Protein AF-0000000072290888 (afdb_homodimer)

Structure (mmCIF, N/CA/C/O backbone):
data_AF-0000000072290888-model_v1
#
loop_
_entity.id
_entity.type
_entity.pdbx_description
1 polymer 'Glycoside hydrolase family 1 protein'
#
loop_
_atom_site.group_PDB
_atom_site.id
_atom_site.type_symbol
_atom_site.label_atom_id
_atom_site.label_alt_id
_atom_site.label_comp_id
_atom_site.label_asym_id
_atom_site.label_entity_id
_atom_site.label_seq_id
_atom_site.pdbx_PDB_ins_code
_atom_site.Cartn_x
_atom_site.Cartn_y
_atom_site.Cartn_z
_atom_site.occupancy
_atom_site.B_iso_or_equiv
_atom_site.auth_seq_id
_atom_site.auth_comp_id
_atom_site.auth_asym_id
_atom_site.auth_atom_id
_atom_site.pdbx_PDB_model_num
ATOM 1 N N . MET A 1 1 ? 61.688 16.969 45.875 1 19.48 1 MET A N 1
ATOM 2 C CA . MET A 1 1 ? 60.312 16.719 45.5 1 19.48 1 MET A CA 1
ATOM 3 C C . MET A 1 1 ? 59.344 17.344 46.5 1 19.48 1 MET A C 1
ATOM 5 O O . MET A 1 1 ? 58.969 16.719 47.5 1 19.48 1 MET A O 1
ATOM 9 N N . LYS A 1 2 ? 59.844 18.562 46.906 1 25.06 2 LYS A N 1
ATOM 10 C CA . LYS A 1 2 ? 59.344 19.484 47.938 1 25.06 2 LYS A CA 1
ATOM 11 C C . LYS A 1 2 ? 57.906 19.875 47.688 1 25.06 2 LYS A C 1
ATOM 13 O O . LYS A 1 2 ? 57.562 20.391 46.594 1 25.06 2 LYS A O 1
ATOM 18 N N . LEU A 1 3 ? 56.812 19.312 48.406 1 22.28 3 LEU A N 1
ATOM 19 C CA . LEU A 1 3 ? 55.375 19.141 48.375 1 22.28 3 LEU A CA 1
ATOM 20 C C . LEU A 1 3 ? 54.688 20.469 48.656 1 22.28 3 LEU A C 1
ATOM 22 O O . LEU A 1 3 ? 54.688 20.938 49.812 1 22.28 3 LEU A O 1
ATOM 26 N N . LEU A 1 4 ? 55 21.562 48 1 28.77 4 LEU A N 1
ATOM 27 C CA . LEU A 1 4 ? 54.344 22.797 48.406 1 28.77 4 LEU A CA 1
ATOM 28 C C . LEU A 1 4 ? 52.844 22.688 48.281 1 28.77 4 LEU A C 1
ATOM 30 O O . LEU A 1 4 ? 52.312 22.359 47.219 1 28.77 4 LEU A O 1
ATOM 34 N N . LEU A 1 5 ? 52.094 22.469 49.406 1 25.92 5 LEU A N 1
ATOM 35 C CA . LEU A 1 5 ? 50.688 22.281 49.781 1 25.92 5 LEU A CA 1
ATOM 36 C C . LEU A 1 5 ? 49.906 23.547 49.469 1 25.92 5 LEU A C 1
ATOM 38 O O . LEU A 1 5 ? 50.188 24.609 50.062 1 25.92 5 LEU A O 1
ATOM 42 N N . TRP A 1 6 ? 49.656 23.8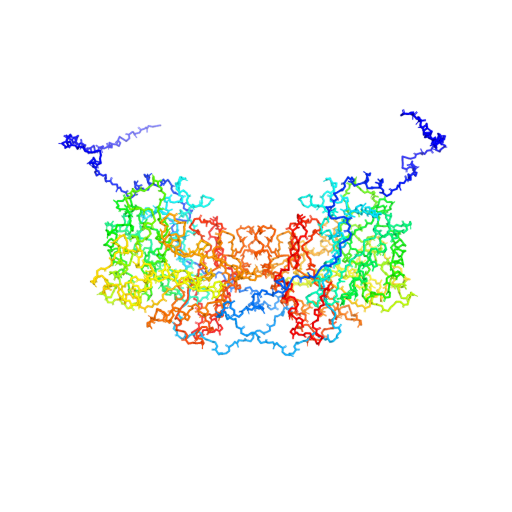91 48.219 1 28.34 6 TRP A N 1
ATOM 43 C CA . TRP A 1 6 ? 48.875 25.078 47.875 1 28.34 6 TRP A CA 1
ATOM 44 C C . TRP A 1 6 ? 47.469 24.984 48.5 1 28.34 6 TRP A C 1
ATOM 46 O O . TRP A 1 6 ? 46.75 24 48.312 1 28.34 6 TRP A O 1
ATOM 56 N N . SER A 1 7 ? 47.188 25.672 49.688 1 26.38 7 SER A N 1
ATOM 57 C CA . SER A 1 7 ? 45.969 25.781 50.469 1 26.38 7 SER A CA 1
ATOM 58 C C . SER A 1 7 ? 44.906 26.562 49.688 1 26.38 7 SER A C 1
ATOM 60 O O . SER A 1 7 ? 45.094 27.75 49.375 1 26.38 7 SER A O 1
ATOM 62 N N . LEU A 1 8 ? 44.156 26.031 48.719 1 26.67 8 LEU A N 1
ATOM 63 C CA . LEU A 1 8 ? 43.062 26.672 48 1 26.67 8 LEU A CA 1
ATOM 64 C C . LEU A 1 8 ? 41.906 26.984 48.969 1 26.67 8 LEU A C 1
ATOM 66 O O . LEU A 1 8 ? 41.375 26.078 49.594 1 26.67 8 LEU A O 1
ATOM 70 N N . SER A 1 9 ? 41.875 28.156 49.656 1 25.69 9 SER A N 1
ATOM 71 C CA . SER A 1 9 ? 40.844 28.641 50.531 1 25.69 9 SER A CA 1
ATOM 72 C C . SER A 1 9 ? 39.531 28.859 49.781 1 25.69 9 SER A C 1
ATOM 74 O O . SER A 1 9 ? 39.5 29.625 48.812 1 25.69 9 SER A O 1
ATOM 76 N N . PHE A 1 10 ? 38.625 27.891 49.594 1 28.77 10 PHE A N 1
ATOM 77 C CA . PHE A 1 10 ? 37.25 27.969 49.094 1 28.77 10 PHE A CA 1
ATOM 78 C C . PHE A 1 10 ? 36.406 28.906 49.938 1 28.77 10 PHE A C 1
ATOM 80 O O . PHE A 1 10 ? 36.125 28.625 51.094 1 28.77 10 PHE A O 1
ATOM 87 N N . GLY A 1 11 ? 36.562 30.234 49.844 1 28.3 11 GLY A N 1
ATOM 88 C CA . GLY A 1 11 ? 35.625 31.125 50.531 1 28.3 11 GLY A CA 1
ATOM 89 C C . GLY A 1 11 ? 34.188 30.875 50.188 1 28.3 11 GLY A C 1
ATOM 90 O O . GLY A 1 11 ? 33.812 30.906 49 1 28.3 11 GLY A O 1
ATOM 91 N N . THR A 1 12 ? 33.469 29.984 50.906 1 30.42 12 THR A N 1
ATOM 92 C CA . THR A 1 12 ? 32.031 29.703 50.875 1 30.42 12 THR A CA 1
ATOM 93 C C . THR A 1 12 ? 31.219 30.969 51.094 1 30.42 12 THR A C 1
ATOM 95 O O . THR A 1 12 ? 31.328 31.609 52.156 1 30.42 12 THR A O 1
ATOM 98 N N . VAL A 1 13 ? 30.984 31.812 50.156 1 33.12 13 VAL A N 1
ATOM 99 C CA . VAL A 1 13 ? 30.016 32.906 50.312 1 33.12 13 VAL A CA 1
ATOM 100 C C . VAL A 1 13 ? 28.656 32.312 50.719 1 33.12 13 VAL A C 1
ATOM 102 O O . VAL A 1 13 ? 28.047 31.562 49.969 1 33.12 13 VAL A O 1
ATOM 105 N N . PHE A 1 14 ? 28.453 32 52.031 1 34.25 14 PHE A N 1
ATOM 106 C CA . PHE A 1 14 ? 27.125 31.75 52.594 1 34.25 14 PHE A CA 1
ATOM 107 C C . PHE A 1 14 ? 26.203 32.938 52.312 1 34.25 14 PHE A C 1
ATOM 109 O O . PHE A 1 14 ? 26.469 34.062 52.75 1 34.25 14 PHE A O 1
ATOM 116 N N . SER A 1 15 ? 25.578 32.969 51.219 1 34.66 15 SER A N 1
ATOM 117 C CA . SER A 1 15 ? 24.438 33.875 51.156 1 34.66 15 SER A CA 1
ATOM 118 C C . SER A 1 15 ? 23.516 33.688 52.344 1 34.66 15 SER A C 1
ATOM 120 O O . SER A 1 15 ? 23.078 32.594 52.656 1 34.66 15 SER A O 1
ATOM 122 N N . THR A 1 16 ? 23.812 34.406 53.406 1 36.44 16 THR A N 1
ATOM 123 C CA . THR A 1 16 ? 22.969 34.438 54.594 1 36.44 16 THR A CA 1
ATOM 124 C C . THR A 1 16 ? 21.484 34.531 54.219 1 36.44 16 THR A C 1
ATOM 126 O O . THR A 1 16 ? 21.062 35.469 53.562 1 36.44 16 THR A O 1
ATOM 129 N N . SER A 1 17 ? 20.844 33.375 54.125 1 40.03 17 SER A N 1
ATOM 130 C CA . SER A 1 17 ? 19.391 33.344 54.094 1 40.03 17 SER A CA 1
ATOM 131 C C . SER A 1 17 ? 18.797 34.094 55.312 1 40.03 17 SER A C 1
ATOM 133 O O . SER A 1 17 ? 19.078 33.75 56.438 1 40.03 17 SER A O 1
ATOM 135 N N . THR A 1 18 ? 18.906 35.375 55.344 1 36.84 18 THR A N 1
ATOM 136 C CA . THR A 1 18 ? 18.125 35.969 56.438 1 36.84 18 THR A CA 1
ATOM 137 C C . THR A 1 18 ? 16.766 35.281 56.562 1 36.84 18 THR A C 1
ATOM 139 O O . THR A 1 18 ? 16.062 35.062 55.594 1 36.84 18 THR A O 1
ATOM 142 N N . ALA A 1 19 ? 16.703 34.438 57.5 1 47.47 19 ALA A N 1
ATOM 143 C CA . ALA A 1 19 ? 15.398 33.906 57.875 1 47.47 19 ALA A CA 1
ATOM 144 C C . ALA A 1 19 ? 14.32 34.969 57.781 1 47.47 19 ALA A C 1
ATOM 146 O O . ALA A 1 19 ? 14.422 36.031 58.406 1 47.47 19 ALA A O 1
ATOM 147 N N . ALA A 1 20 ? 13.602 35.156 56.656 1 49.91 20 ALA A N 1
ATOM 148 C CA . ALA A 1 20 ? 12.477 36.062 56.469 1 49.91 20 ALA A CA 1
ATOM 149 C C . ALA A 1 20 ? 11.477 35.938 57.625 1 49.91 20 ALA A C 1
ATOM 151 O O . ALA A 1 20 ? 11.164 34.812 58.062 1 49.91 20 ALA A O 1
ATOM 152 N N . THR A 1 21 ? 11.453 36.781 58.531 1 48.28 21 THR A N 1
ATOM 153 C CA . THR A 1 21 ? 10.406 36.875 59.562 1 48.28 21 THR A CA 1
ATOM 154 C C . THR A 1 21 ? 9.031 36.719 58.906 1 48.28 21 THR A C 1
ATOM 156 O O . THR A 1 21 ? 8.742 37.344 57.875 1 48.28 21 THR A O 1
ATOM 159 N N . PRO A 1 22 ? 8.352 35.594 59.344 1 54.41 22 PRO A N 1
ATOM 160 C CA . PRO A 1 22 ? 6.984 35.438 58.844 1 54.41 22 PRO A CA 1
ATOM 161 C C . PRO A 1 22 ? 6.184 36.719 58.906 1 54.41 22 PRO A C 1
ATOM 163 O O . PRO A 1 22 ? 6.141 37.406 59.938 1 54.41 22 PRO A O 1
ATOM 166 N N . THR A 1 23 ? 6.238 37.5 58.031 1 51.81 23 THR A N 1
ATOM 167 C CA . THR A 1 23 ? 5.66 38.844 58.094 1 51.81 23 THR A CA 1
ATOM 168 C C . THR A 1 23 ? 4.141 38.781 57.969 1 51.81 23 THR A C 1
ATOM 170 O O . THR A 1 23 ? 3.432 39.656 58.469 1 51.81 23 THR A O 1
ATOM 173 N N . THR A 1 24 ? 3.561 38.188 56.844 1 56.72 24 THR A N 1
ATOM 174 C CA . THR A 1 24 ? 2.146 38.438 56.594 1 56.72 24 THR A CA 1
ATOM 175 C C . THR A 1 24 ? 1.341 37.156 56.812 1 56.72 24 THR A C 1
ATOM 177 O O . THR A 1 24 ? 1.815 36.062 56.5 1 56.72 24 THR A O 1
ATOM 180 N N . THR A 1 25 ? 0.376 37.219 57.781 1 60.16 25 THR A N 1
ATOM 181 C CA . THR A 1 25 ? -0.599 36.156 57.969 1 60.16 25 THR A CA 1
ATOM 182 C C . THR A 1 25 ? -1.606 36.156 56.812 1 60.16 25 THR A C 1
ATOM 184 O O . THR A 1 25 ? -2.076 37.188 56.375 1 60.16 25 THR A O 1
ATOM 187 N N . ALA A 1 26 ? -1.522 35.094 56.094 1 65.56 26 ALA A N 1
ATOM 188 C CA . ALA A 1 26 ? -2.506 34.938 55.031 1 65.56 26 ALA A CA 1
ATOM 189 C C . ALA A 1 26 ? -3.738 34.188 55.531 1 65.56 26 ALA A C 1
ATOM 191 O O . ALA A 1 26 ? -3.629 33.25 56.312 1 65.56 26 ALA A O 1
ATOM 192 N N . GLU A 1 27 ? -4.949 34.625 55.25 1 66.44 27 GLU A N 1
ATOM 193 C CA . GLU A 1 27 ? -6.223 34.094 55.75 1 66.44 27 GLU A CA 1
ATOM 194 C C . GLU A 1 27 ? -6.738 33 54.812 1 66.44 27 GLU A C 1
ATOM 196 O O . GLU A 1 27 ? -7.723 32.312 55.125 1 66.44 27 GLU A O 1
ATOM 201 N N . SER A 1 28 ? -6.16 33.031 53.656 1 61.66 28 SER A N 1
ATOM 202 C CA . SER A 1 28 ? -6.59 31.938 52.75 1 61.66 28 SER A CA 1
ATOM 203 C C . SER A 1 28 ? -5.398 31.141 52.25 1 61.66 28 SER A C 1
ATOM 205 O O . SER A 1 28 ? -4.293 31.672 52.125 1 61.66 28 SER A O 1
ATOM 207 N N . ALA A 1 29 ? -5.645 29.922 52.156 1 63.47 29 ALA A N 1
ATOM 208 C CA . ALA A 1 29 ? -4.594 29 51.75 1 63.47 29 ALA A CA 1
ATOM 209 C C . ALA A 1 29 ? -3.979 29.438 50.438 1 63.47 29 ALA A C 1
ATOM 211 O O . ALA A 1 29 ? -2.777 29.266 50.188 1 63.47 29 ALA A O 1
ATOM 212 N N . ASP A 1 30 ? -4.777 30.094 49.625 1 61.84 30 ASP A N 1
ATOM 213 C CA . ASP A 1 30 ? -4.355 30.438 48.281 1 61.84 30 ASP A CA 1
ATOM 214 C C . ASP A 1 30 ? -3.494 31.703 48.281 1 61.84 30 ASP A C 1
ATOM 216 O O . ASP A 1 30 ? -2.846 32 47.281 1 61.84 30 ASP A O 1
ATOM 220 N N . ALA A 1 31 ? -3.465 32.281 49.344 1 63.38 31 ALA A N 1
ATOM 221 C CA . ALA A 1 31 ? -2.76 33.562 49.438 1 63.38 31 ALA A CA 1
ATOM 222 C C . ALA A 1 31 ? -1.276 33.344 49.719 1 63.38 31 ALA A C 1
ATOM 224 O O . ALA A 1 31 ? -0.476 34.281 49.625 1 63.38 31 ALA A O 1
ATOM 225 N N . PHE A 1 32 ? -1.06 32.188 50.094 1 59 32 PHE A N 1
ATOM 226 C CA . PHE A 1 32 ? 0.346 31.906 50.375 1 59 32 PHE A CA 1
ATOM 227 C C . PHE A 1 32 ? 1.148 31.828 49.094 1 59 32 PHE A C 1
ATOM 229 O O . PHE A 1 32 ? 1.076 30.828 48.375 1 59 32 PHE A O 1
ATOM 236 N N . THR A 1 33 ? 1.687 32.969 48.562 1 64 33 THR A N 1
ATOM 237 C CA . THR A 1 33 ? 2.531 33 47.375 1 64 33 THR A CA 1
ATOM 238 C C . THR A 1 33 ? 3.961 33.375 47.719 1 64 33 THR A C 1
ATOM 240 O O . THR A 1 33 ? 4.191 34.031 48.75 1 64 33 THR A O 1
ATOM 243 N N . THR A 1 34 ? 4.871 32.562 47.156 1 60.41 34 THR A N 1
ATOM 244 C CA . THR A 1 34 ? 6.281 32.938 47.281 1 60.41 34 THR A CA 1
ATOM 245 C C . THR A 1 34 ? 6.957 32.938 45.906 1 60.41 34 THR A C 1
ATOM 247 O O . THR A 1 34 ? 6.359 32.5 44.938 1 60.41 34 THR A O 1
ATOM 250 N N . ASN A 1 35 ? 8.195 33.625 45.719 1 68.31 35 ASN A N 1
ATOM 251 C CA . ASN A 1 35 ? 8.977 33.656 44.469 1 68.31 35 ASN A CA 1
ATOM 252 C C . ASN A 1 35 ? 10.156 32.688 44.531 1 68.31 35 ASN A C 1
ATOM 254 O O . ASN A 1 35 ? 10.773 32.531 45.594 1 68.31 35 ASN A O 1
ATOM 258 N N . ILE A 1 36 ? 10.234 31.906 43.5 1 67.12 36 ILE A N 1
ATOM 259 C CA . ILE A 1 36 ? 11.422 31.062 43.344 1 67.12 36 ILE A CA 1
ATOM 260 C C . ILE A 1 36 ? 12.25 31.531 42.156 1 67.12 36 ILE A C 1
ATOM 262 O O . ILE A 1 36 ? 11.695 31.844 41.094 1 67.12 36 ILE A O 1
ATOM 266 N N . ASN A 1 37 ? 13.508 31.781 42.406 1 74.88 37 ASN A N 1
ATOM 267 C CA . ASN A 1 37 ? 14.445 32.031 41.312 1 74.88 37 ASN A CA 1
ATOM 268 C C . ASN A 1 37 ? 14.984 30.719 40.719 1 74.88 37 ASN A C 1
ATOM 270 O O . ASN A 1 37 ? 15.57 29.906 41.469 1 74.88 37 ASN A O 1
ATOM 274 N N . ILE A 1 38 ? 14.609 30.547 39.5 1 80.62 38 ILE A N 1
ATOM 275 C CA . ILE A 1 38 ? 15.016 29.281 38.906 1 80.62 38 ILE A CA 1
ATOM 276 C C . ILE A 1 38 ? 15.789 29.547 37.594 1 80.62 38 ILE A C 1
ATOM 278 O O . ILE A 1 38 ? 15.453 30.469 36.844 1 80.62 38 ILE A O 1
ATOM 282 N N . ASN A 1 39 ? 16.906 28.828 37.469 1 82.69 39 ASN A N 1
ATOM 283 C CA . ASN A 1 39 ? 17.609 28.875 36.188 1 82.69 39 ASN A CA 1
ATOM 284 C C . ASN A 1 39 ? 17.109 27.797 35.219 1 82.69 39 ASN A C 1
ATOM 286 O O . ASN A 1 39 ? 16.234 27.016 35.562 1 82.69 39 ASN A O 1
ATOM 290 N N . VAL A 1 40 ? 17.578 27.859 34.062 1 87.81 40 VAL A N 1
ATOM 291 C CA . VAL A 1 40 ? 17.078 27.016 33 1 87.81 40 VAL A CA 1
ATOM 292 C C . VAL A 1 40 ? 17.297 25.547 33.344 1 87.81 40 VAL A C 1
ATOM 294 O O . VAL A 1 40 ? 16.406 24.719 33.156 1 87.81 40 VAL A O 1
ATOM 297 N N . GLN A 1 41 ? 18.422 25.188 33.875 1 86.56 41 GLN A N 1
ATOM 298 C CA . GLN A 1 41 ? 18.703 23.812 34.25 1 86.56 41 GLN A CA 1
ATOM 299 C C . GLN A 1 41 ? 17.734 23.328 35.344 1 86.56 41 GLN A C 1
ATOM 301 O O . GLN A 1 41 ? 17.281 22.188 35.312 1 86.56 41 GLN A O 1
ATOM 306 N N . GLN A 1 42 ? 17.453 24.172 36.219 1 81.12 42 GLN A N 1
ATOM 307 C CA . GLN A 1 42 ? 16.5 23.844 37.281 1 81.12 42 GLN A CA 1
ATOM 308 C C . GLN A 1 42 ? 15.102 23.625 36.719 1 81.12 42 GLN A C 1
ATOM 310 O O . GLN A 1 42 ? 14.352 22.781 37.219 1 81.12 42 GLN A O 1
ATOM 315 N N . LEU A 1 43 ? 14.789 24.453 35.781 1 87.75 43 LEU A N 1
ATOM 316 C CA . LEU A 1 43 ? 13.5 24.25 35.125 1 87.75 43 LEU A CA 1
ATOM 317 C C . LEU A 1 43 ? 13.398 22.828 34.531 1 87.75 43 LEU A C 1
ATOM 319 O O . LEU A 1 43 ? 12.375 22.172 34.688 1 87.75 43 LEU A O 1
ATOM 323 N N . TRP A 1 44 ? 14.414 22.328 33.875 1 90.62 44 TRP A N 1
ATOM 324 C CA . TRP A 1 44 ? 14.477 20.969 33.312 1 90.62 44 TRP A CA 1
ATOM 325 C C . TRP A 1 44 ? 14.398 19.938 34.438 1 90.62 44 TRP A C 1
ATOM 327 O O . TRP A 1 44 ? 13.602 19 34.375 1 90.62 44 TRP A O 1
ATOM 337 N N . ASP A 1 45 ? 15.141 20.141 35.469 1 85.38 45 ASP A N 1
ATOM 338 C CA . ASP A 1 45 ? 15.258 19.188 36.562 1 85.38 45 ASP A CA 1
ATOM 339 C C . ASP A 1 45 ? 13.93 19.031 37.312 1 85.38 45 ASP A C 1
ATOM 341 O O . ASP A 1 45 ? 13.531 17.922 37.656 1 85.38 45 ASP A O 1
ATOM 345 N N . LEU A 1 46 ? 13.344 20.094 37.438 1 80.69 46 LEU A N 1
ATOM 346 C CA . LEU A 1 46 ? 12.188 20.109 38.344 1 80.69 46 LEU A CA 1
ATOM 347 C C . LEU A 1 46 ? 10.922 19.703 37.594 1 80.69 46 LEU A C 1
ATOM 349 O O . LEU A 1 46 ? 10.016 19.094 38.188 1 80.69 46 LEU A O 1
ATOM 353 N N . PHE A 1 47 ? 10.914 20 36.312 1 86 47 PHE A N 1
ATOM 354 C CA . PHE A 1 47 ? 9.609 19.875 35.688 1 86 47 PHE A CA 1
ATOM 355 C C . PHE A 1 47 ? 9.656 18.812 34.562 1 86 47 PHE A C 1
ATOM 357 O O . PHE A 1 47 ? 8.609 18.375 34.094 1 86 47 PHE A O 1
ATOM 364 N N . VAL A 1 48 ? 10.742 18.344 34.125 1 89.25 48 VAL A N 1
ATOM 365 C CA . VAL A 1 48 ? 10.852 17.391 33.031 1 89.25 48 VAL A CA 1
ATOM 366 C C . VAL A 1 48 ? 11.688 16.188 33.469 1 89.25 48 VAL A C 1
ATOM 368 O O . VAL A 1 48 ? 11.242 15.039 33.375 1 89.25 48 VAL A O 1
ATOM 371 N N . GLY A 1 49 ? 12.828 16.375 34.031 1 88.06 49 GLY A N 1
ATOM 372 C CA . GLY A 1 49 ? 13.773 15.336 34.375 1 88.06 49 GLY A CA 1
ATOM 373 C C . GLY A 1 49 ? 14.898 15.188 33.375 1 88.06 49 GLY A C 1
ATOM 374 O O . GLY A 1 49 ? 15.102 16.062 32.5 1 88.06 49 GLY A O 1
ATOM 375 N N . PRO A 1 50 ? 15.68 14.102 33.531 1 89.12 50 PRO A N 1
ATOM 376 C CA . PRO A 1 50 ? 16.844 13.914 32.625 1 89.12 50 PRO A CA 1
ATOM 377 C C . PRO A 1 50 ? 16.438 13.703 31.172 1 89.12 50 PRO A C 1
ATOM 379 O O . PRO A 1 50 ? 15.422 13.07 30.891 1 89.12 50 PRO A O 1
ATOM 382 N N . VAL A 1 51 ? 17.25 14.234 30.266 1 93.44 51 VAL A N 1
ATOM 383 C CA . VAL A 1 51 ? 17.031 14.07 28.844 1 93.44 51 VAL A CA 1
ATOM 384 C C . VAL A 1 51 ? 18.234 13.367 28.203 1 93.44 51 VAL A C 1
ATOM 386 O O . VAL A 1 51 ? 19.344 13.469 28.703 1 93.44 51 VAL A O 1
ATOM 389 N N . GLU A 1 52 ? 18 12.641 27.141 1 92.44 52 GLU A N 1
ATOM 390 C CA . GLU A 1 52 ? 19.047 11.938 26.406 1 92.44 52 GLU A CA 1
ATOM 391 C C . GLU A 1 52 ? 19.906 12.906 25.594 1 92.44 52 GLU A C 1
ATOM 393 O O . GLU A 1 52 ? 19.391 13.914 25.094 1 92.44 52 GLU A O 1
ATOM 398 N N . THR A 1 53 ? 21.203 12.57 25.516 1 94.12 53 THR A N 1
ATOM 399 C CA . THR A 1 53 ? 22.125 13.352 24.703 1 94.12 53 THR A CA 1
ATOM 400 C C . THR A 1 53 ? 22.609 12.539 23.5 1 94.12 53 THR A C 1
ATOM 402 O O . THR A 1 53 ? 22.969 11.375 23.641 1 94.12 53 THR A O 1
ATOM 405 N N . ALA A 1 54 ? 22.625 13.164 22.422 1 93.69 54 ALA A N 1
ATOM 406 C CA . ALA A 1 54 ? 23.047 12.492 21.203 1 93.69 54 ALA A CA 1
ATOM 407 C C . ALA A 1 54 ? 24.547 12.242 21.203 1 93.69 54 ALA A C 1
ATOM 409 O O . ALA A 1 54 ? 25.312 12.961 21.859 1 93.69 54 ALA A O 1
ATOM 410 N N . THR A 1 55 ? 24.969 11.195 20.375 1 92.75 55 THR A N 1
ATOM 411 C CA . THR A 1 55 ? 26.391 10.93 20.188 1 92.75 55 THR A CA 1
ATOM 412 C C . THR A 1 55 ? 27.047 12.07 19.422 1 92.75 55 THR A C 1
ATOM 414 O O . THR A 1 55 ? 28.125 12.539 19.781 1 92.75 55 THR A O 1
ATOM 417 N N . ILE A 1 56 ? 26.391 12.5 18.406 1 93.81 56 ILE A N 1
ATOM 418 C CA . ILE A 1 56 ? 26.812 13.695 17.688 1 93.81 56 ILE A CA 1
ATOM 419 C C . ILE A 1 56 ? 26.25 14.938 18.375 1 93.81 56 ILE A C 1
ATOM 421 O O . ILE A 1 56 ? 25.031 15.172 18.328 1 93.81 56 ILE A O 1
ATOM 425 N N . ASN A 1 57 ? 27.078 15.773 18.938 1 95.56 57 ASN A N 1
ATOM 426 C CA . ASN A 1 57 ? 26.594 16.875 19.75 1 95.56 57 ASN A CA 1
ATOM 427 C C . ASN A 1 57 ? 27.328 18.172 19.438 1 95.56 57 ASN A C 1
ATOM 429 O O . ASN A 1 57 ? 27.453 19.047 20.297 1 95.56 57 ASN A O 1
ATOM 433 N N . THR A 1 58 ? 27.922 18.188 18.266 1 96.5 58 THR A N 1
ATOM 434 C CA . THR A 1 58 ? 28.469 19.391 17.672 1 96.5 58 THR A CA 1
ATOM 435 C C . THR A 1 58 ? 28.062 19.484 16.203 1 96.5 58 THR A C 1
ATOM 437 O O . THR A 1 58 ? 27.844 18.469 15.539 1 96.5 58 THR A O 1
ATOM 440 N N . THR A 1 59 ? 27.969 20.688 15.781 1 97.5 59 THR A N 1
ATOM 441 C CA . THR A 1 59 ? 27.531 20.891 14.406 1 97.5 59 THR A CA 1
ATOM 442 C C . THR A 1 59 ? 28.484 20.234 13.414 1 97.5 59 THR A C 1
ATOM 444 O O . THR A 1 59 ? 29.703 20.406 13.508 1 97.5 59 THR A O 1
ATOM 447 N N . VAL A 1 60 ? 27.938 19.516 12.539 1 96.25 60 VAL A N 1
ATOM 448 C CA . VAL A 1 60 ? 28.719 18.781 11.539 1 96.25 60 VAL A CA 1
ATOM 449 C C . VAL A 1 60 ? 28.656 19.531 10.203 1 96.25 60 VAL A C 1
ATOM 451 O O . VAL A 1 60 ? 27.578 19.984 9.789 1 96.25 60 VAL A O 1
ATOM 454 N N . SER A 1 61 ? 29.797 19.734 9.562 1 96.31 61 SER A N 1
ATOM 455 C CA . SER A 1 61 ? 29.828 20.328 8.227 1 96.31 61 SER A CA 1
ATOM 456 C C . SER A 1 61 ? 29.219 19.375 7.195 1 96.31 61 SER A C 1
ATOM 458 O O . SER A 1 61 ? 29.328 18.156 7.324 1 96.31 61 SER A O 1
ATOM 460 N N . ALA A 1 62 ? 28.641 19.953 6.176 1 95.94 62 ALA A N 1
ATOM 461 C CA . ALA A 1 62 ? 28.031 19.156 5.133 1 95.94 62 ALA A CA 1
ATOM 462 C C . ALA A 1 62 ? 29.078 18.5 4.242 1 95.94 62 ALA A C 1
ATOM 464 O O . ALA A 1 62 ? 30.125 19.094 3.971 1 95.94 62 ALA A O 1
ATOM 465 N N . THR A 1 63 ? 28.828 17.297 3.85 1 95.19 63 THR A N 1
ATOM 466 C CA . THR A 1 63 ? 29.594 16.594 2.824 1 95.19 63 THR A CA 1
ATOM 467 C C . THR A 1 63 ? 28.734 16.344 1.584 1 95.19 63 THR A C 1
ATOM 469 O O . THR A 1 63 ? 27.5 16.359 1.66 1 95.19 63 THR A O 1
ATOM 472 N N . PRO A 1 64 ? 29.375 16.203 0.43 1 95.69 64 PRO A N 1
ATOM 473 C CA . PRO A 1 64 ? 28.594 15.953 -0.782 1 95.69 64 PRO A CA 1
ATOM 474 C C . PRO A 1 64 ? 27.734 14.703 -0.667 1 95.69 64 PRO A C 1
ATOM 476 O O . PRO A 1 64 ? 28.156 13.688 -0.11 1 95.69 64 PRO A O 1
ATOM 479 N N . VAL A 1 65 ? 26.531 14.805 -1.143 1 96.94 65 VAL A N 1
ATOM 480 C CA . VAL A 1 65 ? 25.656 13.633 -1.242 1 96.94 65 VAL A CA 1
ATOM 481 C C . VAL A 1 65 ? 26.203 12.672 -2.297 1 96.94 65 VAL A C 1
ATOM 483 O O . VAL A 1 65 ? 26.469 13.078 -3.432 1 96.94 65 VAL A O 1
ATOM 486 N N . PRO A 1 66 ? 26.344 11.438 -1.96 1 95.56 66 PRO A N 1
ATOM 487 C CA . PRO A 1 66 ? 26.828 10.484 -2.961 1 95.56 66 PRO A CA 1
ATOM 488 C C . PRO A 1 66 ? 25.938 10.414 -4.195 1 95.56 66 PRO A C 1
ATOM 490 O O . PRO A 1 66 ? 24.703 10.375 -4.07 1 95.56 66 PRO A O 1
ATOM 493 N N . THR A 1 67 ? 26.531 10.352 -5.387 1 95.19 67 THR A N 1
ATOM 494 C CA . THR A 1 67 ? 25.781 10.328 -6.637 1 95.19 67 THR A CA 1
ATOM 495 C C . THR A 1 67 ? 24.891 9.094 -6.707 1 95.19 67 THR A C 1
ATOM 497 O O . THR A 1 67 ? 23.812 9.133 -7.332 1 95.19 67 THR A O 1
ATOM 500 N N . SER A 1 68 ? 25.281 8.016 -6.094 1 95.5 68 SER A N 1
ATOM 501 C CA . SER A 1 68 ? 24.484 6.781 -6.082 1 95.5 68 SER A CA 1
ATOM 502 C C . SER A 1 68 ? 23.156 6.98 -5.371 1 95.5 68 SER A C 1
ATOM 504 O O . SER A 1 68 ? 22.188 6.258 -5.637 1 95.5 68 SER A O 1
ATOM 506 N N . GLU A 1 69 ? 23.062 7.969 -4.453 1 96.56 69 GLU A N 1
ATOM 507 C CA . GLU A 1 69 ? 21.828 8.227 -3.709 1 96.56 69 GLU A CA 1
ATOM 508 C C . GLU A 1 69 ? 20.875 9.102 -4.512 1 96.56 69 GLU A C 1
ATOM 510 O O . GLU A 1 69 ? 19.703 9.242 -4.152 1 96.56 69 GLU A O 1
ATOM 515 N N . LEU A 1 70 ? 21.391 9.656 -5.594 1 97.62 70 LEU A N 1
ATOM 516 C CA . LEU A 1 70 ? 20.594 10.625 -6.359 1 97.62 70 LEU A CA 1
ATOM 517 C C . LEU A 1 70 ? 19.953 9.953 -7.57 1 97.62 70 LEU A C 1
ATOM 519 O O . LEU A 1 70 ? 19.328 10.625 -8.391 1 97.62 70 LEU A O 1
ATOM 523 N N . ILE A 1 71 ? 20.078 8.625 -7.699 1 97.31 71 ILE A N 1
ATOM 524 C CA . ILE A 1 71 ? 19.438 7.871 -8.773 1 97.31 71 ILE A CA 1
ATOM 525 C C . ILE A 1 71 ? 17.984 7.578 -8.414 1 97.31 71 ILE A C 1
ATOM 527 O O . ILE A 1 71 ? 17.719 6.922 -7.406 1 97.31 71 ILE A O 1
ATOM 531 N N . PRO A 1 72 ? 17 8.078 -9.188 1 97.44 72 PRO A N 1
ATOM 532 C CA . PRO A 1 72 ? 15.594 7.785 -8.898 1 97.44 72 PRO A CA 1
ATOM 533 C C . PRO A 1 72 ? 15.242 6.312 -9.078 1 97.44 72 PRO A C 1
ATOM 535 O O . PRO A 1 72 ? 15.969 5.582 -9.766 1 97.44 72 PRO A O 1
ATOM 538 N N . PRO A 1 73 ? 14.195 5.867 -8.414 1 96.75 73 PRO A N 1
ATOM 539 C CA . PRO A 1 73 ? 13.734 4.492 -8.617 1 96.75 73 PRO A CA 1
ATOM 540 C C . PRO A 1 73 ? 12.992 4.312 -9.945 1 96.75 73 PRO A C 1
ATOM 542 O O . PRO A 1 73 ? 12.555 5.297 -10.547 1 96.75 73 PRO A O 1
ATOM 545 N N . PRO A 1 74 ? 12.805 3.023 -10.414 1 93.25 74 PRO A N 1
ATOM 546 C CA . PRO A 1 74 ? 11.805 2.762 -11.445 1 93.25 74 PRO A CA 1
ATOM 547 C C . PRO A 1 74 ? 10.398 3.174 -11.023 1 93.25 74 PRO A C 1
ATOM 549 O O . PRO A 1 74 ? 10.047 3.076 -9.844 1 93.25 74 PRO A O 1
ATOM 552 N N . PRO A 1 75 ? 9.602 3.668 -11.859 1 93.31 75 PRO A N 1
ATOM 553 C CA . PRO A 1 75 ? 9.859 3.754 -13.297 1 93.31 75 PRO A CA 1
ATOM 554 C C . PRO A 1 75 ? 10.461 5.098 -13.703 1 93.31 75 PRO A C 1
ATOM 556 O O . PRO A 1 75 ? 10.547 5.398 -14.898 1 93.31 75 PRO A O 1
ATOM 559 N N . LEU A 1 76 ? 10.844 5.984 -12.828 1 93.06 76 LEU A N 1
ATOM 560 C CA . LEU A 1 76 ? 11.367 7.305 -13.156 1 93.06 76 LEU A CA 1
ATOM 561 C C . LEU A 1 76 ? 12.711 7.203 -13.867 1 93.06 76 LEU A C 1
ATOM 563 O O . LEU A 1 76 ? 13.094 8.102 -14.609 1 93.06 76 LEU A O 1
ATOM 567 N N . HIS A 1 77 ? 13.367 6.148 -13.539 1 92.38 77 HIS A N 1
ATOM 568 C CA . HIS A 1 77 ? 14.672 5.926 -14.148 1 92.38 77 HIS A CA 1
ATOM 569 C C . HIS A 1 77 ? 14.953 4.438 -14.328 1 92.38 77 HIS A C 1
ATOM 571 O O . HIS A 1 77 ? 14.648 3.633 -13.438 1 92.38 77 HIS A O 1
ATOM 577 N N . TYR A 1 78 ? 15.406 4.074 -15.469 1 91.25 78 TYR A N 1
ATOM 578 C CA . TYR A 1 78 ? 15.961 2.758 -15.758 1 91.25 78 TYR A CA 1
ATOM 579 C C . TYR A 1 78 ? 17.406 2.869 -16.234 1 91.25 78 TYR A C 1
ATOM 581 O O . TYR A 1 78 ? 17.703 3.623 -17.172 1 91.25 78 TYR A O 1
ATOM 589 N N . SER A 1 79 ? 18.203 2.088 -15.609 1 89.44 79 SER A N 1
ATOM 590 C CA . SER A 1 79 ? 19.578 2.012 -16.109 1 89.44 79 SER A CA 1
ATOM 591 C C . SER A 1 79 ? 19.625 1.369 -17.484 1 89.44 79 SER A C 1
ATOM 593 O O . SER A 1 79 ? 18.688 0.686 -17.906 1 89.44 79 SER A O 1
ATOM 595 N N . SER A 1 80 ? 20.781 1.659 -18.203 1 88.5 80 SER A N 1
ATOM 596 C CA . SER A 1 80 ? 20.938 1.108 -19.547 1 88.5 80 SER A CA 1
ATOM 597 C C . SER A 1 80 ? 20.922 -0.417 -19.516 1 88.5 80 SER A C 1
ATOM 599 O O . SER A 1 80 ? 20.484 -1.053 -20.484 1 88.5 80 SER A O 1
ATOM 601 N N . PHE A 1 81 ? 21.438 -0.941 -18.438 1 90.25 81 PHE A N 1
ATOM 602 C CA . PHE A 1 81 ? 21.359 -2.377 -18.203 1 90.25 81 PHE A CA 1
ATOM 603 C C . PHE A 1 81 ? 20.766 -2.67 -16.828 1 90.25 81 PHE A C 1
ATOM 605 O O . PHE A 1 81 ? 21.109 -2.02 -15.844 1 90.25 81 PHE A O 1
ATOM 612 N N . PRO A 1 82 ? 19.922 -3.734 -16.781 1 88 82 PRO A N 1
ATOM 613 C CA . PRO A 1 82 ? 19.344 -4.504 -17.891 1 88 82 PRO A CA 1
ATOM 614 C C . PRO A 1 82 ? 18.312 -3.717 -18.688 1 88 82 PRO A C 1
ATOM 616 O O . PRO A 1 82 ? 17.734 -2.76 -18.172 1 88 82 PRO A O 1
ATOM 619 N N . SER A 1 83 ? 18.188 -4.098 -19.938 1 88.38 83 SER A N 1
ATOM 620 C CA . SER A 1 83 ? 17.188 -3.475 -20.781 1 88.38 83 SER A CA 1
ATOM 621 C C . SER A 1 83 ? 15.938 -4.344 -20.891 1 88.38 83 SER A C 1
ATOM 623 O O . SER A 1 83 ? 15.969 -5.527 -20.547 1 88.38 83 SER A O 1
ATOM 625 N N . GLY A 1 84 ? 14.812 -3.701 -21.281 1 91.44 84 GLY A N 1
ATOM 626 C CA . GLY A 1 84 ? 13.625 -4.496 -21.547 1 91.44 84 GLY A CA 1
ATOM 627 C C . GLY A 1 84 ? 12.398 -4.023 -20.797 1 91.44 84 GLY A C 1
ATOM 628 O O . GLY A 1 84 ? 11.273 -4.332 -21.188 1 91.44 84 GLY A O 1
ATOM 629 N N . ALA A 1 85 ? 12.656 -3.324 -19.656 1 91.06 85 ALA A N 1
ATOM 630 C CA . ALA A 1 85 ? 11.523 -2.781 -18.922 1 91.06 85 ALA A CA 1
ATOM 631 C C . ALA A 1 85 ? 10.703 -1.828 -19.781 1 91.06 85 ALA A C 1
ATOM 633 O O . ALA A 1 85 ? 11.258 -1.042 -20.547 1 91.06 85 ALA A O 1
ATOM 634 N N . GLN A 1 86 ? 9.352 -1.99 -19.656 1 92.31 86 GLN A N 1
ATOM 635 C CA . GLN A 1 86 ? 8.453 -1.131 -20.422 1 92.31 86 GLN A CA 1
ATOM 636 C C . GLN A 1 86 ? 7.301 -0.637 -19.547 1 92.31 86 GLN A C 1
ATOM 638 O O . GLN A 1 86 ? 6.719 -1.41 -18.781 1 92.31 86 GLN A O 1
ATOM 643 N N . VAL A 1 87 ? 7.105 0.628 -19.594 1 89.19 87 VAL A N 1
ATOM 644 C CA . VAL A 1 87 ? 5.93 1.239 -18.984 1 89.19 87 VAL A CA 1
ATOM 645 C C . VAL A 1 87 ? 5.148 2.021 -20.047 1 89.19 87 VAL A C 1
ATOM 647 O O . VAL A 1 87 ? 5.734 2.57 -20.984 1 89.19 87 VAL A O 1
ATOM 650 N N . PRO A 1 88 ? 3.811 1.982 -19.875 1 86.75 88 PRO A N 1
ATOM 651 C CA . PRO A 1 88 ? 3.053 2.793 -20.828 1 86.75 88 PRO A CA 1
ATOM 652 C C . PRO A 1 88 ? 3.482 4.258 -20.844 1 86.75 88 PRO A C 1
ATOM 654 O O . PRO A 1 88 ? 3.758 4.828 -19.781 1 86.75 88 PRO A O 1
ATOM 657 N N . LEU A 1 89 ? 3.607 4.723 -22 1 76.19 89 LEU A N 1
ATOM 658 C CA . LEU A 1 89 ? 3.967 6.133 -22.109 1 76.19 89 LEU A CA 1
ATOM 659 C C . LEU A 1 89 ? 2.84 7.023 -21.594 1 76.19 89 LEU A C 1
ATOM 661 O O . LEU A 1 89 ? 1.695 6.898 -22.031 1 76.19 89 LEU A O 1
ATOM 665 N N . ALA A 1 90 ? 3.084 7.652 -20.5 1 72.56 90 ALA A N 1
ATOM 666 C CA . ALA A 1 90 ? 2.113 8.633 -20.016 1 72.56 90 ALA A CA 1
ATOM 667 C C . ALA A 1 90 ? 2.293 9.977 -20.703 1 72.56 90 ALA A C 1
ATOM 669 O O . ALA A 1 90 ? 3.383 10.555 -20.688 1 72.56 90 ALA A O 1
ATOM 670 N N . GLN A 1 91 ? 1.268 10.398 -21.359 1 75.19 91 GLN A N 1
ATOM 671 C CA . GLN A 1 91 ? 1.378 11.672 -22.062 1 75.19 91 GLN A CA 1
ATOM 672 C C . GLN A 1 91 ? 1.273 12.844 -21.094 1 75.19 91 GLN A C 1
ATOM 674 O O . GLN A 1 91 ? 0.374 12.883 -20.25 1 75.19 91 GLN A O 1
ATOM 679 N N . LYS A 1 92 ? 2.301 13.656 -21.109 1 82.81 92 LYS A N 1
ATOM 680 C CA . LYS A 1 92 ? 2.262 14.914 -20.375 1 82.81 92 LYS A CA 1
ATOM 681 C C . LYS A 1 92 ? 1.093 15.781 -20.828 1 82.81 92 LYS A C 1
ATOM 683 O O . LYS A 1 92 ? 0.859 15.938 -22.031 1 82.81 92 LYS A O 1
ATOM 688 N N . ASN A 1 93 ? 0.318 16.219 -19.891 1 87.56 93 ASN A N 1
ATOM 689 C CA . ASN A 1 93 ? -0.705 17.203 -20.219 1 87.56 93 ASN A CA 1
ATOM 690 C C . ASN A 1 93 ? -0.094 18.578 -20.5 1 87.56 93 ASN A C 1
ATOM 692 O O . ASN A 1 93 ? 0.355 19.266 -19.578 1 87.56 93 ASN A O 1
ATOM 696 N N . GLU A 1 94 ? -0.183 19.016 -21.672 1 87.88 94 GLU A N 1
ATOM 697 C CA . GLU A 1 94 ? 0.524 20.219 -22.094 1 87.88 94 GLU A CA 1
ATOM 698 C C . GLU A 1 94 ? -0.137 21.469 -21.547 1 87.88 94 GLU A C 1
ATOM 700 O O . GLU A 1 94 ? 0.466 22.547 -21.547 1 87.88 94 GLU A O 1
ATOM 705 N N . SER A 1 95 ? -1.321 21.281 -21.109 1 89.19 95 SER A N 1
ATOM 706 C CA . SER A 1 95 ? -2.029 22.438 -20.578 1 89.19 95 SER A CA 1
ATOM 707 C C . SER A 1 95 ? -1.688 22.672 -19.109 1 89.19 95 SER A C 1
ATOM 709 O O . SER A 1 95 ? -2.027 23.719 -18.547 1 89.19 95 SER A O 1
ATOM 711 N N . TRP A 1 96 ? -1.034 21.75 -18.531 1 94.19 96 TRP A N 1
ATOM 712 C CA . TRP A 1 96 ? -0.672 21.859 -17.125 1 94.19 96 TRP A CA 1
ATOM 713 C C . TRP A 1 96 ? 0.682 22.531 -16.953 1 94.19 96 TRP A C 1
ATOM 715 O O . TRP A 1 96 ? 1.627 22.25 -17.688 1 94.19 96 TRP A O 1
ATOM 725 N N . LYS A 1 97 ? 0.645 23.469 -15.922 1 96.56 97 LYS A N 1
ATOM 726 C CA . LYS A 1 97 ? 1.906 24.125 -15.617 1 96.56 97 LYS A CA 1
ATOM 727 C C . LYS A 1 97 ? 1.865 24.781 -14.242 1 96.56 97 LYS A C 1
ATOM 729 O O . LYS A 1 97 ? 0.853 25.375 -13.859 1 96.56 97 LYS A O 1
ATOM 734 N N . PHE A 1 98 ? 2.975 24.609 -13.547 1 98.25 98 PHE A N 1
ATOM 735 C CA . PHE A 1 98 ? 3.191 25.484 -12.398 1 98.25 98 PHE A CA 1
ATOM 736 C C . PHE A 1 98 ? 3.711 26.844 -12.844 1 98.25 98 PHE A C 1
ATOM 738 O O . PHE A 1 98 ? 4.746 26.938 -13.508 1 98.25 98 PHE A O 1
ATOM 745 N N . PRO A 1 99 ? 3.08 27.891 -12.484 1 97.44 99 PRO A N 1
ATOM 746 C CA . PRO A 1 99 ? 3.479 29.203 -13.016 1 97.44 99 PRO A CA 1
ATOM 747 C C . PRO A 1 99 ? 4.855 29.641 -12.523 1 97.44 99 PRO A C 1
ATOM 749 O O . PRO A 1 99 ? 5.34 29.141 -11.5 1 97.44 99 PRO A O 1
ATOM 752 N N . SER A 1 100 ? 5.426 30.562 -13.258 1 97.5 100 SER A N 1
ATOM 753 C CA . SER A 1 100 ? 6.684 31.172 -12.82 1 97.5 100 SER A CA 1
ATOM 754 C C . SER A 1 100 ? 6.551 31.766 -11.43 1 97.5 100 SER A C 1
ATOM 756 O O . SER A 1 100 ? 5.547 32.406 -11.117 1 97.5 100 SER A O 1
ATOM 758 N N . GLY A 1 101 ? 7.5 31.469 -10.648 1 97.25 101 GLY A N 1
ATOM 759 C CA . GLY A 1 101 ? 7.477 32 -9.289 1 97.25 101 GLY A CA 1
ATOM 760 C C . GLY A 1 101 ? 6.773 31.094 -8.305 1 97.25 101 GLY A C 1
ATOM 761 O O . GLY A 1 101 ? 6.734 31.375 -7.105 1 97.25 101 GLY A O 1
ATOM 762 N N . PHE A 1 102 ? 6.207 29.969 -8.859 1 98.44 102 PHE A N 1
ATOM 763 C CA . PHE A 1 102 ? 5.609 29 -7.953 1 98.44 102 PHE A CA 1
ATOM 764 C C . PHE A 1 102 ? 6.633 28.5 -6.938 1 98.44 102 PHE A C 1
ATOM 766 O O . PHE A 1 102 ? 7.688 27.984 -7.316 1 98.44 102 PHE A O 1
ATOM 773 N N . TRP A 1 103 ? 6.375 28.703 -5.652 1 97.31 103 TRP A N 1
ATOM 774 C CA . TRP A 1 103 ? 7.355 28.25 -4.676 1 97.31 103 TRP A CA 1
ATOM 775 C C . TRP A 1 103 ? 6.965 26.891 -4.105 1 97.31 103 TRP A C 1
ATOM 777 O O . TRP A 1 103 ? 5.797 26.656 -3.783 1 97.31 103 TRP A O 1
ATOM 787 N N . TRP A 1 104 ? 7.875 25.922 -4.121 1 98.75 104 TRP A N 1
ATOM 788 C CA . TRP A 1 104 ? 7.664 24.562 -3.65 1 98.75 104 TRP A CA 1
ATOM 789 C C . TRP A 1 104 ? 8.883 24.062 -2.879 1 98.75 104 TRP A C 1
ATOM 791 O O . TRP A 1 104 ? 10 24.5 -3.115 1 98.75 104 TRP A O 1
ATOM 801 N N . GLY A 1 105 ? 8.656 23.266 -1.894 1 98.88 105 GLY A N 1
ATOM 802 C CA . GLY A 1 105 ? 9.742 22.75 -1.071 1 98.88 105 GLY A CA 1
ATOM 803 C C . GLY A 1 105 ? 9.281 21.688 -0.086 1 98.88 105 GLY A C 1
ATOM 804 O O . GLY A 1 105 ? 8.375 20.906 -0.379 1 98.88 105 GLY A O 1
ATOM 805 N N . VAL A 1 106 ? 10.039 21.484 0.939 1 98.88 106 VAL A N 1
ATOM 806 C CA . VAL A 1 106 ? 9.797 20.484 1.975 1 98.88 106 VAL A CA 1
ATOM 807 C C . VAL A 1 106 ? 9.742 21.172 3.342 1 98.88 106 VAL A C 1
ATOM 809 O O . VAL A 1 106 ? 10.227 22.297 3.508 1 98.88 106 VAL A O 1
ATOM 812 N N . ALA A 1 107 ? 9.094 20.422 4.281 1 98.88 107 ALA A N 1
ATOM 813 C CA . ALA A 1 107 ? 8.844 21.062 5.57 1 98.88 107 ALA A CA 1
ATOM 814 C C . ALA A 1 107 ? 9.297 20.172 6.723 1 98.88 107 ALA A C 1
ATOM 816 O O . ALA A 1 107 ? 9.383 18.938 6.562 1 98.88 107 ALA A O 1
ATOM 817 N N . SER A 1 108 ? 9.625 20.75 7.828 1 98.5 108 SER A N 1
ATOM 818 C CA . SER A 1 108 ? 9.891 20.125 9.125 1 98.5 108 SER A CA 1
ATOM 819 C C . SER A 1 108 ? 9.414 21.016 10.266 1 98.5 108 SER A C 1
ATOM 821 O O . SER A 1 108 ? 8.883 22.094 10.039 1 98.5 108 SER A O 1
ATOM 823 N N . ALA A 1 109 ? 9.492 20.547 11.461 1 98.44 109 ALA A N 1
ATOM 824 C CA . ALA A 1 109 ? 9.188 21.297 12.688 1 98.44 109 ALA A CA 1
ATOM 825 C C . ALA A 1 109 ? 10.266 21.078 13.742 1 98.44 109 ALA A C 1
ATOM 827 O O . ALA A 1 109 ? 10.734 19.953 13.945 1 98.44 109 ALA A O 1
ATOM 828 N N . ALA A 1 110 ? 10.594 22.094 14.422 1 98.38 110 ALA A N 1
ATOM 829 C CA . ALA A 1 110 ? 11.75 22.125 15.32 1 98.38 110 ALA A CA 1
ATOM 830 C C . ALA A 1 110 ? 11.68 20.984 16.344 1 98.38 110 ALA A C 1
ATOM 832 O O . ALA A 1 110 ? 12.602 20.188 16.438 1 98.38 110 ALA A O 1
ATOM 833 N N . TYR A 1 111 ? 10.633 20.891 17.047 1 97.5 111 TYR A N 1
ATOM 834 C CA . TYR A 1 111 ? 10.555 19.906 18.109 1 97.5 111 TYR A CA 1
ATOM 835 C C . TYR A 1 111 ? 10.664 18.5 17.562 1 97.5 111 TYR A C 1
ATOM 837 O O . TYR A 1 111 ? 11.227 17.609 18.219 1 97.5 111 TYR A O 1
ATOM 845 N N . GLN A 1 112 ? 10.148 18.234 16.406 1 97.38 112 GLN A N 1
ATOM 846 C CA . GLN A 1 112 ? 10.023 16.891 15.859 1 97.38 112 GLN A CA 1
ATOM 847 C C . GLN A 1 112 ? 11.359 16.391 15.312 1 97.38 112 GLN A C 1
ATOM 849 O O . GLN A 1 112 ? 11.562 15.18 15.18 1 97.38 112 GLN A O 1
ATOM 854 N N . ILE A 1 113 ? 12.352 17.344 15.039 1 98.06 113 ILE A N 1
ATOM 855 C CA . ILE A 1 113 ? 13.484 16.812 14.289 1 98.06 113 ILE A CA 1
ATOM 856 C C . ILE A 1 113 ? 14.789 17.281 14.93 1 98.06 113 ILE A C 1
ATOM 858 O O . ILE A 1 113 ? 15.852 16.719 14.656 1 98.06 113 ILE A O 1
ATOM 862 N N . GLU A 1 114 ? 14.852 18.375 15.75 1 98.12 114 GLU A N 1
ATOM 863 C CA . GLU A 1 114 ? 16.094 19.062 16.109 1 98.12 114 GLU A CA 1
ATOM 864 C C . GLU A 1 114 ? 16.891 18.266 17.125 1 98.12 114 GLU A C 1
ATOM 866 O O . GLU A 1 114 ? 18.109 18.125 17.016 1 98.12 114 GLU A O 1
ATOM 871 N N . GLY A 1 115 ? 16.172 17.734 18.078 1 97.38 115 GLY A N 1
ATOM 872 C CA . GLY A 1 115 ? 16.891 17.203 19.234 1 97.38 115 GLY A CA 1
ATOM 873 C C . GLY A 1 115 ? 17.594 18.281 20.047 1 97.38 115 GLY A C 1
ATOM 874 O O . GLY A 1 115 ? 17.016 19.344 20.297 1 97.38 115 GLY A O 1
ATOM 875 N N . ALA A 1 116 ? 18.766 17.891 20.672 1 97.44 116 ALA A N 1
ATOM 876 C CA . ALA A 1 116 ? 19.469 18.828 21.531 1 97.44 116 ALA A CA 1
ATOM 877 C C . ALA A 1 116 ? 18.531 19.453 22.562 1 97.44 116 ALA A C 1
ATOM 879 O O . ALA A 1 116 ? 18.531 20.672 22.734 1 97.44 116 ALA A O 1
ATOM 880 N N . ALA A 1 117 ? 17.766 18.703 23.219 1 95.94 117 ALA A N 1
ATOM 881 C CA . ALA A 1 117 ? 16.609 19.125 24 1 95.94 117 ALA A CA 1
ATOM 882 C C . ALA A 1 117 ? 17.031 20.125 25.094 1 95.94 117 ALA A C 1
ATOM 884 O O . ALA A 1 117 ? 16.328 21.094 25.344 1 95.94 117 ALA A O 1
ATOM 885 N N . ALA A 1 118 ? 18.172 19.906 25.703 1 94.5 118 ALA A N 1
ATOM 886 C CA . ALA A 1 118 ? 18.594 20.781 26.797 1 94.5 118 ALA A CA 1
ATOM 887 C C . ALA A 1 118 ? 19.953 21.391 26.516 1 94.5 118 ALA A C 1
ATOM 889 O O . ALA A 1 118 ? 20.656 21.797 27.438 1 94.5 118 ALA A O 1
ATOM 890 N N . ASP A 1 119 ? 20.281 21.359 25.281 1 95.44 119 ASP A N 1
ATOM 891 C CA . ASP A 1 119 ? 21.594 21.859 24.906 1 95.44 119 ASP A CA 1
ATOM 892 C C . ASP A 1 119 ? 21.547 23.344 24.562 1 95.44 119 ASP A C 1
ATOM 894 O O . ASP A 1 119 ? 20.484 23.859 24.172 1 95.44 119 ASP A O 1
ATOM 898 N N . GLU A 1 120 ? 22.578 24.031 24.812 1 95.69 120 GLU A N 1
ATOM 899 C CA . GLU A 1 120 ? 22.859 25.406 24.391 1 95.69 120 GLU A CA 1
ATOM 900 C C . GLU A 1 120 ? 21.766 26.359 24.844 1 95.69 120 GLU A C 1
ATOM 902 O O . GLU A 1 120 ? 21.344 27.234 24.094 1 95.69 120 GLU A O 1
ATOM 907 N N . GLY A 1 121 ? 21.156 26.094 25.984 1 95.38 121 GLY A N 1
ATOM 908 C CA . GLY A 1 121 ? 20.344 27.078 26.688 1 95.38 121 GLY A CA 1
ATOM 909 C C . GLY A 1 121 ? 18.859 26.922 26.406 1 95.38 121 GLY A C 1
ATOM 910 O O . GLY A 1 121 ? 18.047 27.719 26.891 1 95.38 121 GLY A O 1
ATOM 911 N N . ARG A 1 122 ? 18.406 25.938 25.625 1 97.12 122 ARG A N 1
ATOM 912 C CA . ARG A 1 122 ? 16.984 25.781 25.359 1 97.12 122 ARG A CA 1
ATOM 913 C C . ARG A 1 122 ? 16.219 25.484 26.656 1 97.12 122 ARG A C 1
ATOM 915 O O . ARG A 1 122 ? 16.641 24.656 27.453 1 97.12 122 ARG A O 1
ATOM 922 N N . GLY A 1 123 ? 15.133 26.203 26.922 1 96.62 123 GLY A N 1
ATOM 923 C CA . GLY A 1 123 ? 14.203 25.828 27.984 1 96.62 123 GLY A CA 1
ATOM 924 C C . GLY A 1 123 ? 13.195 24.781 27.547 1 96.62 123 GLY A C 1
ATOM 925 O O . GLY A 1 123 ? 13.023 24.531 26.359 1 96.62 123 GLY A O 1
ATOM 926 N N . PRO A 1 124 ? 12.578 24.141 28.547 1 95.31 124 PRO A N 1
ATOM 927 C CA . PRO A 1 124 ? 11.602 23.109 28.188 1 95.31 124 PRO A CA 1
ATOM 928 C C . PRO A 1 124 ? 10.297 23.688 27.641 1 95.31 124 PRO A C 1
ATOM 930 O O . PRO A 1 124 ? 9.922 24.812 28 1 95.31 124 PRO A O 1
ATOM 933 N N . SER A 1 125 ? 9.688 22.984 26.797 1 95.75 125 SER A N 1
ATOM 934 C CA . SER A 1 125 ? 8.328 23.234 26.328 1 95.75 125 SER A CA 1
ATOM 935 C C . SER A 1 125 ? 7.344 22.234 26.906 1 95.75 125 SER A C 1
ATOM 937 O O . SER A 1 125 ? 7.746 21.281 27.594 1 95.75 125 SER A O 1
ATOM 939 N N . ILE A 1 126 ? 6.094 22.391 26.656 1 94.25 126 ILE A N 1
ATOM 940 C CA . ILE A 1 126 ? 5.066 21.469 27.141 1 94.25 126 ILE A CA 1
ATOM 941 C C . ILE A 1 126 ? 5.277 20.094 26.516 1 94.25 126 ILE A C 1
ATOM 943 O O . ILE A 1 126 ? 4.949 19.078 27.141 1 94.25 126 ILE A O 1
ATOM 947 N N . TRP A 1 127 ? 5.801 19.984 25.344 1 94.62 127 TRP A N 1
ATOM 948 C CA . TRP A 1 127 ? 5.996 18.703 24.688 1 94.62 127 TRP A CA 1
ATOM 949 C C . TRP A 1 127 ? 7.121 17.906 25.344 1 94.62 127 TRP A C 1
ATOM 951 O O . TRP A 1 127 ? 7.133 16.672 25.297 1 94.62 127 TRP A O 1
ATOM 961 N N . ASP A 1 128 ? 8.047 18.594 26 1 93.69 128 ASP A N 1
ATOM 962 C CA . ASP A 1 128 ? 9.047 17.875 26.781 1 93.69 128 ASP A CA 1
ATOM 963 C C . ASP A 1 128 ? 8.406 17.188 27.984 1 93.69 128 ASP A C 1
ATOM 965 O O . ASP A 1 128 ? 8.844 16.109 28.391 1 93.69 128 ASP A O 1
ATOM 969 N N . VAL A 1 129 ? 7.434 17.844 28.5 1 91.25 129 VAL A N 1
ATOM 970 C CA . VAL A 1 129 ? 6.699 17.219 29.594 1 91.25 129 VAL A CA 1
ATOM 971 C C . VAL A 1 129 ? 5.84 16.078 29.078 1 91.25 129 VAL A C 1
ATOM 973 O O . VAL A 1 129 ? 5.805 14.992 29.672 1 91.25 129 VAL A O 1
ATOM 976 N N . PHE A 1 130 ? 5.152 16.297 27.922 1 90.25 130 PHE A N 1
ATOM 977 C CA . PHE A 1 130 ? 4.289 15.289 27.328 1 90.25 130 PHE A CA 1
ATOM 978 C C . PHE A 1 130 ? 5.066 14.008 27.047 1 90.25 130 PHE A C 1
ATOM 980 O O . PHE A 1 130 ? 4.516 12.906 27.125 1 90.25 130 PHE A O 1
ATOM 987 N N . THR A 1 131 ? 6.352 14.055 26.734 1 90 131 THR A N 1
ATOM 988 C CA . THR A 1 131 ? 7.102 12.891 26.281 1 90 131 THR A CA 1
ATOM 989 C C . THR A 1 131 ? 7.895 12.273 27.438 1 90 131 THR A C 1
ATOM 991 O O . THR A 1 131 ? 8.453 11.18 27.297 1 90 131 THR A O 1
ATOM 994 N N . HIS A 1 132 ? 8.047 12.875 28.562 1 86.31 132 HIS A N 1
ATOM 995 C CA . HIS A 1 132 ? 8.836 12.344 29.672 1 86.31 132 HIS A CA 1
ATOM 996 C C . HIS A 1 132 ? 7.938 11.914 30.828 1 86.31 132 HIS A C 1
ATOM 998 O O . HIS A 1 132 ? 8.281 11 31.578 1 86.31 132 HIS A O 1
ATOM 1004 N N . ASN A 1 133 ? 7.059 12.633 31.156 1 68.19 133 ASN A N 1
ATOM 1005 C CA . ASN A 1 133 ? 6.289 12.383 32.375 1 68.19 133 ASN A CA 1
ATOM 1006 C C . ASN A 1 133 ? 5.188 11.352 32.156 1 68.19 133 ASN A C 1
ATOM 1008 O O . ASN A 1 133 ? 4.316 11.547 31.297 1 68.19 133 ASN A O 1
ATOM 1012 N N . ALA A 1 134 ? 5.375 10.219 32.844 1 56.41 134 ALA A N 1
ATOM 1013 C CA . ALA A 1 134 ? 4.543 9.023 32.75 1 56.41 134 ALA A CA 1
ATOM 1014 C C . ALA A 1 134 ? 3.061 9.383 32.781 1 56.41 134 ALA A C 1
ATOM 1016 O O . ALA A 1 134 ? 2.252 8.781 32.062 1 56.41 134 ALA A O 1
ATOM 1017 N N . ALA A 1 135 ? 2.744 10.094 33.719 1 45.22 135 ALA A N 1
ATOM 1018 C CA . ALA A 1 135 ? 1.334 10.391 33.969 1 45.22 135 ALA A CA 1
ATOM 1019 C C . ALA A 1 135 ? 0.799 11.375 32.906 1 45.22 135 ALA A C 1
ATOM 1021 O O . ALA A 1 135 ? -0.415 11.5 32.75 1 45.22 135 ALA A O 1
ATOM 1022 N N . ALA A 1 136 ? 1.721 11.977 32.188 1 48.12 136 ALA A N 1
ATOM 1023 C CA . ALA A 1 136 ? 1.344 12.922 31.156 1 48.12 136 ALA A CA 1
ATOM 1024 C C . ALA A 1 136 ? 1.594 12.336 29.766 1 48.12 136 ALA A C 1
ATOM 1026 O O . ALA A 1 136 ? 1.449 13.031 28.75 1 48.12 136 ALA A O 1
ATOM 1027 N N . LYS A 1 137 ? 2.006 11.172 29.734 1 58.81 137 LYS A N 1
ATOM 1028 C CA . LYS A 1 137 ? 2.551 10.57 28.516 1 58.81 137 LYS A CA 1
ATOM 1029 C C . LYS A 1 137 ? 1.493 10.492 27.422 1 58.81 137 LYS A C 1
ATOM 1031 O O . LYS A 1 137 ? 0.506 9.766 27.562 1 58.81 137 LYS A O 1
ATOM 1036 N N . ALA A 1 138 ? 1.572 11.391 26.656 1 54.84 138 ALA A N 1
ATOM 1037 C CA . ALA A 1 138 ? 0.741 11.539 25.453 1 54.84 138 ALA A CA 1
ATOM 1038 C C . ALA A 1 138 ? 1.336 10.789 24.281 1 54.84 138 ALA A C 1
ATOM 1040 O O . ALA A 1 138 ? 0.682 10.625 23.25 1 54.84 138 ALA A O 1
ATOM 1041 N N . THR A 1 139 ? 2.562 10.32 24.484 1 57.25 139 THR A N 1
ATOM 1042 C CA . THR A 1 139 ? 3.197 9.656 23.344 1 57.25 139 THR A CA 1
ATOM 1043 C C . THR A 1 139 ? 3.129 8.141 23.5 1 57.25 139 THR A C 1
ATOM 1045 O O . THR A 1 139 ? 3.316 7.613 24.609 1 57.25 139 THR A O 1
ATOM 1048 N N . LEU A 1 140 ? 2.916 7.609 22.391 1 70 140 LEU A N 1
ATOM 1049 C CA . LEU A 1 140 ? 2.871 6.152 22.359 1 70 140 LEU A CA 1
ATOM 1050 C C . LEU A 1 140 ? 4.277 5.562 22.359 1 70 140 LEU A C 1
ATOM 1052 O O . LEU A 1 140 ? 5.219 6.195 21.875 1 70 140 LEU A O 1
ATOM 1056 N N . PHE A 1 141 ? 4.707 4.652 23.016 1 74.56 141 PHE A N 1
ATOM 1057 C CA . PHE A 1 141 ? 5.852 3.76 22.875 1 74.56 141 PHE A CA 1
ATOM 1058 C C . PHE A 1 141 ? 7.074 4.332 23.594 1 74.56 141 PHE A C 1
ATOM 1060 O O . PHE A 1 141 ? 8.211 4 23.25 1 74.56 141 PHE A O 1
ATOM 1067 N N . ASN A 1 142 ? 6.961 5.539 24.359 1 81 142 ASN A N 1
ATOM 1068 C CA . ASN A 1 142 ? 8.008 6.133 25.188 1 81 142 ASN A CA 1
ATOM 1069 C C . ASN A 1 142 ? 9.055 6.844 24.344 1 81 142 ASN A C 1
ATOM 1071 O O . ASN A 1 142 ? 10.219 6.945 24.734 1 81 142 ASN A O 1
ATOM 1075 N N . ASP A 1 143 ? 8.664 7.305 23.203 1 89.5 143 ASP A N 1
ATOM 1076 C CA . ASP A 1 143 ? 9.547 8.094 22.344 1 89.5 143 ASP A CA 1
ATOM 1077 C C . ASP A 1 143 ? 9.617 9.539 22.812 1 89.5 143 ASP A C 1
ATOM 1079 O O . ASP A 1 143 ? 8.625 10.086 23.312 1 89.5 143 ASP A O 1
ATOM 1083 N N . THR A 1 144 ? 10.812 10.133 22.719 1 92 144 THR A N 1
ATOM 1084 C CA . THR A 1 144 ? 10.992 11.531 23.094 1 92 144 THR A CA 1
ATOM 1085 C C . THR A 1 144 ? 11.641 12.32 21.969 1 92 144 THR A C 1
ATOM 1087 O O . THR A 1 144 ? 12.125 11.734 20.984 1 92 144 THR A O 1
ATOM 1090 N N . GLY A 1 145 ? 11.578 13.672 22.094 1 94.31 145 GLY A N 1
ATOM 1091 C CA . GLY A 1 145 ? 12.258 14.547 21.156 1 94.31 145 GLY A CA 1
ATOM 1092 C C . GLY A 1 145 ? 13.664 14.914 21.609 1 94.31 145 GLY A C 1
ATOM 1093 O O . GLY A 1 145 ? 14.227 15.914 21.156 1 94.31 145 GLY A O 1
ATOM 1094 N N . ASP A 1 146 ? 14.297 14.117 22.531 1 95.69 146 ASP A N 1
ATOM 1095 C CA . ASP A 1 146 ? 15.578 14.477 23.109 1 95.69 146 ASP A CA 1
ATOM 1096 C C . ASP A 1 146 ? 16.688 14.508 22.062 1 95.69 146 ASP A C 1
ATOM 1098 O O . ASP A 1 146 ? 17.453 15.461 21.984 1 95.69 146 ASP A O 1
ATOM 1102 N N . VAL A 1 147 ? 16.719 13.43 21.328 1 95.31 147 VAL A N 1
ATOM 1103 C CA . VAL A 1 147 ? 17.703 13.305 20.266 1 95.31 147 VAL A CA 1
ATOM 1104 C C . VAL A 1 147 ? 17.031 13.484 18.906 1 95.31 147 VAL A C 1
ATOM 1106 O O . VAL A 1 147 ? 17.547 14.188 18.047 1 95.31 147 VAL A O 1
ATOM 1109 N N . GLY A 1 148 ? 15.812 12.773 18.797 1 93.25 148 GLY A N 1
ATOM 1110 C CA . GLY A 1 148 ? 15.078 12.844 17.547 1 93.25 148 GLY A CA 1
ATOM 1111 C C . GLY A 1 148 ? 15.922 12.516 16.328 1 93.25 148 GLY A C 1
ATOM 1112 O O . GLY A 1 148 ? 16.609 11.5 16.312 1 93.25 148 GLY A O 1
ATOM 1113 N N . ASP A 1 149 ? 15.859 13.359 15.305 1 97.75 149 ASP A N 1
ATOM 1114 C CA . ASP A 1 149 ? 16.641 13.18 14.094 1 97.75 149 ASP A CA 1
ATOM 1115 C C . ASP A 1 149 ? 18 13.852 14.219 1 97.75 149 ASP A C 1
ATOM 1117 O O . ASP A 1 149 ? 18.828 13.781 13.297 1 97.75 149 ASP A O 1
ATOM 1121 N N . ASN A 1 150 ? 18.188 14.547 15.305 1 98.12 150 ASN A N 1
ATOM 1122 C CA . ASN A 1 150 ? 19.422 15.273 15.609 1 98.12 150 ASN A CA 1
ATOM 1123 C C . ASN A 1 150 ? 19.75 16.297 14.539 1 98.12 150 ASN A C 1
ATOM 1125 O O . ASN A 1 150 ? 20.922 16.547 14.234 1 98.12 150 ASN A O 1
ATOM 1129 N N . GLN A 1 151 ? 18.766 16.859 13.977 1 98.12 151 GLN A N 1
ATOM 1130 C CA . GLN A 1 151 ? 18.969 17.844 12.922 1 98.12 151 GLN A CA 1
ATOM 1131 C C . GLN A 1 151 ? 19.672 19.094 13.461 1 98.12 151 GLN A C 1
ATOM 1133 O O . GLN A 1 151 ? 20.328 19.828 12.711 1 98.12 151 GLN A O 1
ATOM 1138 N N . TYR A 1 152 ? 19.547 19.391 14.758 1 98.38 152 TYR A N 1
ATOM 1139 C CA . TYR A 1 152 ? 20.219 20.547 15.352 1 98.38 152 TYR A CA 1
ATOM 1140 C C . TYR A 1 152 ? 21.688 20.562 14.992 1 98.38 152 TYR A C 1
ATOM 1142 O O . TYR A 1 152 ? 22.25 21.625 14.703 1 98.38 152 TYR A O 1
ATOM 1150 N N . TYR A 1 153 ? 22.281 19.438 14.992 1 98.06 153 TYR A N 1
ATOM 1151 C CA . TYR A 1 153 ? 23.719 19.359 14.734 1 98.06 153 TYR A CA 1
ATOM 1152 C C . TYR A 1 153 ? 24 18.891 13.32 1 98.06 153 TYR A C 1
ATOM 1154 O O . TYR A 1 153 ? 25.125 18.953 12.844 1 98.06 153 TYR A O 1
ATOM 1162 N N . LEU A 1 154 ? 22.953 18.438 12.602 1 98.12 154 LEU A N 1
ATOM 1163 C CA . LEU A 1 154 ? 23.141 17.844 11.281 1 98.12 154 LEU A CA 1
ATOM 1164 C C . LEU A 1 154 ? 22.422 18.672 10.219 1 98.12 154 LEU A C 1
ATOM 1166 O O . LEU A 1 154 ? 22.25 18.203 9.078 1 98.12 154 LEU A O 1
ATOM 1170 N N . TYR A 1 155 ? 21.969 19.844 10.508 1 98.44 155 TYR A N 1
ATOM 1171 C CA . TYR A 1 155 ? 21.125 20.641 9.633 1 98.44 155 TYR A CA 1
ATOM 1172 C C . TYR A 1 155 ? 21.844 20.953 8.32 1 98.44 155 TYR A C 1
ATOM 1174 O O . TYR A 1 155 ? 21.203 21.031 7.266 1 98.44 155 TYR A O 1
ATOM 1182 N N . LYS A 1 156 ? 23.141 21.172 8.359 1 98.44 156 LYS A N 1
ATOM 1183 C CA . LYS A 1 156 ? 23.875 21.5 7.133 1 98.44 156 LYS A CA 1
ATOM 1184 C C . LYS A 1 156 ? 23.812 20.344 6.137 1 98.44 156 LYS A C 1
ATOM 1186 O O . LYS A 1 156 ? 23.609 20.562 4.941 1 98.44 156 LYS A O 1
ATOM 1191 N N . GLN A 1 157 ? 23.969 19.125 6.676 1 97.69 157 GLN A N 1
ATOM 1192 C CA . GLN A 1 157 ? 23.875 17.953 5.82 1 97.69 157 GLN A CA 1
ATOM 1193 C C . GLN A 1 157 ? 22.453 17.781 5.285 1 97.69 157 GLN A C 1
ATOM 1195 O O . GLN A 1 157 ? 22.266 17.391 4.129 1 97.69 157 GLN A O 1
ATOM 1200 N N . ASP A 1 158 ? 21.453 17.953 6.129 1 98.56 158 ASP A N 1
ATOM 1201 C CA . ASP A 1 158 ? 20.062 17.812 5.711 1 98.56 158 ASP A CA 1
ATOM 1202 C C . ASP A 1 158 ? 19.719 18.828 4.621 1 98.56 158 ASP A C 1
ATOM 1204 O O . ASP A 1 158 ? 19 18.516 3.674 1 98.56 158 ASP A O 1
ATOM 1208 N N . ILE A 1 159 ? 20.234 20.047 4.73 1 98.75 159 ILE A N 1
ATOM 1209 C CA . ILE A 1 159 ? 19.984 21.078 3.729 1 98.75 159 ILE A CA 1
ATOM 1210 C C . ILE A 1 159 ? 20.719 20.734 2.438 1 98.75 159 ILE A C 1
ATOM 1212 O O . ILE A 1 159 ? 20.203 20.969 1.341 1 98.75 159 ILE A O 1
ATOM 1216 N N . ALA A 1 160 ? 21.938 20.172 2.564 1 98.56 160 ALA A N 1
ATOM 1217 C CA . ALA A 1 160 ? 22.656 19.703 1.388 1 98.56 160 ALA A CA 1
ATOM 1218 C C . ALA A 1 160 ? 21.844 18.672 0.618 1 98.56 160 ALA A C 1
ATOM 1220 O O . ALA A 1 160 ? 21.859 18.656 -0.615 1 98.56 160 ALA A O 1
ATOM 1221 N N . ARG A 1 161 ? 21.172 17.844 1.322 1 98.56 161 ARG A N 1
ATOM 1222 C CA . ARG A 1 161 ? 20.359 16.797 0.694 1 98.56 161 ARG A CA 1
ATOM 1223 C C . ARG A 1 161 ? 19.141 17.375 0.008 1 98.56 161 ARG A C 1
ATOM 1225 O O . ARG A 1 161 ? 18.703 16.875 -1.032 1 98.56 161 ARG A O 1
ATOM 1232 N N . ILE A 1 162 ? 18.531 18.422 0.596 1 98.75 162 ILE A N 1
ATOM 1233 C CA . ILE A 1 162 ? 17.438 19.141 -0.042 1 98.75 162 ILE A CA 1
ATOM 1234 C C . ILE A 1 162 ? 17.922 19.75 -1.354 1 98.75 162 ILE A C 1
ATOM 1236 O O . ILE A 1 162 ? 17.297 19.562 -2.402 1 98.75 162 ILE A O 1
ATOM 1240 N N . ALA A 1 163 ? 19.047 20.391 -1.297 1 98.69 163 ALA A N 1
ATOM 1241 C CA . ALA A 1 163 ? 19.609 21.125 -2.428 1 98.69 163 ALA A CA 1
ATOM 1242 C C . ALA A 1 163 ? 20.016 20.172 -3.547 1 98.69 163 ALA A C 1
ATOM 1244 O O . ALA A 1 163 ? 19.875 20.5 -4.73 1 98.69 163 ALA A O 1
ATOM 1245 N N . ALA A 1 164 ? 20.469 19.016 -3.197 1 98.56 164 ALA A N 1
ATOM 1246 C CA . ALA A 1 164 ? 20.984 18.047 -4.164 1 98.56 164 ALA A CA 1
ATOM 1247 C C . ALA A 1 164 ? 19.891 17.562 -5.105 1 98.56 164 ALA A C 1
ATOM 1249 O O . ALA A 1 164 ? 20.172 17.156 -6.23 1 98.56 164 ALA A O 1
ATOM 1250 N N . LEU A 1 165 ? 18.656 17.672 -4.66 1 98.38 165 LEU A N 1
ATOM 1251 C CA . LEU A 1 165 ? 17.531 17.25 -5.5 1 98.38 165 LEU A CA 1
ATOM 1252 C C . LEU A 1 165 ? 16.906 18.453 -6.199 1 98.38 165 LEU A C 1
ATOM 1254 O O . LEU A 1 165 ? 15.906 18.328 -6.91 1 98.38 165 LEU A O 1
ATOM 1258 N N . GLY A 1 166 ? 17.453 19.641 -5.941 1 98.5 166 GLY A N 1
ATOM 1259 C CA . GLY A 1 166 ? 17 20.844 -6.613 1 98.5 166 GLY A CA 1
ATOM 1260 C C . GLY A 1 166 ? 15.773 21.469 -5.973 1 98.5 166 GLY A C 1
ATOM 1261 O O . GLY A 1 166 ? 15.062 22.234 -6.609 1 98.5 166 GLY A O 1
ATOM 1262 N N . VAL A 1 167 ? 15.453 21.094 -4.758 1 98.69 167 VAL A N 1
ATOM 1263 C CA . VAL A 1 167 ? 14.312 21.656 -4.043 1 98.69 167 VAL A CA 1
ATOM 1264 C C . VAL A 1 167 ? 14.609 23.094 -3.639 1 98.69 167 VAL A C 1
ATOM 1266 O O . VAL A 1 167 ? 15.578 23.359 -2.916 1 98.69 167 VAL A O 1
ATOM 1269 N N . PRO A 1 168 ? 13.82 24.016 -3.979 1 98.62 168 PRO A N 1
ATOM 1270 C CA . PRO A 1 168 ? 14.219 25.422 -3.838 1 98.62 168 PRO A CA 1
ATOM 1271 C C . PRO A 1 168 ? 13.836 26.016 -2.482 1 98.62 168 PRO A C 1
ATOM 1273 O O . PRO A 1 168 ? 14.336 27.078 -2.105 1 98.62 168 PRO A O 1
ATOM 1276 N N . TYR A 1 169 ? 12.906 25.438 -1.751 1 98.81 169 TYR A N 1
ATOM 1277 C CA . TYR A 1 169 ? 12.477 26.016 -0.481 1 98.81 169 TYR A CA 1
ATOM 1278 C C . TYR A 1 169 ? 12.555 24.984 0.64 1 98.81 169 TYR A C 1
ATOM 1280 O O . TYR A 1 169 ? 12.281 23.797 0.427 1 98.81 169 TYR A O 1
ATOM 1288 N N . TYR A 1 170 ? 12.938 25.375 1.809 1 98.88 170 TYR A N 1
ATOM 1289 C CA . TYR A 1 170 ? 12.906 24.578 3.037 1 98.88 170 TYR A CA 1
ATOM 1290 C C . TYR A 1 170 ? 12.148 25.312 4.137 1 98.88 170 TYR A C 1
ATOM 1292 O O . TYR A 1 170 ? 12.531 26.422 4.539 1 98.88 170 TYR A O 1
ATOM 1300 N N . SER A 1 171 ? 11.023 24.734 4.562 1 98.94 171 SER A N 1
ATOM 1301 C CA . SER A 1 171 ? 10.188 25.312 5.609 1 98.94 171 SER A CA 1
ATOM 1302 C C . SER A 1 171 ? 10.469 24.656 6.961 1 98.94 171 SER A C 1
ATOM 1304 O O . SER A 1 171 ? 10.344 23.453 7.113 1 98.94 171 SER A O 1
ATOM 1306 N N . PHE A 1 172 ? 10.891 25.438 7.918 1 98.81 172 PHE A N 1
ATOM 1307 C CA . PHE A 1 172 ? 11.141 24.953 9.273 1 98.81 172 PHE A CA 1
ATOM 1308 C C . PHE A 1 172 ? 10.562 25.906 10.305 1 98.81 172 PHE A C 1
ATOM 1310 O O . PHE A 1 172 ? 10.141 27.016 9.969 1 98.81 172 PHE A O 1
ATOM 1317 N N . SER A 1 173 ? 10.422 25.453 11.523 1 98.75 173 SER A N 1
ATOM 1318 C CA . SER A 1 173 ? 10 26.328 12.617 1 98.75 173 SER A CA 1
ATOM 1319 C C . SER A 1 173 ? 11.164 26.656 13.539 1 98.75 173 SER A C 1
ATOM 1321 O O . SER A 1 173 ? 12.18 25.953 13.547 1 98.75 173 SER A O 1
ATOM 1323 N N . ILE A 1 174 ? 11 27.719 14.211 1 98.69 174 ILE A N 1
ATOM 1324 C CA . ILE A 1 174 ? 11.945 28.125 15.242 1 98.69 174 ILE A CA 1
ATOM 1325 C C . ILE A 1 174 ? 11.367 27.828 16.625 1 98.69 174 ILE A C 1
ATOM 1327 O O . ILE A 1 174 ? 10.203 28.109 16.891 1 98.69 174 ILE A O 1
ATOM 1331 N N . SER A 1 175 ? 12.172 27.188 17.438 1 98.38 175 SER A N 1
ATOM 1332 C CA . SER A 1 175 ? 11.742 26.859 18.797 1 98.38 175 SER A CA 1
ATOM 1333 C C . SER A 1 175 ? 11.711 28.094 19.672 1 98.38 175 SER A C 1
ATOM 1335 O O . SER A 1 175 ? 12.758 28.688 19.969 1 98.38 175 SER A O 1
ATOM 1337 N N . TRP A 1 176 ? 10.539 28.453 20.125 1 98.75 176 TRP A N 1
ATOM 1338 C CA . TRP A 1 176 ? 10.375 29.609 21 1 98.75 176 TRP A CA 1
ATOM 1339 C C . TRP A 1 176 ? 11.211 29.469 22.281 1 98.75 176 TRP A C 1
ATOM 1341 O O . TRP A 1 176 ? 11.906 30.391 22.672 1 98.75 176 TRP A O 1
ATOM 1351 N N . SER A 1 177 ? 11.281 28.312 22.828 1 97.69 177 SER A N 1
ATOM 1352 C CA . SER A 1 177 ? 11.969 28.078 24.094 1 97.69 177 SER A CA 1
ATOM 1353 C C . SER A 1 177 ? 13.484 28 23.891 1 97.69 177 SER A C 1
ATOM 1355 O O . SER A 1 177 ? 14.242 28.031 24.859 1 97.69 177 SER A O 1
ATOM 1357 N N . ARG A 1 178 ? 13.906 27.875 22.672 1 97.62 178 ARG A N 1
ATOM 1358 C CA . ARG A 1 178 ? 15.336 28 22.391 1 97.62 178 ARG A CA 1
ATOM 1359 C C . ARG A 1 178 ? 15.773 29.453 22.328 1 97.62 178 ARG A C 1
ATOM 1361 O O . ARG A 1 178 ? 16.859 29.812 22.797 1 97.62 178 ARG A O 1
ATOM 1368 N N . ILE A 1 179 ? 14.953 30.266 21.75 1 98.38 179 ILE A N 1
ATOM 1369 C CA . ILE A 1 179 ? 15.258 31.688 21.609 1 98.38 179 ILE A CA 1
ATOM 1370 C C . ILE A 1 179 ? 15.117 32.375 22.969 1 98.38 179 ILE A C 1
ATOM 1372 O O . ILE A 1 179 ? 15.953 33.219 23.344 1 98.38 179 ILE A O 1
ATOM 1376 N N . LEU A 1 180 ? 14.023 32.062 23.641 1 98.06 180 LEU A N 1
ATOM 1377 C CA . LEU A 1 180 ? 13.703 32.562 24.969 1 98.06 180 LEU A CA 1
ATOM 1378 C C . LEU A 1 180 ? 13.445 31.406 25.922 1 98.06 180 LEU A C 1
ATOM 1380 O O . LEU A 1 180 ? 12.312 30.953 26.078 1 98.06 180 LEU A O 1
ATOM 1384 N N . PRO A 1 181 ? 14.445 30.984 26.656 1 96.56 181 PRO A N 1
ATOM 1385 C CA . PRO A 1 181 ? 14.367 29.766 27.453 1 96.56 181 PRO A CA 1
ATOM 1386 C C . PRO A 1 181 ? 13.195 29.766 28.438 1 96.56 181 PRO A C 1
ATOM 1388 O O . PRO A 1 181 ? 12.656 28.719 28.766 1 96.56 181 PRO A O 1
ATOM 1391 N N . PHE A 1 182 ? 12.742 30.938 28.875 1 95 182 PHE A N 1
ATOM 1392 C CA . PHE A 1 182 ? 11.594 31.047 29.781 1 95 182 PHE A CA 1
ATOM 1393 C C . PHE A 1 182 ? 10.359 31.531 29.031 1 95 182 PHE A C 1
ATOM 1395 O O . PHE A 1 182 ? 9.359 31.906 29.641 1 95 182 PHE A O 1
ATOM 1402 N N . GLY A 1 183 ? 10.461 31.641 27.719 1 97.25 183 GLY A N 1
ATOM 1403 C CA . GLY A 1 183 ? 9.391 32.188 26.891 1 97.25 183 GLY A CA 1
ATOM 1404 C C . GLY A 1 183 ? 9.367 33.719 26.859 1 97.25 183 GLY A C 1
ATOM 1405 O O . GLY A 1 183 ? 8.688 34.312 26.031 1 97.25 183 GLY A O 1
ATOM 1406 N N . LYS A 1 184 ? 10.086 34.25 27.703 1 96.56 184 LYS A N 1
ATOM 1407 C CA . LYS A 1 184 ? 10.281 35.688 27.859 1 96.56 184 LYS A CA 1
ATOM 1408 C C . LYS A 1 184 ? 11.57 36 28.625 1 96.56 184 LYS A C 1
ATOM 1410 O O . LYS A 1 184 ? 12.258 35.094 29.078 1 96.56 184 LYS A O 1
ATOM 1415 N N . GLY A 1 185 ? 11.984 37.25 28.594 1 95.06 185 GLY A N 1
ATOM 1416 C CA . GLY A 1 185 ? 13.164 37.625 29.359 1 95.06 185 GLY A CA 1
ATOM 1417 C C . GLY A 1 185 ? 14.453 37.562 28.547 1 95.06 185 GLY A C 1
ATOM 1418 O O . GLY A 1 185 ? 14.523 38.094 27.438 1 95.06 185 GLY A O 1
ATOM 1419 N N . PRO A 1 186 ? 15.492 36.938 29.156 1 94 186 PRO A N 1
ATOM 1420 C CA . PRO A 1 186 ? 16.781 36.969 28.469 1 94 186 PRO A CA 1
ATOM 1421 C C . PRO A 1 186 ? 16.766 36.219 27.141 1 94 186 PRO A C 1
ATOM 1423 O O . PRO A 1 186 ? 16.156 35.125 27.047 1 94 186 PRO A O 1
ATOM 1426 N N . VAL A 1 187 ? 17.469 36.781 26.188 1 97.38 187 VAL A N 1
ATOM 1427 C CA . VAL A 1 187 ? 17.562 36.188 24.844 1 97.38 187 VAL A CA 1
ATOM 1428 C C . VAL A 1 187 ? 18.766 35.25 24.781 1 97.38 187 VAL A C 1
ATOM 1430 O O . VAL A 1 187 ? 19.844 35.594 25.266 1 97.38 187 VAL A O 1
ATOM 1433 N N . ASN A 1 188 ? 18.531 34.094 24.281 1 97.31 188 ASN A N 1
ATOM 1434 C CA . ASN A 1 188 ? 19.594 33.125 24.047 1 97.31 188 ASN A CA 1
ATOM 1435 C C . ASN A 1 188 ? 20.312 33.344 22.734 1 97.31 188 ASN A C 1
ATOM 1437 O O . ASN A 1 188 ? 19.891 32.875 21.688 1 97.31 188 ASN A O 1
ATOM 1441 N N . GLU A 1 189 ? 21.453 34 22.781 1 97.62 189 GLU A N 1
ATOM 1442 C CA . GLU A 1 189 ? 22.203 34.375 21.578 1 97.62 189 GLU A CA 1
ATOM 1443 C C . GLU A 1 189 ? 22.703 33.125 20.844 1 97.62 189 GLU A C 1
ATOM 1445 O O . GLU A 1 189 ? 22.797 33.125 19.625 1 97.62 189 GLU A O 1
ATOM 1450 N N . LEU A 1 190 ? 23.016 32.062 21.594 1 97.19 190 LEU A N 1
ATOM 1451 C CA . LEU A 1 190 ? 23.453 30.828 20.953 1 97.19 190 LEU A CA 1
ATOM 1452 C C . LEU A 1 190 ? 22.375 30.281 20.016 1 97.19 190 LEU A C 1
ATOM 1454 O O . LEU A 1 190 ? 22.672 29.812 18.922 1 97.19 190 LEU A O 1
ATOM 1458 N N . ALA A 1 191 ? 21.156 30.391 20.453 1 97.88 191 ALA A N 1
ATOM 1459 C CA . ALA A 1 191 ? 20.031 29.953 19.641 1 97.88 191 ALA A CA 1
ATOM 1460 C C . ALA A 1 191 ? 19.859 30.859 18.422 1 97.88 191 ALA A C 1
ATOM 1462 O O . ALA A 1 191 ? 19.609 30.359 17.312 1 97.88 191 ALA A O 1
ATOM 1463 N N . LEU A 1 192 ? 19.969 32.125 18.594 1 98.38 192 LEU A N 1
ATOM 1464 C CA . LEU A 1 192 ? 19.859 33.062 17.469 1 98.38 192 LEU A CA 1
ATOM 1465 C C . LEU A 1 192 ? 20.938 32.75 16.422 1 98.38 192 LEU A C 1
ATOM 1467 O O . LEU A 1 192 ? 20.672 32.781 15.227 1 98.38 192 LEU A O 1
ATOM 1471 N N . GLN A 1 193 ? 22.141 32.5 16.891 1 98.19 193 GLN A N 1
ATOM 1472 C CA . GLN A 1 193 ? 23.25 32.188 15.984 1 98.19 193 GLN A CA 1
ATOM 1473 C C . GLN A 1 193 ? 23 30.891 15.227 1 98.19 193 GLN A C 1
ATOM 1475 O O . GLN A 1 193 ? 23.328 30.781 14.039 1 98.19 193 GLN A O 1
ATOM 1480 N N . HIS A 1 194 ? 22.469 29.953 15.945 1 98.25 194 HIS A N 1
ATOM 1481 C CA . HIS A 1 194 ? 22.172 28.656 15.32 1 98.25 194 HIS A CA 1
ATOM 1482 C C . HIS A 1 194 ? 21.203 28.844 14.156 1 98.25 194 HIS A C 1
ATOM 1484 O O . HIS A 1 194 ? 21.469 28.375 13.039 1 98.25 194 HIS A O 1
ATOM 1490 N N . TYR A 1 195 ? 20.078 29.438 14.375 1 98.75 195 TYR A N 1
ATOM 1491 C CA . TYR A 1 195 ? 19.078 29.578 13.32 1 98.75 195 TYR A CA 1
ATOM 1492 C C . TYR A 1 195 ? 19.578 30.516 12.227 1 98.75 195 TYR A C 1
ATOM 1494 O O . TYR A 1 195 ? 19.219 30.359 11.055 1 98.75 195 TYR A O 1
ATOM 1502 N N . GLU A 1 196 ? 20.406 31.516 12.594 1 98.56 196 GLU A N 1
ATOM 1503 C CA . GLU A 1 196 ? 21.047 32.344 11.578 1 98.56 196 GLU A CA 1
ATOM 1504 C C . GLU A 1 196 ? 21.906 31.5 10.641 1 98.56 196 GLU A C 1
ATOM 1506 O O . GLU A 1 196 ? 21.859 31.672 9.422 1 98.56 196 GLU A O 1
ATOM 1511 N N . ASP A 1 197 ? 22.703 30.656 11.273 1 98.69 197 ASP A N 1
ATOM 1512 C CA . ASP A 1 197 ? 23.547 29.781 10.484 1 98.69 197 ASP A CA 1
ATOM 1513 C C . ASP A 1 197 ? 22.719 28.828 9.633 1 98.69 197 ASP A C 1
ATOM 1515 O O . ASP A 1 197 ? 23.094 28.5 8.508 1 98.69 197 ASP A O 1
ATOM 1519 N N . LEU A 1 198 ? 21.656 28.297 10.18 1 98.75 198 LEU A N 1
ATOM 1520 C CA . LEU A 1 198 ? 20.734 27.453 9.438 1 98.75 198 LEU A CA 1
ATOM 1521 C C . LEU A 1 198 ? 20.188 28.188 8.211 1 98.75 198 LEU A C 1
ATOM 1523 O O . LEU A 1 198 ? 20.234 27.672 7.098 1 98.75 198 LEU A O 1
ATOM 1527 N N . ILE A 1 199 ? 19.719 29.391 8.375 1 98.88 199 ILE A N 1
ATOM 1528 C CA . ILE A 1 199 ? 19.172 30.219 7.309 1 98.88 199 ILE A CA 1
ATOM 1529 C C . ILE A 1 199 ? 20.25 30.516 6.273 1 98.88 199 ILE A C 1
ATOM 1531 O O . ILE A 1 199 ? 20.016 30.391 5.07 1 98.88 199 ILE A O 1
ATOM 1535 N N . ASP A 1 200 ? 21.422 30.891 6.738 1 98.75 200 ASP A N 1
ATOM 1536 C CA . ASP A 1 200 ? 22.531 31.203 5.84 1 98.75 200 ASP A CA 1
ATOM 1537 C C . ASP A 1 200 ? 22.938 29.969 5.035 1 98.75 200 ASP A C 1
ATOM 1539 O O . ASP A 1 200 ? 23.328 30.078 3.871 1 98.75 200 ASP A O 1
ATOM 1543 N N . THR A 1 201 ? 22.938 28.812 5.699 1 98.56 201 THR A N 1
ATOM 1544 C CA . THR A 1 201 ? 23.25 27.562 5.008 1 98.56 201 THR A CA 1
ATOM 1545 C C . THR A 1 201 ? 22.25 27.297 3.883 1 98.56 201 THR A C 1
ATOM 1547 O O . THR A 1 201 ? 22.641 26.875 2.789 1 98.56 201 THR A O 1
ATOM 1550 N N . CYS A 1 202 ? 20.969 27.516 4.156 1 98.62 202 CYS A N 1
ATOM 1551 C CA . CYS A 1 202 ? 19.969 27.422 3.094 1 98.62 202 CYS A CA 1
ATOM 1552 C C . CYS A 1 202 ? 20.359 28.297 1.906 1 98.62 202 CYS A C 1
ATOM 1554 O O . CYS A 1 202 ? 20.469 27.812 0.779 1 98.62 202 CYS A O 1
ATOM 1556 N N . ILE A 1 203 ? 20.641 29.531 2.16 1 98.31 203 ILE A N 1
ATOM 1557 C CA . ILE A 1 203 ? 20.922 30.516 1.121 1 98.31 203 ILE A CA 1
ATOM 1558 C C . ILE A 1 203 ? 22.203 30.109 0.376 1 98.31 203 ILE A C 1
ATOM 1560 O O . ILE A 1 203 ? 22.25 30.188 -0.854 1 98.31 203 ILE A O 1
ATOM 1564 N N . GLU A 1 204 ? 23.141 29.672 1.13 1 97.75 204 GLU A N 1
ATOM 1565 C CA . GLU A 1 204 ? 24.406 29.234 0.55 1 97.75 204 GLU A CA 1
ATOM 1566 C C . GLU A 1 204 ? 24.203 28.125 -0.466 1 97.75 204 GLU A C 1
ATOM 1568 O O . GLU A 1 204 ? 24.859 28.078 -1.502 1 97.75 204 GLU A O 1
ATOM 1573 N N . TYR A 1 205 ? 23.281 27.25 -0.162 1 97.56 205 TYR A N 1
ATOM 1574 C CA . TYR A 1 205 ? 23.062 26.094 -1.021 1 97.56 205 TYR A CA 1
ATOM 1575 C C . TYR A 1 205 ? 21.922 26.344 -1.999 1 97.56 205 TYR A C 1
ATOM 1577 O O . TYR A 1 205 ? 21.359 25.406 -2.564 1 97.56 205 TYR A O 1
ATOM 1585 N N . GLY A 1 206 ? 21.453 27.562 -2.17 1 96.94 206 GLY A N 1
ATOM 1586 C CA . GLY A 1 206 ? 20.438 27.922 -3.152 1 96.94 206 GLY A CA 1
ATOM 1587 C C . GLY A 1 206 ? 19.031 27.578 -2.715 1 96.94 206 GLY A C 1
ATOM 1588 O O . GLY A 1 206 ? 18.125 27.469 -3.547 1 96.94 206 GLY A O 1
ATOM 1589 N N . VAL A 1 207 ? 18.859 27.312 -1.454 1 98.44 207 VAL A N 1
ATOM 1590 C CA . VAL A 1 207 ? 17.547 27.016 -0.876 1 98.44 207 VAL A CA 1
ATOM 1591 C C . VAL A 1 207 ? 17.016 28.25 -0.157 1 98.44 207 VAL A C 1
ATOM 1593 O O . VAL A 1 207 ? 17.75 28.922 0.562 1 98.44 207 VAL A O 1
ATOM 1596 N N . LYS A 1 208 ? 15.828 28.578 -0.383 1 98.69 208 LYS A N 1
ATOM 1597 C CA . LYS A 1 208 ? 15.211 29.703 0.308 1 98.69 208 LYS A CA 1
ATOM 1598 C C . LYS A 1 208 ? 14.523 29.266 1.59 1 98.69 208 LYS A C 1
ATOM 1600 O O . LYS A 1 208 ? 13.742 28.297 1.579 1 98.69 208 LYS A O 1
ATOM 1605 N N . PRO A 1 209 ? 14.773 29.906 2.672 1 98.75 209 PRO A N 1
ATOM 1606 C CA . PRO A 1 209 ? 14.141 29.547 3.939 1 98.75 209 PRO A CA 1
ATOM 1607 C C . PRO A 1 209 ? 12.703 30.047 4.043 1 98.75 209 PRO A C 1
ATOM 1609 O O . PRO A 1 209 ? 12.391 31.141 3.574 1 98.75 209 PRO A O 1
ATOM 1612 N N . VAL A 1 210 ? 11.805 29.234 4.527 1 98.88 210 VAL A N 1
ATOM 1613 C CA . VAL A 1 210 ? 10.461 29.562 4.992 1 98.88 210 VAL A CA 1
ATOM 1614 C C . VAL A 1 210 ? 10.352 29.297 6.492 1 98.88 210 VAL A C 1
ATOM 1616 O O . VAL A 1 210 ? 10.727 28.219 6.965 1 98.88 210 VAL A O 1
ATOM 1619 N N . VAL A 1 211 ? 9.82 30.281 7.27 1 98.88 211 VAL A N 1
ATOM 1620 C CA . VAL A 1 211 ? 9.945 30.141 8.719 1 98.88 211 VAL A CA 1
ATOM 1621 C C . VAL A 1 211 ? 8.562 30.219 9.359 1 98.88 211 VAL A C 1
ATOM 1623 O O . VAL A 1 211 ? 7.758 31.094 9.023 1 98.88 211 VAL A O 1
ATOM 1626 N N . THR A 1 212 ? 8.289 29.281 10.195 1 98.88 212 THR A N 1
ATOM 1627 C CA . THR A 1 212 ? 7.148 29.328 11.102 1 98.88 212 THR A CA 1
ATOM 1628 C C . THR A 1 212 ? 7.605 29.656 12.523 1 98.88 212 THR A C 1
ATOM 1630 O O . THR A 1 212 ? 8.5 29.016 13.062 1 98.88 212 THR A O 1
ATOM 1633 N N . LEU A 1 213 ? 6.973 30.641 13.188 1 98.88 213 LEU A N 1
ATOM 1634 C CA . LEU A 1 213 ? 7.402 31.125 14.492 1 98.88 213 LEU A CA 1
ATOM 1635 C C . LEU A 1 213 ? 6.977 30.172 15.602 1 98.88 213 LEU A C 1
ATOM 1637 O O . LEU A 1 213 ? 7.656 30.047 16.625 1 98.88 213 LEU A O 1
ATOM 1641 N N . PHE A 1 214 ? 5.828 29.547 15.383 1 98.81 214 PHE A N 1
ATOM 1642 C CA . PHE A 1 214 ? 5.316 28.688 16.453 1 98.81 214 PHE A CA 1
ATOM 1643 C C . PHE A 1 214 ? 4.668 27.438 15.867 1 98.81 214 PHE A C 1
ATOM 1645 O O . PHE A 1 214 ? 3.73 27.531 15.078 1 98.81 214 PHE A O 1
ATOM 1652 N N . HIS A 1 215 ? 5.191 26.25 16.312 1 98.31 215 HIS A N 1
ATOM 1653 C CA . HIS A 1 215 ? 4.688 24.953 15.859 1 98.31 215 HIS A CA 1
ATOM 1654 C C . HIS A 1 215 ? 4.383 24.047 17.047 1 98.31 215 HIS A C 1
ATOM 1656 O O . HIS A 1 215 ? 4.898 22.938 17.125 1 98.31 215 HIS A O 1
ATOM 1662 N N . TRP A 1 216 ? 3.574 24.438 18 1 96.56 216 TRP A N 1
ATOM 1663 C CA . TRP A 1 216 ? 2.795 23.719 19 1 96.56 216 TRP A CA 1
ATOM 1664 C C . TRP A 1 216 ? 3.568 23.609 20.312 1 96.56 216 TRP A C 1
ATOM 1666 O O . TRP A 1 216 ? 3.027 23.156 21.328 1 96.56 216 TRP A O 1
ATOM 1676 N N . ASP A 1 217 ? 4.832 23.922 20.422 1 95.75 217 ASP A N 1
ATOM 1677 C CA . ASP A 1 217 ? 5.664 23.656 21.578 1 95.75 217 ASP A CA 1
ATOM 1678 C C . ASP A 1 217 ? 5.785 24.891 22.469 1 95.75 217 ASP A C 1
ATOM 1680 O O . ASP A 1 217 ? 6.867 25.469 22.594 1 95.75 217 ASP A O 1
ATOM 1684 N N . THR A 1 218 ? 4.785 25.125 23.219 1 97.81 218 THR A N 1
ATOM 1685 C CA . THR A 1 218 ? 4.691 26.281 24.109 1 97.81 218 THR A CA 1
ATOM 1686 C C . THR A 1 218 ? 5.758 26.203 25.188 1 97.81 218 THR A C 1
ATOM 1688 O O . THR A 1 218 ? 5.926 25.172 25.844 1 97.81 218 THR A O 1
ATOM 1691 N N . PRO A 1 219 ? 6.465 27.344 25.422 1 97.69 219 PRO A N 1
ATOM 1692 C CA . PRO A 1 219 ? 7.418 27.344 26.531 1 97.69 219 PRO A CA 1
ATOM 1693 C C . PRO A 1 219 ? 6.777 26.953 27.859 1 97.69 219 PRO A C 1
ATOM 1695 O O . PRO A 1 219 ? 5.762 27.531 28.25 1 97.69 219 PRO A O 1
ATOM 1698 N N . LEU A 1 220 ? 7.367 25.984 28.5 1 95.12 220 LEU A N 1
ATOM 1699 C CA . LEU A 1 220 ? 6.793 25.406 29.703 1 95.12 220 LEU A CA 1
ATOM 1700 C C . LEU A 1 220 ? 6.617 26.453 30.781 1 95.12 220 LEU A C 1
ATOM 1702 O O . LEU A 1 220 ? 5.609 26.469 31.5 1 95.12 220 LEU A O 1
ATOM 1706 N N . PHE A 1 221 ? 7.578 27.344 30.922 1 95.19 221 PHE A N 1
ATOM 1707 C CA . PHE A 1 221 ? 7.535 28.375 31.953 1 95.19 221 P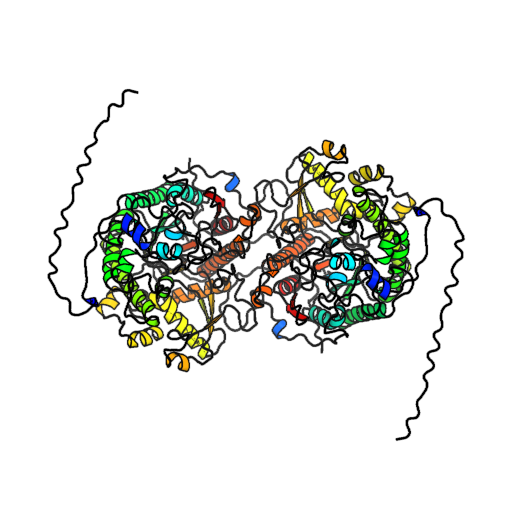HE A CA 1
ATOM 1708 C C . PHE A 1 221 ? 6.297 29.25 31.797 1 95.19 221 PHE A C 1
ATOM 1710 O O . PHE A 1 221 ? 5.648 29.594 32.781 1 95.19 221 PHE A O 1
ATOM 1717 N N . LEU A 1 222 ? 5.938 29.656 30.578 1 97.31 222 LEU A N 1
ATOM 1718 C CA . LEU A 1 222 ? 4.746 30.453 30.344 1 97.31 222 LEU A CA 1
ATOM 1719 C C . LEU A 1 222 ? 3.482 29.672 30.656 1 97.31 222 LEU A C 1
ATOM 1721 O O . LEU A 1 222 ? 2.531 30.203 31.219 1 97.31 222 LEU A O 1
ATOM 1725 N N . GLN A 1 223 ? 3.49 28.422 30.25 1 95.81 223 GLN A N 1
ATOM 1726 C CA . GLN A 1 223 ? 2.357 27.547 30.562 1 95.81 223 GLN A CA 1
ATOM 1727 C C . GLN A 1 223 ? 2.133 27.453 32.062 1 95.81 223 GLN A C 1
ATOM 1729 O O . GLN A 1 223 ? 0.996 27.531 32.531 1 95.81 223 GLN A O 1
ATOM 1734 N N . ASN A 1 224 ? 3.205 27.281 32.781 1 92.44 224 ASN A N 1
ATOM 1735 C CA . ASN A 1 224 ? 3.104 27.062 34.25 1 92.44 224 ASN A CA 1
ATOM 1736 C C . ASN A 1 224 ? 2.873 28.391 34.969 1 92.44 224 ASN A C 1
ATOM 1738 O O . ASN A 1 224 ? 2.328 28.391 36.094 1 92.44 224 ASN A O 1
ATOM 1742 N N . THR A 1 225 ? 3.305 29.484 34.406 1 93.31 225 THR A N 1
ATOM 1743 C CA . THR A 1 225 ? 3.203 30.781 35.062 1 93.31 225 THR A CA 1
ATOM 1744 C C . THR A 1 225 ? 1.779 31.328 34.969 1 93.31 225 THR A C 1
ATOM 1746 O O . THR A 1 225 ? 1.248 31.859 35.938 1 93.31 225 THR A O 1
ATOM 1749 N N . TYR A 1 226 ? 1.195 31.203 33.75 1 95.19 226 TYR A N 1
ATOM 1750 C CA . TYR A 1 226 ? -0.105 31.859 33.656 1 95.19 226 TYR A CA 1
ATOM 1751 C C . TYR A 1 226 ? -1.061 31.062 32.781 1 95.19 226 TYR A C 1
ATOM 1753 O O . TYR A 1 226 ? -2.117 31.562 32.406 1 95.19 226 TYR A O 1
ATOM 1761 N N . GLY A 1 227 ? -0.683 29.938 32.312 1 95.5 227 GLY A N 1
ATOM 1762 C CA . GLY A 1 227 ? -1.597 29.078 31.594 1 95.5 227 GLY A CA 1
ATOM 1763 C C . GLY A 1 227 ? -1.363 29.094 30.094 1 95.5 227 GLY A C 1
ATOM 1764 O O . GLY A 1 227 ? -2.178 28.578 29.328 1 95.5 227 GLY A O 1
ATOM 1765 N N . GLY A 1 228 ? -0.227 29.688 29.641 1 97.56 228 GLY A N 1
ATOM 1766 C CA . GLY A 1 228 ? 0.112 29.688 28.219 1 97.56 228 GLY A CA 1
ATOM 1767 C C . GLY A 1 228 ? -0.905 30.406 27.359 1 97.56 228 GLY A C 1
ATOM 1768 O O . GLY A 1 228 ? -1.264 31.547 27.656 1 97.56 228 GLY A O 1
ATOM 1769 N N . TRP A 1 229 ? -1.469 29.75 26.375 1 98.5 229 TRP A N 1
ATOM 1770 C CA . TRP A 1 229 ? -2.355 30.359 25.391 1 98.5 229 TRP A CA 1
ATOM 1771 C C . TRP A 1 229 ? -3.734 30.625 25.984 1 98.5 229 TRP A C 1
ATOM 1773 O O . TRP A 1 229 ? -4.578 31.266 25.359 1 98.5 229 TRP A O 1
ATOM 1783 N N . LEU A 1 230 ? -3.961 30.156 27.203 1 97.81 230 LEU A N 1
ATOM 1784 C CA . LEU A 1 230 ? -5.246 30.406 27.844 1 97.81 230 LEU A CA 1
ATOM 1785 C C . LEU A 1 230 ? -5.293 31.812 28.422 1 97.81 230 LEU A C 1
ATOM 1787 O O . LEU A 1 230 ? -6.367 32.312 28.766 1 97.81 230 LEU A O 1
ATOM 1791 N N . SER A 1 231 ? -4.117 32.469 28.516 1 97.81 231 SER A N 1
ATOM 1792 C CA . SER A 1 231 ? -4.012 33.781 29.141 1 97.81 231 SER A CA 1
ATOM 1793 C C . SER A 1 231 ? -3.75 34.875 28.094 1 97.81 231 SER A C 1
ATOM 1795 O O . SER A 1 231 ? -2.98 34.656 27.156 1 97.81 231 SER A O 1
ATOM 1797 N N . PRO A 1 232 ? -4.371 36.094 28.281 1 97.69 232 PRO A N 1
ATOM 1798 C CA . PRO A 1 232 ? -4.07 37.188 27.359 1 97.69 232 PRO A CA 1
ATOM 1799 C C . PRO A 1 232 ? -2.621 37.656 27.469 1 97.69 232 PRO A C 1
ATOM 1801 O O . PRO A 1 232 ? -2.125 38.344 26.562 1 97.69 232 PRO A O 1
ATOM 1804 N N . ASN A 1 233 ? -1.899 37.281 28.516 1 97.81 233 ASN A N 1
ATOM 1805 C CA . ASN A 1 233 ? -0.506 37.656 28.688 1 97.81 233 ASN A CA 1
ATOM 1806 C C . ASN A 1 233 ? 0.383 37.094 27.594 1 97.81 233 ASN A C 1
ATOM 1808 O O . ASN A 1 233 ? 1.442 37.656 27.297 1 97.81 233 ASN A O 1
ATOM 1812 N N . ILE A 1 234 ? -0.049 36.062 27 1 98.56 234 ILE A N 1
ATOM 1813 C CA . ILE A 1 234 ? 0.782 35.375 26.016 1 98.56 234 ILE A CA 1
ATOM 1814 C C . ILE A 1 234 ? 0.926 36.219 24.766 1 98.56 234 ILE A C 1
ATOM 1816 O O . ILE A 1 234 ? 1.891 36.094 24 1 98.56 234 ILE A O 1
ATOM 1820 N N . ILE A 1 235 ? -0.058 37.125 24.5 1 98.69 235 ILE A N 1
ATOM 1821 C CA . ILE A 1 235 ? -0.064 37.969 23.312 1 98.69 235 ILE A CA 1
ATOM 1822 C C . ILE A 1 235 ? 1.19 38.844 23.297 1 98.69 235 ILE A C 1
ATOM 1824 O O . ILE A 1 235 ? 1.951 38.812 22.328 1 98.69 235 ILE A O 1
ATOM 1828 N N . GLU A 1 236 ? 1.484 39.469 24.406 1 98.56 236 GLU A N 1
ATOM 1829 C CA . GLU A 1 236 ? 2.646 40.344 24.5 1 98.56 236 GLU A CA 1
ATOM 1830 C C . GLU A 1 236 ? 3.947 39.562 24.406 1 98.56 236 GLU A C 1
ATOM 1832 O O . GLU A 1 236 ? 4.906 40 23.766 1 98.56 236 GLU A O 1
ATOM 1837 N N . ASP A 1 237 ? 3.943 38.438 25.062 1 98.62 237 ASP A N 1
ATOM 1838 C CA . ASP A 1 237 ? 5.152 37.625 25.062 1 98.62 237 ASP A CA 1
ATOM 1839 C C . ASP A 1 237 ? 5.445 37.062 23.672 1 98.62 237 ASP A C 1
ATOM 1841 O O . ASP A 1 237 ? 6.605 37.031 23.25 1 98.62 237 ASP A O 1
ATOM 1845 N N . PHE A 1 238 ? 4.426 36.656 22.969 1 98.75 238 PHE A N 1
ATOM 1846 C CA . PHE A 1 238 ? 4.605 36.156 21.609 1 98.75 238 PHE A CA 1
ATOM 1847 C C . PHE A 1 238 ? 5.074 37.281 20.688 1 98.75 238 PHE A C 1
ATOM 1849 O O . PHE A 1 238 ? 5.938 37.062 19.828 1 98.75 238 PHE A O 1
ATOM 1856 N N . VAL A 1 239 ? 4.508 38.438 20.797 1 98.81 239 VAL A N 1
ATOM 1857 C CA . VAL A 1 239 ? 4.879 39.594 19.953 1 98.81 239 VAL A CA 1
ATOM 1858 C C . VAL A 1 239 ? 6.332 39.969 20.234 1 98.81 239 VAL A C 1
ATOM 1860 O O . VAL A 1 239 ? 7.078 40.281 19.297 1 98.81 239 VAL A O 1
ATOM 1863 N N . ALA A 1 240 ? 6.727 39.906 21.5 1 98.69 240 ALA A N 1
ATOM 1864 C CA . ALA A 1 240 ? 8.117 40.219 21.859 1 98.69 240 ALA A CA 1
ATOM 1865 C C . ALA A 1 240 ? 9.062 39.188 21.234 1 98.69 240 ALA A C 1
ATOM 1867 O O . ALA A 1 240 ? 10.117 39.562 20.719 1 98.69 240 ALA A O 1
ATOM 1868 N N . TYR A 1 241 ? 8.695 38 21.344 1 98.5 241 TYR A N 1
ATOM 1869 C CA . TYR A 1 241 ? 9.445 36.906 20.719 1 98.5 241 TYR A CA 1
ATOM 1870 C C . TYR A 1 241 ? 9.531 37.125 19.203 1 98.5 241 TYR A C 1
ATOM 1872 O O . TYR A 1 241 ? 10.609 37.031 18.625 1 98.5 241 TYR A O 1
ATOM 1880 N N . SER A 1 242 ? 8.398 37.469 18.578 1 98.81 242 SER A N 1
ATOM 1881 C CA . SER A 1 242 ? 8.352 37.719 17.141 1 98.81 242 SER A CA 1
ATOM 1882 C C . SER A 1 242 ? 9.281 38.844 16.75 1 98.81 242 SER A C 1
ATOM 1884 O O . SER A 1 242 ? 9.961 38.781 15.719 1 98.81 242 SER A O 1
ATOM 1886 N N . LYS A 1 243 ? 9.297 39.844 17.516 1 98.62 243 LYS A N 1
ATOM 1887 C CA . LYS A 1 243 ? 10.141 41 17.25 1 98.62 243 LYS A CA 1
ATOM 1888 C C . LYS A 1 243 ? 11.617 40.625 17.188 1 98.62 243 LYS A C 1
ATOM 1890 O O . LYS A 1 243 ? 12.344 41.062 16.312 1 98.62 243 LYS A O 1
ATOM 1895 N N . ILE A 1 244 ? 12 39.812 18.141 1 98.62 244 ILE A N 1
ATOM 1896 C CA . ILE A 1 244 ? 13.391 39.375 18.203 1 98.62 244 ILE A CA 1
ATOM 1897 C C . ILE A 1 244 ? 13.742 38.594 16.922 1 98.62 244 ILE A C 1
ATOM 1899 O O . ILE A 1 244 ? 14.766 38.875 16.297 1 98.62 244 ILE A O 1
ATOM 1903 N N . VAL A 1 245 ? 12.883 37.719 16.547 1 98.75 245 VAL A N 1
ATOM 1904 C CA . VAL A 1 245 ? 13.133 36.844 15.414 1 98.75 245 VAL A CA 1
ATOM 1905 C C . VAL A 1 245 ? 13.094 37.625 14.109 1 98.75 245 VAL A C 1
ATOM 1907 O O . VAL A 1 245 ? 13.992 37.531 13.281 1 98.75 245 VAL A O 1
ATOM 1910 N N . PHE A 1 246 ? 12.109 38.531 13.898 1 98.62 246 PHE A N 1
ATOM 1911 C CA . PHE A 1 246 ? 11.984 39.344 12.703 1 98.62 246 PHE A CA 1
ATOM 1912 C C . PHE A 1 246 ? 13.188 40.281 12.555 1 98.62 246 PHE A C 1
ATOM 1914 O O . PHE A 1 246 ? 13.719 40.438 11.461 1 98.62 246 PHE A O 1
ATOM 1921 N N . SER A 1 247 ? 13.547 40.844 13.633 1 98.06 247 SER A N 1
ATOM 1922 C CA . SER A 1 247 ? 14.648 41.812 13.586 1 98.06 247 SER A CA 1
ATOM 1923 C C . SER A 1 247 ? 15.953 41.125 13.18 1 98.06 247 SER A C 1
ATOM 1925 O O . SER A 1 247 ? 16.781 41.75 12.484 1 98.06 247 SER A O 1
ATOM 1927 N N . ARG A 1 248 ? 16.062 39.938 13.617 1 97.88 248 ARG A N 1
ATOM 1928 C CA . ARG A 1 248 ? 17.328 39.25 13.383 1 97.88 248 ARG A CA 1
ATOM 1929 C C . ARG A 1 248 ? 17.359 38.656 11.969 1 97.88 248 ARG A C 1
ATOM 1931 O O . ARG A 1 248 ? 18.406 38.688 11.312 1 97.88 248 ARG A O 1
ATOM 1938 N N . TYR A 1 249 ? 16.25 38.062 11.484 1 98 249 TYR A N 1
ATOM 1939 C CA . TYR A 1 249 ? 16.297 37.219 10.289 1 98 249 TYR A CA 1
ATOM 1940 C C . TYR A 1 249 ? 15.414 37.812 9.188 1 98 249 TYR A C 1
ATOM 1942 O O . TYR A 1 249 ? 15.375 37.281 8.07 1 98 249 TYR A O 1
ATOM 1950 N N . GLY A 1 250 ? 14.68 38.844 9.367 1 95.75 250 GLY A N 1
ATOM 1951 C CA . GLY A 1 250 ? 13.586 39.312 8.539 1 95.75 250 GLY A CA 1
ATOM 1952 C C . GLY A 1 250 ? 14.008 39.594 7.109 1 95.75 250 GLY A C 1
ATOM 1953 O O . GLY A 1 250 ? 13.219 39.438 6.176 1 95.75 250 GLY A O 1
ATOM 1954 N N . ASP A 1 251 ? 15.188 40 6.836 1 94.75 251 ASP A N 1
ATOM 1955 C CA . ASP A 1 251 ? 15.656 40.375 5.512 1 94.75 251 ASP A CA 1
ATOM 1956 C C . ASP A 1 251 ? 16.062 39.156 4.691 1 94.75 251 ASP A C 1
ATOM 1958 O O . ASP A 1 251 ? 16.234 39.25 3.473 1 94.75 251 ASP A O 1
ATOM 1962 N N . LYS A 1 252 ? 16.141 38.031 5.348 1 97.81 252 LYS A N 1
ATOM 1963 C CA . LYS A 1 252 ? 16.688 36.844 4.68 1 97.81 252 LYS A CA 1
ATOM 1964 C C . LYS A 1 252 ? 15.578 35.844 4.34 1 97.81 252 LYS A C 1
ATOM 1966 O O . LYS A 1 252 ? 15.781 34.938 3.523 1 97.81 252 LYS A O 1
ATOM 1971 N N . VAL A 1 253 ? 14.453 35.969 4.941 1 98.56 253 VAL A N 1
ATOM 1972 C CA . VAL A 1 253 ? 13.391 34.969 4.828 1 98.56 253 VAL A CA 1
ATOM 1973 C C . VAL A 1 253 ? 12.258 35.531 3.967 1 98.56 253 VAL A C 1
ATOM 1975 O O . VAL A 1 253 ? 11.664 36.562 4.297 1 98.56 253 VAL A O 1
ATOM 1978 N N . PRO A 1 254 ? 11.922 34.875 2.889 1 98.12 254 PRO A N 1
ATOM 1979 C CA . PRO A 1 254 ? 10.914 35.438 1.978 1 98.12 254 PRO A CA 1
ATOM 1980 C C . PRO A 1 254 ? 9.492 35.156 2.441 1 98.12 254 PRO A C 1
ATOM 1982 O O . PRO A 1 254 ? 8.57 35.906 2.094 1 98.12 254 PRO A O 1
ATOM 1985 N N . HIS A 1 255 ? 9.195 34.062 3.123 1 98.56 255 HIS A N 1
ATOM 1986 C CA . HIS A 1 255 ? 7.859 33.688 3.582 1 98.56 255 HIS A CA 1
ATOM 1987 C C . HIS A 1 255 ? 7.863 33.344 5.066 1 98.56 255 HIS A C 1
ATOM 1989 O O . HIS A 1 255 ? 8.68 32.531 5.516 1 98.56 255 HIS A O 1
ATOM 1995 N N . TRP A 1 256 ? 6.957 33.969 5.789 1 98.75 256 TRP A N 1
ATOM 1996 C CA . TRP A 1 256 ? 6.816 33.781 7.23 1 98.75 256 TRP A CA 1
ATOM 1997 C C . TRP A 1 256 ? 5.418 33.281 7.578 1 98.75 256 TRP A C 1
ATOM 1999 O O . TRP A 1 256 ? 4.438 33.688 6.941 1 98.75 256 TRP A O 1
ATOM 2009 N N . PHE A 1 257 ? 5.363 32.469 8.586 1 98.94 257 PHE A N 1
ATOM 2010 C CA . PHE A 1 257 ? 4.105 32.094 9.219 1 98.94 257 PHE A CA 1
ATOM 2011 C C . PHE A 1 257 ? 4.18 32.281 10.727 1 98.94 257 PHE A C 1
ATOM 2013 O O . PHE A 1 257 ? 5.176 31.906 11.352 1 98.94 257 PHE A O 1
ATOM 2020 N N . THR A 1 258 ? 3.178 32.844 11.328 1 98.88 258 THR A N 1
ATOM 2021 C CA . THR A 1 258 ? 3.195 33.062 12.766 1 98.88 258 THR A CA 1
ATOM 2022 C C . THR A 1 258 ? 2.963 31.766 13.516 1 98.88 258 THR A C 1
ATOM 2024 O O . THR A 1 258 ? 3.744 31.406 14.398 1 98.88 258 THR A O 1
ATOM 2027 N N . VAL A 1 259 ? 1.89 31.094 13.133 1 98.81 259 VAL A N 1
ATOM 2028 C CA . VAL A 1 259 ? 1.544 29.859 13.844 1 98.81 259 VAL A CA 1
ATOM 2029 C C . VAL A 1 259 ? 1.187 28.766 12.836 1 98.81 259 VAL A C 1
ATOM 2031 O O . VAL A 1 259 ? 0.696 29.062 11.742 1 98.81 259 VAL A O 1
ATOM 2034 N N . ASN A 1 260 ? 1.532 27.516 13.234 1 98.81 260 ASN A N 1
ATOM 2035 C CA . ASN A 1 260 ? 1.128 26.344 12.477 1 98.81 260 ASN A CA 1
ATOM 2036 C C . ASN A 1 260 ? -0.135 25.703 13.062 1 98.81 260 ASN A C 1
ATOM 2038 O O . ASN A 1 260 ? -0.161 25.328 14.234 1 98.81 260 ASN A O 1
ATOM 2042 N N . GLU A 1 261 ? -1.187 25.609 12.305 1 98.62 261 GLU A N 1
ATOM 2043 C CA . GLU A 1 261 ? -2.4 24.859 12.602 1 98.62 261 GLU A CA 1
ATOM 2044 C C . GLU A 1 261 ? -2.934 25.203 13.992 1 98.62 261 GLU A C 1
ATOM 2046 O O . GLU A 1 261 ? -3.07 24.328 14.844 1 98.62 261 GLU A O 1
ATOM 2051 N N . PRO A 1 262 ? -3.396 26.391 14.219 1 98.69 262 PRO A N 1
ATOM 2052 C CA . PRO A 1 262 ? -3.852 26.781 15.547 1 98.69 262 PRO A CA 1
ATOM 2053 C C . PRO A 1 262 ? -5.016 25.938 16.062 1 98.69 262 PRO A C 1
ATOM 2055 O O . PRO A 1 262 ? -5.152 25.734 17.266 1 98.69 262 PRO A O 1
ATOM 2058 N N . ILE A 1 263 ? -5.832 25.359 15.133 1 98.38 263 ILE A N 1
ATOM 2059 C CA . ILE A 1 263 ? -6.918 24.484 15.555 1 98.38 263 ILE A CA 1
ATOM 2060 C C . ILE A 1 263 ? -6.348 23.297 16.328 1 98.38 263 ILE A C 1
ATOM 2062 O O . ILE A 1 263 ? -6.891 22.906 17.359 1 98.38 263 ILE A O 1
ATOM 2066 N N . VAL A 1 264 ? -5.258 22.781 15.891 1 97.69 264 VAL A N 1
ATOM 2067 C CA . VAL A 1 264 ? -4.699 21.547 16.438 1 97.69 264 VAL A CA 1
ATOM 2068 C C . VAL A 1 264 ? -4.152 21.797 17.844 1 97.69 264 VAL A C 1
ATOM 2070 O O . VAL A 1 264 ? -4.535 21.125 18.797 1 97.69 264 VAL A O 1
ATOM 2073 N N . PHE A 1 265 ? -3.309 22.781 18.062 1 96.5 265 PHE A N 1
ATOM 2074 C CA . PHE A 1 265 ? -2.713 22.922 19.391 1 96.5 265 PHE A CA 1
ATOM 2075 C C . PHE A 1 265 ? -3.711 23.547 20.359 1 96.5 265 PHE A C 1
ATOM 2077 O O . PHE A 1 265 ? -3.629 23.312 21.562 1 96.5 265 PHE A O 1
ATOM 2084 N N . CYS A 1 266 ? -4.699 24.328 19.875 1 98.31 266 CYS A N 1
ATOM 2085 C CA . CYS A 1 266 ? -5.715 24.859 20.781 1 98.31 266 CYS A CA 1
ATOM 2086 C C . CYS A 1 266 ? -6.648 23.766 21.25 1 98.31 266 CYS A C 1
ATOM 2088 O O . CYS A 1 266 ? -7.094 23.766 22.406 1 98.31 266 CYS A O 1
ATOM 2090 N N . THR A 1 267 ? -6.918 22.781 20.375 1 97 267 THR A N 1
ATOM 2091 C CA . THR A 1 267 ? -7.816 21.703 20.766 1 97 267 THR A CA 1
ATOM 2092 C C . THR A 1 267 ? -7.07 20.641 21.547 1 97 267 THR A C 1
ATOM 2094 O O . THR A 1 267 ? -7.656 19.625 21.953 1 97 267 THR A O 1
ATOM 2097 N N . THR A 1 268 ? -5.832 20.844 21.844 1 94.06 268 THR A N 1
ATOM 2098 C CA . THR A 1 268 ? -5.078 19.984 22.766 1 94.06 268 THR A CA 1
ATOM 2099 C C . THR A 1 268 ? -5.43 20.312 24.219 1 94.06 268 THR A C 1
ATOM 2101 O O . THR A 1 268 ? -5.191 19.516 25.109 1 94.06 268 THR A O 1
ATOM 2104 N N . TYR A 1 269 ? -5.871 21.516 24.438 1 95.06 269 TYR A N 1
ATOM 2105 C CA . TYR A 1 269 ? -6.391 21.844 25.766 1 95.06 269 TYR A CA 1
ATOM 2106 C C . TYR A 1 269 ? -7.695 21.109 26.031 1 95.06 269 TYR A C 1
ATOM 2108 O O . TYR A 1 269 ? -8.531 20.953 25.141 1 95.06 269 TYR A O 1
ATOM 2116 N N . PRO A 1 270 ? -8.023 20.734 27.172 1 95.25 270 PRO A N 1
ATOM 2117 C CA . PRO A 1 270 ? -7.207 20.875 28.375 1 95.25 270 PRO A CA 1
ATOM 2118 C C . PRO A 1 270 ? -5.98 19.969 28.359 1 95.25 270 PRO A C 1
ATOM 2120 O O . PRO A 1 270 ? -6.023 18.875 27.812 1 95.25 270 PRO A O 1
ATOM 2123 N N . LEU A 1 271 ? -4.969 20.484 28.984 1 92.94 271 LEU A N 1
ATOM 2124 C CA . LEU A 1 271 ? -3.785 19.672 29.203 1 92.94 271 LEU A CA 1
ATOM 2125 C C . LEU A 1 271 ? -4.008 18.703 30.359 1 92.94 271 LEU A C 1
ATOM 2127 O O . LEU A 1 271 ? -4.957 18.859 31.141 1 92.94 271 LEU A O 1
ATOM 2131 N N . PRO A 1 272 ? -3.195 17.688 30.422 1 87.06 272 PRO A N 1
ATOM 2132 C CA . PRO A 1 272 ? -3.371 16.734 31.516 1 87.06 272 PRO A CA 1
ATOM 2133 C C . PRO A 1 272 ? -3.316 17.391 32.906 1 87.06 272 PRO A C 1
ATOM 2135 O O . PRO A 1 272 ? -2.42 18.203 33.156 1 87.06 272 PRO A O 1
ATOM 2138 N N . SER A 1 273 ? -4.258 17 33.688 1 83.12 273 SER A N 1
ATOM 2139 C CA . SER A 1 273 ? -4.383 17.594 35 1 83.12 273 SER A CA 1
ATOM 2140 C C . SER A 1 273 ? -3.242 17.141 35.906 1 83.12 273 SER A C 1
ATOM 2142 O O . SER A 1 273 ? -2.793 15.992 35.844 1 83.12 273 SER A O 1
ATOM 2144 N N . GLY A 1 274 ? -2.854 18.062 36.75 1 76 274 GLY A N 1
ATOM 2145 C CA . GLY A 1 274 ? -1.88 17.719 37.781 1 76 274 GLY A CA 1
ATOM 2146 C C . GLY A 1 274 ? -0.446 17.938 37.344 1 76 274 GLY A C 1
ATOM 2147 O O . GLY A 1 274 ? 0.487 17.766 38.125 1 76 274 GLY A O 1
ATOM 2148 N N . TYR A 1 275 ? -0.325 18.438 36.094 1 80.5 275 TYR A N 1
ATOM 2149 C CA . TYR A 1 275 ? 1.033 18.562 35.594 1 80.5 275 TYR A CA 1
ATOM 2150 C C . TYR A 1 275 ? 1.327 20 35.156 1 80.5 275 TYR A C 1
ATOM 2152 O O . TYR A 1 275 ? 2.484 20.359 34.938 1 80.5 275 TYR A O 1
ATOM 2160 N N . PHE A 1 276 ? 0.322 20.75 35.094 1 88.88 276 PHE A N 1
ATOM 2161 C CA . PHE A 1 276 ? 0.419 22.141 34.719 1 88.88 276 PHE A CA 1
ATOM 2162 C C . PHE A 1 276 ? -0.415 23.016 35.656 1 88.88 276 PHE A C 1
ATOM 2164 O O . PHE A 1 276 ? -1.178 22.516 36.469 1 88.88 276 PHE A O 1
ATOM 2171 N N . THR A 1 277 ? -0.145 24.25 35.562 1 87.19 277 THR A N 1
ATOM 2172 C CA . THR A 1 277 ? -0.936 25.188 36.344 1 87.19 277 THR A CA 1
ATOM 2173 C C . THR A 1 277 ? -2.426 25.016 36.062 1 87.19 277 THR A C 1
ATOM 2175 O O . THR A 1 277 ? -2.834 24.891 34.906 1 87.19 277 THR A O 1
ATOM 2178 N N . SER A 1 278 ? -3.189 25.016 37.094 1 89 278 SER A N 1
ATOM 2179 C CA . SER A 1 278 ? -4.633 24.844 36.969 1 89 278 SER A CA 1
ATOM 2180 C C . SER A 1 278 ? -5.301 26.109 36.438 1 89 278 SER A C 1
ATOM 2182 O O . SER A 1 278 ? -4.73 27.203 36.531 1 89 278 SER A O 1
ATOM 2184 N N . THR A 1 279 ? -6.418 25.938 35.781 1 92.31 279 THR A N 1
ATOM 2185 C CA . THR A 1 279 ? -7.215 27.047 35.281 1 92.31 279 THR A CA 1
ATOM 2186 C C . THR A 1 279 ? -8.68 26.891 35.719 1 92.31 279 THR A C 1
ATOM 2188 O O . THR A 1 279 ? -9.148 25.781 35.969 1 92.31 279 THR A O 1
ATOM 2191 N N . THR A 1 280 ? -9.359 28.047 35.875 1 92.69 280 THR A N 1
ATOM 2192 C CA . THR A 1 280 ? -10.781 28.047 36.188 1 92.69 280 THR A CA 1
ATOM 2193 C C . THR A 1 280 ? -11.633 28.016 34.938 1 92.69 280 THR A C 1
ATOM 2195 O O . THR A 1 280 ? -12.852 27.891 35 1 92.69 280 THR A O 1
ATOM 2198 N N . ILE A 1 281 ? -10.969 28.125 33.781 1 95.5 281 ILE A N 1
ATOM 2199 C CA . ILE A 1 281 ? -11.695 28.062 32.531 1 95.5 281 ILE A CA 1
ATOM 2200 C C . ILE A 1 281 ? -12.227 26.641 32.312 1 95.5 281 ILE A C 1
ATOM 2202 O O . ILE A 1 281 ? -11.461 25.672 32.312 1 95.5 281 ILE A O 1
ATOM 2206 N N . PRO A 1 282 ? -13.539 26.516 32.094 1 94.56 282 PRO A N 1
ATOM 2207 C CA . PRO A 1 282 ? -14.086 25.172 31.859 1 94.56 282 PRO A CA 1
ATOM 2208 C C . PRO A 1 282 ? -13.422 24.469 30.672 1 94.56 282 PRO A C 1
ATOM 2210 O O . PRO A 1 282 ? -13.094 25.109 29.688 1 94.56 282 PRO A O 1
ATOM 2213 N N . SER A 1 283 ? -13.305 23.156 30.766 1 93.94 283 SER A N 1
ATOM 2214 C CA . SER A 1 283 ? -12.555 22.328 29.812 1 93.94 283 SER A CA 1
ATOM 2215 C C . SER A 1 283 ? -13.016 22.578 28.391 1 93.94 283 SER A C 1
ATOM 2217 O O . SER A 1 283 ? -12.195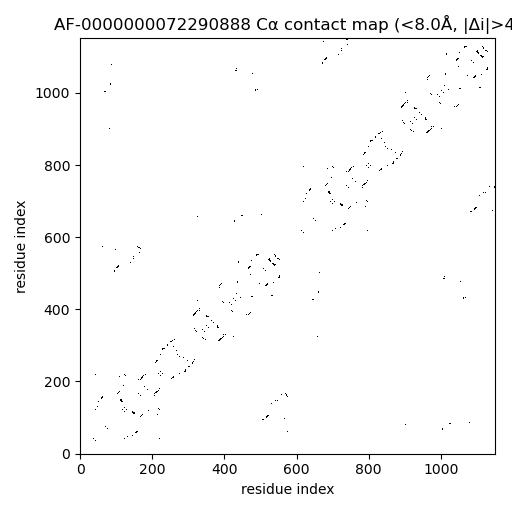 22.797 27.484 1 93.94 283 SER A O 1
ATOM 2219 N N . LYS A 1 284 ? -14.297 22.609 28.109 1 95 284 LYS A N 1
ATOM 2220 C CA . LYS A 1 284 ? -14.836 22.719 26.75 1 95 284 LYS A CA 1
ATOM 2221 C C . LYS A 1 284 ? -14.609 24.109 26.188 1 95 284 LYS A C 1
ATOM 2223 O O . LYS A 1 284 ? -14.719 24.312 24.969 1 95 284 LYS A O 1
ATOM 2228 N N . GLN A 1 285 ? -14.266 25.094 27.062 1 97 285 GLN A N 1
ATOM 2229 C CA . GLN A 1 285 ? -14.086 26.469 26.641 1 97 285 GLN A CA 1
ATOM 2230 C C . GLN A 1 285 ? -12.617 26.781 26.359 1 97 285 GLN A C 1
ATOM 2232 O O . GLN A 1 285 ? -12.297 27.75 25.672 1 97 285 GLN A O 1
ATOM 2237 N N . GLN A 1 286 ? -11.734 25.984 26.891 1 97.56 286 GLN A N 1
ATOM 2238 C CA . GLN A 1 286 ? -10.297 26.266 26.891 1 97.56 286 GLN A CA 1
ATOM 2239 C C . GLN A 1 286 ? -9.766 26.391 25.453 1 97.56 286 GLN A C 1
ATOM 2241 O O . GLN A 1 286 ? -9.023 27.328 25.156 1 97.56 286 GLN A O 1
ATOM 2246 N N . PRO A 1 287 ? -10.242 25.5 24.531 1 98.5 287 PRO A N 1
ATOM 2247 C CA . PRO A 1 287 ? -9.742 25.672 23.172 1 98.5 287 PRO A CA 1
ATOM 2248 C C . PRO A 1 287 ? -10.055 27.047 22.594 1 98.5 287 PRO A C 1
ATOM 2250 O O . PRO A 1 287 ? -9.234 27.625 21.875 1 98.5 287 PRO A O 1
ATOM 2253 N N . TYR A 1 288 ? -11.102 27.562 22.922 1 98.62 288 TYR A N 1
ATOM 2254 C CA . TYR A 1 288 ? -11.57 28.797 22.312 1 98.62 288 TYR A CA 1
ATOM 2255 C C . TYR A 1 288 ? -10.891 30 22.938 1 98.62 288 TYR A C 1
ATOM 2257 O O . TYR A 1 288 ? -10.672 31.016 22.281 1 98.62 288 TYR A O 1
ATOM 2265 N N . TYR A 1 289 ? -10.555 29.953 24.25 1 98.38 289 TYR A N 1
ATOM 2266 C CA . TYR A 1 289 ? -9.695 30.969 24.844 1 98.38 289 TYR A CA 1
ATOM 2267 C C . TYR A 1 289 ? -8.336 31 24.156 1 98.38 289 TYR A C 1
ATOM 2269 O O . TYR A 1 289 ? -7.816 32.062 23.844 1 98.38 289 TYR A O 1
ATOM 2277 N N . CYS A 1 290 ? -7.824 29.844 23.953 1 98.62 290 CYS A N 1
ATOM 2278 C CA . CYS A 1 290 ? -6.578 29.703 23.203 1 98.62 290 CYS A CA 1
ATOM 2279 C C . CYS A 1 290 ? -6.688 30.391 21.844 1 98.62 290 CYS A C 1
ATOM 2281 O O . CYS A 1 290 ? -5.871 31.25 21.516 1 98.62 290 CYS A O 1
ATOM 2283 N N . GLY A 1 291 ? -7.738 30.047 21.094 1 98.75 291 GLY A N 1
ATOM 2284 C CA . GLY A 1 291 ? -7.902 30.594 19.75 1 98.75 291 GLY A CA 1
ATOM 2285 C C . GLY A 1 291 ? -8.055 32.094 19.734 1 98.75 291 GLY A C 1
ATOM 2286 O O . GLY A 1 291 ? -7.551 32.781 18.828 1 98.75 291 GLY A O 1
ATOM 2287 N N . HIS A 1 292 ? -8.734 32.562 20.75 1 98.69 292 HIS A N 1
ATOM 2288 C CA . HIS A 1 292 ? -8.945 34 20.875 1 98.69 292 HIS A CA 1
ATOM 2289 C C . HIS A 1 292 ? -7.621 34.75 21 1 98.69 292 HIS A C 1
ATOM 2291 O O . HIS A 1 292 ? -7.395 35.75 20.297 1 98.69 292 HIS A O 1
ATOM 2297 N N . HIS A 1 293 ? -6.797 34.312 21.797 1 98.81 293 HIS A N 1
ATOM 2298 C CA . HIS A 1 293 ? -5.512 34.969 22.031 1 98.81 293 HIS A CA 1
ATOM 2299 C C . HIS A 1 293 ? -4.551 34.719 20.875 1 98.81 293 HIS A C 1
ATOM 2301 O O . HIS A 1 293 ? -3.732 35.594 20.562 1 98.81 293 HIS A O 1
ATOM 2307 N N . VAL A 1 294 ? -4.684 33.562 20.188 1 98.88 294 VAL A N 1
ATOM 2308 C CA . VAL A 1 294 ? -3.857 33.281 19.016 1 98.88 294 VAL A CA 1
ATOM 2309 C C . VAL A 1 294 ? -4.152 34.312 17.922 1 98.88 294 VAL A C 1
ATOM 2311 O O . VAL A 1 294 ? -3.23 34.844 17.297 1 98.88 294 VAL A O 1
ATOM 2314 N N . LEU A 1 295 ? -5.402 34.594 17.719 1 98.94 295 LEU A N 1
ATOM 2315 C CA . LEU A 1 295 ? -5.797 35.531 16.688 1 98.94 295 LEU A CA 1
ATOM 2316 C C . LEU A 1 295 ? -5.238 36.938 16.984 1 98.94 295 LEU A C 1
ATOM 2318 O O . LEU A 1 295 ? -4.73 37.594 16.078 1 98.94 295 LEU A O 1
ATOM 2322 N N . LEU A 1 296 ? -5.289 37.312 18.203 1 98.88 296 LEU A N 1
ATOM 2323 C CA . LEU A 1 296 ? -4.777 38.625 18.594 1 98.88 296 LEU A CA 1
ATOM 2324 C C . LEU A 1 296 ? -3.256 38.656 18.5 1 98.88 296 LEU A C 1
ATOM 2326 O O . LEU A 1 296 ? -2.682 39.625 18.016 1 98.88 296 LEU A O 1
ATOM 2330 N N . ALA A 1 297 ? -2.611 37.625 18.984 1 98.94 297 ALA A N 1
ATOM 2331 C CA . ALA A 1 297 ? -1.155 37.531 18.891 1 98.94 297 ALA A CA 1
ATOM 2332 C C . ALA A 1 297 ? -0.688 37.562 17.453 1 98.94 297 ALA A C 1
ATOM 2334 O O . ALA A 1 297 ? 0.298 38.219 17.109 1 98.94 297 ALA A O 1
ATOM 2335 N N . HIS A 1 298 ? -1.358 36.812 16.625 1 98.88 298 HIS A N 1
ATOM 2336 C CA . HIS A 1 298 ? -1.065 36.812 15.195 1 98.88 298 HIS A CA 1
ATOM 2337 C C . HIS A 1 298 ? -1.19 38.219 14.586 1 98.88 298 HIS A C 1
ATOM 2339 O O . HIS A 1 298 ? -0.277 38.688 13.906 1 98.88 298 HIS A O 1
ATOM 2345 N N . ALA A 1 299 ? -2.281 38.812 14.844 1 98.94 299 ALA A N 1
ATOM 2346 C CA . ALA A 1 299 ? -2.559 40.125 14.266 1 98.94 299 ALA A CA 1
ATOM 2347 C C . ALA A 1 299 ? -1.503 41.156 14.688 1 98.94 299 ALA A C 1
ATOM 2349 O O . ALA A 1 299 ? -1.002 41.906 13.859 1 98.94 299 ALA A O 1
ATOM 2350 N N . GLU A 1 300 ? -1.202 41.156 15.961 1 98.88 300 GLU A N 1
ATOM 2351 C CA . GLU A 1 300 ? -0.196 42.094 16.453 1 98.88 300 GLU A CA 1
ATOM 2352 C C . GLU A 1 300 ? 1.171 41.812 15.836 1 98.88 300 GLU A C 1
ATOM 2354 O O . GLU A 1 300 ? 1.914 42.75 15.508 1 98.88 300 GLU A O 1
ATOM 2359 N N . SER A 1 301 ? 1.492 40.562 15.703 1 98.88 301 SER A N 1
ATOM 2360 C CA . SER A 1 301 ? 2.76 40.188 15.094 1 98.88 301 SER A CA 1
ATOM 2361 C C . SER A 1 301 ? 2.803 40.594 13.617 1 98.88 301 SER A C 1
ATOM 2363 O O . SER A 1 301 ? 3.857 40.969 13.102 1 98.88 301 SER A O 1
ATOM 2365 N N . TYR A 1 302 ? 1.69 40.469 12.945 1 98.81 302 TYR A N 1
ATOM 2366 C CA . TYR A 1 302 ? 1.596 40.906 11.547 1 98.81 302 TYR A CA 1
ATOM 2367 C C . TYR A 1 302 ? 1.859 42.406 11.414 1 98.81 302 TYR A C 1
ATOM 2369 O O . TYR A 1 302 ? 2.643 42.812 10.555 1 98.81 302 TYR A O 1
ATOM 2377 N N . HIS A 1 303 ? 1.199 43.156 12.227 1 98.69 303 HIS A N 1
ATOM 2378 C CA . HIS A 1 303 ? 1.39 44.625 12.188 1 98.69 303 HIS A CA 1
ATOM 2379 C C . HIS A 1 303 ? 2.822 45 12.547 1 98.69 303 HIS A C 1
ATOM 2381 O O . HIS A 1 303 ? 3.389 45.938 11.969 1 98.69 303 HIS A O 1
ATOM 2387 N N . LEU A 1 304 ? 3.355 44.281 13.5 1 98.69 304 LEU A N 1
ATOM 2388 C CA . LEU A 1 304 ? 4.762 44.469 13.836 1 98.69 304 LEU A CA 1
ATOM 2389 C C . LEU A 1 304 ? 5.648 44.219 12.625 1 98.69 304 LEU A C 1
ATOM 2391 O O . LEU A 1 304 ? 6.547 45 12.328 1 98.69 304 LEU A O 1
ATOM 2395 N N . PHE A 1 305 ? 5.43 43.156 11.977 1 98.56 305 PHE A N 1
ATOM 2396 C CA . PHE A 1 305 ? 6.184 42.75 10.789 1 98.56 305 PHE A CA 1
ATOM 2397 C C . PHE A 1 305 ? 6.16 43.875 9.742 1 98.56 305 PHE A C 1
ATOM 2399 O O . PHE A 1 305 ? 7.203 44.219 9.188 1 98.56 305 PHE A O 1
ATOM 2406 N N . LYS A 1 306 ? 5.02 44.406 9.484 1 97.94 306 LYS A N 1
ATOM 2407 C CA . LYS A 1 306 ? 4.859 45.5 8.516 1 97.94 306 LYS A CA 1
ATOM 2408 C C . LYS A 1 306 ? 5.562 46.75 8.984 1 97.94 306 LYS A C 1
ATOM 2410 O O . LYS A 1 306 ? 6.176 47.469 8.18 1 97.94 306 LYS A O 1
ATOM 2415 N N . SER A 1 307 ? 5.469 46.969 10.195 1 98.25 307 SER A N 1
ATOM 2416 C CA . SER A 1 307 ? 6.07 48.188 10.742 1 98.25 307 SER A CA 1
ATOM 2417 C C . SER A 1 307 ? 7.59 48.156 10.641 1 98.25 307 SER A C 1
ATOM 2419 O O . SER A 1 307 ? 8.242 49.188 10.578 1 98.25 307 SER A O 1
ATOM 2421 N N . LEU A 1 308 ? 8.125 46.969 10.656 1 97.75 308 LEU A N 1
ATOM 2422 C CA . LEU A 1 308 ? 9.57 46.812 10.562 1 97.75 308 LEU A CA 1
ATOM 2423 C C . LEU A 1 308 ? 10.039 46.938 9.117 1 97.75 308 LEU A C 1
ATOM 2425 O O . LEU A 1 308 ? 11.242 46.938 8.844 1 97.75 308 LEU A O 1
ATOM 2429 N N . GLY A 1 309 ? 9.164 47.062 8.148 1 96.62 309 GLY A N 1
ATOM 2430 C CA . GLY A 1 309 ? 9.492 47.281 6.75 1 96.62 309 GLY A CA 1
ATOM 2431 C C . GLY A 1 309 ? 10.062 46.062 6.066 1 96.62 309 GLY A C 1
ATOM 2432 O O . GLY A 1 309 ? 10.859 46.156 5.133 1 96.62 309 GLY A O 1
ATOM 2433 N N . LEU A 1 310 ? 9.727 44.906 6.539 1 96.06 310 LEU A N 1
ATOM 2434 C CA . LEU A 1 310 ? 10.25 43.688 5.984 1 96.06 310 LEU A CA 1
ATOM 2435 C C . LEU A 1 310 ? 9.531 43.312 4.691 1 96.06 310 LEU A C 1
ATOM 2437 O O . LEU A 1 310 ? 8.328 43.562 4.551 1 96.06 310 LEU A O 1
ATOM 2441 N N . ASN A 1 311 ? 10.203 42.75 3.705 1 91.38 311 ASN A N 1
ATOM 2442 C CA . ASN A 1 311 ? 9.703 42.562 2.35 1 91.38 311 ASN A CA 1
ATOM 2443 C C . ASN A 1 311 ? 9.07 41.156 2.193 1 91.38 311 ASN A C 1
ATOM 2445 O O . ASN A 1 311 ? 8.398 40.906 1.195 1 91.38 311 ASN A O 1
ATOM 2449 N N . GLY A 1 312 ? 9.172 40.281 3.043 1 96.31 312 GLY A N 1
ATOM 2450 C CA . GLY A 1 312 ? 8.578 38.969 2.908 1 96.31 312 GLY A CA 1
ATOM 2451 C C . GLY A 1 312 ? 7.086 38.938 3.15 1 96.31 312 GLY A C 1
ATOM 2452 O O . GLY A 1 312 ? 6.48 39.969 3.404 1 96.31 312 GLY A O 1
ATOM 2453 N N . THR A 1 313 ? 6.445 37.844 2.828 1 98.12 313 THR A N 1
ATOM 2454 C CA . THR A 1 313 ? 5.039 37.656 3.172 1 98.12 313 THR A CA 1
ATOM 2455 C C . THR A 1 313 ? 4.898 37.094 4.59 1 98.12 313 THR A C 1
ATOM 2457 O O . THR A 1 313 ? 5.805 36.438 5.102 1 98.12 313 THR A O 1
ATOM 2460 N N . LEU A 1 314 ? 3.84 37.438 5.25 1 98.62 314 LEU A N 1
ATOM 2461 C CA . LEU A 1 314 ? 3.508 36.875 6.562 1 98.62 314 LEU A CA 1
ATOM 2462 C C . LEU A 1 314 ? 2.047 36.469 6.617 1 98.62 314 LEU A C 1
ATOM 2464 O O . LEU A 1 314 ? 1.157 37.219 6.219 1 98.62 314 LEU A O 1
ATOM 2468 N N . SER A 1 315 ? 1.854 35.281 6.969 1 98.69 315 SER A N 1
ATOM 2469 C CA . SER A 1 315 ? 0.534 34.688 7.195 1 98.69 315 SER A CA 1
ATOM 2470 C C . SER A 1 315 ? 0.557 33.688 8.344 1 98.69 315 SER A C 1
ATOM 2472 O O . SER A 1 315 ? 1.431 33.75 9.211 1 98.69 315 SER A O 1
ATOM 2474 N N . PHE A 1 316 ? -0.469 32.906 8.523 1 98.69 316 PHE A N 1
ATOM 2475 C CA . PHE A 1 316 ? -0.509 31.75 9.391 1 98.69 316 PHE A CA 1
ATOM 2476 C C . PHE A 1 316 ? -1.033 30.531 8.641 1 98.69 316 PHE A C 1
ATOM 2478 O O . PHE A 1 316 ? -1.612 30.656 7.562 1 98.69 316 PHE A O 1
ATOM 2485 N N . LYS A 1 317 ? -0.783 29.344 9.141 1 98.81 317 LYS A N 1
ATOM 2486 C CA . LYS A 1 317 ? -1.168 28.125 8.445 1 98.81 317 LYS A CA 1
ATOM 2487 C C . LYS A 1 317 ? -2.477 27.562 9 1 98.81 317 LYS A C 1
ATOM 2489 O O . LYS A 1 317 ? -2.531 27.109 10.148 1 98.81 317 LYS A O 1
ATOM 2494 N N . ASN A 1 318 ? -3.484 27.578 8.156 1 98.31 318 ASN A N 1
ATOM 2495 C CA . ASN A 1 318 ? -4.742 26.922 8.492 1 98.31 318 ASN A CA 1
ATOM 2496 C C . ASN A 1 318 ? -4.641 25.406 8.328 1 98.31 318 ASN A C 1
ATOM 2498 O O . ASN A 1 318 ? -3.699 24.906 7.715 1 98.31 318 ASN A O 1
ATOM 2502 N N . ASN A 1 319 ? -5.59 24.672 8.945 1 97.75 319 ASN A N 1
ATOM 2503 C CA . ASN A 1 319 ? -5.617 23.219 8.75 1 97.75 319 ASN A CA 1
ATOM 2504 C C . ASN A 1 319 ? -7.043 22.672 8.789 1 97.75 319 ASN A C 1
ATOM 2506 O O . ASN A 1 319 ? -7.969 23.375 9.211 1 97.75 319 ASN A O 1
ATOM 2510 N N . GLY A 1 320 ? -7.164 21.484 8.469 1 96.69 320 GLY A N 1
ATOM 2511 C CA . GLY A 1 320 ? -8.422 20.766 8.344 1 96.69 320 GLY A CA 1
ATOM 2512 C C . GLY A 1 320 ? -8.516 19.953 7.066 1 96.69 320 GLY A C 1
ATOM 2513 O O . GLY A 1 320 ? -7.75 19 6.879 1 96.69 320 GLY A O 1
ATOM 2514 N N . GLY A 1 321 ? -9.406 20.406 6.152 1 97.62 321 GLY A N 1
ATOM 2515 C CA . GLY A 1 321 ? -9.672 19.734 4.891 1 97.62 321 GLY A CA 1
ATOM 2516 C C . GLY A 1 321 ? -11.039 20.062 4.316 1 97.62 321 GLY A C 1
ATOM 2517 O O . GLY A 1 321 ? -11.828 20.766 4.945 1 97.62 321 GLY A O 1
ATOM 2518 N N . TYR A 1 322 ? -11.18 19.609 3.123 1 98.44 322 TYR A N 1
ATOM 2519 C CA . TYR A 1 322 ? -12.477 19.844 2.5 1 98.44 322 TYR A CA 1
ATOM 2520 C C . TYR A 1 322 ? -13.586 19.109 3.242 1 98.44 322 TYR A C 1
ATOM 2522 O O . TYR A 1 322 ? -13.391 17.984 3.709 1 98.44 322 TYR A O 1
ATOM 2530 N N . LYS A 1 323 ? -14.703 19.766 3.418 1 98.62 323 LYS A N 1
ATOM 2531 C CA . LYS A 1 323 ? -15.867 19.203 4.094 1 98.62 323 LYS A CA 1
ATOM 2532 C C . LYS A 1 323 ? -16.984 18.875 3.096 1 98.62 323 LYS A C 1
ATOM 2534 O O . LYS A 1 323 ? -17.562 19.797 2.504 1 98.62 323 LYS A O 1
ATOM 2539 N N . ILE A 1 324 ? -17.25 17.594 2.98 1 98.5 324 ILE A N 1
ATOM 2540 C CA . ILE A 1 324 ? -18.219 17.125 2 1 98.5 324 ILE A CA 1
ATOM 2541 C C . ILE A 1 324 ? -19.469 16.609 2.719 1 98.5 324 ILE A C 1
ATOM 2543 O O . ILE A 1 324 ? -19.375 15.742 3.592 1 98.5 324 ILE A O 1
ATOM 2547 N N . PRO A 1 325 ? -20.672 17.203 2.391 1 98.44 325 PRO A N 1
ATOM 2548 C CA . PRO A 1 325 ? -21.859 16.594 3.008 1 98.44 325 PRO A CA 1
ATOM 2549 C C . PRO A 1 325 ? -22.047 15.133 2.611 1 98.44 325 PRO A C 1
ATOM 2551 O O . PRO A 1 325 ? -21.984 14.797 1.425 1 98.44 325 PRO A O 1
ATOM 2554 N N . LEU A 1 326 ? -22.297 14.305 3.572 1 98 326 LEU A N 1
ATOM 2555 C CA . LEU A 1 326 ? -22.438 12.875 3.303 1 98 326 LEU A CA 1
ATOM 2556 C C . LEU A 1 326 ? -23.672 12.609 2.441 1 98 326 LEU A C 1
ATOM 2558 O O . LEU A 1 326 ? -23.625 11.773 1.528 1 98 326 LEU A O 1
ATOM 2562 N N . THR A 1 327 ? -24.781 13.258 2.77 1 97.56 327 THR A N 1
ATOM 2563 C CA . THR A 1 327 ? -26.016 13.141 2.012 1 97.56 327 THR A CA 1
ATOM 2564 C C . THR A 1 327 ? -26.5 14.508 1.546 1 97.56 327 THR A C 1
ATOM 2566 O O . THR A 1 327 ? -25.922 15.531 1.904 1 97.56 327 THR A O 1
ATOM 2569 N N . ASN A 1 328 ? -27.578 14.531 0.805 1 96.94 328 ASN A N 1
ATOM 2570 C CA . ASN A 1 328 ? -28.141 15.781 0.306 1 96.94 328 ASN A CA 1
ATOM 2571 C C . ASN A 1 328 ? -29.203 16.344 1.257 1 96.94 328 ASN A C 1
ATOM 2573 O O . ASN A 1 328 ? -30 17.172 0.866 1 96.94 328 ASN A O 1
ATOM 2577 N N . SER A 1 329 ? -29.188 15.891 2.438 1 97.12 329 SER A N 1
ATOM 2578 C CA . SER A 1 329 ? -30.156 16.375 3.414 1 97.12 329 SER A CA 1
ATOM 2579 C C . SER A 1 329 ? -29.812 17.781 3.898 1 97.12 329 SER A C 1
ATOM 2581 O O . SER A 1 329 ? -28.641 18.156 3.912 1 97.12 329 SER A O 1
ATOM 2583 N N . SER A 1 330 ? -30.812 18.484 4.301 1 97.69 330 SER A N 1
ATOM 2584 C CA . SER A 1 330 ? -30.609 19.812 4.871 1 97.69 330 SER A CA 1
ATOM 2585 C C . SER A 1 330 ? -29.828 19.734 6.176 1 97.69 330 SER A C 1
ATOM 2587 O O . SER A 1 330 ? -29.031 20.641 6.488 1 97.69 330 SER A O 1
ATOM 2589 N N . GLU A 1 331 ? -30.031 18.672 6.93 1 98 331 GLU A N 1
ATOM 2590 C CA . GLU A 1 331 ? -29.328 18.484 8.195 1 98 331 GLU A CA 1
ATOM 2591 C C . GLU A 1 331 ? -27.812 18.328 7.969 1 98 331 GLU A C 1
ATOM 2593 O O . GLU A 1 331 ? -27.016 18.906 8.695 1 98 331 GLU A O 1
ATOM 2598 N N . ASP A 1 332 ? -27.469 17.578 6.941 1 98.44 332 ASP A N 1
ATOM 2599 C CA . ASP A 1 332 ? -26.047 17.391 6.637 1 98.44 332 ASP A CA 1
ATOM 2600 C C . ASP A 1 332 ? -25.438 18.672 6.086 1 98.44 332 ASP A C 1
ATOM 2602 O O . ASP A 1 332 ? -24.25 18.938 6.293 1 98.44 332 ASP A O 1
ATOM 2606 N N . ALA A 1 333 ? -26.219 19.438 5.379 1 98.25 333 ALA A N 1
ATOM 2607 C CA . ALA A 1 333 ? -25.75 20.719 4.898 1 98.25 333 ALA A CA 1
ATOM 2608 C C . ALA A 1 333 ? -25.406 21.656 6.062 1 98.25 333 ALA A C 1
ATOM 2610 O O . ALA A 1 333 ? -24.375 22.312 6.055 1 98.25 333 ALA A O 1
ATOM 2611 N N . VAL A 1 334 ? -26.281 21.688 7.047 1 98.62 334 VAL A N 1
ATOM 2612 C CA . VAL A 1 334 ? -26.062 22.516 8.234 1 98.62 334 VAL A CA 1
ATOM 2613 C C . VAL A 1 334 ? -24.844 22.016 8.984 1 98.62 334 VAL A C 1
ATOM 2615 O O . VAL A 1 334 ? -24 22.797 9.414 1 98.62 334 VAL A O 1
ATOM 2618 N N . ALA A 1 335 ? -24.766 20.688 9.18 1 98.75 335 ALA A N 1
ATOM 2619 C CA . ALA A 1 335 ? -23.625 20.094 9.859 1 98.75 335 ALA A CA 1
ATOM 2620 C C . ALA A 1 335 ? -22.312 20.438 9.148 1 98.75 335 ALA A C 1
ATOM 2622 O O . ALA A 1 335 ? -21.312 20.719 9.797 1 98.75 335 ALA A O 1
ATOM 2623 N N . THR A 1 336 ? -22.328 20.391 7.859 1 98.62 336 THR A N 1
ATOM 2624 C CA . THR A 1 336 ? -21.156 20.719 7.062 1 98.62 336 THR A CA 1
ATOM 2625 C C . THR A 1 336 ? -20.766 22.188 7.266 1 98.62 336 THR A C 1
ATOM 2627 O O . THR A 1 336 ? -19.578 22.5 7.426 1 98.62 336 THR A O 1
ATOM 2630 N N . GLN A 1 337 ? -21.75 23.062 7.266 1 98.69 337 GLN A N 1
ATOM 2631 C CA . GLN A 1 337 ? -21.469 24.469 7.496 1 98.69 337 GLN A CA 1
ATOM 2632 C C . GLN A 1 337 ? -20.922 24.703 8.906 1 98.69 337 GLN A C 1
ATOM 2634 O O . GLN A 1 337 ? -20.016 25.5 9.102 1 98.69 337 GLN A O 1
ATOM 2639 N N . ARG A 1 338 ? -21.5 24.016 9.867 1 98.81 338 ARG A N 1
ATOM 2640 C CA . ARG A 1 338 ? -20.984 24.109 11.227 1 98.81 338 ARG A CA 1
ATOM 2641 C C . ARG A 1 338 ? -19.547 23.609 11.297 1 98.81 338 ARG A C 1
ATOM 2643 O O . ARG A 1 338 ? -18.703 24.219 11.977 1 98.81 338 ARG A O 1
ATOM 2650 N N . ALA A 1 339 ? -19.25 22.547 10.617 1 98.81 339 ALA A N 1
ATOM 2651 C CA . ALA A 1 339 ? -17.875 22.031 10.57 1 98.81 339 ALA A CA 1
ATOM 2652 C C . ALA A 1 339 ? -16.922 23.094 10.023 1 98.81 339 ALA A C 1
ATOM 2654 O O . ALA A 1 339 ? -15.812 23.25 10.539 1 98.81 339 ALA A O 1
ATOM 2655 N N . TRP A 1 340 ? -17.328 23.797 8.984 1 98.81 340 TRP A N 1
ATOM 2656 C CA . TRP A 1 340 ? -16.516 24.875 8.453 1 98.81 340 TRP A CA 1
ATOM 2657 C C . TRP A 1 340 ? -16.312 25.969 9.5 1 98.81 340 TRP A C 1
ATOM 2659 O O . TRP A 1 340 ? -15.18 26.422 9.727 1 98.81 340 TRP A O 1
ATOM 2669 N N . ASP A 1 341 ? -17.344 26.359 10.156 1 98.81 341 ASP A N 1
ATOM 2670 C CA . ASP A 1 341 ? -17.312 27.484 11.086 1 98.81 341 ASP A CA 1
ATOM 2671 C C . ASP A 1 341 ? -16.453 27.156 12.305 1 98.81 341 ASP A C 1
ATOM 2673 O O . ASP A 1 341 ? -15.758 28.031 12.828 1 98.81 341 ASP A O 1
ATOM 2677 N N . PHE A 1 342 ? -16.484 25.891 12.766 1 98.62 342 PHE A N 1
ATOM 2678 C CA . PHE A 1 342 ? -15.789 25.5 13.984 1 98.62 342 PHE A CA 1
ATOM 2679 C C . PHE A 1 342 ? -14.383 25.016 13.672 1 98.62 342 PHE A C 1
ATOM 2681 O O . PHE A 1 342 ? -13.609 24.719 14.578 1 98.62 342 PHE A O 1
ATOM 2688 N N . ASN A 1 343 ? -14.055 24.875 12.391 1 98.31 343 ASN A N 1
ATOM 2689 C CA . ASN A 1 343 ? -12.703 24.516 11.992 1 98.31 343 ASN A CA 1
ATOM 2690 C C . ASN A 1 343 ? -12.023 25.641 11.219 1 98.31 343 ASN A C 1
ATOM 2692 O O . ASN A 1 343 ? -11.711 26.703 11.789 1 98.31 343 ASN A O 1
ATOM 2696 N N . GLU A 1 344 ? -11.891 25.594 9.914 1 98.62 344 GLU A N 1
ATOM 2697 C CA . GLU A 1 344 ? -11.141 26.594 9.148 1 98.62 344 GLU A CA 1
ATOM 2698 C C . GLU A 1 344 ? -11.719 27.984 9.344 1 98.62 344 GLU A C 1
ATOM 2700 O O . GLU A 1 344 ? -10.977 28.969 9.445 1 98.62 344 GLU A O 1
ATOM 2705 N N . GLY A 1 345 ? -13.023 28.094 9.398 1 98.81 345 GLY A N 1
ATOM 2706 C CA . GLY A 1 345 ? -13.672 29.391 9.57 1 98.81 345 GLY A CA 1
ATOM 2707 C C . GLY A 1 345 ? -13.312 30.062 10.883 1 98.81 345 GLY A C 1
ATOM 2708 O O . GLY A 1 345 ? -13.336 31.297 10.977 1 98.81 345 GLY A O 1
ATOM 2709 N N . TRP A 1 346 ? -12.984 29.297 11.859 1 98.81 346 TRP A N 1
ATOM 2710 C CA . TRP A 1 346 ? -12.609 29.766 13.188 1 98.81 346 TRP A CA 1
ATOM 2711 C C . TRP A 1 346 ? -11.477 30.781 13.102 1 98.81 346 TRP A C 1
ATOM 2713 O O . TRP A 1 346 ? -11.484 31.781 13.82 1 98.81 346 TRP A O 1
ATOM 2723 N N . PHE A 1 347 ? -10.555 30.578 12.25 1 98.81 347 PHE A N 1
ATOM 2724 C CA . PHE A 1 347 ? -9.398 31.453 12.156 1 98.81 347 PHE A CA 1
ATOM 2725 C C . PHE A 1 347 ? -9.414 32.25 10.844 1 98.81 347 PHE A C 1
ATOM 2727 O O . PHE A 1 347 ? -8.961 33.375 10.797 1 98.81 347 PHE A O 1
ATOM 2734 N N . ALA A 1 348 ? -9.969 31.656 9.781 1 98.81 348 ALA A N 1
ATOM 2735 C CA . ALA A 1 348 ? -9.961 32.312 8.469 1 98.81 348 ALA A CA 1
ATOM 2736 C C . ALA A 1 348 ? -10.938 33.469 8.422 1 98.81 348 ALA A C 1
ATOM 2738 O O . ALA A 1 348 ? -10.617 34.531 7.891 1 98.81 348 ALA A O 1
ATOM 2739 N N . ASN A 1 349 ? -12.094 33.312 8.969 1 98.69 349 ASN A N 1
ATOM 2740 C CA . ASN A 1 349 ? -13.117 34.344 8.852 1 98.69 349 ASN A CA 1
ATOM 2741 C C . ASN A 1 349 ? -12.664 35.656 9.484 1 98.69 349 ASN A C 1
ATOM 2743 O O . ASN A 1 349 ? -12.781 36.719 8.867 1 98.69 349 ASN A O 1
ATOM 2747 N N . PRO A 1 350 ? -12.148 35.625 10.727 1 98.81 350 PRO A N 1
ATOM 2748 C CA . PRO A 1 350 ? -11.688 36.875 11.328 1 98.81 350 PRO A CA 1
ATOM 2749 C C . PRO A 1 350 ? -10.594 37.562 10.516 1 98.81 350 PRO A C 1
ATOM 2751 O O . PRO A 1 350 ? -10.562 38.781 10.43 1 98.81 350 PRO A O 1
ATOM 2754 N N . VAL A 1 351 ? -9.766 36.812 9.883 1 98.81 351 VAL A N 1
ATOM 2755 C CA . VAL A 1 351 ? -8.594 37.375 9.234 1 98.81 351 VAL A CA 1
ATOM 2756 C C . VAL A 1 351 ? -8.938 37.812 7.812 1 98.81 351 VAL A C 1
ATOM 2758 O O . VAL A 1 351 ? -8.492 38.844 7.348 1 98.81 351 VAL A O 1
ATOM 2761 N N . TYR A 1 352 ? -9.789 37.062 7.102 1 98.62 352 TYR A N 1
ATOM 2762 C CA . TYR A 1 352 ? -9.914 37.25 5.656 1 98.62 352 TYR A CA 1
ATOM 2763 C C . TYR A 1 352 ? -11.242 37.906 5.301 1 98.62 352 TYR A C 1
ATOM 2765 O O . TYR A 1 352 ? -11.453 38.312 4.164 1 98.62 352 TYR A O 1
ATOM 2773 N N . ILE A 1 353 ? -12.148 37.938 6.238 1 98.38 353 ILE A N 1
ATOM 2774 C CA . ILE A 1 353 ? -13.484 38.406 5.852 1 98.38 353 ILE A CA 1
ATOM 2775 C C . ILE A 1 353 ? -13.812 39.719 6.578 1 98.38 353 ILE A C 1
ATOM 2777 O O . ILE A 1 353 ? -13.945 40.75 5.945 1 98.38 353 ILE A O 1
ATOM 2781 N N . ASN A 1 354 ? -13.867 39.688 8 1 98.06 354 ASN A N 1
ATOM 2782 C CA . ASN A 1 354 ? -14.453 40.906 8.602 1 98.06 354 ASN A CA 1
ATOM 2783 C C . ASN A 1 354 ? -13.922 41.125 10.016 1 98.06 354 ASN A C 1
ATOM 2785 O O . ASN A 1 354 ? -14.477 41.938 10.758 1 98.06 354 ASN A O 1
ATOM 2789 N N . GLY A 1 355 ? -12.969 40.344 10.43 1 98.56 355 GLY A N 1
ATOM 2790 C CA . GLY A 1 355 ? -12.375 40.531 11.742 1 98.56 355 GLY A CA 1
ATOM 2791 C C . GLY A 1 355 ? -13.133 39.844 12.852 1 98.56 355 GLY A C 1
ATOM 2792 O O . GLY A 1 355 ? -12.789 39.969 14.023 1 98.56 355 GLY A O 1
ATOM 2793 N N . ASP A 1 356 ? -14.156 39.094 12.469 1 98.5 356 ASP A N 1
ATOM 2794 C CA . ASP A 1 356 ? -15.008 38.469 13.469 1 98.5 356 ASP A CA 1
ATOM 2795 C C . ASP A 1 356 ? -15.211 36.969 13.172 1 98.5 356 ASP A C 1
ATOM 2797 O O . ASP A 1 356 ? -14.797 36.5 12.117 1 98.5 356 ASP A O 1
ATOM 2801 N N . TYR A 1 357 ? -15.711 36.281 14.219 1 98.62 357 TYR A N 1
ATOM 2802 C CA . TYR A 1 357 ? -15.93 34.844 14.109 1 98.62 357 TYR A CA 1
ATOM 2803 C C . TYR A 1 357 ? -17.062 34.531 13.141 1 98.62 357 TYR A C 1
ATOM 2805 O O . TYR A 1 357 ? -17.953 35.375 12.922 1 98.62 357 TYR A O 1
ATOM 2813 N N . PRO A 1 358 ? -17.094 33.344 12.492 1 98.56 358 PRO A N 1
ATOM 2814 C CA . PRO A 1 358 ? -18.219 32.969 11.656 1 98.56 358 PRO A CA 1
ATOM 2815 C C . PRO A 1 358 ? -19.484 32.656 12.469 1 98.56 358 PRO A C 1
ATOM 2817 O O . PRO A 1 358 ? -19.406 32.469 13.68 1 98.56 358 PRO A O 1
ATOM 2820 N N . SER A 1 359 ? -20.547 32.562 11.883 1 97.88 359 SER A N 1
ATOM 2821 C CA . SER A 1 359 ? -21.875 32.719 12.477 1 97.88 359 SER A CA 1
ATOM 2822 C C . SER A 1 359 ? -22.109 31.656 13.562 1 97.88 359 SER A C 1
ATOM 2824 O O . SER A 1 359 ? -22.484 32 14.688 1 97.88 359 SER A O 1
ATOM 2826 N N . TYR A 1 360 ? -21.953 30.359 13.266 1 98.38 360 TYR A N 1
ATOM 2827 C CA . TYR A 1 360 ? -22.297 29.312 14.227 1 98.38 360 TYR A CA 1
ATOM 2828 C C . TYR A 1 360 ? -21.312 29.328 15.398 1 98.38 360 TYR A C 1
ATOM 2830 O O . TYR A 1 360 ? -21.719 29.109 16.547 1 98.38 360 TYR A O 1
ATOM 2838 N N . LEU A 1 361 ? -20.062 29.531 15.117 1 98.69 361 LEU A N 1
ATOM 2839 C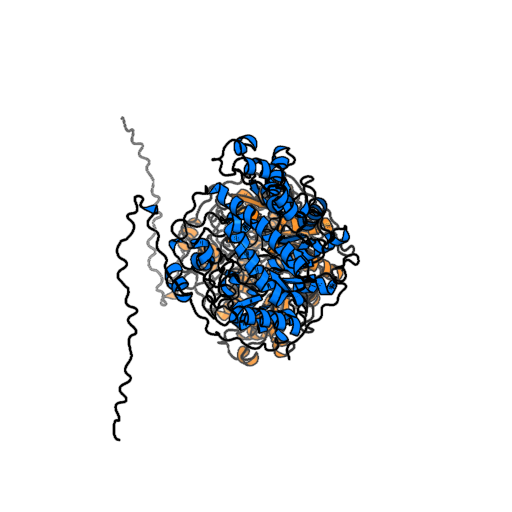 CA . LEU A 1 361 ? -19.078 29.656 16.188 1 98.69 361 LEU A CA 1
ATOM 2840 C C . LEU A 1 361 ? -19.359 30.891 17.047 1 98.69 361 LEU A C 1
ATOM 2842 O O . LEU A 1 361 ? -19.281 30.828 18.266 1 98.69 361 LEU A O 1
ATOM 2846 N N . LYS A 1 362 ? -19.672 32 16.422 1 98.19 362 LYS A N 1
ATOM 2847 C CA . LYS A 1 362 ? -19.953 33.25 17.125 1 98.19 362 LYS A CA 1
ATOM 2848 C C . LYS A 1 362 ? -21.125 33.094 18.094 1 98.19 362 LYS A C 1
ATOM 2850 O O . LYS A 1 362 ? -21.094 33.594 19.219 1 98.19 362 LYS A O 1
ATOM 2855 N N . THR A 1 363 ? -22.109 32.406 17.625 1 97.19 363 THR A N 1
ATOM 2856 C CA . THR A 1 363 ? -23.281 32.156 18.469 1 97.19 363 THR A CA 1
ATOM 2857 C C . THR A 1 363 ? -22.875 31.453 19.766 1 97.19 363 THR A C 1
ATOM 2859 O O . THR A 1 363 ? -23.359 31.812 20.844 1 97.19 363 THR A O 1
ATOM 2862 N N . TYR A 1 364 ? -22 30.516 19.688 1 97.38 364 TYR A N 1
ATOM 2863 C CA . TYR A 1 364 ? -21.531 29.812 20.875 1 97.38 364 TYR A CA 1
ATOM 2864 C C . TYR A 1 364 ? -20.656 30.734 21.734 1 97.38 364 TYR A C 1
ATOM 2866 O O . TYR A 1 364 ? -20.828 30.797 22.953 1 97.38 364 TYR A O 1
ATOM 2874 N N . LEU A 1 365 ? -19.703 31.438 21.078 1 97.75 365 LEU A N 1
ATOM 2875 C CA . LEU A 1 365 ? -18.719 32.219 21.797 1 97.75 365 LEU A CA 1
ATOM 2876 C C . LEU A 1 365 ? -19.391 33.406 22.516 1 97.75 365 LEU A C 1
ATOM 2878 O O . LEU A 1 365 ? -18.906 33.875 23.547 1 97.75 365 LEU A O 1
ATOM 2882 N N . ASP A 1 366 ? -20.5 33.812 22.031 1 95.5 366 ASP A N 1
ATOM 2883 C CA . ASP A 1 366 ? -21.297 34.875 22.688 1 95.5 366 ASP A CA 1
ATOM 2884 C C . ASP A 1 366 ? -21.812 34.375 24.047 1 95.5 366 ASP A C 1
ATOM 2886 O O . ASP A 1 366 ? -22.047 35.188 24.953 1 95.5 366 ASP A O 1
ATOM 2890 N N . THR A 1 367 ? -21.969 33.125 24.172 1 95 367 THR A N 1
ATOM 2891 C CA . THR A 1 367 ? -22.5 32.562 25.422 1 95 367 THR A CA 1
ATOM 2892 C C . THR A 1 367 ? -21.422 32.562 26.5 1 95 367 THR A C 1
ATOM 2894 O O . THR A 1 367 ? -21.734 32.5 27.703 1 95 367 THR A O 1
ATOM 2897 N N . ILE A 1 368 ? -20.125 32.688 26.234 1 93.31 368 ILE A N 1
ATOM 2898 C CA . ILE A 1 368 ? -19.047 32.688 27.234 1 93.31 368 ILE A CA 1
ATOM 2899 C C . ILE A 1 368 ? -18.234 33.969 27.094 1 93.31 368 ILE A C 1
ATOM 2901 O O . ILE A 1 368 ? -17.078 34.031 27.562 1 93.31 368 ILE A O 1
ATOM 2905 N N . PRO A 1 369 ? -18.719 34.969 26.844 1 86.56 369 PRO A N 1
ATOM 2906 C CA . PRO A 1 369 ? -18.328 36.344 26.5 1 86.56 369 PRO A CA 1
ATOM 2907 C C . PRO A 1 369 ? -16.906 36.406 25.953 1 86.56 369 PRO A C 1
ATOM 2909 O O . PRO A 1 369 ? -16.094 37.219 26.422 1 86.56 369 PRO A O 1
ATOM 2912 N N . LEU A 1 370 ? -16.547 35.625 25.078 1 94.25 370 LEU A N 1
ATOM 2913 C CA . LEU A 1 370 ? -15.297 35.688 24.297 1 94.25 370 LEU A CA 1
ATOM 2914 C C . LEU A 1 370 ? -15.531 36.312 22.938 1 94.25 370 LEU A C 1
ATOM 2916 O O . LEU A 1 370 ? -15.727 35.594 21.938 1 94.25 370 LEU A O 1
ATOM 2920 N N . THR A 1 371 ? -15.516 37.594 22.875 1 96.12 371 THR A N 1
ATOM 2921 C CA . THR A 1 371 ? -15.797 38.375 21.656 1 96.12 371 THR A CA 1
ATOM 2922 C C . THR A 1 371 ? -14.688 39.375 21.391 1 96.12 371 THR A C 1
ATOM 2924 O O . THR A 1 371 ? -13.891 39.688 22.281 1 96.12 371 THR A O 1
ATOM 2927 N N . PHE A 1 372 ? -14.672 39.844 20.203 1 97.88 372 PHE A N 1
ATOM 2928 C CA . PHE A 1 372 ? -13.773 40.938 19.828 1 97.88 372 PHE A CA 1
ATOM 2929 C C . PHE A 1 372 ? -14.492 42.281 19.828 1 97.88 372 PHE A C 1
ATOM 2931 O O . PHE A 1 372 ? -15.617 42.375 19.344 1 97.88 372 PHE A O 1
ATOM 2938 N N . ASN A 1 373 ? -13.844 43.25 20.406 1 97 373 ASN A N 1
ATOM 2939 C CA . ASN A 1 373 ? -14.383 44.594 20.25 1 97 373 ASN A CA 1
ATOM 2940 C C . ASN A 1 373 ? -14.023 45.188 18.875 1 97 373 ASN A C 1
ATOM 2942 O O . ASN A 1 373 ? -13.312 44.562 18.094 1 97 373 ASN A O 1
ATOM 2946 N N . GLU A 1 374 ? -14.516 46.344 18.594 1 97.88 374 GLU A N 1
ATOM 2947 C CA . GLU A 1 374 ? -14.367 46.938 17.266 1 97.88 374 GLU A CA 1
ATOM 2948 C C . GLU A 1 374 ? -12.898 47.188 16.938 1 97.88 374 GLU A C 1
ATOM 2950 O O . GLU A 1 374 ? -12.461 47 15.805 1 97.88 374 GLU A O 1
ATOM 2955 N N . SER A 1 375 ? -12.188 47.625 17.875 1 98.31 375 SER A N 1
ATOM 2956 C CA . SER A 1 375 ? -10.766 47.875 17.672 1 98.31 375 SER A CA 1
ATOM 2957 C C . SER A 1 375 ? -10.016 46.562 17.375 1 98.31 375 SER A C 1
ATOM 2959 O O . SER A 1 375 ? -9.117 46.531 16.531 1 98.31 375 SER A O 1
ATOM 2961 N N . GLN A 1 376 ? -10.398 45.562 18.031 1 98.44 376 GLN A N 1
ATOM 2962 C CA . GLN A 1 376 ? -9.773 44.25 17.828 1 98.44 376 GLN A CA 1
ATOM 2963 C C . GLN A 1 376 ? -10.141 43.688 16.453 1 98.44 376 GLN A C 1
ATOM 2965 O O . GLN A 1 376 ? -9.289 43.125 15.766 1 98.44 376 GLN A O 1
ATOM 2970 N N . LYS A 1 377 ? -11.336 43.812 16.078 1 98.75 377 LYS A N 1
ATOM 2971 C CA . LYS A 1 377 ? -11.75 43.375 14.758 1 98.75 377 LYS A CA 1
ATOM 2972 C C . LYS A 1 377 ? -10.938 44.062 13.664 1 98.75 377 LYS A C 1
ATOM 2974 O O . LYS A 1 377 ? -10.5 43.438 12.711 1 98.75 377 LYS A O 1
ATOM 2979 N N . ALA A 1 378 ? -10.758 45.344 13.859 1 98.56 378 ALA A N 1
ATOM 2980 C CA . ALA A 1 378 ? -9.984 46.125 12.898 1 98.56 378 ALA A CA 1
ATOM 2981 C C . ALA A 1 378 ? -8.523 45.688 12.891 1 98.56 378 ALA A C 1
ATOM 2983 O O . ALA A 1 378 ? -7.879 45.656 11.836 1 98.56 378 ALA A O 1
ATOM 2984 N N . LEU A 1 379 ? -8.078 45.344 14.062 1 98.56 379 LEU A N 1
ATOM 2985 C CA . LEU A 1 379 ? -6.703 44.875 14.227 1 98.56 379 LEU A CA 1
ATOM 2986 C C . LEU A 1 379 ? -6.484 43.562 13.484 1 98.56 379 LEU A C 1
ATOM 2988 O O . LEU A 1 379 ? -5.434 43.375 12.875 1 98.56 379 LEU A O 1
ATOM 2992 N N . ILE A 1 380 ? -7.438 42.719 13.477 1 98.81 380 ILE A N 1
ATOM 2993 C CA . ILE A 1 380 ? -7.312 41.312 13.016 1 98.81 380 ILE A CA 1
ATOM 2994 C C . ILE A 1 380 ? -7.535 41.281 11.508 1 98.81 380 ILE A C 1
ATOM 2996 O O . ILE A 1 380 ? -6.824 40.562 10.789 1 98.81 380 ILE A O 1
ATOM 3000 N N . ASN A 1 381 ? -8.484 42.031 11.023 1 98.62 381 ASN A N 1
ATOM 3001 C CA . ASN A 1 381 ? -8.945 41.938 9.641 1 98.62 381 ASN A CA 1
ATOM 3002 C C . ASN A 1 381 ? -7.844 42.281 8.656 1 98.62 381 ASN A C 1
ATOM 3004 O O . ASN A 1 381 ? -7.242 43.375 8.75 1 98.62 381 ASN A O 1
ATOM 3008 N N . GLY A 1 382 ? -7.531 41.312 7.777 1 98.38 382 GLY A N 1
ATOM 3009 C CA . GLY A 1 382 ? -6.598 41.562 6.695 1 98.38 382 GLY A CA 1
ATOM 3010 C C . GLY A 1 382 ? -5.156 41.281 7.062 1 98.38 382 GLY A C 1
ATOM 3011 O O . GLY A 1 382 ? -4.234 41.688 6.344 1 98.38 382 GLY A O 1
ATOM 3012 N N . THR A 1 383 ? -4.918 40.562 8.125 1 98.69 383 THR A N 1
ATOM 3013 C CA . THR A 1 383 ? -3.562 40.375 8.633 1 98.69 383 THR A CA 1
ATOM 3014 C C . THR A 1 383 ? -2.918 39.125 8.055 1 98.69 383 THR A C 1
ATOM 3016 O O . THR A 1 383 ? -2.303 38.344 8.789 1 98.69 383 THR A O 1
ATOM 3019 N N . ALA A 1 384 ? -3.031 38.875 6.777 1 98.69 384 ALA A N 1
ATOM 3020 C CA . ALA A 1 384 ? -2.369 37.781 6.074 1 98.69 384 ALA A CA 1
ATOM 3021 C C . ALA A 1 384 ? -2.094 38.156 4.617 1 98.69 384 ALA A C 1
ATOM 3023 O O . ALA A 1 384 ? -2.963 38.688 3.938 1 98.69 384 ALA A O 1
ATOM 3024 N N . ASP A 1 385 ? -0.925 37.844 4.125 1 98.56 385 ASP A N 1
ATOM 3025 C CA . ASP A 1 385 ? -0.523 38.219 2.771 1 98.56 385 ASP A CA 1
ATOM 3026 C C . ASP A 1 385 ? -0.958 37.156 1.759 1 98.56 385 ASP A C 1
ATOM 3028 O O . ASP A 1 385 ? -1.069 37.469 0.564 1 98.56 385 ASP A O 1
ATOM 3032 N N . LEU A 1 386 ? -1.162 35.969 2.152 1 98.44 386 LEU A N 1
ATOM 3033 C CA . LEU A 1 386 ? -1.663 34.875 1.364 1 98.44 386 LEU A CA 1
ATOM 3034 C C . LEU A 1 386 ? -2.445 33.875 2.24 1 98.44 386 LEU A C 1
ATOM 3036 O O . LEU A 1 386 ? -2.438 34 3.467 1 98.44 386 LEU A O 1
ATOM 3040 N N . PHE A 1 387 ? -3.24 33.062 1.66 1 98.81 387 PHE A N 1
ATOM 3041 C CA . PHE A 1 387 ? -3.941 32 2.395 1 98.81 387 PHE A CA 1
ATOM 3042 C C . PHE A 1 387 ? -3.121 30.719 2.426 1 98.81 387 PHE A C 1
ATOM 3044 O O . PHE A 1 387 ? -2.891 30.094 1.387 1 98.81 387 PHE A O 1
ATOM 3051 N N . ALA A 1 388 ? -2.631 30.344 3.586 1 98.88 388 ALA A N 1
ATOM 3052 C CA . ALA A 1 388 ? -1.861 29.109 3.75 1 98.88 388 ALA A CA 1
ATOM 3053 C C . ALA A 1 388 ? -2.693 28.031 4.438 1 98.88 388 ALA A C 1
ATOM 3055 O O . ALA A 1 388 ? -3.389 28.312 5.418 1 98.88 388 ALA A O 1
ATOM 3056 N N . HIS A 1 389 ? -2.672 26.844 3.889 1 98.81 389 HIS A N 1
ATOM 3057 C CA . HIS A 1 389 ? -3.449 25.75 4.449 1 98.81 389 HIS A CA 1
ATOM 3058 C C . HIS A 1 389 ? -2.652 24.453 4.441 1 98.81 389 HIS A C 1
ATOM 3060 O O . HIS A 1 389 ? -2.043 24.094 3.428 1 98.81 389 HIS A O 1
ATOM 3066 N N . ASP A 1 390 ? -2.523 23.797 5.586 1 98.75 390 ASP A N 1
ATOM 3067 C CA . ASP A 1 390 ? -2.047 22.422 5.66 1 98.75 390 ASP A CA 1
ATOM 3068 C C . ASP A 1 390 ? -3.127 21.453 5.199 1 98.75 390 ASP A C 1
ATOM 3070 O O . ASP A 1 390 ? -3.828 20.859 6.023 1 98.75 390 ASP A O 1
ATOM 3074 N N . ALA A 1 391 ? -3.162 21.188 3.902 1 98.69 391 ALA A N 1
ATOM 3075 C CA . ALA A 1 391 ? -4.273 20.531 3.215 1 98.69 391 ALA A CA 1
ATOM 3076 C C . ALA A 1 391 ? -3.949 19.062 2.922 1 98.69 391 ALA A C 1
ATOM 3078 O O . ALA A 1 391 ? -3.697 18.703 1.771 1 98.69 391 ALA A O 1
ATOM 3079 N N . TYR A 1 392 ? -4.16 18.203 3.904 1 98.44 392 TYR A N 1
ATOM 3080 C CA . TYR A 1 392 ? -3.723 16.812 3.805 1 98.44 392 TYR A CA 1
ATOM 3081 C C . TYR A 1 392 ? -4.793 15.953 3.146 1 98.44 392 TYR A C 1
ATOM 3083 O O . TYR A 1 392 ? -4.48 14.992 2.441 1 98.44 392 TYR A O 1
ATOM 3091 N N . THR A 1 393 ? -6.07 16.25 3.514 1 98.44 393 THR A N 1
ATOM 3092 C CA . THR A 1 393 ? -7.125 15.297 3.18 1 98.44 393 THR A CA 1
ATOM 3093 C C . THR A 1 393 ? -8.484 15.984 3.166 1 98.44 393 THR A C 1
ATOM 3095 O O . THR A 1 393 ? -8.57 17.219 3.16 1 98.44 393 THR A O 1
ATOM 3098 N N . SER A 1 394 ? -9.555 15.297 2.875 1 98.44 394 SER A N 1
ATOM 3099 C CA . SER A 1 394 ? -10.969 15.664 2.938 1 98.44 394 SER A CA 1
ATOM 3100 C C . SER A 1 394 ? -11.789 14.578 3.621 1 98.44 394 SER A C 1
ATOM 3102 O O . SER A 1 394 ? -11.352 13.43 3.725 1 98.44 394 SER A O 1
ATOM 3104 N N . SER A 1 395 ? -12.938 14.938 4.102 1 98.56 395 SER A N 1
ATOM 3105 C CA . SER A 1 395 ? -13.82 13.984 4.754 1 98.56 395 SER A CA 1
ATOM 3106 C C . SER A 1 395 ? -15.289 14.32 4.504 1 98.56 395 SER A C 1
ATOM 3108 O O . SER A 1 395 ? -15.609 15.422 4.047 1 98.56 395 SER A O 1
ATOM 3110 N N . TYR A 1 396 ? -16.109 13.359 4.832 1 98.44 396 TYR A N 1
ATOM 3111 C CA . TYR A 1 396 ? -17.562 13.57 4.816 1 98.44 396 TYR A CA 1
ATOM 3112 C C . TYR A 1 396 ? -18.062 14.039 6.18 1 98.44 396 TYR A C 1
ATOM 3114 O O . TYR A 1 396 ? -17.531 13.609 7.215 1 98.44 396 TYR A O 1
ATOM 3122 N N . TYR A 1 397 ? -19.062 14.859 6.152 1 98.62 397 TYR A N 1
ATOM 3123 C CA . TYR A 1 397 ? -19.641 15.391 7.375 1 98.62 397 TYR A CA 1
ATOM 3124 C C . TYR A 1 397 ? -21.156 15.148 7.402 1 98.62 397 TYR A C 1
ATOM 3126 O O . TYR A 1 397 ? -21.812 15.156 6.355 1 98.62 397 TYR A O 1
ATOM 3134 N N . MET A 1 398 ? -21.656 14.93 8.586 1 98.62 398 MET A N 1
ATOM 3135 C CA . MET A 1 398 ? -23.094 14.648 8.727 1 98.62 398 MET A CA 1
ATOM 3136 C C . MET A 1 398 ? -23.594 15.117 10.086 1 98.62 398 MET A C 1
ATOM 3138 O O . MET A 1 398 ? -22.812 15.367 11 1 98.62 398 MET A O 1
ATOM 3142 N N . ALA A 1 399 ? -24.891 15.242 10.203 1 98.75 399 ALA A N 1
ATOM 3143 C CA . ALA A 1 399 ? -25.531 15.688 11.438 1 98.75 399 ALA A CA 1
ATOM 3144 C C . ALA A 1 399 ? -25.359 14.656 12.547 1 98.75 399 ALA A C 1
ATOM 3146 O O . ALA A 1 399 ? -25.172 13.469 12.281 1 98.75 399 ALA A O 1
ATOM 3147 N N . PRO A 1 400 ? -25.406 15.203 13.828 1 98.5 400 PRO A N 1
ATOM 3148 C CA . PRO A 1 400 ? -25.469 14.234 14.922 1 98.5 400 PRO A CA 1
ATOM 3149 C C . PRO A 1 400 ? -26.641 13.273 14.781 1 98.5 400 PRO A C 1
ATOM 3151 O O . PRO A 1 400 ? -27.703 13.648 14.266 1 98.5 400 PRO A O 1
ATOM 3154 N N . ASP A 1 401 ? -26.453 12.133 15.344 1 96.94 401 ASP A N 1
ATOM 3155 C CA . ASP A 1 401 ? -27.531 11.141 15.289 1 96.94 401 ASP A CA 1
ATOM 3156 C C . ASP A 1 401 ? -28.797 11.656 15.969 1 96.94 401 ASP A C 1
ATOM 3158 O O . ASP A 1 401 ? -29.906 11.344 15.539 1 96.94 401 ASP A O 1
ATOM 3162 N N . THR A 1 402 ? -28.641 12.445 16.969 1 97.06 402 THR A N 1
ATOM 3163 C CA . THR A 1 402 ? -29.766 12.953 17.734 1 97.06 402 THR A CA 1
ATOM 3164 C C . THR A 1 402 ? -30.359 14.195 17.078 1 97.06 402 THR A C 1
ATOM 3166 O O . THR A 1 402 ? -31.391 14.703 17.516 1 97.06 402 THR A O 1
ATOM 3169 N N . GLY A 1 403 ? -29.703 14.672 16.062 1 97.25 403 GLY A N 1
ATOM 3170 C CA . GLY A 1 403 ? -30.109 15.906 15.414 1 97.25 403 GLY A CA 1
ATOM 3171 C C . GLY A 1 403 ? -29.328 17.109 15.875 1 97.25 403 GLY A C 1
ATOM 3172 O O . GLY A 1 403 ? -28.828 17.141 17 1 97.25 403 GLY A O 1
ATOM 3173 N N . THR A 1 404 ? -29.266 18.156 15.023 1 97.94 404 THR A N 1
ATOM 3174 C CA . THR A 1 404 ? -28.5 19.359 15.305 1 97.94 404 THR A CA 1
ATOM 3175 C C . THR A 1 404 ? -29.094 20.141 16.469 1 97.94 404 THR A C 1
ATOM 3177 O O . THR A 1 404 ? -28.375 20.609 17.344 1 97.94 404 THR A O 1
ATOM 3180 N N . ASP A 1 405 ? -30.406 20.25 16.578 1 97 405 ASP A N 1
ATOM 3181 C CA . ASP A 1 405 ? -31.094 21 17.609 1 97 405 ASP A CA 1
ATOM 3182 C C . ASP A 1 405 ? -30.859 20.391 18.984 1 97 405 ASP A C 1
ATOM 3184 O O . ASP A 1 405 ? -30.594 21.109 19.969 1 97 405 ASP A O 1
ATOM 3188 N N . ALA A 1 406 ? -30.953 19.141 18.953 1 97.69 406 ALA A N 1
ATOM 3189 C CA . ALA A 1 406 ? -30.75 18.453 20.219 1 97.69 406 ALA A CA 1
ATOM 3190 C C . ALA A 1 406 ? -29.328 18.656 20.734 1 97.69 406 ALA A C 1
ATOM 3192 O O . ALA A 1 406 ? -29.109 18.75 21.953 1 97.69 406 ALA A O 1
ATOM 3193 N N . CYS A 1 407 ? -28.406 18.703 19.875 1 98 407 CYS A N 1
ATOM 3194 C CA . CYS A 1 407 ? -27.016 18.906 20.234 1 98 407 CYS A CA 1
ATOM 3195 C C . CYS A 1 407 ? -26.781 20.344 20.703 1 98 407 CYS A C 1
ATOM 3197 O O . CYS A 1 407 ? -26.172 20.562 21.75 1 98 407 CYS A O 1
ATOM 3199 N N . THR A 1 408 ? -27.25 21.328 20 1 97.25 408 THR A N 1
ATOM 3200 C CA . THR A 1 408 ? -26.953 22.734 20.281 1 97.25 408 THR A CA 1
ATOM 3201 C C . THR A 1 408 ? -27.641 23.188 21.547 1 97.25 408 THR A C 1
ATOM 3203 O O . THR A 1 408 ? -27.234 24.172 22.172 1 97.25 408 THR A O 1
ATOM 3206 N N . SER A 1 409 ? -28.641 22.469 22.016 1 96.62 409 SER A N 1
ATOM 3207 C CA . SER A 1 409 ? -29.406 22.859 23.203 1 96.62 409 SER A CA 1
ATOM 3208 C C . SER A 1 409 ? -28.891 22.125 24.438 1 96.62 409 SER A C 1
ATOM 3210 O O . SER A 1 409 ? -29.469 22.266 25.516 1 96.62 409 SER A O 1
ATOM 3212 N N . ASN A 1 410 ? -27.891 21.312 24.266 1 96.81 410 ASN A N 1
ATOM 3213 C CA . ASN A 1 410 ? -27.391 20.484 25.344 1 96.81 410 ASN A CA 1
ATOM 3214 C C . ASN A 1 410 ? -25.859 20.562 25.469 1 96.81 410 ASN A C 1
ATOM 3216 O O . ASN A 1 410 ? -25.141 19.828 24.781 1 96.81 410 ASN A O 1
ATOM 3220 N N . SER A 1 411 ? -25.391 21.234 26.406 1 94.94 411 SER A N 1
ATOM 3221 C CA . SER A 1 411 ? -23.953 21.484 26.562 1 94.94 411 SER A CA 1
ATOM 3222 C C . SER A 1 411 ? -23.219 20.219 27 1 94.94 411 SER A C 1
ATOM 3224 O O . SER A 1 411 ? -22 20.141 26.938 1 94.94 411 SER A O 1
ATOM 3226 N N . SER A 1 412 ? -23.953 19.188 27.375 1 95.06 412 SER A N 1
ATOM 3227 C CA . SER A 1 412 ? -23.344 17.938 27.797 1 95.06 412 SER A CA 1
ATOM 3228 C C . SER A 1 412 ? -23.234 16.953 26.641 1 95.06 412 SER A C 1
ATOM 3230 O O . SER A 1 412 ? -22.594 15.914 26.781 1 95.06 412 SER A O 1
ATOM 3232 N N . HIS A 1 413 ? -23.875 17.344 25.562 1 96.31 413 HIS A N 1
ATOM 3233 C CA . HIS A 1 413 ? -23.75 16.484 24.391 1 96.31 413 HIS A CA 1
ATOM 3234 C C . HIS A 1 413 ? -22.281 16.312 23.984 1 96.31 413 HIS A C 1
ATOM 3236 O O . HIS A 1 413 ? -21.516 17.281 24.016 1 96.31 413 HIS A O 1
ATOM 3242 N N . SER A 1 414 ? -21.906 15.148 23.531 1 96.12 414 SER A N 1
ATOM 3243 C CA . SER A 1 414 ? -20.516 14.836 23.25 1 96.12 414 SER A CA 1
ATOM 3244 C C . SER A 1 414 ? -20 15.648 22.062 1 96.12 414 SER A C 1
ATOM 3246 O O . SER A 1 414 ? -18.812 15.945 21.969 1 96.12 414 SER A O 1
ATOM 3248 N N . LEU A 1 415 ? -20.844 16.094 21.172 1 97.75 415 LEU A N 1
ATOM 3249 C CA . LEU A 1 415 ? -20.453 16.797 19.969 1 97.75 415 LEU A CA 1
ATOM 3250 C C . LEU A 1 415 ? -20.609 18.312 20.141 1 97.75 415 LEU A C 1
ATOM 3252 O O . LEU A 1 415 ? -20.312 19.078 19.219 1 97.75 415 LEU A O 1
ATOM 3256 N N . PHE A 1 416 ? -21.203 18.719 21.328 1 97.44 416 PHE A N 1
ATOM 3257 C CA . PHE A 1 416 ? -21.328 20.141 21.625 1 97.44 416 PHE A CA 1
ATOM 3258 C C . PHE A 1 416 ? -19.953 20.766 21.844 1 97.44 416 PHE A C 1
ATOM 3260 O O . PHE A 1 416 ? -19.094 20.188 22.516 1 97.44 416 PHE A O 1
ATOM 3267 N N . PRO A 1 417 ? -19.578 21.953 21.312 1 97.56 417 PRO A N 1
ATOM 3268 C CA . PRO A 1 417 ? -20.5 22.906 20.656 1 97.56 417 PRO A CA 1
ATOM 3269 C C . PRO A 1 417 ? -20.5 22.781 19.141 1 97.56 417 PRO A C 1
ATOM 3271 O O . PRO A 1 417 ? -21.266 23.469 18.469 1 97.56 417 PRO A O 1
ATOM 3274 N N . GLY A 1 418 ? -19.656 21.969 18.469 1 98.06 418 GLY A N 1
ATOM 3275 C CA . GLY A 1 418 ? -19.547 21.859 17.031 1 98.06 418 GLY A CA 1
ATOM 3276 C C . GLY A 1 418 ? -20.766 21.234 16.375 1 98.06 418 GLY A C 1
ATOM 3277 O O . GLY A 1 418 ? -21.266 21.734 15.367 1 98.06 418 GLY A O 1
ATOM 3278 N N . CYS A 1 419 ? -21.375 20.172 16.969 1 98.56 419 CYS A N 1
ATOM 3279 C CA . CYS A 1 419 ? -22.594 19.469 16.609 1 98.56 419 CYS A CA 1
ATOM 3280 C C . CYS A 1 419 ? -22.547 18.984 15.164 1 98.56 419 CYS A C 1
ATOM 3282 O O . CYS A 1 419 ? -23.469 19.25 14.391 1 98.56 419 CYS A O 1
ATOM 3284 N N . PHE A 1 420 ? -21.547 18.234 14.742 1 98.75 420 PHE A N 1
ATOM 3285 C CA . PHE A 1 420 ? -21.391 17.531 13.477 1 98.75 420 PHE A CA 1
ATOM 3286 C C . PHE A 1 420 ? -20.547 16.266 13.672 1 98.75 420 PHE A C 1
ATOM 3288 O O . PHE A 1 420 ? -19.781 16.156 14.625 1 98.75 420 PHE A O 1
ATOM 3295 N N . ASN A 1 421 ? -20.766 15.289 12.797 1 98.19 421 ASN A N 1
ATOM 3296 C CA . ASN A 1 421 ? -19.969 14.07 12.695 1 98.19 421 ASN A CA 1
ATOM 3297 C C . ASN A 1 421 ? -19.125 14.062 11.43 1 98.19 421 ASN A C 1
ATOM 3299 O O . ASN A 1 421 ? -19.359 14.836 10.508 1 98.19 421 ASN A O 1
ATOM 3303 N N . THR A 1 422 ? -18.109 13.242 11.5 1 98 422 THR A N 1
ATOM 3304 C CA . THR A 1 422 ? -17.25 13.062 10.336 1 98 422 THR A CA 1
ATOM 3305 C C . THR A 1 422 ? -17.031 11.586 10.047 1 98 422 THR A C 1
ATOM 3307 O O . THR A 1 422 ? -17.125 10.75 10.945 1 98 422 THR A O 1
ATOM 3310 N N . THR A 1 423 ? -16.906 11.203 8.75 1 97.81 423 THR A N 1
ATOM 3311 C CA . THR A 1 423 ? -16.562 9.852 8.328 1 97.81 423 THR A CA 1
ATOM 3312 C C . THR A 1 423 ? -15.773 9.883 7.023 1 97.81 423 THR A C 1
ATOM 3314 O O . THR A 1 423 ? -15.766 10.891 6.316 1 97.81 423 THR A O 1
ATOM 3317 N N . ASN A 1 424 ? -15.016 8.875 6.848 1 98.12 424 ASN A N 1
ATOM 3318 C CA . ASN A 1 424 ? -14.273 8.75 5.594 1 98.12 424 ASN A CA 1
ATOM 3319 C C . ASN A 1 424 ? -14.883 7.68 4.695 1 98.12 424 ASN A C 1
ATOM 3321 O O . ASN A 1 424 ? -14.25 7.246 3.73 1 98.12 424 ASN A O 1
ATOM 3325 N N . VAL A 1 425 ? -16.047 7.195 4.996 1 97.38 425 VAL A N 1
ATOM 3326 C CA . VAL A 1 425 ? -16.766 6.188 4.227 1 97.38 425 VAL A CA 1
ATOM 3327 C C . VAL A 1 425 ? -18.031 6.809 3.633 1 97.38 425 VAL A C 1
ATOM 3329 O O . VAL A 1 425 ? -18.812 7.453 4.344 1 97.38 425 VAL A O 1
ATOM 3332 N N . ASN A 1 426 ? -18.203 6.742 2.377 1 96.5 426 ASN A N 1
ATOM 3333 C CA . ASN A 1 426 ? -19.391 7.305 1.741 1 96.5 426 ASN A CA 1
ATOM 3334 C C . ASN A 1 426 ? -20.609 6.402 1.926 1 96.5 426 ASN A C 1
ATOM 3336 O O . ASN A 1 426 ? -20.531 5.379 2.605 1 96.5 426 ASN A O 1
ATOM 3340 N N . THR A 1 427 ? -21.734 6.797 1.293 1 95.25 427 THR A N 1
ATOM 3341 C CA . THR A 1 427 ? -23 6.102 1.521 1 95.25 427 THR A CA 1
ATOM 3342 C C . THR A 1 427 ? -23 4.738 0.835 1 95.25 427 THR A C 1
ATOM 3344 O O . THR A 1 427 ? -23.797 3.869 1.168 1 95.25 427 THR A O 1
ATOM 3347 N N . ASP A 1 428 ? -22.109 4.512 -0.118 1 94.44 428 ASP A N 1
ATOM 3348 C CA . ASP A 1 428 ? -22 3.234 -0.817 1 94.44 428 ASP A CA 1
ATOM 3349 C C . ASP A 1 428 ? -21.062 2.277 -0.082 1 94.44 428 ASP A C 1
ATOM 3351 O O . ASP A 1 428 ? -20.859 1.142 -0.516 1 94.44 428 ASP A O 1
ATOM 3355 N N . GLY A 1 429 ? -20.469 2.73 0.972 1 94.88 429 GLY A N 1
ATOM 3356 C CA . GLY A 1 429 ? -19.641 1.875 1.801 1 94.88 429 GLY A CA 1
ATOM 3357 C C . GLY A 1 429 ? -18.172 1.896 1.398 1 94.88 429 GLY A C 1
ATOM 3358 O O . GLY A 1 429 ? -17.375 1.093 1.89 1 94.88 429 GLY A O 1
ATOM 3359 N N . TRP A 1 430 ? -17.766 2.781 0.527 1 97.38 430 TRP A N 1
ATOM 3360 C CA . TRP A 1 430 ? -16.391 2.893 0.083 1 97.38 430 TRP A CA 1
ATOM 3361 C C . TRP A 1 430 ? -15.664 4.023 0.811 1 97.38 430 TRP A C 1
ATOM 3363 O O . TRP A 1 430 ? -16.281 5.023 1.182 1 97.38 430 TRP A O 1
ATOM 3373 N N . LEU A 1 431 ? -14.414 3.873 1.047 1 97.62 431 LEU A N 1
ATOM 3374 C CA . LEU A 1 431 ? -13.586 4.953 1.57 1 97.62 431 LEU A CA 1
ATOM 3375 C C . LEU A 1 431 ? -13.555 6.133 0.603 1 97.62 431 LEU A C 1
ATOM 3377 O O . LEU A 1 431 ? -13.648 5.945 -0.612 1 97.62 431 LEU A O 1
ATOM 3381 N N . ILE A 1 432 ? -13.375 7.297 1.105 1 97.31 432 ILE A N 1
ATOM 3382 C CA . ILE A 1 432 ? -13.188 8.5 0.303 1 97.31 432 ILE A CA 1
ATOM 3383 C C . ILE A 1 432 ? -11.906 8.375 -0.526 1 97.31 432 ILE A C 1
ATOM 3385 O O . ILE A 1 432 ? -11.781 9.008 -1.577 1 97.31 432 ILE A O 1
ATOM 3389 N N . GLY A 1 433 ? -11.008 7.625 -0.127 1 97.25 433 GLY A N 1
ATOM 3390 C CA . GLY A 1 433 ? -9.711 7.234 -0.656 1 97.25 433 GLY A CA 1
ATOM 3391 C C . GLY A 1 433 ? -8.93 6.328 0.282 1 97.25 433 GLY A C 1
ATOM 3392 O O . GLY A 1 433 ? -9.328 6.125 1.431 1 97.25 433 GLY A O 1
ATOM 3393 N N . ALA A 1 434 ? -7.887 5.812 -0.165 1 96.81 434 ALA A N 1
ATOM 3394 C CA . ALA A 1 434 ? -7.121 4.832 0.599 1 96.81 434 ALA A CA 1
ATOM 3395 C C . ALA A 1 434 ? -6.695 5.398 1.95 1 96.81 434 ALA A C 1
ATOM 3397 O O . ALA A 1 434 ? -6.316 6.57 2.047 1 96.81 434 ALA A O 1
ATOM 3398 N N . ALA A 1 435 ? -6.711 4.566 3.012 1 97.5 435 ALA A N 1
ATOM 3399 C CA . ALA A 1 435 ? -6.309 4.961 4.359 1 97.5 435 ALA A CA 1
ATOM 3400 C C . ALA A 1 435 ? -4.789 5.035 4.48 1 97.5 435 ALA A C 1
ATOM 3402 O O . ALA A 1 435 ? -4.07 4.246 3.863 1 97.5 435 ALA A O 1
ATOM 3403 N N . ALA A 1 436 ? -4.301 5.98 5.266 1 97.88 436 ALA A N 1
ATOM 3404 C CA . ALA A 1 436 ? -2.891 6.031 5.648 1 97.88 436 ALA A CA 1
ATOM 3405 C C . ALA A 1 436 ? -2.584 5.02 6.746 1 97.88 436 ALA A C 1
ATOM 3407 O O . ALA A 1 436 ? -3.287 4.016 6.891 1 97.88 436 ALA A O 1
ATOM 3408 N N . ASP A 1 437 ? -1.442 5.184 7.414 1 97.25 437 ASP A N 1
ATOM 3409 C CA . ASP A 1 437 ? -1.058 4.328 8.531 1 97.25 437 ASP A CA 1
ATOM 3410 C C . ASP A 1 437 ? -2.146 4.297 9.602 1 97.25 437 ASP A C 1
ATOM 3412 O O . ASP A 1 437 ? -2.77 5.324 9.891 1 97.25 437 ASP A O 1
ATOM 3416 N N . PRO A 1 438 ? -2.377 3.145 10.258 1 93.62 438 PRO A N 1
ATOM 3417 C CA . PRO A 1 438 ? -3.438 3.035 11.266 1 93.62 438 PRO A CA 1
ATOM 3418 C C . PRO A 1 438 ? -3.254 4.016 12.422 1 93.62 438 PRO A C 1
ATOM 3420 O O . PRO A 1 438 ? -4.23 4.383 13.086 1 93.62 438 PRO A O 1
ATOM 3423 N N . LEU A 1 439 ? -2.055 4.473 12.672 1 94.06 439 LEU A N 1
ATOM 3424 C CA . LEU A 1 439 ? -1.798 5.438 13.734 1 94.06 439 LEU A CA 1
ATOM 3425 C C . LEU A 1 439 ? -2.041 6.863 13.25 1 94.06 439 LEU A C 1
ATOM 3427 O O . LEU A 1 439 ? -1.945 7.812 14.023 1 94.06 439 LEU A O 1
ATOM 3431 N N . ALA A 1 440 ? -2.334 7.016 11.992 1 96.25 440 ALA A N 1
ATOM 3432 C CA . ALA A 1 440 ? -2.811 8.266 11.406 1 96.25 440 ALA A CA 1
ATOM 3433 C C . ALA A 1 440 ? -4.207 8.094 10.812 1 96.25 440 ALA A C 1
ATOM 3435 O O . ALA A 1 440 ? -4.441 8.43 9.648 1 96.25 440 ALA A O 1
ATOM 3436 N N . GLY A 1 441 ? -5.129 7.617 11.625 1 94.69 441 GLY A N 1
ATOM 3437 C CA . GLY A 1 441 ? -6.465 7.227 11.195 1 94.69 441 GLY A CA 1
ATOM 3438 C C . GLY A 1 441 ? -7.258 8.375 10.602 1 94.69 441 GLY A C 1
ATOM 3439 O O . GLY A 1 441 ? -8.219 8.148 9.859 1 94.69 441 GLY A O 1
ATOM 3440 N N . TRP A 1 442 ? -6.859 9.617 10.781 1 95.56 442 TRP A N 1
ATOM 3441 C CA . TRP A 1 442 ? -7.531 10.805 10.273 1 95.56 442 TRP A CA 1
ATOM 3442 C C . TRP A 1 442 ? -7.195 11.039 8.805 1 95.56 442 TRP A C 1
ATOM 3444 O O . TRP A 1 442 ? -7.855 11.828 8.125 1 95.56 442 TRP A O 1
ATOM 3454 N N . LEU A 1 443 ? -6.188 10.422 8.281 1 98.12 443 LEU A N 1
ATOM 3455 C CA . LEU A 1 443 ? -5.605 10.75 6.98 1 98.12 443 LEU A CA 1
ATOM 3456 C C . LEU A 1 443 ? -5.98 9.703 5.938 1 98.12 443 LEU A C 1
ATOM 3458 O O . LEU A 1 443 ? -5.672 8.523 6.102 1 98.12 443 LEU A O 1
ATOM 3462 N N . HIS A 1 444 ? -6.707 10.086 4.922 1 98.38 444 HIS A N 1
ATOM 3463 C CA . HIS A 1 444 ? -7.027 9.297 3.74 1 98.38 444 HIS A CA 1
ATOM 3464 C C . HIS A 1 444 ? -6.602 10.016 2.465 1 98.38 444 HIS A C 1
ATOM 3466 O O . HIS A 1 444 ? -6.535 11.242 2.434 1 98.38 444 HIS A O 1
ATOM 3472 N N . ASN A 1 445 ? -6.223 9.25 1.432 1 98.25 445 ASN A N 1
ATOM 3473 C CA . ASN A 1 445 ? -5.859 9.82 0.138 1 98.25 445 ASN A CA 1
ATOM 3474 C C . ASN A 1 445 ? -7.082 10.352 -0.604 1 98.25 445 ASN A C 1
ATOM 3476 O O . ASN A 1 445 ? -7.512 9.766 -1.598 1 98.25 445 ASN A O 1
ATOM 3480 N N . ALA A 1 446 ? -7.594 11.461 -0.252 1 98.06 446 ALA A N 1
ATOM 3481 C CA . ALA A 1 446 ? -8.789 12.078 -0.817 1 98.06 446 ALA A CA 1
ATOM 3482 C C . ALA A 1 446 ? -8.422 13.156 -1.839 1 98.06 446 ALA A C 1
ATOM 3484 O O . ALA A 1 446 ? -9.062 14.203 -1.904 1 98.06 446 ALA A O 1
ATOM 3485 N N . VAL A 1 447 ? -7.438 12.914 -2.689 1 97.81 447 VAL A N 1
ATOM 3486 C CA . VAL A 1 447 ? -6.852 13.914 -3.58 1 97.81 447 VAL A CA 1
ATOM 3487 C C . VAL A 1 447 ? -7.871 14.312 -4.645 1 97.81 447 VAL A C 1
ATOM 3489 O O . VAL A 1 447 ? -7.801 15.414 -5.195 1 97.81 447 VAL A O 1
ATOM 3492 N N . ASP A 1 448 ? -8.883 13.484 -4.906 1 97.25 448 ASP A N 1
ATOM 3493 C CA . ASP A 1 448 ? -9.914 13.789 -5.891 1 97.25 448 ASP A CA 1
ATOM 3494 C C . ASP A 1 448 ? -10.727 15.016 -5.473 1 97.25 448 ASP A C 1
ATOM 3496 O O . ASP A 1 448 ? -11.406 15.625 -6.301 1 97.25 448 ASP A O 1
ATOM 3500 N N . TRP A 1 449 ? -10.609 15.375 -4.227 1 98.19 449 TRP A N 1
ATOM 3501 C CA . TRP A 1 449 ? -11.422 16.469 -3.705 1 98.19 449 TRP A CA 1
ATOM 3502 C C . TRP A 1 449 ? -10.586 17.734 -3.553 1 98.19 449 TRP A C 1
ATOM 3504 O O . TRP A 1 449 ? -11.117 18.797 -3.219 1 98.19 449 TRP A O 1
ATOM 3514 N N . VAL A 1 450 ? -9.281 17.672 -3.83 1 98.5 450 VAL A N 1
ATOM 3515 C CA . VAL A 1 450 ? -8.367 18.781 -3.627 1 98.5 450 VAL A CA 1
ATOM 3516 C C . VAL A 1 450 ? -8.766 19.953 -4.523 1 98.5 450 VAL A C 1
ATOM 3518 O O . VAL A 1 450 ? -8.82 21.094 -4.074 1 98.5 450 VAL A O 1
ATOM 3521 N N . PRO A 1 451 ? -9.102 19.766 -5.844 1 98.19 451 PRO A N 1
ATOM 3522 C CA . PRO A 1 451 ? -9.492 20.906 -6.672 1 98.19 451 PRO A CA 1
ATOM 3523 C C . PRO A 1 451 ? -10.719 21.641 -6.125 1 98.19 451 PRO A C 1
ATOM 3525 O O . PRO A 1 451 ? -10.734 22.875 -6.066 1 98.19 451 PRO A O 1
ATOM 3528 N N . ALA A 1 452 ? -11.734 20.859 -5.699 1 98.38 452 ALA A N 1
ATOM 3529 C CA . ALA A 1 452 ? -12.922 21.484 -5.105 1 98.38 452 ALA A CA 1
ATOM 3530 C C . ALA A 1 452 ? -12.562 22.234 -3.83 1 98.38 452 ALA A C 1
ATOM 3532 O O . ALA A 1 452 ? -13.117 23.297 -3.559 1 98.38 452 ALA A O 1
ATOM 3533 N N . PHE A 1 453 ? -11.703 21.672 -3.072 1 98.69 453 PHE A N 1
ATOM 3534 C CA . PHE A 1 453 ? -11.281 22.266 -1.808 1 98.69 453 PHE A CA 1
ATOM 3535 C C . PHE A 1 453 ? -10.602 23.609 -2.035 1 98.69 453 PHE A C 1
ATOM 3537 O O . PHE A 1 453 ? -10.953 24.609 -1.399 1 98.69 453 PHE A O 1
ATOM 3544 N N . LEU A 1 454 ? -9.602 23.594 -2.914 1 98.75 454 LEU A N 1
ATOM 3545 C CA . LEU A 1 454 ? -8.852 24.812 -3.191 1 98.75 454 LEU A CA 1
ATOM 3546 C C . LEU A 1 454 ? -9.75 25.891 -3.799 1 98.75 454 LEU A C 1
ATOM 3548 O O . LEU A 1 454 ? -9.609 27.078 -3.49 1 98.75 454 LEU A O 1
ATOM 3552 N N . LYS A 1 455 ? -10.656 25.516 -4.648 1 98.56 455 LYS A N 1
ATOM 3553 C CA . LYS A 1 455 ? -11.633 26.469 -5.18 1 98.56 455 LYS A CA 1
ATOM 3554 C C . LYS A 1 455 ? -12.5 27.047 -4.066 1 98.56 455 LYS A C 1
ATOM 3556 O O . LYS A 1 455 ? -12.766 28.25 -4.051 1 98.56 455 LYS A O 1
ATOM 3561 N N . TYR A 1 456 ? -12.922 26.156 -3.178 1 98.5 456 TYR A N 1
ATOM 3562 C CA . TYR A 1 456 ? -13.727 26.594 -2.047 1 98.5 456 TYR A CA 1
ATOM 3563 C C . TYR A 1 456 ? -12.977 27.656 -1.233 1 98.5 456 TYR A C 1
ATOM 3565 O O . TYR A 1 456 ? -13.562 28.672 -0.842 1 98.5 456 TYR A O 1
ATOM 3573 N N . ILE A 1 457 ? -11.742 27.422 -0.927 1 98.81 457 ILE A N 1
ATOM 3574 C CA . ILE A 1 457 ? -10.93 28.359 -0.168 1 98.81 457 ILE A CA 1
ATOM 3575 C C . ILE A 1 457 ? -10.875 29.703 -0.899 1 98.81 457 ILE A C 1
ATOM 3577 O O . ILE A 1 457 ? -11.086 30.75 -0.293 1 98.81 457 ILE A O 1
ATOM 3581 N N . GLN A 1 458 ? -10.562 29.688 -2.17 1 98.5 458 GLN A N 1
ATOM 3582 C CA . GLN A 1 458 ? -10.445 30.906 -2.967 1 98.5 458 GLN A CA 1
ATOM 3583 C C . GLN A 1 458 ? -11.742 31.703 -2.941 1 98.5 458 GLN A C 1
ATOM 3585 O O . GLN A 1 458 ? -11.719 32.938 -2.824 1 98.5 458 GLN A O 1
ATOM 3590 N N . ASP A 1 459 ? -12.859 31 -3.039 1 98.44 459 ASP A N 1
ATOM 3591 C CA . ASP A 1 459 ? -14.164 31.656 -3.135 1 98.44 459 ASP A CA 1
ATOM 3592 C C . ASP A 1 459 ? -14.625 32.188 -1.772 1 98.44 459 ASP A C 1
ATOM 3594 O O . ASP A 1 459 ? -15.266 33.219 -1.683 1 98.44 459 ASP A O 1
ATOM 3598 N N . THR A 1 460 ? -14.312 31.469 -0.717 1 98.62 460 THR A N 1
ATOM 3599 C CA . THR A 1 460 ? -14.852 31.75 0.607 1 98.62 460 THR A CA 1
ATOM 3600 C C . THR A 1 460 ? -13.969 32.75 1.35 1 98.62 460 THR A C 1
ATOM 3602 O O . THR A 1 460 ? -14.469 33.625 2.061 1 98.62 460 THR A O 1
ATOM 3605 N N . TRP A 1 461 ? -12.664 32.562 1.223 1 98.56 461 TRP A N 1
ATOM 3606 C CA . TRP A 1 461 ? -11.68 33.406 1.896 1 98.56 461 TRP A CA 1
ATOM 3607 C C . TRP A 1 461 ? -10.672 33.969 0.902 1 98.56 461 TRP A C 1
ATOM 3609 O O . TRP A 1 461 ? -9.492 33.594 0.932 1 98.56 461 TRP A O 1
ATOM 3619 N N . PRO A 1 462 ? -11.094 34.875 0.124 1 97.12 462 PRO A N 1
ATOM 3620 C CA . PRO A 1 462 ? -10.211 35.406 -0.924 1 97.12 462 PRO A CA 1
ATOM 3621 C C . PRO A 1 462 ? -8.953 36.062 -0.362 1 97.12 462 PRO A C 1
ATOM 3623 O O . PRO A 1 462 ? -9.023 36.75 0.663 1 97.12 462 PRO A O 1
ATOM 3626 N N . SER A 1 463 ? -7.879 35.781 -0.991 1 96.38 463 SER A N 1
ATOM 3627 C CA . SER A 1 463 ? -6.582 36.375 -0.665 1 96.38 463 SER A CA 1
ATOM 3628 C C . SER A 1 463 ? -5.836 36.812 -1.924 1 96.38 463 SER A C 1
ATOM 3630 O O . SER A 1 463 ? -5.656 36 -2.848 1 96.38 463 SER A O 1
ATOM 3632 N N . LYS A 1 464 ? -5.391 38.062 -1.863 1 93.81 464 LYS A N 1
ATOM 3633 C CA . LYS A 1 464 ? -4.719 38.594 -3.039 1 93.81 464 LYS A CA 1
ATOM 3634 C C . LYS A 1 464 ? -3.412 37.875 -3.316 1 93.81 464 LYS A C 1
ATOM 3636 O O . LYS A 1 464 ? -3.012 37.719 -4.473 1 93.81 464 LYS A O 1
ATOM 3641 N N . GLY A 1 465 ? -2.773 37.406 -2.312 1 97.56 465 GLY A N 1
ATOM 3642 C CA . GLY A 1 465 ? -1.499 36.75 -2.469 1 97.56 465 GLY A CA 1
ATOM 3643 C C . GLY A 1 465 ? -1.645 35.281 -2.895 1 97.56 465 GLY A C 1
ATOM 3644 O O . GLY A 1 465 ? -0.649 34.594 -3.047 1 97.56 465 GLY A O 1
ATOM 3645 N N . GLY A 1 466 ? -2.881 34.812 -3.125 1 98.44 466 GLY A N 1
ATOM 3646 C CA . GLY A 1 466 ? -3.129 33.469 -3.561 1 98.44 466 GLY A CA 1
ATOM 3647 C C . GLY A 1 466 ? -3.182 32.469 -2.416 1 98.44 466 GLY A C 1
ATOM 3648 O O . GLY A 1 466 ? -3.287 32.875 -1.252 1 98.44 466 GLY A O 1
ATOM 3649 N N . ILE A 1 467 ? -3.229 31.156 -2.805 1 98.88 467 ILE A N 1
ATOM 3650 C CA . ILE A 1 467 ? -3.311 30.047 -1.861 1 98.88 467 ILE A CA 1
ATOM 3651 C C . ILE A 1 467 ? -1.998 29.266 -1.867 1 98.88 467 ILE A C 1
ATOM 3653 O O . ILE A 1 467 ? -1.471 28.922 -2.932 1 98.88 467 ILE A O 1
ATOM 3657 N N . ALA A 1 468 ? -1.46 29.016 -0.725 1 98.81 468 ALA A N 1
ATOM 3658 C CA . ALA A 1 468 ? -0.331 28.109 -0.57 1 98.81 468 ALA A CA 1
ATOM 3659 C C . ALA A 1 468 ? -0.745 26.844 0.184 1 98.81 468 ALA A C 1
ATOM 3661 O O . ALA A 1 468 ? -1.323 26.922 1.271 1 98.81 468 ALA A O 1
ATOM 3662 N N . VAL A 1 469 ? -0.541 25.703 -0.427 1 98.88 469 VAL A N 1
ATOM 3663 C CA . VAL A 1 469 ? -0.611 24.453 0.338 1 98.88 469 VAL A CA 1
ATOM 3664 C C . VAL A 1 469 ? 0.633 24.312 1.213 1 98.88 469 VAL A C 1
ATOM 3666 O O . VAL A 1 469 ? 1.651 23.781 0.773 1 98.88 469 VAL A O 1
ATOM 3669 N N . SER A 1 470 ? 0.521 24.781 2.41 1 98.75 470 SER A N 1
ATOM 3670 C CA . SER A 1 470 ? 1.697 25.031 3.234 1 98.75 470 SER A CA 1
ATOM 3671 C C . SER A 1 470 ? 2.189 23.75 3.908 1 98.75 470 SER A C 1
ATOM 3673 O O . SER A 1 470 ? 3.275 23.734 4.492 1 98.75 470 SER A O 1
ATOM 3675 N N . GLU A 1 471 ? 1.412 22.688 3.871 1 98.62 471 GLU A N 1
ATOM 3676 C CA . GLU A 1 471 ? 1.808 21.344 4.273 1 98.62 471 GLU A CA 1
ATOM 3677 C C . GLU A 1 471 ? 0.875 20.297 3.676 1 98.62 471 GLU A C 1
ATOM 3679 O O . GLU A 1 471 ? -0.341 20.5 3.627 1 98.62 471 GLU A O 1
ATOM 3684 N N . PHE A 1 472 ? 1.375 19.219 3.244 1 98.62 472 PHE A N 1
ATOM 3685 C CA . PHE A 1 472 ? 0.665 18.016 2.824 1 98.62 472 PHE A CA 1
ATOM 3686 C C . PHE A 1 472 ? 1.607 16.828 2.777 1 98.62 472 PHE A C 1
ATOM 3688 O O . PHE A 1 472 ? 2.826 16.984 2.695 1 98.62 472 PHE A O 1
ATOM 3695 N N . GLY A 1 473 ? 1.105 15.688 2.941 1 98.62 473 GLY A N 1
ATOM 3696 C CA . GLY A 1 473 ? 1.904 14.477 3.004 1 98.62 473 GLY A CA 1
ATOM 3697 C C . GLY A 1 473 ? 1.096 13.242 3.371 1 98.62 473 GLY A C 1
ATOM 3698 O O . GLY A 1 473 ? -0.109 13.336 3.615 1 98.62 473 GLY A O 1
ATOM 3699 N N . PHE A 1 474 ? 1.73 12.094 3.396 1 98.75 474 PHE A N 1
ATOM 3700 C CA . PHE A 1 474 ? 1.024 10.836 3.588 1 98.75 474 PHE A CA 1
ATOM 3701 C C . PHE A 1 474 ? 1.872 9.859 4.391 1 98.75 474 PHE A C 1
ATOM 3703 O O . PHE A 1 474 ? 3.043 9.641 4.078 1 98.75 474 PHE A O 1
ATOM 3710 N N . ALA A 1 475 ? 1.258 9.297 5.422 1 98.44 475 ALA A N 1
ATOM 3711 C CA . ALA A 1 475 ? 1.928 8.25 6.195 1 98.44 475 ALA A CA 1
ATOM 3712 C C . ALA A 1 475 ? 1.74 6.883 5.547 1 98.44 475 ALA A C 1
ATOM 3714 O O . ALA A 1 475 ? 0.649 6.312 5.594 1 98.44 475 ALA A O 1
ATOM 3715 N N . ASP A 1 476 ? 2.789 6.363 4.988 1 97.56 476 ASP A N 1
ATOM 3716 C CA . ASP A 1 476 ? 2.705 5.062 4.34 1 97.56 476 ASP A CA 1
ATOM 3717 C C . ASP A 1 476 ? 2.26 3.982 5.324 1 97.56 476 ASP A C 1
ATOM 3719 O O . ASP A 1 476 ? 2.801 3.881 6.426 1 97.56 476 ASP A O 1
ATOM 3723 N N . PRO A 1 477 ? 1.244 3.172 4.922 1 96.75 477 PRO A N 1
ATOM 3724 C CA . PRO A 1 477 ? 0.673 2.221 5.879 1 96.75 477 PRO A CA 1
ATOM 3725 C C . PRO A 1 477 ? 1.681 1.171 6.34 1 96.75 477 PRO A C 1
ATOM 3727 O O . PRO A 1 477 ? 2.379 0.575 5.516 1 96.75 477 PRO A O 1
ATOM 3730 N N . PHE A 1 478 ? 1.825 1 7.656 1 95.75 478 PHE A N 1
ATOM 3731 C CA . PHE A 1 478 ? 2.588 -0.056 8.312 1 95.75 478 PHE A CA 1
ATOM 3732 C C . PHE A 1 478 ? 4.07 0.069 7.992 1 95.75 478 PHE A C 1
ATOM 3734 O O . PHE A 1 478 ? 4.797 -0.929 7.98 1 95.75 478 PHE A O 1
ATOM 3741 N N . GLU A 1 479 ? 4.508 1.205 7.656 1 96.75 479 GLU A N 1
ATOM 3742 C CA . GLU A 1 479 ? 5.898 1.407 7.262 1 96.75 479 GLU A CA 1
ATOM 3743 C C . GLU A 1 479 ? 6.852 1.044 8.398 1 96.75 479 GLU A C 1
ATOM 3745 O O . GLU A 1 479 ? 7.949 0.542 8.156 1 96.75 479 GLU A O 1
ATOM 3750 N N . TYR A 1 480 ? 6.445 1.276 9.656 1 95.69 480 TYR A N 1
ATOM 3751 C CA . TYR A 1 480 ? 7.281 1.003 10.828 1 95.69 480 TYR A CA 1
ATOM 3752 C C . TYR A 1 480 ? 7.637 -0.477 10.906 1 95.69 480 TYR A C 1
ATOM 3754 O O . TYR A 1 480 ? 8.68 -0.841 11.445 1 95.69 480 TYR A O 1
ATOM 3762 N N . GLU A 1 481 ? 6.844 -1.359 10.336 1 94.56 481 GLU A N 1
ATOM 3763 C CA . GLU A 1 481 ? 7.039 -2.805 10.422 1 94.56 481 GLU A CA 1
ATOM 3764 C C . GLU A 1 481 ? 8.039 -3.289 9.375 1 94.56 481 GLU A C 1
ATOM 3766 O O . GLU A 1 481 ? 8.516 -4.422 9.445 1 94.56 481 GLU A O 1
ATOM 3771 N N . LYS A 1 482 ? 8.344 -2.471 8.445 1 94.94 482 LYS A N 1
ATOM 3772 C CA . LYS A 1 482 ? 9.312 -2.844 7.418 1 94.94 482 LYS A CA 1
ATOM 3773 C C . LYS A 1 482 ? 10.734 -2.801 7.969 1 94.94 482 LYS A C 1
ATOM 3775 O O . LYS A 1 482 ? 11.109 -1.859 8.672 1 94.94 482 LYS A O 1
ATOM 3780 N N . THR A 1 483 ? 11.539 -3.795 7.625 1 92.31 483 THR A N 1
ATOM 3781 C CA . THR A 1 483 ? 12.867 -3.875 8.227 1 92.31 483 THR A CA 1
ATOM 3782 C C . THR A 1 483 ? 13.953 -3.799 7.156 1 92.31 483 THR A C 1
ATOM 3784 O O . THR A 1 483 ? 15.102 -3.473 7.449 1 92.31 483 THR A O 1
ATOM 3787 N N . LEU A 1 484 ? 13.648 -4.059 5.926 1 95.12 484 LEU A N 1
ATOM 3788 C CA . LEU A 1 484 ? 14.633 -3.992 4.848 1 95.12 484 LEU A CA 1
ATOM 3789 C C . LEU A 1 484 ? 14.672 -2.596 4.238 1 95.12 484 LEU A C 1
ATOM 3791 O O . LEU A 1 484 ? 13.633 -2.025 3.908 1 95.12 484 LEU A O 1
ATOM 3795 N N . LEU A 1 485 ? 15.852 -2.066 4.043 1 97 485 LEU A N 1
ATOM 3796 C CA . LEU A 1 485 ? 16.031 -0.706 3.549 1 97 485 LEU A CA 1
ATOM 3797 C C . LEU A 1 485 ? 15.344 -0.517 2.203 1 97 485 LEU A C 1
ATOM 3799 O O . LEU A 1 485 ? 14.68 0.498 1.978 1 97 485 LEU A O 1
ATOM 3803 N N . SER A 1 486 ? 15.508 -1.454 1.296 1 96.88 486 SER A N 1
ATOM 3804 C CA . SER A 1 486 ? 14.906 -1.336 -0.029 1 96.88 486 SER A CA 1
ATOM 3805 C C . SER A 1 486 ? 13.383 -1.259 0.057 1 96.88 486 SER A C 1
ATOM 3807 O O . SER A 1 486 ? 12.75 -0.535 -0.712 1 96.88 486 SER A O 1
ATOM 3809 N N . ASP A 1 487 ? 12.773 -2.025 1.013 1 96.69 487 ASP A N 1
ATOM 3810 C CA . ASP A 1 487 ? 11.336 -1.972 1.241 1 96.69 487 ASP A CA 1
ATOM 3811 C C . ASP A 1 487 ? 10.914 -0.616 1.807 1 96.69 487 ASP A C 1
ATOM 3813 O O . ASP A 1 487 ? 9.891 -0.063 1.412 1 96.69 487 ASP A O 1
ATOM 3817 N N . ILE A 1 488 ? 11.711 -0.124 2.709 1 97.44 488 ILE A N 1
ATOM 3818 C CA . ILE A 1 488 ? 11.422 1.14 3.381 1 97.44 488 ILE A CA 1
ATOM 3819 C C . ILE A 1 488 ? 11.484 2.285 2.373 1 97.44 488 ILE A C 1
ATOM 3821 O O . ILE A 1 488 ? 10.625 3.168 2.371 1 97.44 488 ILE A O 1
ATOM 3825 N N . ARG A 1 489 ? 12.477 2.27 1.521 1 98.06 489 ARG A N 1
ATOM 3826 C CA . ARG A 1 489 ? 12.695 3.357 0.574 1 98.06 489 ARG A CA 1
ATOM 3827 C C . ARG A 1 489 ? 11.633 3.359 -0.518 1 98.06 489 ARG A C 1
ATOM 3829 O O . ARG A 1 489 ? 11.406 4.379 -1.174 1 98.06 489 ARG A O 1
ATOM 3836 N N . THR A 1 490 ? 11.031 2.221 -0.745 1 97.38 490 THR A N 1
ATOM 3837 C CA . THR A 1 490 ? 9.961 2.107 -1.736 1 97.38 490 THR A CA 1
ATOM 3838 C C . THR A 1 490 ? 8.594 2.312 -1.089 1 97.38 490 THR A C 1
ATOM 3840 O O . THR A 1 490 ? 7.848 1.354 -0.896 1 97.38 490 THR A O 1
ATOM 3843 N N . ASP A 1 491 ? 8.273 3.521 -0.835 1 97.75 491 ASP A N 1
ATOM 3844 C CA . ASP A 1 491 ? 7.043 3.887 -0.144 1 97.75 491 ASP A CA 1
ATOM 3845 C C . ASP A 1 491 ? 5.918 4.168 -1.139 1 97.75 491 ASP A C 1
ATOM 3847 O O . ASP A 1 491 ? 5.527 5.32 -1.33 1 97.75 491 ASP A O 1
ATOM 3851 N N . THR A 1 492 ? 5.258 3.199 -1.518 1 96.56 492 THR A N 1
ATOM 3852 C CA . THR A 1 492 ? 4.379 3.176 -2.682 1 96.56 492 THR A CA 1
ATOM 3853 C C . THR A 1 492 ? 3.17 4.082 -2.463 1 96.56 492 THR A C 1
ATOM 3855 O O . THR A 1 492 ? 2.812 4.871 -3.34 1 96.56 492 THR A O 1
ATOM 3858 N N . SER A 1 493 ? 2.504 3.945 -1.327 1 97.56 493 SER A N 1
ATOM 3859 C CA . SER A 1 493 ? 1.299 4.73 -1.083 1 97.56 493 SER A CA 1
ATOM 3860 C C . SER A 1 493 ? 1.616 6.219 -1.006 1 97.56 493 SER A C 1
ATOM 3862 O O . SER A 1 493 ? 0.847 7.051 -1.495 1 97.56 493 SER A O 1
ATOM 3864 N N . ARG A 1 494 ? 2.715 6.527 -0.39 1 98.5 494 ARG A N 1
ATOM 3865 C CA . ARG A 1 494 ? 3.133 7.922 -0.306 1 98.5 494 ARG A CA 1
ATOM 3866 C C . ARG A 1 494 ? 3.51 8.469 -1.681 1 98.5 494 ARG A C 1
ATOM 3868 O O . ARG A 1 494 ? 3.176 9.602 -2.018 1 98.5 494 ARG A O 1
ATOM 3875 N N . THR A 1 495 ? 4.238 7.633 -2.467 1 98.31 495 THR A N 1
ATOM 3876 C CA . THR A 1 495 ? 4.609 8 -3.83 1 98.31 495 THR A CA 1
ATOM 3877 C C . THR A 1 495 ? 3.367 8.305 -4.664 1 98.31 495 THR A C 1
ATOM 3879 O O . THR A 1 495 ? 3.314 9.328 -5.355 1 98.31 495 THR A O 1
ATOM 3882 N N . LEU A 1 496 ? 2.393 7.461 -4.539 1 97.31 496 LEU A N 1
ATOM 3883 C CA . LEU A 1 496 ? 1.143 7.648 -5.266 1 97.31 496 LEU A CA 1
ATOM 3884 C C . LEU A 1 496 ? 0.433 8.922 -4.812 1 97.31 496 LEU A C 1
ATOM 3886 O O . LEU A 1 496 ? -0.101 9.664 -5.641 1 97.31 496 LEU A O 1
ATOM 3890 N N . TYR A 1 497 ? 0.416 9.117 -3.543 1 98.44 497 TYR A N 1
ATOM 3891 C CA . TYR A 1 497 ? -0.206 10.305 -2.979 1 98.44 497 TYR A CA 1
ATOM 3892 C C . TYR A 1 497 ? 0.416 11.57 -3.559 1 98.44 497 TYR A C 1
ATOM 3894 O O . TYR A 1 497 ? -0.296 12.469 -4.02 1 98.44 497 TYR A O 1
ATOM 3902 N N . TYR A 1 498 ? 1.73 11.688 -3.58 1 98.69 498 TYR A N 1
ATOM 3903 C CA . TYR A 1 498 ? 2.393 12.891 -4.074 1 98.69 498 TYR A CA 1
ATOM 3904 C C . TYR A 1 498 ? 2.145 13.07 -5.566 1 98.69 498 TYR A C 1
ATOM 3906 O O . TYR A 1 498 ? 1.92 14.195 -6.027 1 98.69 498 TYR A O 1
ATOM 3914 N N . LYS A 1 499 ? 2.203 12.023 -6.305 1 96.75 499 LYS A N 1
ATOM 3915 C CA . LYS A 1 499 ? 1.916 12.117 -7.73 1 96.75 499 LYS A CA 1
ATOM 3916 C C . LYS A 1 499 ? 0.52 12.688 -7.973 1 96.75 499 LYS A C 1
ATOM 3918 O O . LYS A 1 499 ? 0.362 13.672 -8.695 1 96.75 499 LYS A O 1
ATOM 3923 N N . GLN A 1 500 ? -0.463 12.117 -7.332 1 97.12 500 GLN A N 1
ATOM 3924 C CA . GLN A 1 500 ? -1.86 12.484 -7.539 1 97.12 500 GLN A CA 1
ATOM 3925 C C . GLN A 1 500 ? -2.154 13.875 -6.977 1 97.12 500 GLN A C 1
ATOM 3927 O O . GLN A 1 500 ? -2.953 14.617 -7.543 1 97.12 500 GLN A O 1
ATOM 3932 N N . TYR A 1 501 ? -1.532 14.172 -5.883 1 98.62 501 TYR A N 1
ATOM 3933 C CA . TYR A 1 501 ? -1.749 15.477 -5.27 1 98.62 501 TYR A CA 1
ATOM 3934 C C . TYR A 1 501 ? -1.225 16.594 -6.168 1 98.62 501 TYR A C 1
ATOM 3936 O O . TYR A 1 501 ? -1.88 17.625 -6.336 1 98.62 501 TYR A O 1
ATOM 3944 N N . MET A 1 502 ? -0.014 16.406 -6.746 1 98.44 502 MET A N 1
ATOM 3945 C CA . MET A 1 502 ? 0.527 17.391 -7.668 1 98.44 502 MET A CA 1
ATOM 3946 C C . MET A 1 502 ? -0.379 17.562 -8.883 1 98.44 502 MET A C 1
ATOM 3948 O O . MET A 1 502 ? -0.609 18.688 -9.344 1 98.44 502 MET A O 1
ATOM 3952 N N . GLU A 1 503 ? -0.922 16.469 -9.344 1 96.81 503 GLU A N 1
ATOM 3953 C CA . GLU A 1 503 ? -1.872 16.531 -10.453 1 96.81 503 GLU A CA 1
ATOM 3954 C C . GLU A 1 503 ? -3.117 17.328 -10.062 1 96.81 503 GLU A C 1
ATOM 3956 O O . GLU A 1 503 ? -3.646 18.094 -10.867 1 96.81 503 GLU A O 1
ATOM 3961 N N . ALA A 1 504 ? -3.568 17.141 -8.867 1 98 504 ALA A N 1
ATOM 3962 C CA . ALA A 1 504 ? -4.746 17.844 -8.375 1 98 504 ALA A CA 1
ATOM 3963 C C . ALA A 1 504 ? -4.48 19.344 -8.305 1 98 504 ALA A C 1
ATOM 3965 O O . ALA A 1 504 ? -5.355 20.156 -8.633 1 98 504 ALA A O 1
ATOM 3966 N N . ILE A 1 505 ? -3.293 19.734 -7.84 1 98.56 505 ILE A N 1
ATOM 3967 C CA . ILE A 1 505 ? -2.924 21.141 -7.801 1 98.56 505 ILE A CA 1
ATOM 3968 C C . ILE A 1 505 ? -2.879 21.703 -9.219 1 98.56 505 ILE A C 1
ATOM 3970 O O . ILE A 1 505 ? -3.398 22.797 -9.477 1 98.56 505 ILE A O 1
ATOM 3974 N N . LEU A 1 506 ? -2.258 20.969 -10.141 1 98.06 506 LEU A N 1
ATOM 3975 C CA . LEU A 1 506 ? -2.164 21.391 -11.531 1 98.06 506 LEU A CA 1
ATOM 3976 C C . LEU A 1 506 ? -3.553 21.562 -12.141 1 98.06 506 LEU A C 1
ATOM 3978 O O . LEU A 1 506 ? -3.801 22.547 -12.859 1 98.06 506 LEU A O 1
ATOM 3982 N N . LEU A 1 507 ? -4.434 20.656 -11.836 1 97 507 LEU A N 1
ATOM 3983 C CA . LEU A 1 507 ? -5.816 20.75 -12.289 1 97 507 LEU A CA 1
ATOM 3984 C C . LEU A 1 507 ? -6.473 22.016 -11.742 1 97 507 LEU A C 1
ATOM 3986 O O . LEU A 1 507 ? -7.16 22.734 -12.477 1 97 507 LEU A O 1
ATOM 3990 N N . SER A 1 508 ? -6.266 22.297 -10.492 1 98 508 SER A N 1
ATOM 3991 C CA . SER A 1 508 ? -6.816 23.484 -9.852 1 98 508 SER A CA 1
ATOM 3992 C C . SER A 1 508 ? -6.328 24.766 -10.539 1 98 508 SER A C 1
ATOM 3994 O O . SER A 1 508 ? -7.117 25.656 -10.828 1 98 508 SER A O 1
ATOM 3996 N N . ILE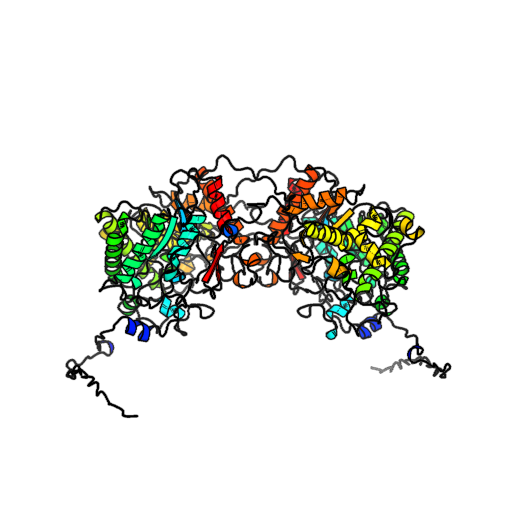 A 1 509 ? -5.047 24.828 -10.781 1 98.25 509 ILE A N 1
ATOM 3997 C CA . ILE A 1 509 ? -4.445 25.984 -11.43 1 98.25 509 ILE A CA 1
ATOM 3998 C C . ILE A 1 509 ? -5.035 26.156 -12.828 1 98.25 509 ILE A C 1
ATOM 4000 O O . ILE A 1 509 ? -5.395 27.266 -13.227 1 98.25 509 ILE A O 1
ATOM 4004 N N . SER A 1 510 ? -5.141 25.062 -13.516 1 96.5 510 SER A N 1
ATOM 4005 C CA . SER A 1 510 ? -5.656 25.109 -14.875 1 96.5 510 SER A CA 1
ATOM 4006 C C . SER A 1 510 ? -7.098 25.594 -14.914 1 96.5 510 SER A C 1
ATOM 4008 O O . SER A 1 510 ? -7.551 26.141 -15.922 1 96.5 510 SER A O 1
ATOM 4010 N N . GLU A 1 511 ? -7.805 25.469 -13.789 1 96.12 511 GLU A N 1
ATOM 4011 C CA . GLU A 1 511 ? -9.203 25.875 -13.711 1 96.12 511 GLU A CA 1
ATOM 4012 C C . GLU A 1 511 ? -9.336 27.281 -13.102 1 96.12 511 GLU A C 1
ATOM 4014 O O . GLU A 1 511 ? -10.438 27.719 -12.789 1 96.12 511 GLU A O 1
ATOM 4019 N N . GLY A 1 512 ? -8.273 27.906 -12.844 1 97.38 512 GLY A N 1
ATOM 4020 C CA . GLY A 1 512 ? -8.305 29.312 -12.5 1 97.38 512 GLY A CA 1
ATOM 4021 C C . GLY A 1 512 ? -8.07 29.578 -11.023 1 97.38 512 GLY A C 1
ATOM 4022 O O . GLY A 1 512 ? -8.141 30.719 -10.57 1 97.38 512 GLY A O 1
ATOM 4023 N N . VAL A 1 513 ? -7.793 28.578 -10.281 1 98.31 513 VAL A N 1
ATOM 4024 C CA . VAL A 1 513 ? -7.469 28.797 -8.875 1 98.31 513 VAL A CA 1
ATOM 4025 C C . VAL A 1 513 ? -6.043 29.344 -8.75 1 98.31 513 VAL A C 1
ATOM 4027 O O . VAL A 1 513 ? -5.121 28.812 -9.375 1 98.31 513 VAL A O 1
ATOM 4030 N N . ASN A 1 514 ? -5.844 30.391 -7.977 1 98.56 514 ASN A N 1
ATOM 4031 C CA . ASN A 1 514 ? -4.547 31.031 -7.801 1 98.56 514 ASN A CA 1
ATOM 4032 C C . ASN A 1 514 ? -3.721 30.344 -6.715 1 98.56 514 ASN A C 1
ATOM 4034 O O . ASN A 1 514 ? -3.562 30.875 -5.617 1 98.56 514 ASN A O 1
ATOM 4038 N N . VAL A 1 515 ? -3.207 29.188 -7.016 1 98.75 515 VAL A N 1
ATOM 4039 C CA . VAL A 1 515 ? -2.295 28.484 -6.117 1 98.75 515 VAL A CA 1
ATOM 4040 C C . VAL A 1 515 ? -0.863 28.953 -6.367 1 98.75 515 VAL A C 1
ATOM 4042 O O . VAL A 1 515 ? -0.372 28.906 -7.496 1 98.75 515 VAL A O 1
ATOM 4045 N N . VAL A 1 516 ? -0.155 29.344 -5.281 1 98.69 516 VAL A N 1
ATOM 4046 C CA . VAL A 1 516 ? 1.106 30.031 -5.504 1 98.69 516 VAL A CA 1
ATOM 4047 C C . VAL A 1 516 ? 2.264 29.203 -4.969 1 98.69 516 VAL A C 1
ATOM 4049 O O . VAL A 1 516 ? 3.43 29.484 -5.262 1 98.69 516 VAL A O 1
ATOM 4052 N N . GLY A 1 517 ? 1.94 28.141 -4.23 1 98.69 517 GLY A N 1
ATOM 4053 C CA . GLY A 1 517 ? 3.033 27.344 -3.713 1 98.69 517 GLY A CA 1
ATOM 4054 C C . GLY A 1 517 ? 2.562 26.125 -2.938 1 98.69 517 GLY A C 1
ATOM 4055 O O . GLY A 1 517 ? 1.376 26 -2.627 1 98.69 517 GLY A O 1
ATOM 4056 N N . CYS A 1 518 ? 3.486 25.172 -2.678 1 98.81 518 CYS A N 1
ATOM 4057 C CA . CYS A 1 518 ? 3.197 24 -1.872 1 98.81 518 CYS A CA 1
ATOM 4058 C C . CYS A 1 518 ? 4.453 23.484 -1.174 1 98.81 518 CYS A C 1
ATOM 4060 O O . CYS A 1 518 ? 5.555 23.578 -1.728 1 98.81 518 CYS A O 1
ATOM 4062 N N . LEU A 1 519 ? 4.32 23.016 0.033 1 98.88 519 LEU A N 1
ATOM 4063 C CA . LEU A 1 519 ? 5.402 22.5 0.856 1 98.88 519 LEU A CA 1
ATOM 4064 C C . LEU A 1 519 ? 5.09 21.078 1.331 1 98.88 519 LEU A C 1
ATOM 4066 O O . LEU A 1 519 ? 4.152 20.875 2.105 1 98.88 519 LEU A O 1
ATOM 4070 N N . ALA A 1 520 ? 5.891 20.109 0.941 1 98.81 520 ALA A N 1
ATOM 4071 C CA . ALA A 1 520 ? 5.66 18.703 1.263 1 98.81 520 ALA A CA 1
ATOM 4072 C C . ALA A 1 520 ? 6.121 18.391 2.68 1 98.81 520 ALA A C 1
ATOM 4074 O O . ALA A 1 520 ? 7.184 18.844 3.113 1 98.81 520 ALA A O 1
ATOM 4075 N N . TRP A 1 521 ? 5.215 17.75 3.451 1 98.44 521 TRP A N 1
ATOM 4076 C CA . TRP A 1 521 ? 5.535 17.172 4.75 1 98.44 521 TRP A CA 1
ATOM 4077 C C . TRP A 1 521 ? 5.797 15.672 4.625 1 98.44 521 TRP A C 1
ATOM 4079 O O . TRP A 1 521 ? 5.023 14.953 3.984 1 98.44 521 TRP A O 1
ATOM 4089 N N . SER A 1 522 ? 6.926 15.109 5.238 1 98 522 SER A N 1
ATOM 4090 C CA . SER A 1 522 ? 7.984 15.883 5.875 1 98 522 SER A CA 1
ATOM 4091 C C . SER A 1 522 ? 9.344 15.555 5.27 1 98 522 SER A C 1
ATOM 4093 O O . SER A 1 522 ? 9.484 14.594 4.516 1 98 522 SER A O 1
ATOM 4095 N N . ILE A 1 523 ? 10.258 16.281 5.465 1 98.19 523 ILE A N 1
ATOM 4096 C CA . ILE A 1 523 ? 11.586 16.125 4.871 1 98.19 523 ILE A CA 1
ATOM 4097 C C . ILE A 1 523 ? 12.133 14.727 5.18 1 98.19 523 ILE A C 1
ATOM 4099 O O . ILE A 1 523 ? 12.82 14.125 4.352 1 98.19 523 ILE A O 1
ATOM 4103 N N . MET A 1 524 ? 11.812 14.203 6.391 1 98.5 524 MET A N 1
ATOM 4104 C CA . MET A 1 524 ? 12.32 12.906 6.82 1 98.5 524 MET A CA 1
ATOM 4105 C C . MET A 1 524 ? 11.414 12.289 7.875 1 98.5 524 MET A C 1
ATOM 4107 O O . MET A 1 524 ? 10.547 12.961 8.43 1 98.5 524 MET A O 1
ATOM 4111 N N . ASP A 1 525 ? 11.625 10.969 8.039 1 98.19 525 ASP A N 1
ATOM 4112 C CA . ASP A 1 525 ? 10.945 10.328 9.164 1 98.19 525 ASP A CA 1
ATOM 4113 C C . ASP A 1 525 ? 11.328 10.992 10.484 1 98.19 525 ASP A C 1
ATOM 4115 O O . ASP A 1 525 ? 12.516 11.117 10.805 1 98.19 525 ASP A O 1
ATOM 4119 N N . ASN A 1 526 ? 10.32 11.484 11.195 1 97.69 526 ASN A N 1
ATOM 4120 C CA . ASN A 1 526 ? 10.547 12.172 12.453 1 97.69 526 ASN A CA 1
ATOM 4121 C C . ASN A 1 526 ? 9.508 11.781 13.5 1 97.69 526 ASN A C 1
ATOM 4123 O O . ASN A 1 526 ? 8.625 10.961 13.234 1 97.69 526 ASN A O 1
ATOM 4127 N N . LEU A 1 527 ? 9.734 12.281 14.727 1 95.75 527 LEU A N 1
ATOM 4128 C CA . LEU A 1 527 ? 8.766 12.109 15.805 1 95.75 527 LEU A CA 1
ATOM 4129 C C . LEU A 1 527 ? 7.438 12.766 15.445 1 95.75 527 LEU A C 1
ATOM 4131 O O . LEU A 1 527 ? 7.387 13.969 15.156 1 95.75 527 LEU A O 1
ATOM 4135 N N . GLU A 1 528 ? 6.387 11.977 15.391 1 94.69 528 GLU A N 1
ATOM 4136 C CA . GLU A 1 528 ? 5.074 12.508 15.039 1 94.69 528 GLU A CA 1
ATOM 4137 C C . GLU A 1 528 ? 4.215 12.719 16.281 1 94.69 528 GLU A C 1
ATOM 4139 O O . GLU A 1 528 ? 3.199 12.047 16.469 1 94.69 528 GLU A O 1
ATOM 4144 N N . TRP A 1 529 ? 4.727 13.664 17.094 1 92.56 529 TRP A N 1
ATOM 4145 C CA . TRP A 1 529 ? 4.02 14.133 18.281 1 92.56 529 TRP A CA 1
ATOM 4146 C C . TRP A 1 529 ? 3.559 12.953 19.141 1 92.56 529 TRP A C 1
ATOM 4148 O O . TRP A 1 529 ? 4.379 12.18 19.625 1 92.56 529 TRP A O 1
ATOM 4158 N N . ALA A 1 530 ? 2.25 12.703 19.344 1 88.81 530 ALA A N 1
ATOM 4159 C CA . ALA A 1 530 ? 1.746 11.688 20.281 1 88.81 530 ALA A CA 1
ATOM 4160 C C . ALA A 1 530 ? 1.966 10.281 19.719 1 88.81 530 ALA A C 1
ATOM 4162 O O . ALA A 1 530 ? 1.999 9.312 20.484 1 88.81 530 ALA A O 1
ATOM 4163 N N . SER A 1 531 ? 2.203 10.172 18.391 1 90.88 531 SER A N 1
ATOM 4164 C CA . SER A 1 531 ? 2.355 8.859 17.766 1 90.88 531 SER A CA 1
ATOM 4165 C C . SER A 1 531 ? 3.816 8.422 17.766 1 90.88 531 SER A C 1
ATOM 4167 O O . SER A 1 531 ? 4.129 7.293 17.375 1 90.88 531 SER A O 1
ATOM 4169 N N . GLY A 1 532 ? 4.652 9.305 18.219 1 92.25 532 GLY A N 1
ATOM 4170 C CA . GLY A 1 532 ? 6.062 8.961 18.328 1 92.25 532 GLY A CA 1
ATOM 4171 C C . GLY A 1 532 ? 6.703 8.617 17 1 92.25 532 GLY A C 1
ATOM 4172 O O . GLY A 1 532 ? 6.43 9.266 15.984 1 92.25 532 GLY A O 1
ATOM 4173 N N . ASN A 1 533 ? 7.566 7.648 17.031 1 93.56 533 ASN A N 1
ATOM 4174 C CA . ASN A 1 533 ? 8.32 7.27 15.844 1 93.56 533 ASN A CA 1
ATOM 4175 C C . ASN A 1 533 ? 7.637 6.141 15.078 1 93.56 533 ASN A C 1
ATOM 4177 O O . ASN A 1 533 ? 8.188 5.613 14.117 1 93.56 533 ASN A O 1
ATOM 4181 N N . HIS A 1 534 ? 6.438 5.816 15.414 1 94 534 HIS A N 1
ATOM 4182 C CA . HIS A 1 534 ? 5.809 4.613 14.883 1 94 534 HIS A CA 1
ATOM 4183 C C . HIS A 1 534 ? 4.98 4.926 13.641 1 94 534 HIS A C 1
ATOM 4185 O O . HIS A 1 534 ? 4.566 4.016 12.922 1 94 534 HIS A O 1
ATOM 4191 N N . VAL A 1 535 ? 4.672 6.113 13.398 1 95.81 535 VAL A N 1
ATOM 4192 C CA . VAL A 1 535 ? 4.086 6.562 12.141 1 95.81 535 VAL A CA 1
ATOM 4193 C C . VAL A 1 535 ? 5.117 7.34 11.336 1 95.81 535 VAL A C 1
ATOM 4195 O O . VAL A 1 535 ? 5.852 8.164 11.891 1 95.81 535 VAL A O 1
ATOM 4198 N N . LYS A 1 536 ? 5.191 7.055 10.055 1 97.62 536 LYS A N 1
ATOM 4199 C CA . LYS A 1 536 ? 6.242 7.629 9.227 1 97.62 536 LYS A CA 1
ATOM 4200 C C . LYS A 1 536 ? 5.652 8.508 8.125 1 97.62 536 LYS A C 1
ATOM 4202 O O . LYS A 1 536 ? 4.883 8.031 7.289 1 97.62 536 LYS A O 1
ATOM 4207 N N . PHE A 1 537 ? 6.027 9.75 8.078 1 98.12 537 PHE A N 1
ATOM 4208 C CA . PHE A 1 537 ? 5.602 10.695 7.055 1 98.12 537 PHE A CA 1
ATOM 4209 C C . PHE A 1 537 ? 6.766 11.078 6.148 1 98.12 537 PHE A C 1
ATOM 4211 O O . PHE A 1 537 ? 6.566 11.672 5.086 1 98.12 537 PHE A O 1
ATOM 4218 N N . GLY A 1 538 ? 7.957 10.719 6.555 1 98.62 538 GLY A N 1
ATOM 4219 C CA . GLY A 1 538 ? 9.156 11.297 5.969 1 98.62 538 GLY A CA 1
ATOM 4220 C C . GLY A 1 538 ? 9.406 10.836 4.547 1 98.62 538 GLY A C 1
ATOM 4221 O O . GLY A 1 538 ? 9.188 9.664 4.219 1 98.62 538 GLY A O 1
ATOM 4222 N N . MET A 1 539 ? 9.914 11.703 3.701 1 98.75 539 MET A N 1
ATOM 4223 C CA . MET A 1 539 ? 10.352 11.383 2.344 1 98.75 539 MET A CA 1
ATOM 4224 C C . MET A 1 539 ? 11.797 10.906 2.334 1 98.75 539 MET A C 1
ATOM 4226 O O . MET A 1 539 ? 12.336 10.555 1.279 1 98.75 539 MET A O 1
ATOM 4230 N N . GLN A 1 540 ? 12.445 10.914 3.453 1 98.75 540 GLN A N 1
ATOM 4231 C CA . GLN A 1 540 ? 13.711 10.242 3.721 1 98.75 540 GLN A CA 1
ATOM 4232 C C . GLN A 1 540 ? 13.609 9.344 4.953 1 98.75 540 GLN A C 1
ATOM 4234 O O . GLN A 1 540 ? 12.992 9.727 5.949 1 98.75 540 GLN A O 1
ATOM 4239 N N . TYR A 1 541 ? 14.227 8.102 4.859 1 98.44 541 TYR A N 1
ATOM 4240 C CA . TYR A 1 541 ? 14.398 7.234 6.016 1 98.44 541 TYR A CA 1
ATOM 4241 C C . TYR A 1 541 ? 15.562 7.699 6.883 1 98.44 541 TYR A C 1
ATOM 4243 O O . TYR A 1 541 ? 16.609 8.117 6.363 1 98.44 541 TYR A O 1
ATOM 4251 N N . VAL A 1 542 ? 15.336 7.715 8.18 1 97.81 542 VAL A N 1
ATOM 4252 C CA . VAL A 1 542 ? 16.406 8 9.125 1 97.81 542 VAL A CA 1
ATOM 4253 C C . VAL A 1 542 ? 16.672 6.781 10 1 97.81 542 VAL A C 1
ATOM 4255 O O . VAL A 1 542 ? 15.766 6.312 10.703 1 97.81 542 VAL A O 1
ATOM 4258 N N . ASN A 1 543 ? 17.891 6.242 9.906 1 95.44 543 ASN A N 1
ATOM 4259 C CA . ASN A 1 543 ? 18.328 5.281 10.914 1 95.44 543 ASN A CA 1
ATOM 4260 C C . ASN A 1 543 ? 18.641 5.969 12.242 1 95.44 543 ASN A C 1
ATOM 4262 O O . ASN A 1 543 ? 19.688 6.617 12.383 1 95.44 543 ASN A O 1
ATOM 4266 N N . LEU A 1 544 ? 17.844 5.836 13.195 1 91.94 544 LEU A N 1
ATOM 4267 C CA . LEU A 1 544 ? 17.922 6.609 14.43 1 91.94 544 LEU A CA 1
ATOM 4268 C C . LEU A 1 544 ? 19.109 6.16 15.281 1 91.94 544 LEU A C 1
ATOM 4270 O O . LEU A 1 544 ? 19.484 6.852 16.234 1 91.94 544 LEU A O 1
ATOM 4274 N N . THR A 1 545 ? 19.641 5.039 14.875 1 89.88 545 THR A N 1
ATOM 4275 C CA . THR A 1 545 ? 20.828 4.559 15.578 1 89.88 545 THR A CA 1
ATOM 4276 C C . THR A 1 545 ? 22.094 5.199 15.016 1 89.88 545 THR A C 1
ATOM 4278 O O . THR A 1 545 ? 22.922 5.711 15.766 1 89.88 545 THR A O 1
ATOM 4281 N N . THR A 1 546 ? 22.172 5.285 13.719 1 91 546 THR A N 1
ATOM 4282 C CA . THR A 1 546 ? 23.406 5.73 13.086 1 91 546 THR A CA 1
ATOM 4283 C C . THR A 1 546 ? 23.297 7.188 12.648 1 91 546 THR A C 1
ATOM 4285 O O . THR A 1 546 ? 24.312 7.855 12.422 1 91 546 THR A O 1
ATOM 4288 N N . GLY A 1 547 ? 22.109 7.625 12.461 1 92.5 547 GLY A N 1
ATOM 4289 C CA . GLY A 1 547 ? 21.891 8.977 11.969 1 92.5 547 GLY A CA 1
ATOM 4290 C C . GLY A 1 547 ? 21.875 9.07 10.453 1 92.5 547 GLY A C 1
ATOM 4291 O O . GLY A 1 547 ? 21.625 10.133 9.891 1 92.5 547 GLY A O 1
ATOM 4292 N N . GLU A 1 548 ? 22.062 7.934 9.719 1 95 548 GLU A N 1
ATOM 4293 C CA . GLU A 1 548 ? 22.094 7.934 8.258 1 95 548 GLU A CA 1
ATOM 4294 C C . GLU A 1 548 ? 20.719 8.242 7.672 1 95 548 GLU A C 1
ATOM 4296 O O . GLU A 1 548 ? 19.703 7.887 8.258 1 95 548 GLU A O 1
ATOM 4301 N N . ARG A 1 549 ? 20.75 8.922 6.566 1 97.56 549 ARG A N 1
ATOM 4302 C CA . ARG A 1 549 ? 19.531 9.242 5.832 1 97.56 549 ARG A CA 1
ATOM 4303 C C . ARG A 1 549 ? 19.5 8.555 4.473 1 97.56 549 ARG A C 1
ATOM 4305 O O . ARG A 1 549 ? 20.547 8.414 3.828 1 97.56 549 ARG A O 1
ATOM 4312 N N . TYR A 1 550 ? 18.312 8.141 4 1 98.31 550 TYR A N 1
ATOM 4313 C CA . TYR A 1 550 ? 18.125 7.574 2.674 1 98.31 550 TYR A CA 1
ATOM 4314 C C . TYR A 1 550 ? 16.875 8.156 2.01 1 98.31 550 TYR A C 1
ATOM 4316 O O . TYR A 1 550 ? 15.789 8.109 2.578 1 98.31 550 TYR A O 1
ATOM 4324 N N . TYR A 1 551 ? 17.062 8.703 0.74 1 98.69 551 TYR A N 1
ATOM 4325 C CA . TYR A 1 551 ? 15.906 9.172 -0.01 1 98.69 551 TYR A CA 1
ATOM 4326 C C . TYR A 1 551 ? 14.922 8.039 -0.258 1 98.69 551 TYR A C 1
ATOM 4328 O O . TYR A 1 551 ? 15.32 6.902 -0.521 1 98.69 551 TYR A O 1
ATOM 4336 N N . LYS A 1 552 ? 13.664 8.336 -0.156 1 98.69 552 LYS A N 1
ATOM 4337 C CA . LYS A 1 552 ? 12.617 7.395 -0.542 1 98.69 552 LYS A CA 1
ATOM 4338 C C . LYS A 1 552 ? 12.086 7.703 -1.94 1 98.69 552 LYS A C 1
ATOM 4340 O O . LYS A 1 552 ? 12.336 8.789 -2.479 1 98.69 552 LYS A O 1
ATOM 4345 N N . ALA A 1 553 ? 11.336 6.789 -2.477 1 98.69 553 ALA A N 1
ATOM 4346 C CA . ALA A 1 553 ? 10.75 6.922 -3.807 1 98.69 553 ALA A CA 1
ATOM 4347 C C . ALA A 1 553 ? 9.836 8.148 -3.883 1 98.69 553 ALA A C 1
ATOM 4349 O O . ALA A 1 553 ? 9.805 8.844 -4.902 1 98.69 553 ALA A O 1
ATOM 4350 N N . SER A 1 554 ? 9.148 8.461 -2.867 1 98.81 554 SER A N 1
ATOM 4351 C CA . SER A 1 554 ? 8.188 9.562 -2.824 1 98.81 554 SER A CA 1
ATOM 4352 C C . SER A 1 554 ? 8.883 10.906 -3.055 1 98.81 554 SER A C 1
ATOM 4354 O O . SER A 1 554 ? 8.32 11.797 -3.693 1 98.81 554 SER A O 1
ATOM 4356 N N . PHE A 1 555 ? 10.102 11.078 -2.529 1 98.88 555 PHE A N 1
ATOM 4357 C CA . PHE A 1 555 ? 10.836 12.32 -2.717 1 98.88 555 PHE A CA 1
ATOM 4358 C C . PHE A 1 555 ? 11.109 12.57 -4.195 1 98.88 555 PHE A C 1
ATOM 4360 O O . PHE A 1 555 ? 10.875 13.672 -4.699 1 98.88 555 PHE A O 1
ATOM 4367 N N . PHE A 1 556 ? 11.555 11.555 -4.883 1 98.75 556 PHE A N 1
ATOM 4368 C CA . PHE A 1 556 ? 11.859 11.656 -6.305 1 98.75 556 PHE A CA 1
ATOM 4369 C C . PHE A 1 556 ? 10.602 11.945 -7.109 1 98.75 556 PHE A C 1
ATOM 4371 O O . PHE A 1 556 ? 10.633 12.734 -8.055 1 98.75 556 PHE A O 1
ATOM 4378 N N . GLU A 1 557 ? 9.5 11.281 -6.723 1 98.5 557 GLU A N 1
ATOM 4379 C CA . GLU A 1 557 ? 8.234 11.508 -7.422 1 98.5 557 GLU A CA 1
ATOM 4380 C C . GLU A 1 557 ? 7.766 12.945 -7.254 1 98.5 557 GLU A C 1
ATOM 4382 O O . GLU A 1 557 ? 7.289 13.562 -8.211 1 98.5 557 GLU A O 1
ATOM 4387 N N . TYR A 1 558 ? 7.875 13.438 -6.062 1 98.75 558 TYR A N 1
ATOM 4388 C CA . TYR A 1 558 ? 7.512 14.82 -5.777 1 98.75 558 TYR A CA 1
ATOM 4389 C C . TYR A 1 558 ? 8.312 15.789 -6.645 1 98.75 558 TYR A C 1
ATOM 4391 O O . TYR A 1 558 ? 7.746 16.656 -7.301 1 98.75 558 TYR A O 1
ATOM 4399 N N . VAL A 1 559 ? 9.586 15.625 -6.711 1 98.75 559 VAL A N 1
ATOM 4400 C CA . VAL A 1 559 ? 10.484 16.469 -7.488 1 98.75 559 VAL A CA 1
ATOM 4401 C C . VAL A 1 559 ? 10.172 16.328 -8.977 1 98.75 559 VAL A C 1
ATOM 4403 O O . VAL A 1 559 ? 10.203 17.312 -9.719 1 98.75 559 VAL A O 1
ATOM 4406 N N . ASN A 1 560 ? 9.844 15.125 -9.375 1 97.62 560 ASN A N 1
ATOM 4407 C CA . ASN A 1 560 ? 9.578 14.852 -10.789 1 97.62 560 ASN A CA 1
ATOM 4408 C C . ASN A 1 560 ? 8.414 15.695 -11.305 1 97.62 560 ASN A C 1
ATOM 4410 O O . ASN A 1 560 ? 8.406 16.094 -12.477 1 97.62 560 ASN A O 1
ATOM 4414 N N . ALA A 1 561 ? 7.395 15.961 -10.5 1 97.88 561 ALA A N 1
ATOM 4415 C CA . ALA A 1 561 ? 6.262 16.781 -10.906 1 97.88 561 ALA A CA 1
ATOM 4416 C C . ALA A 1 561 ? 6.723 18.156 -11.375 1 97.88 561 ALA A C 1
ATOM 4418 O O . ALA A 1 561 ? 6.184 18.719 -12.336 1 97.88 561 ALA A O 1
ATOM 4419 N N . PHE A 1 562 ? 7.691 18.688 -10.727 1 98.5 562 PHE A N 1
ATOM 4420 C CA . PHE A 1 562 ? 8.172 20.016 -11.055 1 98.5 562 PHE A CA 1
ATOM 4421 C C . PHE A 1 562 ? 9.125 19.984 -12.242 1 98.5 562 PHE A C 1
ATOM 4423 O O . PHE A 1 562 ? 9.164 20.906 -13.047 1 98.5 562 PHE A O 1
ATOM 4430 N N . LYS A 1 563 ? 9.891 18.922 -12.367 1 97.12 563 LYS A N 1
ATOM 4431 C CA . LYS A 1 563 ? 10.703 18.75 -13.57 1 97.12 563 LYS A CA 1
ATOM 4432 C C . LYS A 1 563 ? 9.836 18.719 -14.828 1 97.12 563 LYS A C 1
ATOM 4434 O O . LYS A 1 563 ? 10.234 19.25 -15.867 1 97.12 563 LYS A O 1
ATOM 4439 N N . LEU A 1 564 ? 8.672 18.203 -14.703 1 95.5 564 LEU A N 1
ATOM 4440 C CA . LEU A 1 564 ? 7.789 18.016 -15.844 1 95.5 564 LEU A CA 1
ATOM 4441 C C . LEU A 1 564 ? 6.965 19.266 -16.125 1 95.5 564 LEU A C 1
ATOM 4443 O O . LEU A 1 564 ? 6.73 19.625 -17.281 1 95.5 564 LEU A O 1
ATOM 4447 N N . TYR A 1 565 ? 6.547 19.953 -15.016 1 97.25 565 TYR A N 1
ATOM 4448 C CA . TYR A 1 565 ? 5.449 20.875 -15.25 1 97.25 565 TYR A CA 1
ATOM 4449 C C . TYR A 1 565 ? 5.809 22.281 -14.789 1 97.25 565 TYR A C 1
ATOM 4451 O O . TYR A 1 565 ? 5.062 23.234 -15.031 1 97.25 565 TYR A O 1
ATOM 4459 N N . ALA A 1 566 ? 6.945 22.438 -14.125 1 97.19 566 ALA A N 1
ATOM 4460 C CA . ALA A 1 566 ? 7.27 23.766 -13.633 1 97.19 566 ALA A CA 1
ATOM 4461 C C . ALA A 1 566 ? 7.852 24.641 -14.742 1 97.19 566 ALA A C 1
ATOM 4463 O O . ALA A 1 566 ? 8.648 24.172 -15.555 1 97.19 566 ALA A O 1
ATOM 4464 N N . GLU A 1 567 ? 7.484 25.906 -14.828 1 95.25 567 GLU A N 1
ATOM 4465 C CA . GLU A 1 567 ? 8.094 26.859 -15.75 1 95.25 567 GLU A CA 1
ATOM 4466 C C . GLU A 1 567 ? 9.547 27.141 -15.367 1 95.25 567 GLU A C 1
ATOM 4468 O O . GLU A 1 567 ? 10.406 27.266 -16.234 1 95.25 567 GLU A O 1
ATOM 4473 N N . ASP A 1 568 ? 9.727 27.219 -14.102 1 96.5 568 ASP A N 1
ATOM 4474 C CA . ASP A 1 568 ? 11.086 27.422 -13.602 1 96.5 568 ASP A CA 1
ATOM 4475 C C . ASP A 1 568 ? 11.852 26.094 -13.547 1 96.5 568 ASP A C 1
ATOM 4477 O O . ASP A 1 568 ? 11.336 25.094 -13.07 1 96.5 568 ASP A O 1
ATOM 4481 N N . PRO A 1 569 ? 13.047 26.078 -13.945 1 96.5 569 PRO A N 1
ATOM 4482 C CA . PRO A 1 569 ? 13.805 24.828 -13.969 1 96.5 569 PRO A CA 1
ATOM 4483 C C . PRO A 1 569 ? 14.172 24.328 -12.578 1 96.5 569 PRO A C 1
ATOM 4485 O O . PRO A 1 569 ? 14.43 25.141 -11.672 1 96.5 569 PRO A O 1
ATOM 4488 N N . VAL A 1 570 ? 14.195 23.062 -12.438 1 97.56 570 VAL A N 1
ATOM 4489 C CA . VAL A 1 570 ? 14.719 22.438 -11.227 1 97.56 570 VAL A CA 1
ATOM 4490 C C . VAL A 1 570 ? 16.234 22.375 -11.305 1 97.56 570 VAL A C 1
ATOM 4492 O O . VAL A 1 570 ? 16.797 21.734 -12.195 1 97.56 570 VAL A O 1
ATOM 4495 N N . VAL A 1 571 ? 16.938 22.984 -10.359 1 97.12 571 VAL A N 1
ATOM 4496 C CA . VAL A 1 571 ? 18.391 23.125 -10.445 1 97.12 571 VAL A CA 1
ATOM 4497 C C . VAL A 1 571 ? 19.047 22.547 -9.195 1 97.12 571 VAL A C 1
ATOM 4499 O O . VAL A 1 571 ? 19.141 23.219 -8.172 1 97.12 571 VAL A O 1
ATOM 4502 N N . PRO A 1 572 ? 19.578 21.344 -9.281 1 97.19 572 PRO A N 1
ATOM 4503 C CA . PRO A 1 572 ? 20.312 20.797 -8.148 1 97.19 572 PRO A CA 1
ATOM 4504 C C . PRO A 1 572 ? 21.562 21.609 -7.805 1 97.19 572 PRO A C 1
ATOM 4506 O O . PRO A 1 572 ? 22.234 22.109 -8.703 1 97.19 572 PRO A O 1
ATOM 4509 N N . VAL A 1 573 ? 21.828 21.797 -6.57 1 96.94 573 VAL A N 1
ATOM 4510 C CA . VAL A 1 573 ? 23.047 22.406 -6.047 1 96.94 573 VAL A CA 1
ATOM 4511 C C . VAL A 1 573 ? 23.797 21.406 -5.195 1 96.94 573 VAL A C 1
ATOM 4513 O O . VAL A 1 573 ? 23.234 20.812 -4.27 1 96.94 573 VAL A O 1
ATOM 4516 N N . TYR A 1 574 ? 25.078 21.188 -5.484 1 95.56 574 TYR A N 1
ATOM 4517 C CA . TYR A 1 574 ? 25.875 20.188 -4.801 1 95.56 574 TYR A CA 1
ATOM 4518 C C . TYR A 1 574 ? 26.953 20.844 -3.93 1 95.56 574 TYR A C 1
ATOM 4520 O O . TYR A 1 574 ? 27.625 21.781 -4.363 1 95.56 574 TYR A O 1
ATOM 4528 N N . VAL A 1 575 ? 26.953 20.344 -2.773 1 91 575 VAL A N 1
ATOM 4529 C CA . VAL A 1 575 ? 28.047 20.766 -1.888 1 91 575 VAL A CA 1
ATOM 4530 C C . VAL A 1 575 ? 29.375 20.234 -2.418 1 91 575 VAL A C 1
ATOM 4532 O O . VAL A 1 575 ? 29.453 19.125 -2.932 1 91 575 VAL A O 1
ATOM 4535 N N . GLN A 1 576 ? 30.438 21.203 -2.389 1 84.62 576 GLN A N 1
ATOM 4536 C CA . GLN A 1 576 ? 31.766 20.828 -2.852 1 84.62 576 GLN A CA 1
ATOM 4537 C C . GLN A 1 576 ? 32.625 20.328 -1.696 1 84.62 576 GLN A C 1
ATOM 4539 O O . GLN A 1 576 ? 32.469 20.766 -0.556 1 84.62 576 GLN A O 1
ATOM 4544 N N . MET B 1 1 ? -44.438 -46.969 35.75 1 16.77 1 MET B N 1
ATOM 4545 C CA . MET B 1 1 ? -43.062 -47.219 35.281 1 16.77 1 MET B CA 1
ATOM 4546 C C . MET B 1 1 ? -43.031 -48.438 34.375 1 16.77 1 MET B C 1
ATOM 4548 O O . MET B 1 1 ? -41.938 -48.906 34.031 1 16.77 1 MET B O 1
ATOM 4552 N N . LYS B 1 2 ? -44.094 -49.125 34.094 1 23.56 2 LYS B N 1
ATOM 4553 C CA . LYS B 1 2 ? -43.75 -50.5 33.719 1 23.56 2 LYS B CA 1
ATOM 4554 C C . LYS B 1 2 ? -42.938 -50.531 32.438 1 23.56 2 LYS B C 1
ATOM 4556 O O . LYS B 1 2 ? -43.344 -50 31.406 1 23.56 2 LYS B O 1
ATOM 4561 N N . LEU B 1 3 ? -41.531 -50.938 32.438 1 20.72 3 LEU B N 1
ATOM 4562 C CA . LEU B 1 3 ? -40.25 -50.938 31.75 1 20.72 3 LEU B CA 1
ATOM 4563 C C . LEU B 1 3 ? -40.219 -52.031 30.672 1 20.72 3 LEU B C 1
ATOM 4565 O O . LEU B 1 3 ? -40.156 -53.219 31 1 20.72 3 LEU B O 1
ATOM 4569 N N . LEU B 1 4 ? -41.125 -52.125 29.766 1 30.45 4 LEU B N 1
ATOM 4570 C CA . LEU B 1 4 ? -41 -53.25 28.812 1 30.45 4 LEU B CA 1
ATOM 4571 C C . LEU B 1 4 ? -39.656 -53.188 28.094 1 30.45 4 LEU B C 1
ATOM 4573 O O . LEU B 1 4 ? -39.344 -52.188 27.422 1 30.45 4 LEU B O 1
ATOM 4577 N N . LEU B 1 5 ? -38.594 -53.969 28.531 1 25.08 5 LEU B N 1
ATOM 4578 C CA . LEU B 1 5 ? -37.188 -54.156 28.203 1 25.08 5 LEU B CA 1
ATOM 4579 C C . LEU B 1 5 ? -37 -54.812 26.844 1 25.08 5 LEU B C 1
ATOM 4581 O O . LEU B 1 5 ? -37.469 -55.938 26.641 1 25.08 5 LEU B O 1
ATOM 4585 N N . TRP B 1 6 ? -37.281 -54.156 25.766 1 28.41 6 TRP B N 1
ATOM 4586 C CA . TRP B 1 6 ? -37.062 -54.688 24.438 1 28.41 6 TRP B CA 1
ATOM 4587 C C . TRP B 1 6 ? -35.625 -55.094 24.25 1 28.41 6 TRP B C 1
ATOM 4589 O O . TRP B 1 6 ? -34.719 -54.312 24.5 1 28.41 6 TRP B O 1
ATOM 4599 N N . SER B 1 7 ? -35.25 -56.438 24.359 1 25.97 7 SER B N 1
ATOM 4600 C CA . SER B 1 7 ? -33.938 -57.094 24.25 1 25.97 7 SER B CA 1
ATOM 4601 C C . SER B 1 7 ? -33.406 -57.031 22.812 1 25.97 7 SER B C 1
ATOM 4603 O O . SER B 1 7 ? -34.031 -57.562 21.891 1 25.97 7 SER B O 1
ATOM 4605 N N . LEU B 1 8 ? -32.875 -55.938 22.281 1 26.45 8 LEU B N 1
ATOM 4606 C CA . LEU B 1 8 ? -32.219 -55.844 20.984 1 26.45 8 LEU B CA 1
ATOM 4607 C C . LEU B 1 8 ? -30.984 -56.75 20.906 1 26.45 8 LEU B C 1
ATOM 4609 O O . LEU B 1 8 ? -30.062 -56.625 21.719 1 26.45 8 LEU B O 1
ATOM 4613 N N . SER B 1 9 ? -31.094 -58.031 20.484 1 25.62 9 SER B N 1
ATOM 4614 C CA . SER B 1 9 ? -30.016 -59 20.297 1 25.62 9 SER B CA 1
ATOM 4615 C C . SER B 1 9 ? -29.047 -58.531 19.219 1 25.62 9 SER B C 1
ATOM 4617 O O . SER B 1 9 ? -29.453 -58.312 18.078 1 25.62 9 SER B O 1
ATOM 4619 N N . PHE B 1 10 ? -27.984 -57.75 19.453 1 27.62 10 PHE B N 1
ATOM 4620 C CA . PHE B 1 10 ? -26.875 -57.375 18.594 1 27.62 10 PHE B CA 1
ATOM 4621 C C . PHE B 1 10 ? -26.078 -58.594 18.172 1 27.62 10 PHE B C 1
ATOM 4623 O O . PHE B 1 10 ? -25.469 -59.281 19.016 1 27.62 10 PHE B O 1
ATOM 4630 N N . GLY B 1 11 ? -26.531 -59.438 17.234 1 28.12 11 GLY B N 1
ATOM 4631 C CA . GLY B 1 11 ? -25.703 -60.5 16.703 1 28.12 11 GLY B CA 1
ATOM 4632 C C . GLY B 1 11 ? -24.344 -60.031 16.234 1 28.12 11 GLY B C 1
ATOM 4633 O O . GLY B 1 11 ? -24.25 -59.156 15.367 1 28.12 11 GLY B O 1
ATOM 4634 N N . THR B 1 12 ? -23.312 -59.938 17.125 1 29.83 12 THR B N 1
ATOM 4635 C CA . THR B 1 12 ? -21.891 -59.688 16.875 1 29.83 12 THR B CA 1
ATOM 4636 C C . THR B 1 12 ? -21.328 -60.656 15.852 1 29.83 12 THR B C 1
ATOM 4638 O O . THR B 1 12 ? -21.312 -61.875 16.109 1 29.83 12 THR B O 1
ATOM 4641 N N . VAL B 1 13 ? -21.516 -60.5 14.578 1 32.84 13 VAL B N 1
ATOM 4642 C CA . VAL B 1 13 ? -20.781 -61.312 13.609 1 32.84 13 VAL B CA 1
ATOM 4643 C C . VAL B 1 13 ? -19.281 -61.188 13.875 1 32.84 13 VAL B C 1
ATOM 4645 O O . VAL B 1 13 ? -18.688 -60.125 13.742 1 32.84 13 VAL B O 1
ATOM 4648 N N . PHE B 1 14 ? -18.734 -61.906 14.875 1 33.97 14 PHE B N 1
ATOM 4649 C CA . PHE B 1 14 ? -17.297 -62.125 15.016 1 33.97 14 PHE B CA 1
ATOM 4650 C C . PHE B 1 14 ? -16.703 -62.688 13.727 1 33.97 14 PHE B C 1
ATOM 4652 O O . PHE B 1 14 ? -17.078 -63.781 13.297 1 33.97 14 PHE B O 1
ATOM 4659 N N . SER B 1 15 ? -16.406 -61.875 12.789 1 34.34 15 SER B N 1
ATOM 4660 C CA . SER B 1 15 ? -15.508 -62.438 11.766 1 34.34 15 SER B CA 1
ATOM 4661 C C . SER B 1 15 ? -14.32 -63.156 12.398 1 34.34 15 SER B C 1
ATOM 4663 O O . SER B 1 15 ? -13.625 -62.594 13.25 1 34.34 15 SER B O 1
ATOM 4665 N N . THR B 1 16 ? -14.461 -64.438 12.648 1 36.69 16 THR B N 1
ATOM 4666 C CA . THR B 1 16 ? -13.391 -65.312 13.148 1 36.69 16 THR B CA 1
ATOM 4667 C C . THR B 1 16 ? -12.07 -64.938 12.453 1 36.69 16 THR B C 1
ATOM 4669 O O . THR B 1 16 ? -11.961 -65.062 11.234 1 36.69 16 THR B O 1
ATOM 4672 N N . SER B 1 17 ? -11.312 -64.062 13.023 1 39.44 17 SER B N 1
ATOM 4673 C CA . SER B 1 17 ? -9.906 -63.938 12.648 1 39.44 17 SER B CA 1
ATOM 4674 C C . SER B 1 17 ? -9.188 -65.25 12.734 1 39.44 17 SER B C 1
ATOM 4676 O O . SER B 1 17 ? -9.156 -65.875 13.789 1 39.44 17 SER B O 1
ATOM 4678 N N . THR B 1 18 ? -9.445 -66.188 11.844 1 37.19 18 THR B N 1
ATOM 4679 C CA . THR B 1 18 ? -8.547 -67.312 11.906 1 37.19 18 THR B CA 1
ATOM 4680 C C . THR B 1 18 ? -7.121 -66.875 12.203 1 37.19 18 THR B C 1
ATOM 4682 O O . THR B 1 18 ? -6.609 -65.938 11.562 1 37.19 18 THR B O 1
ATOM 4685 N N . ALA B 1 19 ? -6.781 -67 13.406 1 47.94 19 ALA B N 1
ATOM 4686 C CA . ALA B 1 19 ? -5.371 -66.812 13.742 1 47.94 19 ALA B CA 1
ATOM 4687 C C . ALA B 1 19 ? -4.465 -67.375 12.641 1 47.94 19 ALA B C 1
ATOM 4689 O O . ALA B 1 19 ? -4.539 -68.562 12.305 1 47.94 19 ALA B O 1
ATOM 4690 N N . ALA B 1 20 ? -4.016 -66.625 11.633 1 50.19 20 ALA B N 1
ATOM 4691 C CA . ALA B 1 20 ? -3.064 -67 10.594 1 50.19 20 ALA B CA 1
ATOM 4692 C C . ALA B 1 20 ? -1.834 -67.625 11.195 1 50.19 20 ALA B C 1
ATOM 4694 O O . ALA B 1 20 ? -1.335 -67.25 12.242 1 50.19 20 ALA B O 1
ATOM 4695 N N . THR B 1 21 ? -1.71 -68.938 11.109 1 48.16 21 THR B N 1
ATOM 4696 C CA . THR B 1 21 ? -0.478 -69.625 11.453 1 48.16 21 THR B CA 1
ATOM 4697 C C . THR B 1 21 ? 0.735 -68.875 10.883 1 48.16 21 THR B C 1
ATOM 4699 O O . THR B 1 21 ? 0.731 -68.5 9.711 1 48.16 21 THR B O 1
ATOM 4702 N N . PRO B 1 22 ? 1.611 -68.438 11.859 1 54.06 22 PRO B N 1
ATOM 4703 C CA . PRO B 1 22 ? 2.838 -67.812 11.359 1 54.06 22 PRO B CA 1
ATOM 4704 C C . PRO B 1 22 ? 3.494 -68.625 10.242 1 54.06 22 PRO B C 1
ATOM 4706 O O . PRO B 1 22 ? 3.693 -69.812 10.383 1 54.06 22 PRO B O 1
ATOM 4709 N N . THR B 1 23 ? 3.174 -68.5 9.125 1 51.69 23 THR B N 1
ATOM 4710 C CA . THR B 1 23 ? 3.621 -69.312 8.031 1 51.69 23 THR B CA 1
ATOM 4711 C C . THR B 1 23 ? 5.074 -69.062 7.676 1 51.69 23 THR B C 1
ATOM 4713 O O . THR B 1 23 ? 5.789 -69.938 7.188 1 51.69 23 THR B O 1
ATOM 4716 N N . THR B 1 24 ? 5.438 -67.75 7.254 1 56.44 24 THR B N 1
ATOM 4717 C CA . THR B 1 24 ? 6.723 -67.562 6.602 1 56.44 24 THR B CA 1
ATOM 4718 C C . THR B 1 24 ? 7.684 -66.812 7.516 1 56.44 24 THR B C 1
ATOM 4720 O O . THR B 1 24 ? 7.273 -65.938 8.258 1 56.44 24 THR B O 1
ATOM 4723 N N . THR B 1 25 ? 8.844 -67.5 7.836 1 59.91 25 THR B N 1
ATOM 4724 C CA . THR B 1 25 ? 9.945 -66.812 8.539 1 59.91 25 THR B CA 1
ATOM 4725 C C . THR B 1 25 ? 10.664 -65.875 7.617 1 59.91 25 THR B C 1
ATOM 4727 O O . THR B 1 25 ? 10.906 -66.125 6.449 1 59.91 25 THR B O 1
ATOM 4730 N N . ALA B 1 26 ? 10.516 -64.625 7.98 1 64.81 26 ALA B N 1
ATOM 4731 C CA . ALA B 1 26 ? 11.25 -63.625 7.215 1 64.81 26 ALA B CA 1
ATOM 4732 C C . ALA B 1 26 ? 12.641 -63.406 7.797 1 64.81 26 ALA B C 1
ATOM 4734 O O . ALA B 1 26 ? 12.828 -63.469 9.016 1 64.81 26 ALA B O 1
ATOM 4735 N N . GLU B 1 27 ? 13.703 -63.406 7.016 1 65.62 27 GLU B N 1
ATOM 4736 C CA . GLU B 1 27 ? 15.102 -63.312 7.41 1 65.62 27 GLU B CA 1
ATOM 4737 C C . GLU B 1 27 ? 15.523 -61.844 7.582 1 65.62 27 GLU B C 1
ATOM 4739 O O . GLU B 1 27 ? 16.625 -61.562 8.047 1 65.62 27 GLU B O 1
ATOM 4744 N N . SER B 1 28 ? 14.695 -61 7.004 1 61.88 28 SER B N 1
ATOM 4745 C CA . SER B 1 28 ? 15.047 -59.594 7.191 1 61.88 28 SER B CA 1
ATOM 4746 C C . SER B 1 28 ? 13.867 -58.812 7.75 1 61.88 28 SER B C 1
ATOM 4748 O O . SER B 1 28 ? 12.711 -59.156 7.512 1 61.88 28 SER B O 1
ATOM 4750 N N . ALA B 1 29 ? 14.219 -57.938 8.609 1 64.69 29 ALA B N 1
ATOM 4751 C CA . ALA B 1 29 ? 13.203 -57.125 9.273 1 64.69 29 ALA B CA 1
ATOM 4752 C C . ALA B 1 29 ? 12.281 -56.438 8.258 1 64.69 29 ALA B C 1
ATOM 4754 O O . ALA B 1 29 ? 11.086 -56.281 8.516 1 64.69 29 ALA B O 1
ATOM 4755 N N . ASP B 1 30 ? 12.805 -56.188 7.105 1 62.28 30 ASP B N 1
ATOM 4756 C CA . ASP B 1 30 ? 12.062 -55.438 6.109 1 62.28 30 ASP B CA 1
ATOM 4757 C C . ASP B 1 30 ? 11.086 -56.312 5.348 1 62.28 30 ASP B C 1
ATOM 4759 O O . ASP B 1 30 ? 10.211 -55.812 4.637 1 62.28 30 ASP B O 1
ATOM 4763 N N . ALA B 1 31 ? 11.258 -57.562 5.555 1 62.88 31 ALA B N 1
ATOM 4764 C CA . ALA B 1 31 ? 10.453 -58.531 4.809 1 62.88 31 ALA B CA 1
ATOM 4765 C C . ALA B 1 31 ? 9.102 -58.75 5.477 1 62.88 31 ALA B C 1
ATOM 4767 O O . ALA B 1 31 ? 8.203 -59.344 4.887 1 62.88 31 ALA B O 1
ATOM 4768 N N . PHE B 1 32 ? 9.094 -58.25 6.66 1 58.66 32 PHE B N 1
ATOM 4769 C CA . PHE B 1 32 ? 7.828 -58.438 7.355 1 58.66 32 PHE B CA 1
ATOM 4770 C C . PHE B 1 32 ? 6.766 -57.5 6.793 1 58.66 32 PHE B C 1
ATOM 4772 O O . PHE B 1 32 ? 6.793 -56.312 7.059 1 58.66 32 PHE B O 1
ATOM 4779 N N . THR B 1 33 ? 6.004 -57.938 5.762 1 63.75 33 THR B N 1
ATOM 4780 C CA . THR B 1 33 ? 4.918 -57.125 5.195 1 63.75 33 THR B CA 1
ATOM 4781 C C . THR B 1 33 ? 3.57 -57.812 5.449 1 63.75 33 THR B C 1
ATOM 4783 O O . THR B 1 33 ? 3.502 -59.031 5.652 1 63.75 33 THR B O 1
ATOM 4786 N N . THR B 1 34 ? 2.645 -56.938 5.883 1 60.28 34 THR B N 1
ATOM 4787 C CA . THR B 1 34 ? 1.267 -57.406 6 1 60.28 34 THR B CA 1
ATOM 4788 C C . THR B 1 34 ? 0.31 -56.438 5.289 1 60.28 34 THR B C 1
ATOM 4790 O O . THR B 1 34 ? 0.713 -55.375 4.855 1 60.28 34 THR B O 1
ATOM 4793 N N . ASN B 1 35 ? -1.017 -56.875 4.918 1 68.12 35 ASN B N 1
ATOM 4794 C CA . ASN B 1 35 ? -2.049 -56.031 4.297 1 68.12 35 ASN B CA 1
ATOM 4795 C C . ASN B 1 35 ? -3.084 -55.562 5.316 1 68.12 35 ASN B C 1
ATOM 4797 O O . ASN B 1 35 ? -3.443 -56.312 6.227 1 68.12 35 ASN B O 1
ATOM 4801 N N . ILE B 1 36 ? -3.307 -54.281 5.273 1 66.62 36 ILE B N 1
ATOM 4802 C CA . ILE B 1 36 ? -4.395 -53.75 6.086 1 66.62 36 ILE B CA 1
ATOM 4803 C C . ILE B 1 36 ? -5.516 -53.25 5.18 1 66.62 36 ILE B C 1
ATOM 4805 O O . ILE B 1 36 ? -5.254 -52.625 4.148 1 66.62 36 ILE B O 1
ATOM 4809 N N . ASN B 1 37 ? -6.723 -53.688 5.41 1 74.31 37 ASN B N 1
ATOM 4810 C CA . ASN B 1 37 ? -7.902 -53.125 4.766 1 74.31 37 ASN B CA 1
ATOM 4811 C C . ASN B 1 37 ? -8.414 -51.906 5.508 1 74.31 37 ASN B C 1
ATOM 4813 O O . ASN B 1 37 ? -8.727 -51.969 6.699 1 74.31 37 ASN B O 1
ATOM 4817 N N . ILE B 1 38 ? -8.305 -50.844 4.789 1 80 38 ILE B N 1
ATOM 4818 C CA . ILE B 1 38 ? -8.695 -49.594 5.441 1 80 38 ILE B CA 1
ATOM 4819 C C . ILE B 1 38 ? -9.758 -48.906 4.609 1 80 38 ILE B C 1
ATOM 4821 O O . ILE B 1 38 ? -9.695 -48.906 3.375 1 80 38 ILE B O 1
ATOM 4825 N N . ASN B 1 39 ? -10.812 -48.406 5.309 1 81 39 ASN B N 1
ATOM 4826 C CA . ASN B 1 39 ? -11.773 -47.562 4.621 1 81 39 ASN B CA 1
ATOM 4827 C C . ASN B 1 39 ? -11.398 -46.094 4.727 1 81 39 ASN B C 1
ATOM 4829 O O . ASN B 1 39 ? -10.391 -45.75 5.352 1 81 39 ASN B O 1
ATOM 4833 N N . VAL B 1 40 ? -12.109 -45.312 4.051 1 87.5 40 VAL B N 1
ATOM 4834 C CA . VAL B 1 40 ? -11.773 -43.906 3.922 1 87.5 40 VAL B CA 1
ATOM 4835 C C . VAL B 1 40 ? -11.75 -43.25 5.301 1 87.5 40 VAL B C 1
ATOM 4837 O O . VAL B 1 40 ? -10.836 -42.469 5.621 1 87.5 40 VAL B O 1
ATOM 4840 N N . GLN B 1 41 ? -12.703 -43.5 6.141 1 84.88 41 GLN B N 1
ATOM 4841 C CA . GLN B 1 41 ? -12.75 -42.906 7.48 1 84.88 41 GLN B CA 1
ATOM 4842 C C . GLN B 1 41 ? -11.531 -43.312 8.297 1 84.88 41 GLN B C 1
ATOM 4844 O O . GLN B 1 41 ? -10.969 -42.5 9.031 1 84.88 41 GLN B O 1
ATOM 4849 N N . GLN B 1 42 ? -11.133 -44.5 8.141 1 80.06 42 GLN B N 1
ATOM 4850 C CA . GLN B 1 42 ? -9.953 -45 8.852 1 80.06 42 GLN B CA 1
ATOM 4851 C C . GLN B 1 42 ? -8.688 -44.281 8.359 1 80.06 42 GLN B C 1
ATOM 4853 O O . GLN B 1 42 ? -7.77 -44.031 9.141 1 80.06 42 GLN B O 1
ATOM 4858 N N . LEU B 1 43 ? -8.656 -44.094 7.082 1 87.31 43 LEU B N 1
ATOM 4859 C CA . LEU B 1 43 ? -7.535 -43.312 6.543 1 87.31 43 LEU B CA 1
ATOM 4860 C C . LEU B 1 43 ? -7.422 -41.969 7.223 1 87.31 43 LEU B C 1
ATOM 4862 O O . LEU B 1 43 ? -6.328 -41.531 7.605 1 87.31 43 LEU B O 1
ATOM 4866 N N . TRP B 1 44 ? -8.508 -41.25 7.414 1 90.06 44 TRP B N 1
ATOM 4867 C CA . TRP B 1 44 ? -8.555 -39.969 8.109 1 90.06 44 TRP B CA 1
ATOM 4868 C C . TRP B 1 44 ? -8.133 -40.125 9.562 1 90.06 44 TRP B C 1
ATOM 4870 O O . TRP B 1 44 ? -7.281 -39.375 10.055 1 90.06 44 TRP B O 1
ATOM 4880 N N . ASP B 1 45 ? -8.648 -41.094 10.219 1 84.19 45 ASP B N 1
ATOM 4881 C CA . ASP B 1 45 ? -8.422 -41.281 11.641 1 84.19 45 ASP B CA 1
ATOM 4882 C C . ASP B 1 45 ? -6.953 -41.594 11.93 1 84.19 45 ASP B C 1
ATOM 4884 O O . ASP B 1 45 ? -6.375 -41.094 12.891 1 84.19 45 ASP B O 1
ATOM 4888 N N . LEU B 1 46 ? -6.457 -42.344 11.094 1 79.5 46 LEU B N 1
ATOM 4889 C CA . LEU B 1 46 ? -5.141 -42.906 11.367 1 79.5 46 LEU B CA 1
ATOM 4890 C C . LEU B 1 46 ? -4.035 -41.969 10.938 1 79.5 46 LEU B C 1
ATOM 4892 O O . LEU B 1 46 ? -2.975 -41.906 11.562 1 79.5 46 LEU B O 1
ATOM 4896 N N . PHE B 1 47 ? -4.336 -41.188 9.922 1 85.25 47 PHE B N 1
ATOM 4897 C CA . PHE B 1 47 ? -3.201 -40.5 9.336 1 85.25 47 PHE B CA 1
ATOM 4898 C C . PHE B 1 47 ? -3.377 -39 9.453 1 85.25 47 PHE B C 1
ATOM 4900 O O . PHE B 1 47 ? -2.424 -38.219 9.258 1 85.25 47 PHE B O 1
ATOM 4907 N N . VAL B 1 48 ? -4.5 -38.438 9.75 1 88.56 48 VAL B N 1
ATOM 4908 C CA . VAL B 1 48 ? -4.742 -37 9.812 1 88.56 48 VAL B CA 1
ATOM 4909 C C . VAL B 1 48 ? -5.336 -36.656 11.172 1 88.56 48 VAL B C 1
ATOM 4911 O O . VAL B 1 48 ? -4.809 -35.781 11.875 1 88.56 48 VAL B O 1
ATOM 4914 N N . GLY B 1 49 ? -6.336 -37.281 11.625 1 87.44 49 GLY B N 1
ATOM 4915 C CA . GLY B 1 49 ? -7.07 -36.969 12.836 1 87.44 49 GLY B CA 1
ATOM 4916 C C . GLY B 1 49 ? -8.367 -36.219 12.57 1 87.44 49 GLY B C 1
ATOM 4917 O O . GLY B 1 49 ? -8.844 -36.188 11.43 1 87.44 49 GLY B O 1
ATOM 4918 N N . PRO B 1 50 ? -8.992 -35.719 13.656 1 88.56 50 PRO B N 1
ATOM 4919 C CA . PRO B 1 50 ? -10.289 -35.062 13.508 1 88.56 50 PRO B CA 1
ATOM 4920 C C . PRO B 1 50 ? -10.203 -33.781 12.672 1 88.56 50 PRO B C 1
ATOM 4922 O O . PRO B 1 50 ? -9.203 -33.062 12.742 1 88.56 50 PRO B O 1
ATOM 4925 N N . VAL B 1 51 ? -11.242 -33.562 11.875 1 93.12 51 VAL B N 1
ATOM 4926 C CA . VAL B 1 51 ? -11.32 -32.344 11.062 1 93.12 51 VAL B CA 1
ATOM 4927 C C . VAL B 1 51 ? -12.555 -31.531 11.461 1 93.12 51 VAL B C 1
ATOM 4929 O O . VAL B 1 51 ? -13.547 -32.094 11.93 1 93.12 51 VAL B O 1
ATOM 4932 N N . GLU B 1 52 ? -12.5 -30.234 11.305 1 92.12 52 GLU B N 1
ATOM 4933 C CA . GLU B 1 52 ? -13.609 -29.344 11.609 1 92.12 52 GLU B CA 1
ATOM 4934 C C . GLU B 1 52 ? -14.711 -29.453 10.555 1 92.12 52 GLU B C 1
ATOM 4936 O O . GLU B 1 52 ? -14.43 -29.672 9.375 1 92.12 52 GLU B O 1
ATOM 4941 N N . THR B 1 53 ? -15.961 -29.297 11.039 1 93.81 53 THR B N 1
ATOM 4942 C CA . THR B 1 53 ? -17.109 -29.281 10.148 1 93.81 53 THR B CA 1
ATOM 4943 C C . THR B 1 53 ? -17.75 -27.906 10.117 1 93.81 53 THR B C 1
ATOM 4945 O O . THR B 1 53 ? -17.969 -27.281 11.164 1 93.81 53 THR B O 1
ATOM 4948 N N . ALA B 1 54 ? -18.062 -27.484 8.969 1 93.38 54 ALA B N 1
ATOM 4949 C CA . ALA B 1 54 ? -18.672 -26.172 8.812 1 93.38 54 ALA B CA 1
ATOM 4950 C C . ALA B 1 54 ? -20.109 -26.156 9.336 1 93.38 54 ALA B C 1
ATOM 4952 O O . ALA B 1 54 ? -20.766 -27.203 9.375 1 93.38 54 ALA B O 1
ATOM 4953 N N . THR B 1 55 ? -20.578 -24.891 9.711 1 92.44 55 THR B N 1
ATOM 4954 C CA . THR B 1 55 ? -21.969 -24.719 10.102 1 92.44 55 THR B CA 1
ATOM 4955 C C . THR B 1 55 ? -22.891 -24.938 8.906 1 92.44 55 THR B C 1
ATOM 4957 O O . THR B 1 55 ? -23.906 -25.641 9.016 1 92.44 55 THR B O 1
ATOM 4960 N N . ILE B 1 56 ? -22.531 -24.406 7.816 1 93.62 56 ILE B N 1
ATOM 4961 C CA . ILE B 1 56 ? -23.203 -24.672 6.559 1 93.62 56 ILE B CA 1
ATOM 4962 C C . ILE B 1 56 ? -22.641 -25.938 5.93 1 93.62 56 ILE B C 1
ATOM 4964 O O . ILE B 1 56 ? -21.5 -25.953 5.469 1 93.62 56 ILE B O 1
ATOM 4968 N N . ASN B 1 57 ? -23.406 -27 5.832 1 95.38 57 ASN B N 1
ATOM 4969 C CA . ASN B 1 57 ? -22.859 -28.281 5.391 1 95.38 57 ASN B CA 1
ATOM 4970 C C . ASN B 1 57 ? -23.781 -28.969 4.379 1 95.38 57 ASN B C 1
ATOM 4972 O O . ASN B 1 57 ? -23.812 -30.188 4.285 1 95.38 57 ASN B O 1
ATOM 4976 N N . THR B 1 58 ? -24.625 -28.141 3.791 1 96.38 58 THR B N 1
ATOM 4977 C CA . THR B 1 58 ? -25.406 -28.531 2.625 1 96.38 58 THR B CA 1
ATOM 4978 C C . THR B 1 58 ? -25.344 -27.453 1.55 1 96.38 58 THR B C 1
ATOM 4980 O O . THR B 1 58 ? -25.156 -26.266 1.857 1 96.38 58 THR B O 1
ATOM 4983 N N . THR B 1 59 ? -25.484 -27.906 0.361 1 97.44 59 THR B N 1
ATOM 4984 C CA . THR B 1 59 ? -25.359 -26.969 -0.75 1 97.44 59 THR B CA 1
ATOM 4985 C C . THR B 1 59 ? -26.422 -25.875 -0.656 1 97.44 59 THR B C 1
ATOM 4987 O O . THR B 1 59 ? -27.609 -26.172 -0.469 1 97.44 59 THR B O 1
ATOM 4990 N N . VAL B 1 60 ? -26 -24.688 -0.767 1 96.25 60 VAL B N 1
ATOM 4991 C CA . VAL B 1 60 ? -26.891 -23.531 -0.684 1 96.25 60 VAL B CA 1
ATOM 4992 C C . VAL B 1 60 ? -27.203 -23.016 -2.086 1 96.25 60 VAL B C 1
ATOM 4994 O O . VAL B 1 60 ? -26.297 -22.875 -2.916 1 96.25 60 VAL B O 1
ATOM 4997 N N . SER B 1 61 ? -28.469 -22.797 -2.396 1 96.06 61 SER B N 1
ATOM 4998 C CA . SER B 1 61 ? -28.844 -22.188 -3.666 1 96.06 61 SER B CA 1
ATOM 4999 C C . SER B 1 61 ? -28.391 -20.734 -3.744 1 96.06 61 SER B C 1
ATOM 5001 O O . SER B 1 61 ? -28.312 -20.047 -2.727 1 96.06 61 SER B O 1
ATOM 5003 N N . ALA B 1 62 ? -28.125 -20.312 -4.941 1 95.75 62 ALA B N 1
ATOM 5004 C CA . ALA B 1 62 ? -27.672 -18.938 -5.125 1 95.75 62 ALA B CA 1
ATOM 5005 C C . ALA B 1 62 ? -28.828 -17.953 -4.949 1 95.75 62 ALA B C 1
ATOM 5007 O O . ALA B 1 62 ? -29.953 -18.234 -5.34 1 95.75 62 ALA B O 1
ATOM 5008 N N . THR B 1 63 ? -28.531 -16.844 -4.324 1 94.94 63 THR B N 1
ATOM 5009 C CA . THR B 1 63 ? -29.422 -15.695 -4.254 1 94.94 63 THR B CA 1
ATOM 5010 C C . THR B 1 63 ? -28.844 -14.508 -5.023 1 94.94 63 THR B C 1
ATOM 5012 O O . THR B 1 63 ? -27.641 -14.438 -5.258 1 94.94 63 THR B O 1
ATOM 5015 N N . PRO B 1 64 ? -29.734 -13.625 -5.488 1 95.44 64 PRO B N 1
ATOM 5016 C CA . PRO B 1 64 ? -29.219 -12.453 -6.211 1 95.44 64 PRO B CA 1
ATOM 5017 C C . PRO B 1 64 ? -28.219 -11.641 -5.391 1 95.44 64 PRO B C 1
ATOM 5019 O O . PRO B 1 64 ? -28.422 -11.445 -4.188 1 95.44 64 PRO B O 1
ATOM 5022 N N . VAL B 1 65 ? -27.156 -11.219 -6.02 1 96.88 65 VAL B N 1
ATOM 5023 C CA . VAL B 1 65 ? -26.219 -10.305 -5.387 1 96.88 65 VAL B CA 1
ATOM 5024 C C . VAL B 1 65 ? -26.891 -8.938 -5.191 1 96.88 65 VAL B C 1
ATOM 5026 O O . VAL B 1 65 ? -27.438 -8.367 -6.133 1 96.88 65 VAL B O 1
ATOM 5029 N N . PRO B 1 66 ? -26.828 -8.406 -4.012 1 95.44 66 PRO B N 1
ATOM 5030 C CA . PRO B 1 66 ? -27.422 -7.078 -3.801 1 95.44 66 PRO B CA 1
ATOM 5031 C C . PRO B 1 66 ? -26.812 -6.012 -4.711 1 95.44 66 PRO B C 1
ATOM 5033 O O . PRO B 1 66 ? -25.594 -5.957 -4.875 1 95.44 66 PRO B O 1
ATOM 5036 N N . THR B 1 67 ? -27.641 -5.137 -5.277 1 95.12 67 THR B N 1
ATOM 5037 C CA . THR B 1 67 ? -27.188 -4.105 -6.203 1 95.12 67 THR B CA 1
ATOM 5038 C C . THR B 1 67 ? -26.203 -3.158 -5.523 1 95.12 67 THR B C 1
ATOM 5040 O O . THR B 1 67 ? -25.328 -2.605 -6.172 1 95.12 67 THR B O 1
ATOM 5043 N N . SER B 1 68 ? -26.344 -2.957 -4.234 1 95.38 68 SER B N 1
ATOM 5044 C CA . SER B 1 68 ? -25.453 -2.084 -3.477 1 95.38 68 SER B CA 1
ATOM 5045 C C . SER B 1 68 ? -24.016 -2.613 -3.48 1 95.38 68 SER B C 1
ATOM 5047 O O . SER B 1 68 ? -23.062 -1.845 -3.32 1 95.38 68 SER B O 1
ATOM 5049 N N . GLU B 1 69 ? -23.828 -3.934 -3.686 1 96.5 69 GLU B N 1
ATOM 5050 C CA . GLU B 1 69 ? -22.5 -4.539 -3.688 1 96.5 69 GLU B CA 1
ATOM 5051 C C . GLU B 1 69 ? -21.828 -4.406 -5.055 1 96.5 69 GLU B C 1
ATOM 5053 O O . GLU B 1 69 ? -20.625 -4.656 -5.195 1 96.5 69 GLU B O 1
ATOM 5058 N N . LEU B 1 70 ? -22.625 -3.996 -6.031 1 97.62 70 LEU B N 1
ATOM 5059 C CA . LEU B 1 70 ? -22.125 -3.965 -7.402 1 97.62 70 LEU B CA 1
ATOM 5060 C C . LEU B 1 70 ? -21.703 -2.555 -7.793 1 97.62 70 LEU B C 1
ATOM 5062 O O . LEU B 1 70 ? -21.328 -2.309 -8.945 1 97.62 70 LEU B O 1
ATOM 5066 N N . ILE B 1 71 ? -21.719 -1.6 -6.84 1 97.25 71 ILE B N 1
ATOM 5067 C CA . ILE B 1 71 ? -21.25 -0.235 -7.074 1 97.25 71 ILE B CA 1
ATOM 5068 C C . ILE B 1 71 ? -19.734 -0.171 -6.941 1 97.25 71 ILE B C 1
ATOM 5070 O O . ILE B 1 71 ? -19.188 -0.476 -5.883 1 97.25 71 ILE B O 1
ATOM 5074 N N . PRO B 1 72 ? -19 0.193 -8.008 1 97.38 72 PRO B N 1
ATOM 5075 C CA . PRO B 1 72 ? -17.531 0.303 -7.918 1 97.38 72 PRO B CA 1
ATOM 5076 C C . PRO B 1 72 ? -17.078 1.431 -6.992 1 97.38 72 PRO B C 1
ATOM 5078 O O . PRO B 1 72 ? -17.859 2.346 -6.707 1 97.38 72 PRO B O 1
ATOM 5081 N N . PRO B 1 73 ? -15.875 1.323 -6.477 1 96.75 73 PRO B N 1
ATOM 5082 C CA . PRO B 1 73 ? -15.328 2.416 -5.672 1 96.75 73 PRO B CA 1
ATOM 5083 C C . PRO B 1 73 ? -14.875 3.605 -6.516 1 96.75 73 PRO B C 1
ATOM 5085 O O . PRO B 1 73 ? -14.695 3.471 -7.73 1 96.75 73 PRO B O 1
ATOM 5088 N N . PRO B 1 74 ? -14.656 4.812 -5.867 1 93.25 74 PRO B N 1
ATOM 5089 C CA . PRO B 1 74 ? -13.891 5.867 -6.531 1 93.25 74 PRO B CA 1
ATOM 5090 C C . PRO B 1 74 ? -12.469 5.422 -6.895 1 93.25 74 PRO B C 1
ATOM 5092 O O . PRO B 1 74 ? -11.867 4.625 -6.172 1 93.25 74 PRO B O 1
ATOM 5095 N N . PRO B 1 75 ? -11.93 5.809 -7.961 1 93.25 75 PRO B N 1
ATOM 5096 C CA . PRO B 1 75 ? -12.516 6.812 -8.859 1 93.25 75 PRO B CA 1
ATOM 5097 C C . PRO B 1 75 ? -13.32 6.191 -9.992 1 93.25 75 PRO B C 1
ATOM 5099 O O . PRO B 1 75 ? -13.703 6.891 -10.938 1 93.25 75 PRO B O 1
ATOM 5102 N N . LEU B 1 76 ? -13.586 4.906 -10.039 1 93.06 76 LEU B N 1
ATOM 5103 C CA . LEU B 1 76 ? -14.297 4.242 -11.125 1 93.06 76 LEU B CA 1
ATOM 5104 C C . LEU B 1 76 ? -15.742 4.711 -11.195 1 93.06 76 LEU B C 1
ATOM 5106 O O . LEU B 1 76 ? -16.375 4.648 -12.25 1 93.06 76 LEU B O 1
ATOM 5110 N N . HIS B 1 77 ? -16.219 5.098 -10.055 1 92.31 77 HIS B N 1
ATOM 5111 C CA . HIS B 1 77 ? -17.594 5.57 -9.977 1 92.31 77 HIS B CA 1
ATOM 5112 C C . HIS B 1 77 ? -17.75 6.645 -8.906 1 92.31 77 HIS B C 1
ATOM 5114 O O . HIS B 1 77 ? -17.188 6.523 -7.816 1 92.31 77 HIS B O 1
ATOM 5120 N N . TYR B 1 78 ? -18.391 7.695 -9.25 1 91.12 78 TYR B N 1
ATOM 5121 C CA . TYR B 1 78 ? -18.859 8.711 -8.312 1 91.12 78 TYR B CA 1
ATOM 5122 C C . TYR B 1 78 ? -20.375 8.859 -8.383 1 91.12 78 TYR B C 1
ATOM 5124 O O . TYR B 1 78 ? -20.938 9.047 -9.469 1 91.12 78 TYR B O 1
ATOM 5132 N N . SER B 1 79 ? -20.953 8.805 -7.227 1 89.38 79 SER B N 1
ATOM 5133 C CA . SER B 1 79 ? -22.375 9.086 -7.18 1 89.38 79 SER B CA 1
ATOM 5134 C C . SER B 1 79 ? -22.672 10.539 -7.539 1 89.38 79 SER B C 1
ATOM 5136 O O . SER B 1 79 ? -21.781 11.391 -7.484 1 89.38 79 SER B O 1
ATOM 5138 N N . SER B 1 80 ? -23.969 10.773 -7.953 1 88.56 80 SER B N 1
ATOM 5139 C CA . SER B 1 80 ? -24.359 12.133 -8.336 1 88.56 80 SER B CA 1
ATOM 5140 C C . SER B 1 80 ? -24.188 13.102 -7.168 1 88.56 80 SER B C 1
ATOM 5142 O O . SER B 1 80 ? -23.922 14.289 -7.379 1 88.56 80 SER B O 1
ATOM 5144 N N . PHE B 1 81 ? -24.406 12.57 -5.984 1 90.31 81 PHE B N 1
ATOM 5145 C CA . PHE B 1 81 ? -24.125 13.328 -4.77 1 90.31 81 PHE B CA 1
ATOM 5146 C C . PHE B 1 81 ? -23.219 12.547 -3.832 1 90.31 81 PHE B C 1
ATOM 5148 O O . PHE B 1 81 ? -23.406 11.344 -3.635 1 90.31 81 PHE B O 1
ATOM 5155 N N . PRO B 1 82 ? -22.281 13.266 -3.184 1 88.31 82 PRO B N 1
ATOM 5156 C CA . PRO B 1 82 ? -21.891 14.664 -3.404 1 88.31 82 PRO B CA 1
ATOM 5157 C C . PRO B 1 82 ? -21.141 14.859 -4.723 1 88.31 82 PRO B C 1
ATOM 5159 O O . PRO B 1 82 ? -20.578 13.906 -5.262 1 88.31 82 PRO B O 1
ATOM 5162 N N . SER B 1 83 ? -21.25 16.078 -5.23 1 88.56 83 SER B N 1
ATOM 5163 C CA . SER B 1 83 ? -20.516 16.422 -6.449 1 88.56 83 SER B CA 1
ATOM 5164 C C . SER B 1 83 ? -19.234 17.188 -6.133 1 88.56 83 SER B C 1
ATOM 5166 O O . SER B 1 83 ? -19.078 17.688 -5.02 1 88.56 83 SER B O 1
ATOM 5168 N N . GLY B 1 84 ? -18.312 17.156 -7.102 1 91.44 84 GLY B N 1
ATOM 5169 C CA . GLY B 1 84 ? -17.141 18 -6.941 1 91.44 84 GLY B CA 1
ATOM 5170 C C . GLY B 1 84 ? -15.828 17.25 -7.094 1 91.44 84 GLY B C 1
ATOM 5171 O O . GLY B 1 84 ? -14.789 17.859 -7.348 1 91.44 84 GLY B O 1
ATOM 5172 N N . ALA B 1 85 ? -15.906 15.914 -6.863 1 91 85 ALA B N 1
ATOM 5173 C CA . ALA B 1 85 ? -14.703 15.109 -7.055 1 91 85 ALA B CA 1
ATOM 5174 C C . ALA B 1 85 ? -14.188 15.219 -8.484 1 91 85 ALA B C 1
ATOM 5176 O O . ALA B 1 85 ? -14.977 15.234 -9.438 1 91 85 ALA B O 1
ATOM 5177 N N . GLN B 1 86 ? -12.836 15.383 -8.586 1 92.06 86 GLN B N 1
ATOM 5178 C CA . GLN B 1 86 ? -12.211 15.484 -9.898 1 92.06 86 GLN B CA 1
ATOM 5179 C C . GLN B 1 86 ? -10.945 14.625 -9.977 1 92.06 86 GLN B C 1
ATOM 5181 O O . GLN B 1 86 ? -10.141 14.625 -9.039 1 92.06 86 GLN B O 1
ATOM 5186 N N . VAL B 1 87 ? -10.898 13.867 -11.016 1 89 87 VAL B N 1
ATOM 5187 C CA . VAL B 1 87 ? -9.672 13.141 -11.344 1 89 87 VAL B CA 1
ATOM 5188 C C . VAL B 1 87 ? -9.227 13.508 -12.758 1 89 87 VAL B C 1
ATOM 5190 O O . VAL B 1 87 ? -10.055 13.797 -13.625 1 89 87 VAL B O 1
ATOM 5193 N N . PRO B 1 88 ? -7.879 13.562 -12.914 1 86.81 88 PRO B N 1
ATOM 5194 C CA . PRO B 1 88 ? -7.43 13.836 -14.281 1 86.81 88 PRO B CA 1
ATOM 5195 C C . PRO B 1 88 ? -8 12.844 -15.297 1 86.81 88 PRO B C 1
ATOM 5197 O O . PRO B 1 88 ? -8.086 11.648 -15.016 1 86.81 88 PRO B O 1
ATOM 5200 N N . LEU B 1 89 ? -8.414 13.391 -16.344 1 76.5 89 LEU B N 1
ATOM 5201 C CA . LEU B 1 89 ? -8.938 12.523 -17.406 1 76.5 89 LEU B CA 1
ATOM 5202 C C . LEU B 1 89 ? -7.824 11.664 -17.984 1 76.5 89 LEU B C 1
ATOM 5204 O O . LEU B 1 89 ? -6.781 12.18 -18.406 1 76.5 89 LEU B O 1
ATOM 5208 N N . ALA B 1 90 ? -7.93 10.398 -17.766 1 72.81 90 ALA B N 1
ATOM 5209 C CA . ALA B 1 90 ? -6.992 9.484 -18.406 1 72.81 90 ALA B CA 1
ATOM 5210 C C . ALA B 1 90 ? -7.465 9.109 -19.812 1 72.81 90 ALA B C 1
ATOM 5212 O O . ALA B 1 90 ? -8.57 8.594 -19.984 1 72.81 90 ALA B O 1
ATOM 5213 N N . GLN B 1 91 ? -6.637 9.422 -20.766 1 75.19 91 GLN B N 1
ATOM 5214 C CA . GLN B 1 91 ? -7.035 9.109 -22.141 1 75.19 91 GLN B CA 1
ATOM 5215 C C . GLN B 1 91 ? -6.828 7.629 -22.438 1 75.19 91 GLN B C 1
ATOM 5217 O O . GLN B 1 91 ? -5.77 7.07 -22.156 1 75.19 91 GLN B O 1
ATOM 5222 N N . LYS B 1 92 ? -7.914 6.996 -22.828 1 82.62 92 LYS B N 1
ATOM 5223 C CA . LYS B 1 92 ? -7.836 5.629 -23.344 1 82.62 92 LYS B CA 1
ATOM 5224 C C . LYS B 1 92 ? -6.887 5.539 -24.531 1 82.62 92 LYS B C 1
ATOM 5226 O O . LYS B 1 92 ? -6.941 6.371 -25.438 1 82.62 92 LYS B O 1
ATOM 5231 N N . ASN B 1 93 ? -5.953 4.621 -24.438 1 87.38 93 ASN B N 1
ATOM 5232 C CA . ASN B 1 93 ? -5.129 4.344 -25.609 1 87.38 93 ASN B CA 1
ATOM 5233 C C . ASN B 1 93 ? -5.918 3.604 -26.688 1 87.38 93 ASN B C 1
ATOM 5235 O O . ASN B 1 93 ? -6.219 2.416 -26.531 1 87.38 93 ASN B O 1
ATOM 5239 N N . GLU B 1 94 ? -6.141 4.207 -27.734 1 87.56 94 GLU B N 1
ATOM 5240 C CA . GLU B 1 94 ? -7.043 3.68 -28.766 1 87.56 94 GLU B CA 1
ATOM 5241 C C . GLU B 1 94 ? -6.406 2.512 -29.516 1 87.56 94 GLU B C 1
ATOM 5243 O O . GLU B 1 94 ? -7.098 1.75 -30.188 1 87.56 94 GLU B O 1
ATOM 5248 N N . SER B 1 95 ? -5.137 2.434 -29.344 1 89.06 95 SER B N 1
ATOM 5249 C CA . SER B 1 95 ? -4.449 1.353 -30.047 1 89.06 95 SER B CA 1
ATOM 5250 C C . SER B 1 95 ? -4.484 0.06 -29.25 1 89.06 95 SER B C 1
ATOM 5252 O O . SER B 1 95 ? -4.129 -1.005 -29.75 1 89.06 95 SER B O 1
ATOM 5254 N N . TRP B 1 96 ? -4.898 0.146 -28.062 1 94.19 96 TRP B N 1
ATOM 5255 C CA . TRP B 1 96 ? -4.953 -1.018 -27.172 1 94.19 96 TRP B CA 1
ATOM 5256 C C . TRP B 1 96 ? -6.301 -1.722 -27.297 1 94.19 96 TRP B C 1
ATOM 5258 O O . TRP B 1 96 ? -7.348 -1.07 -27.312 1 94.19 96 TRP B O 1
ATOM 5268 N N . LYS B 1 97 ? -6.137 -3.092 -27.359 1 96.5 97 LYS B N 1
ATOM 5269 C CA . LYS B 1 97 ? -7.363 -3.879 -27.406 1 96.5 97 LYS B CA 1
ATOM 5270 C C . LYS B 1 97 ? -7.094 -5.34 -27.062 1 96.5 97 LYS B C 1
ATOM 5272 O O . LYS B 1 97 ? -6.09 -5.914 -27.484 1 96.5 97 LYS B O 1
ATOM 5277 N N . PHE B 1 98 ? -8.008 -5.859 -26.25 1 98.19 98 PHE B N 1
ATOM 5278 C CA . PHE B 1 98 ? -8.055 -7.316 -26.141 1 98.19 98 PHE B CA 1
ATOM 5279 C C . PHE B 1 98 ? -8.797 -7.914 -27.344 1 98.19 98 PHE B C 1
ATOM 5281 O O . PHE B 1 98 ? -9.945 -7.566 -27.594 1 98.19 98 PHE B O 1
ATOM 5288 N N . PRO B 1 99 ? -8.211 -8.812 -28.031 1 97.44 99 PRO B N 1
ATOM 5289 C CA . PRO B 1 99 ? -8.844 -9.305 -29.266 1 97.44 99 PRO B CA 1
ATOM 5290 C C . PRO B 1 99 ? -10.125 -10.102 -28.984 1 97.44 99 PRO B C 1
ATOM 5292 O O . PRO B 1 99 ? -10.32 -10.586 -27.875 1 97.44 99 PRO B O 1
ATOM 5295 N N . SER B 1 100 ? -10.93 -10.203 -30.016 1 97.5 100 SER B N 1
ATOM 5296 C CA . SER B 1 100 ? -12.109 -11.047 -29.922 1 97.5 100 SER B CA 1
ATOM 5297 C C . SER B 1 100 ? -11.742 -12.477 -29.547 1 97.5 100 SER B C 1
ATOM 5299 O O . SER B 1 100 ? -10.766 -13.031 -30.047 1 97.5 100 SER B O 1
ATOM 5301 N N . GLY B 1 101 ? -12.461 -12.969 -28.625 1 97.19 101 GLY B N 1
ATOM 5302 C CA . GLY B 1 101 ? -12.203 -14.328 -28.188 1 97.19 101 GLY B CA 1
ATOM 5303 C C . GLY B 1 101 ? -11.211 -14.406 -27.031 1 97.19 101 GLY B C 1
ATOM 5304 O O . GLY B 1 101 ? -10.938 -15.492 -26.516 1 97.19 101 GLY B O 1
ATOM 5305 N N . PHE B 1 102 ? -10.68 -13.203 -26.656 1 98.44 102 PHE B N 1
ATOM 5306 C CA . PHE B 1 102 ? -9.805 -13.195 -25.484 1 98.44 102 PHE B CA 1
ATOM 5307 C C . PHE B 1 102 ? -10.523 -13.742 -24.266 1 98.44 102 PHE B C 1
ATOM 5309 O O . PHE B 1 102 ? -11.578 -13.234 -23.875 1 98.44 102 PHE B O 1
ATOM 5316 N N . TRP B 1 103 ? -10.008 -14.82 -23.688 1 97.25 103 TRP B N 1
ATOM 5317 C CA . TRP B 1 103 ? -10.695 -15.359 -22.516 1 97.25 103 TRP B CA 1
ATOM 5318 C C . TRP B 1 103 ? -10.055 -14.859 -21.219 1 97.25 103 TRP B C 1
ATOM 5320 O O . TRP B 1 103 ? -8.828 -14.828 -21.109 1 97.25 103 TRP B O 1
ATOM 5330 N N . TRP B 1 104 ? -10.844 -14.312 -20.312 1 98.75 104 TRP B N 1
ATOM 5331 C CA . TRP B 1 104 ? -10.398 -13.758 -19.031 1 98.75 104 TRP B CA 1
ATOM 5332 C C . TRP B 1 104 ? -11.359 -14.133 -17.906 1 98.75 104 TRP B C 1
ATOM 5334 O O . TRP B 1 104 ? -12.547 -14.359 -18.141 1 98.75 104 TRP B O 1
ATOM 5344 N N . GLY B 1 105 ? -10.844 -14.344 -16.75 1 98.88 105 GLY B N 1
ATOM 5345 C CA . GLY B 1 105 ? -11.664 -14.742 -15.617 1 98.88 105 GLY B CA 1
ATOM 5346 C C . GLY B 1 105 ? -10.898 -14.75 -14.305 1 98.88 105 GLY B C 1
ATOM 5347 O O . GLY B 1 105 ? -10 -13.938 -14.102 1 98.88 105 GLY B O 1
ATOM 5348 N N . VAL B 1 106 ? -11.391 -15.469 -13.359 1 98.88 106 VAL B N 1
ATOM 5349 C CA . VAL B 1 106 ? -10.828 -15.578 -12.016 1 98.88 106 VAL B CA 1
ATOM 5350 C C . VAL B 1 106 ? -10.539 -17.047 -11.688 1 98.88 106 VAL B C 1
ATOM 5352 O O . VAL B 1 106 ? -11.086 -17.938 -12.328 1 98.88 106 VAL B O 1
ATOM 5355 N N . ALA B 1 107 ? -9.641 -17.203 -10.688 1 98.88 107 ALA B N 1
ATOM 5356 C CA . ALA B 1 107 ? -9.18 -18.562 -10.422 1 98.88 107 ALA B CA 1
ATOM 5357 C C . ALA B 1 107 ? -9.273 -18.891 -8.938 1 98.88 107 ALA B C 1
ATOM 5359 O O . ALA B 1 107 ? -9.273 -17.984 -8.094 1 98.88 107 ALA B O 1
ATOM 5360 N N . SER B 1 108 ? -9.406 -20.141 -8.609 1 98.5 108 SER B N 1
ATOM 5361 C CA . SER B 1 108 ? -9.32 -20.734 -7.285 1 98.5 108 SER B CA 1
ATOM 5362 C C . SER B 1 108 ? -8.695 -22.125 -7.344 1 98.5 108 SER B C 1
ATOM 5364 O O . SER B 1 108 ? -8.352 -22.609 -8.422 1 98.5 108 SER B O 1
ATOM 5366 N N . ALA B 1 109 ? -8.453 -22.734 -6.234 1 98.44 109 ALA B N 1
ATOM 5367 C CA . ALA B 1 109 ? -7.969 -24.094 -6.098 1 98.44 109 ALA B CA 1
ATOM 5368 C C . ALA B 1 109 ? -8.766 -24.859 -5.043 1 98.44 109 ALA B C 1
ATOM 5370 O O . ALA B 1 109 ? -9.055 -24.328 -3.969 1 98.44 109 ALA B O 1
ATOM 5371 N N . ALA B 1 110 ? -9.047 -26.078 -5.32 1 98.38 110 ALA B N 1
ATOM 5372 C CA . ALA B 1 110 ? -9.977 -26.875 -4.531 1 98.38 110 ALA B CA 1
ATOM 5373 C C . ALA B 1 110 ? -9.562 -26.906 -3.059 1 98.38 110 ALA B C 1
ATOM 5375 O O . ALA B 1 110 ? -10.359 -26.547 -2.184 1 98.38 110 ALA B O 1
ATOM 5376 N N . TYR B 1 111 ? -8.391 -27.266 -2.781 1 97.5 111 TYR B N 1
ATOM 5377 C CA . TYR B 1 111 ? -7.977 -27.422 -1.391 1 97.5 111 TYR B CA 1
ATOM 5378 C C . TYR B 1 111 ? -8.062 -26.094 -0.642 1 97.5 111 TYR B C 1
ATOM 5380 O O . TYR B 1 111 ? -8.375 -26.078 0.551 1 97.5 111 TYR B O 1
ATOM 5388 N N . GLN B 1 112 ? -7.777 -25 -1.291 1 97.31 112 GLN B N 1
ATOM 5389 C CA . GLN B 1 112 ? -7.637 -23.703 -0.639 1 97.31 112 GLN B CA 1
ATOM 5390 C C . GLN B 1 112 ? -9 -23.109 -0.306 1 97.31 112 GLN B C 1
ATOM 5392 O O . GLN B 1 112 ? -9.109 -22.25 0.565 1 97.31 112 GLN B O 1
ATOM 5397 N N . ILE B 1 113 ? -10.117 -23.625 -0.97 1 98 113 ILE B N 1
ATOM 5398 C CA . ILE B 1 113 ? -11.328 -22.828 -0.795 1 98 113 ILE B CA 1
ATOM 5399 C C . ILE B 1 113 ? -12.508 -23.734 -0.465 1 98 113 ILE B C 1
ATOM 5401 O O . ILE B 1 113 ? -13.547 -23.281 0.015 1 98 113 ILE B O 1
ATOM 5405 N N . GLU B 1 114 ? -12.5 -25.078 -0.771 1 98.12 114 GLU B N 1
ATOM 5406 C CA . GLU B 1 114 ? -13.695 -25.922 -0.796 1 98.12 114 GLU B CA 1
ATOM 5407 C C . GLU B 1 114 ? -14.164 -26.25 0.616 1 98.12 114 GLU B C 1
ATOM 5409 O O . GLU B 1 114 ? -15.359 -26.203 0.906 1 98.12 114 GLU B O 1
ATOM 5414 N N . GLY B 1 115 ? -13.203 -26.562 1.438 1 97.38 115 GLY B N 1
ATOM 5415 C CA . GLY B 1 115 ? -13.594 -27.156 2.707 1 97.38 115 GLY B CA 1
ATOM 5416 C C . GLY B 1 115 ? -14.211 -28.531 2.562 1 97.38 115 GLY B C 1
ATOM 5417 O O . GLY B 1 115 ? -13.719 -29.359 1.795 1 97.38 115 GLY B O 1
ATOM 5418 N N . ALA B 1 116 ? -15.18 -28.859 3.496 1 97.38 116 ALA B N 1
ATOM 5419 C CA . ALA B 1 116 ? -15.781 -30.188 3.486 1 97.38 116 ALA B CA 1
ATOM 5420 C C . ALA B 1 116 ? -14.711 -31.281 3.453 1 97.38 116 ALA B C 1
ATOM 5422 O O . ALA B 1 116 ? -14.789 -32.219 2.646 1 97.38 116 ALA B O 1
ATOM 5423 N N . ALA B 1 117 ? -13.742 -31.203 4.246 1 95.75 117 ALA B N 1
ATOM 5424 C CA . ALA B 1 117 ? -12.492 -31.953 4.168 1 95.75 117 ALA B CA 1
ATOM 5425 C C . ALA B 1 117 ? -12.758 -33.469 4.184 1 95.75 117 ALA B C 1
ATOM 5427 O O . ALA B 1 117 ? -12.125 -34.219 3.451 1 95.75 117 ALA B O 1
ATOM 5428 N N . ALA B 1 118 ? -13.695 -33.906 4.996 1 94.38 118 ALA B N 1
ATOM 5429 C CA . ALA B 1 118 ? -13.961 -35.312 5.105 1 94.38 118 ALA B CA 1
ATOM 5430 C C . ALA B 1 118 ? -15.414 -35.656 4.77 1 94.38 118 ALA B C 1
ATOM 5432 O O . ALA B 1 118 ? -15.938 -36.688 5.188 1 94.38 118 ALA B O 1
ATOM 5433 N N . ASP B 1 119 ? -15.992 -34.75 4.086 1 95.25 119 ASP B N 1
ATOM 5434 C CA . ASP B 1 119 ? -17.406 -34.938 3.768 1 95.25 119 ASP B CA 1
ATOM 5435 C C . ASP B 1 119 ? -17.578 -35.625 2.42 1 95.25 119 ASP B C 1
ATOM 5437 O O . ASP B 1 119 ? -16.703 -35.562 1.56 1 95.25 119 ASP B O 1
ATOM 5441 N N . GLU B 1 120 ? -18.594 -36.375 2.271 1 95.5 120 GLU B N 1
ATOM 5442 C CA . GLU B 1 120 ? -19.109 -36.969 1.042 1 95.5 120 GLU B CA 1
ATOM 5443 C C . GLU B 1 120 ? -18.031 -37.812 0.369 1 95.5 120 GLU B C 1
ATOM 5445 O O . GLU B 1 120 ? -17.891 -37.781 -0.854 1 95.5 120 GLU B O 1
ATOM 5450 N N . GLY B 1 121 ? -17.172 -38.438 1.158 1 95.25 121 GLY B N 1
ATOM 5451 C CA . GLY B 1 121 ? -16.328 -39.531 0.678 1 95.25 121 GLY B CA 1
ATOM 5452 C C . GLY B 1 121 ? -14.93 -39.062 0.284 1 95.25 121 GLY B C 1
ATOM 5453 O O . GLY B 1 121 ? -14.125 -39.875 -0.197 1 95.25 121 GLY B O 1
ATOM 5454 N N . ARG B 1 122 ? -14.562 -37.781 0.443 1 97 122 ARG B N 1
ATOM 5455 C CA . ARG B 1 122 ? -13.219 -37.344 0.088 1 97 122 ARG B CA 1
ATOM 5456 C C . ARG B 1 122 ? -12.164 -38.062 0.941 1 97 122 ARG B C 1
ATOM 5458 O O . ARG B 1 122 ? -12.32 -38.156 2.16 1 97 122 ARG B O 1
ATOM 5465 N N . GLY B 1 123 ? -11.125 -38.625 0.332 1 96.5 123 GLY B N 1
ATOM 5466 C CA . GLY B 1 123 ? -9.961 -39.062 1.059 1 96.5 123 GLY B CA 1
ATOM 5467 C C . GLY B 1 123 ? -8.969 -37.969 1.37 1 96.5 123 GLY B C 1
ATOM 5468 O O . GLY B 1 123 ? -9.039 -36.875 0.78 1 96.5 123 GLY B O 1
ATOM 5469 N N . PRO B 1 124 ? -8.086 -38.219 2.336 1 95.19 124 PRO B N 1
ATOM 5470 C CA . PRO B 1 124 ? -7.113 -37.188 2.68 1 95.19 124 PRO B CA 1
ATOM 5471 C C . PRO B 1 124 ? -6.023 -37.031 1.623 1 95.19 124 PRO B C 1
ATOM 5473 O O . PRO B 1 124 ? -5.699 -38 0.914 1 95.19 124 PRO B O 1
ATOM 5476 N N . SER B 1 125 ? -5.547 -35.875 1.492 1 95.62 125 SER B N 1
ATOM 5477 C CA . SER B 1 125 ? -4.355 -35.562 0.713 1 95.62 125 SER B CA 1
ATOM 5478 C C . SER B 1 125 ? -3.17 -35.25 1.62 1 95.62 125 SER B C 1
ATOM 5480 O O . SER B 1 125 ? -3.316 -35.188 2.842 1 95.62 125 SER B O 1
ATOM 5482 N N . ILE B 1 126 ? -2.031 -35 1.083 1 94.12 126 ILE B N 1
ATOM 5483 C CA . ILE B 1 126 ? -0.835 -34.688 1.846 1 94.12 126 ILE B CA 1
ATOM 5484 C C . ILE B 1 126 ? -1.034 -33.344 2.553 1 94.12 126 ILE B C 1
ATOM 5486 O O . ILE B 1 126 ? -0.476 -33.094 3.627 1 94.12 126 ILE B O 1
ATOM 5490 N N . TRP B 1 127 ? -1.791 -32.438 2.008 1 94.5 127 TRP B N 1
ATOM 5491 C CA . TRP B 1 127 ? -1.993 -31.125 2.602 1 94.5 127 TRP B CA 1
ATOM 5492 C C . TRP B 1 127 ? -2.863 -31.219 3.85 1 94.5 127 TRP B C 1
ATOM 5494 O O . TRP B 1 127 ? -2.768 -30.375 4.746 1 94.5 127 TRP B O 1
ATOM 5504 N N . ASP B 1 128 ? -3.691 -32.25 3.947 1 93.62 128 ASP B N 1
ATOM 5505 C CA . ASP B 1 128 ? -4.422 -32.469 5.191 1 93.62 128 ASP B CA 1
ATOM 5506 C C . ASP B 1 128 ? -3.469 -32.875 6.32 1 93.62 128 ASP B C 1
ATOM 5508 O O . ASP B 1 128 ? -3.693 -32.5 7.48 1 93.62 128 ASP B O 1
ATOM 5512 N N . VAL B 1 129 ? -2.473 -33.562 5.941 1 91 129 VAL B N 1
ATOM 5513 C CA . VAL B 1 129 ? -1.455 -33.906 6.926 1 91 129 VAL B CA 1
ATOM 5514 C C . VAL B 1 129 ? -0.623 -32.688 7.27 1 91 129 VAL B C 1
ATOM 5516 O O . VAL B 1 129 ? -0.354 -32.406 8.445 1 91 129 VAL B O 1
ATOM 5519 N N . PHE B 1 130 ? -0.225 -31.891 6.238 1 90.12 130 PHE B N 1
ATOM 5520 C CA . PHE B 1 130 ? 0.583 -30.688 6.422 1 90.12 130 PHE B CA 1
ATOM 5521 C C . PHE B 1 130 ? -0.103 -29.719 7.375 1 90.12 130 PHE B C 1
ATOM 5523 O O . PHE B 1 130 ? 0.564 -29 8.125 1 90.12 130 PHE B O 1
ATOM 5530 N N . THR B 1 131 ? -1.417 -29.656 7.43 1 90.19 131 THR B N 1
ATOM 5531 C CA . THR B 1 131 ? -2.127 -28.625 8.188 1 90.19 131 THR B CA 1
ATOM 5532 C C . THR B 1 131 ? -2.57 -29.172 9.539 1 90.19 131 THR B C 1
ATOM 5534 O O . THR B 1 131 ? -3.027 -28.406 10.398 1 90.19 131 THR B O 1
ATOM 5537 N N . HIS B 1 132 ? -2.541 -30.422 9.836 1 85.88 132 HIS B N 1
ATOM 5538 C CA . HIS B 1 132 ? -3 -30.984 11.102 1 85.88 132 HIS B CA 1
ATOM 5539 C C . HIS B 1 132 ? -1.826 -31.469 11.938 1 85.88 132 HIS B C 1
ATOM 5541 O O . HIS B 1 132 ? -1.883 -31.453 13.172 1 85.88 132 HIS B O 1
ATOM 5547 N N . ASN B 1 133 ? -0.993 -32.094 11.406 1 66.31 133 ASN B N 1
ATOM 5548 C CA . ASN B 1 133 ? 0.051 -32.781 12.164 1 66.31 133 ASN B CA 1
ATOM 5549 C C . ASN B 1 133 ? 1.184 -31.828 12.539 1 66.31 133 ASN B C 1
ATOM 5551 O O . ASN B 1 133 ? 1.836 -31.266 11.656 1 66.31 133 ASN B O 1
ATOM 5555 N N . ALA B 1 134 ? 1.298 -31.594 13.867 1 55.59 134 ALA B N 1
ATOM 5556 C CA . ALA B 1 134 ? 2.215 -30.656 14.5 1 55.59 134 ALA B CA 1
ATOM 5557 C C . ALA B 1 134 ? 3.627 -30.797 13.945 1 55.59 134 ALA B C 1
ATOM 5559 O O . ALA B 1 134 ? 4.328 -29.812 13.75 1 55.59 134 ALA B O 1
ATOM 5560 N N . ALA B 1 135 ? 4.039 -31.969 13.953 1 44.41 135 ALA B N 1
ATOM 5561 C CA . ALA B 1 135 ? 5.426 -32.219 13.57 1 44.41 135 ALA B CA 1
ATOM 5562 C C . ALA B 1 135 ? 5.621 -32.062 12.062 1 44.41 135 ALA B C 1
ATOM 5564 O O . ALA B 1 135 ? 6.75 -31.938 11.586 1 44.41 135 ALA B O 1
ATOM 5565 N N . ALA B 1 136 ? 4.492 -31.938 11.398 1 47.62 136 ALA B N 1
ATOM 5566 C CA . ALA B 1 136 ? 4.52 -31.766 9.945 1 47.62 136 ALA B CA 1
ATOM 5567 C C . ALA B 1 136 ? 4.02 -30.375 9.555 1 47.62 136 ALA B C 1
ATOM 5569 O O . ALA B 1 136 ? 3.877 -30.078 8.367 1 47.62 136 ALA B O 1
ATOM 5570 N N . LYS B 1 137 ? 3.801 -29.656 10.562 1 58.25 137 LYS B N 1
ATOM 5571 C CA . LYS B 1 137 ? 3.049 -28.422 10.359 1 58.25 137 LYS B CA 1
ATOM 5572 C C . LYS B 1 137 ? 3.83 -27.438 9.492 1 58.25 137 LYS B C 1
ATOM 5574 O O . LYS B 1 137 ? 4.891 -26.953 9.891 1 58.25 137 LYS B O 1
ATOM 5579 N N . ALA B 1 138 ? 3.439 -27.422 8.312 1 54.22 138 ALA B N 1
ATOM 5580 C CA . ALA B 1 138 ? 3.977 -26.547 7.281 1 54.22 138 ALA B CA 1
ATOM 5581 C C . ALA B 1 138 ? 3.225 -25.219 7.242 1 54.22 138 ALA B C 1
ATOM 5583 O O . ALA B 1 138 ? 3.684 -24.25 6.621 1 54.22 138 ALA B O 1
ATOM 5584 N N . THR B 1 139 ? 2.119 -25.188 8.016 1 56.69 139 THR B N 1
ATOM 5585 C CA . THR B 1 139 ? 1.314 -23.984 7.926 1 56.69 139 THR B CA 1
ATOM 5586 C C . THR B 1 139 ? 1.521 -23.109 9.156 1 56.69 139 THR B C 1
ATOM 5588 O O . THR B 1 139 ? 1.541 -23.594 10.281 1 56.69 139 THR B O 1
ATOM 5591 N N . LEU B 1 140 ? 1.596 -21.891 8.859 1 68.12 140 LEU B N 1
ATOM 5592 C CA . LEU B 1 140 ? 1.764 -20.922 9.938 1 68.12 140 LEU B CA 1
ATOM 5593 C C . LEU B 1 140 ? 0.447 -20.688 10.672 1 68.12 140 LEU B C 1
ATOM 5595 O O . LEU B 1 140 ? -0.629 -20.875 10.094 1 68.12 140 LEU B O 1
ATOM 5599 N N . PHE B 1 141 ? 0.298 -20.594 11.836 1 74.31 141 PHE B N 1
ATOM 5600 C CA . PHE B 1 141 ? -0.764 -20.031 12.664 1 74.31 141 PHE B CA 1
ATOM 5601 C C . PHE B 1 141 ? -1.85 -21.078 12.93 1 74.31 141 PHE B C 1
ATOM 5603 O O . PHE B 1 141 ? -3 -20.719 13.203 1 74.31 141 PHE B O 1
ATOM 5610 N N . ASN B 1 142 ? -1.682 -22.422 12.523 1 80.5 142 ASN B N 1
ATOM 5611 C CA . ASN B 1 142 ? -2.564 -23.547 12.805 1 80.5 142 ASN B CA 1
ATOM 5612 C C . ASN B 1 142 ? -3.842 -23.484 11.977 1 80.5 142 ASN B C 1
ATOM 5614 O O . ASN B 1 142 ? -4.891 -23.969 12.406 1 80.5 142 ASN B O 1
ATOM 5618 N N . ASP B 1 143 ? -3.771 -22.875 10.844 1 89.38 143 ASP B N 1
ATOM 5619 C CA . ASP B 1 143 ? -4.895 -22.828 9.906 1 89.38 143 ASP B CA 1
ATOM 5620 C C . ASP B 1 143 ? -5.004 -24.141 9.125 1 89.38 143 ASP B C 1
ATOM 5622 O O . ASP B 1 143 ? -3.992 -24.781 8.828 1 89.38 143 ASP B O 1
ATOM 5626 N N . THR B 1 144 ? -6.246 -24.562 8.875 1 92.06 144 THR B N 1
ATOM 5627 C CA . THR B 1 144 ? -6.48 -25.781 8.094 1 92.06 144 THR B CA 1
ATOM 5628 C C . THR B 1 144 ? -7.426 -25.5 6.934 1 92.06 144 THR B C 1
ATOM 5630 O O . THR B 1 144 ? -8.047 -24.438 6.875 1 92.06 144 THR B O 1
ATOM 5633 N N . GLY B 1 145 ? -7.465 -26.469 6.004 1 94.31 145 GLY B N 1
ATOM 5634 C CA . GLY B 1 145 ? -8.422 -26.406 4.91 1 94.31 145 GLY B CA 1
ATOM 5635 C C . GLY B 1 145 ? -9.719 -27.109 5.207 1 94.31 145 GLY B C 1
ATOM 5636 O O . GLY B 1 145 ? -10.461 -27.484 4.289 1 94.31 145 GLY B O 1
ATOM 5637 N N . ASP B 1 146 ? -10.047 -27.344 6.516 1 95.56 146 ASP B N 1
ATOM 5638 C CA . ASP B 1 146 ? -11.203 -28.156 6.891 1 95.56 146 ASP B CA 1
ATOM 5639 C C . ASP B 1 146 ? -12.5 -27.5 6.438 1 95.56 146 ASP B C 1
ATOM 5641 O O . ASP B 1 146 ? -13.359 -28.156 5.848 1 95.56 146 ASP B O 1
ATOM 5645 N N . VAL B 1 147 ? -12.586 -26.25 6.809 1 95.25 147 VAL B N 1
ATOM 5646 C CA . VAL B 1 147 ? -13.766 -25.469 6.453 1 95.25 147 VAL B CA 1
ATOM 5647 C C . VAL B 1 147 ? -13.43 -24.484 5.328 1 95.25 147 VAL B C 1
ATOM 5649 O O . VAL B 1 147 ? -14.195 -24.344 4.371 1 95.25 147 VAL B O 1
ATOM 5652 N N . GLY B 1 148 ? -12.203 -23.828 5.527 1 93.19 148 GLY B N 1
ATOM 5653 C CA . GLY B 1 148 ? -11.773 -22.859 4.531 1 93.19 148 GLY B CA 1
ATOM 5654 C C . GLY B 1 148 ? -12.828 -21.812 4.215 1 93.19 148 GLY B C 1
ATOM 5655 O O . GLY B 1 148 ? -13.406 -21.203 5.121 1 93.19 148 GLY B O 1
ATOM 5656 N N . ASP B 1 149 ? -13.062 -21.578 2.941 1 97.69 149 ASP B N 1
ATOM 5657 C CA . ASP B 1 149 ? -14.078 -20.625 2.494 1 97.69 149 ASP B CA 1
ATOM 5658 C C . ASP B 1 149 ? -15.445 -21.297 2.363 1 97.69 149 ASP B C 1
ATOM 5660 O O . ASP B 1 149 ? -16.438 -20.641 2.025 1 97.69 149 ASP B O 1
ATOM 5664 N N . ASN B 1 150 ? -15.461 -22.578 2.562 1 98.12 150 ASN B N 1
ATOM 5665 C CA . ASN B 1 150 ? -16.656 -23.406 2.475 1 98.12 150 ASN B CA 1
ATOM 5666 C C . ASN B 1 150 ? -17.312 -23.297 1.101 1 98.12 150 ASN B C 1
ATOM 5668 O O . ASN B 1 150 ? -18.547 -23.328 0.989 1 98.12 150 ASN B O 1
ATOM 5672 N N . GLN B 1 151 ? -16.531 -23.156 0.114 1 98.12 151 GLN B N 1
ATOM 5673 C CA . GLN B 1 151 ? -17.062 -23.016 -1.237 1 98.12 151 GLN B CA 1
ATOM 5674 C C . GLN B 1 151 ? -17.75 -24.297 -1.688 1 98.12 151 GLN B C 1
ATOM 5676 O O . GLN B 1 151 ? -18.625 -24.266 -2.559 1 98.12 151 GLN B O 1
ATOM 5681 N N . TYR B 1 152 ? -17.375 -25.453 -1.136 1 98.38 152 TYR B N 1
ATOM 5682 C CA . TYR B 1 152 ? -18.016 -26.719 -1.485 1 98.38 152 TYR B CA 1
ATOM 5683 C C . TYR B 1 152 ? -19.531 -26.609 -1.396 1 98.38 152 TYR B C 1
ATOM 5685 O O . TYR B 1 152 ? -20.25 -27.125 -2.254 1 98.38 152 TYR B O 1
ATOM 5693 N N . TYR B 1 153 ? -19.984 -25.938 -0.411 1 98.06 153 TYR B N 1
ATOM 5694 C CA . TYR B 1 153 ? -21.422 -25.844 -0.201 1 98.06 153 TYR B CA 1
ATOM 5695 C C . TYR B 1 153 ? -21.953 -24.5 -0.671 1 98.06 153 TYR B C 1
ATOM 5697 O O . TYR B 1 153 ? -23.172 -24.297 -0.76 1 98.06 153 TYR B O 1
ATOM 5705 N N . LEU B 1 154 ? -21.047 -23.562 -1.009 1 98.12 154 LEU B N 1
ATOM 5706 C CA . LEU B 1 154 ? -21.469 -22.203 -1.354 1 98.12 154 LEU B CA 1
ATOM 5707 C C . LEU B 1 154 ? -21.078 -21.859 -2.787 1 98.12 154 LEU B C 1
ATOM 5709 O O . LEU B 1 154 ? -21.125 -20.703 -3.186 1 98.12 154 LEU B O 1
ATOM 5713 N N . TYR B 1 155 ? -20.703 -22.812 -3.586 1 98.44 155 TYR B N 1
ATOM 5714 C CA . TYR B 1 155 ? -20.172 -22.594 -4.918 1 98.44 155 TYR B CA 1
ATOM 5715 C C . TYR B 1 155 ? -21.172 -21.875 -5.809 1 98.44 155 TYR B C 1
ATOM 5717 O O . TYR B 1 155 ? -20.797 -21.078 -6.668 1 98.44 155 TYR B O 1
ATOM 5725 N N . LYS B 1 156 ? -22.453 -22.172 -5.66 1 98.38 156 LYS B N 1
ATOM 5726 C CA . LYS B 1 156 ? -23.469 -21.531 -6.504 1 98.38 156 LYS B CA 1
ATOM 5727 C C . LYS B 1 156 ? -23.5 -20.031 -6.258 1 98.38 156 LYS B C 1
ATOM 5729 O O . LYS B 1 156 ? -23.594 -19.25 -7.203 1 98.38 156 LYS B O 1
ATOM 5734 N N . GLN B 1 157 ? -23.406 -19.656 -4.984 1 97.56 157 GLN B N 1
ATOM 5735 C CA . GLN B 1 157 ? -23.359 -18.25 -4.637 1 97.56 157 GLN B CA 1
ATOM 5736 C C . GLN B 1 157 ? -22.094 -17.594 -5.156 1 97.56 157 GLN B C 1
ATOM 5738 O O . GLN B 1 157 ? -22.125 -16.453 -5.637 1 97.56 157 GLN B O 1
ATOM 5743 N N . ASP B 1 158 ? -20.969 -18.234 -4.988 1 98.5 158 ASP B N 1
ATOM 5744 C CA . ASP B 1 158 ? -19.703 -17.688 -5.449 1 98.5 158 ASP B CA 1
ATOM 5745 C C . ASP B 1 158 ? -19.703 -17.5 -6.961 1 98.5 158 ASP B C 1
ATOM 5747 O O . ASP B 1 158 ? -19.188 -16.5 -7.465 1 98.5 158 ASP B O 1
ATOM 5751 N N . ILE B 1 159 ? -20.297 -18.422 -7.695 1 98.75 159 ILE B N 1
ATOM 5752 C CA . ILE B 1 159 ? -20.391 -18.312 -9.148 1 98.75 159 ILE B CA 1
ATOM 5753 C C . ILE B 1 159 ? -21.344 -17.188 -9.523 1 98.75 159 ILE B C 1
ATOM 5755 O O . ILE B 1 159 ? -21.109 -16.453 -10.492 1 98.75 159 ILE B O 1
ATOM 5759 N N . ALA B 1 160 ? -22.438 -17.031 -8.766 1 98.5 160 ALA B N 1
ATOM 5760 C CA . ALA B 1 160 ? -23.344 -15.922 -8.984 1 98.5 160 ALA B CA 1
ATOM 5761 C C . ALA B 1 160 ? -22.625 -14.586 -8.859 1 98.5 160 ALA B C 1
ATOM 5763 O O . ALA B 1 160 ? -22.906 -13.648 -9.609 1 98.5 160 ALA B O 1
ATOM 5764 N N . ARG B 1 161 ? -21.719 -14.5 -7.945 1 98.5 161 ARG B N 1
ATOM 5765 C CA . ARG B 1 161 ? -20.984 -13.266 -7.727 1 98.5 161 ARG B CA 1
ATOM 5766 C C . ARG B 1 161 ? -20 -13.008 -8.867 1 98.5 161 ARG B C 1
ATOM 5768 O O . ARG B 1 161 ? -19.766 -11.859 -9.242 1 98.5 161 ARG B O 1
ATOM 5775 N N . ILE B 1 162 ? -19.391 -14.062 -9.406 1 98.75 162 ILE B N 1
ATOM 5776 C CA . ILE B 1 162 ? -18.547 -13.953 -10.594 1 98.75 162 ILE B CA 1
ATOM 5777 C C . ILE B 1 162 ? -19.359 -13.406 -11.758 1 98.75 162 ILE B C 1
ATOM 5779 O O . ILE B 1 162 ? -18.969 -12.43 -12.406 1 98.75 162 ILE B O 1
ATOM 5783 N N . ALA B 1 163 ? -20.5 -13.977 -11.961 1 98.69 163 ALA B N 1
ATOM 5784 C CA . ALA B 1 163 ? -21.391 -13.656 -13.086 1 98.69 163 ALA B CA 1
ATOM 5785 C C . ALA B 1 163 ? -21.922 -12.234 -12.969 1 98.69 163 ALA B C 1
ATOM 5787 O O . ALA B 1 163 ? -22.094 -11.547 -13.977 1 98.69 163 ALA B O 1
ATOM 5788 N N . ALA B 1 164 ? -22.172 -11.797 -11.781 1 98.56 164 ALA B N 1
ATOM 5789 C CA . ALA B 1 164 ? -22.781 -10.492 -11.539 1 98.56 164 ALA B CA 1
ATOM 5790 C C . ALA B 1 164 ? -21.875 -9.359 -12 1 98.56 164 ALA B C 1
ATOM 5792 O O . ALA B 1 164 ? -22.344 -8.266 -12.328 1 98.56 164 ALA B O 1
ATOM 5793 N N . LEU B 1 165 ? -20.578 -9.633 -12.07 1 98.38 165 LEU B N 1
ATOM 5794 C CA . LEU B 1 165 ? -19.625 -8.625 -12.531 1 98.38 165 LEU B CA 1
ATOM 5795 C C . LEU B 1 165 ? -19.297 -8.812 -14.008 1 98.38 165 LEU B C 1
ATOM 5797 O O . LEU B 1 165 ? -18.484 -8.086 -14.562 1 98.38 165 LEU B O 1
ATOM 5801 N N . GLY B 1 166 ? -19.906 -9.828 -14.609 1 98.44 166 GLY B N 1
ATOM 5802 C CA . GLY B 1 166 ? -19.734 -10.062 -16.031 1 98.44 166 GLY B CA 1
ATOM 5803 C C . GLY B 1 166 ? -18.469 -10.82 -16.375 1 98.44 166 GLY B C 1
ATOM 5804 O O . GLY B 1 166 ? -17.984 -10.766 -17.516 1 98.44 166 GLY B O 1
ATOM 5805 N N . VAL B 1 167 ? -17.859 -11.477 -15.414 1 98.69 167 VAL B N 1
ATOM 5806 C CA . VAL B 1 167 ? -16.641 -12.258 -15.641 1 98.69 167 VAL B CA 1
ATOM 5807 C C . VAL B 1 167 ? -16.984 -13.531 -16.406 1 98.69 167 VAL B C 1
ATOM 5809 O O . VAL B 1 167 ? -17.797 -14.344 -15.945 1 98.69 167 VAL B O 1
ATOM 5812 N N . PRO B 1 168 ? -16.391 -13.789 -17.484 1 98.62 168 PRO B N 1
ATOM 5813 C CA . PRO B 1 168 ? -16.875 -14.852 -18.375 1 98.62 168 PRO B CA 1
ATOM 5814 C C . PRO B 1 168 ? -16.281 -16.219 -18.062 1 98.62 168 PRO B C 1
ATOM 5816 O O . PRO B 1 168 ? -16.781 -17.234 -18.516 1 98.62 168 PRO B O 1
ATOM 5819 N N . TYR B 1 169 ? -15.156 -16.297 -17.375 1 98.81 169 TYR B N 1
ATOM 5820 C CA . TYR B 1 169 ? -14.523 -17.578 -17.125 1 98.81 169 TYR B CA 1
ATOM 5821 C C . TYR B 1 169 ? -14.25 -17.766 -15.633 1 98.81 169 TYR B C 1
ATOM 5823 O O . TYR B 1 169 ? -13.914 -16.797 -14.93 1 98.81 169 TYR B O 1
ATOM 5831 N N . TYR B 1 170 ? -14.398 -18.938 -15.117 1 98.88 170 TYR B N 1
ATOM 5832 C CA . TYR B 1 170 ? -14.023 -19.344 -13.766 1 98.88 170 TYR B CA 1
ATOM 5833 C C . TYR B 1 170 ? -13.117 -20.578 -13.805 1 98.88 170 TYR B C 1
ATOM 5835 O O . TYR B 1 170 ? -13.523 -21.625 -14.297 1 98.88 170 TYR B O 1
ATOM 5843 N N . SER B 1 171 ? -11.883 -20.406 -13.336 1 98.94 171 SER B N 1
ATOM 5844 C CA . SER B 1 171 ? -10.891 -21.484 -13.305 1 98.94 171 SER B CA 1
ATOM 5845 C C . SER B 1 171 ? -10.805 -22.109 -11.914 1 98.94 171 SER B C 1
ATOM 5847 O O . SER B 1 171 ? -10.523 -21.422 -10.938 1 98.94 171 SER B O 1
ATOM 5849 N N . PHE B 1 172 ? -11.086 -23.375 -11.812 1 98.81 172 PHE B N 1
ATOM 5850 C CA . PHE B 1 172 ? -10.992 -24.109 -10.555 1 98.81 172 PHE B CA 1
ATOM 5851 C C . PHE B 1 172 ? -10.297 -25.438 -10.758 1 98.81 172 PHE B C 1
ATOM 5853 O O . PHE B 1 172 ? -10.062 -25.859 -11.891 1 98.81 172 PHE B O 1
ATOM 5860 N N . SER B 1 173 ? -9.844 -26.047 -9.688 1 98.75 173 SER B N 1
ATOM 5861 C CA . SER B 1 173 ? -9.281 -27.391 -9.758 1 98.75 173 SER B CA 1
ATOM 5862 C C . SER B 1 173 ? -10.242 -28.422 -9.18 1 98.75 173 SER B C 1
ATOM 5864 O O . SER B 1 173 ? -11.156 -28.078 -8.422 1 98.75 173 SER B O 1
ATOM 5866 N N . ILE B 1 174 ? -10.047 -29.609 -9.594 1 98.69 174 ILE B N 1
ATOM 5867 C CA . ILE B 1 174 ? -10.781 -30.75 -9.055 1 98.69 174 ILE B CA 1
ATOM 5868 C C . ILE B 1 174 ? -9.891 -31.531 -8.094 1 98.69 174 ILE B C 1
ATOM 5870 O O . ILE B 1 174 ? -8.727 -31.797 -8.406 1 98.69 174 ILE B O 1
ATOM 5874 N N . SER B 1 175 ? -10.43 -31.797 -6.938 1 98.31 175 SER B N 1
ATOM 5875 C CA . SER B 1 175 ? -9.688 -32.562 -5.945 1 98.31 175 SER B CA 1
ATOM 5876 C C . SER B 1 175 ? -9.586 -34.031 -6.336 1 98.31 175 SER B C 1
ATOM 5878 O O . SER B 1 175 ? -10.594 -34.75 -6.359 1 98.31 175 SER B O 1
ATOM 5880 N N . TRP B 1 176 ? -8.383 -34.5 -6.578 1 98.69 176 TRP B N 1
ATOM 5881 C CA . TRP B 1 176 ? -8.141 -35.875 -6.941 1 98.69 176 TRP B CA 1
ATOM 5882 C C . TRP B 1 176 ? -8.664 -36.812 -5.859 1 98.69 176 TRP B C 1
ATOM 5884 O O . TRP B 1 176 ? -9.344 -37.812 -6.16 1 98.69 176 TRP B O 1
ATOM 5894 N N . SER B 1 177 ? -8.484 -36.5 -4.633 1 97.62 177 SER B N 1
ATOM 5895 C CA . SER B 1 177 ? -8.852 -37.375 -3.529 1 97.62 177 SER B CA 1
ATOM 5896 C C . SER B 1 177 ? -10.352 -37.312 -3.26 1 97.62 177 SER B C 1
ATOM 5898 O O . SER B 1 177 ? -10.883 -38.156 -2.506 1 97.62 177 SER B O 1
ATOM 5900 N N . ARG B 1 178 ? -11.031 -36.375 -3.834 1 97.56 178 ARG B N 1
ATOM 5901 C CA . ARG B 1 178 ? -12.492 -36.375 -3.771 1 97.56 178 ARG B CA 1
ATOM 5902 C C . ARG B 1 178 ? -13.078 -37.312 -4.816 1 97.56 178 ARG B C 1
ATOM 5904 O O . ARG B 1 178 ? -14.062 -38 -4.551 1 97.56 178 ARG B O 1
ATOM 5911 N N . ILE B 1 179 ? -12.492 -37.344 -5.98 1 98.38 179 ILE B N 1
ATOM 5912 C CA . ILE B 1 179 ? -12.961 -38.188 -7.066 1 98.38 179 ILE B CA 1
ATOM 5913 C C . ILE B 1 179 ? -12.594 -39.625 -6.777 1 98.38 179 ILE B C 1
ATOM 5915 O O . ILE B 1 179 ? -13.414 -40.531 -6.973 1 98.38 179 ILE B O 1
ATOM 5919 N N . LEU B 1 180 ? -11.352 -39.844 -6.375 1 98 180 LEU B N 1
ATOM 5920 C CA . LEU B 1 180 ? -10.805 -41.125 -5.98 1 98 180 LEU B CA 1
ATOM 5921 C C . LEU B 1 180 ? -10.227 -41.062 -4.57 1 98 180 LEU B C 1
ATOM 5923 O O . LEU B 1 180 ? -9.039 -40.781 -4.395 1 98 180 LEU B O 1
ATOM 5927 N N . PRO B 1 181 ? -10.992 -41.438 -3.582 1 96.5 181 PRO B N 1
ATOM 5928 C CA . PRO B 1 181 ? -10.617 -41.25 -2.184 1 96.5 181 PRO B CA 1
ATOM 5929 C C . PRO B 1 181 ? -9.266 -41.875 -1.836 1 96.5 181 PRO B C 1
ATOM 5931 O O . PRO B 1 181 ? -8.562 -41.375 -0.948 1 96.5 181 PRO B O 1
ATOM 5934 N N . PHE B 1 182 ? -8.859 -42.906 -2.539 1 94.88 182 PHE B N 1
ATOM 5935 C CA . PHE B 1 182 ? -7.566 -43.562 -2.311 1 94.88 182 PHE B CA 1
ATOM 5936 C C . PHE B 1 182 ? -6.578 -43.188 -3.41 1 94.88 182 PHE B C 1
ATOM 5938 O O . PHE B 1 182 ? -5.508 -43.781 -3.521 1 94.88 182 PHE B O 1
ATOM 5945 N N . GLY B 1 183 ? -6.969 -42.281 -4.289 1 97.19 183 GLY B N 1
ATOM 5946 C CA . GLY B 1 183 ? -6.164 -41.906 -5.441 1 97.19 183 GLY B CA 1
ATOM 5947 C C . GLY B 1 183 ? -6.305 -42.875 -6.602 1 97.19 183 GLY B C 1
ATOM 5948 O O . GLY B 1 183 ? -5.887 -42.562 -7.723 1 97.19 183 GLY B O 1
ATOM 5949 N N . LYS B 1 184 ? -6.871 -43.938 -6.344 1 96.5 184 LYS B N 1
ATOM 5950 C CA . LYS B 1 184 ? -7.176 -45 -7.289 1 96.5 184 LYS B CA 1
ATOM 5951 C C . LYS B 1 184 ? -8.289 -45.906 -6.762 1 96.5 184 LYS B C 1
ATOM 5953 O O . LYS B 1 184 ? -8.758 -45.719 -5.637 1 96.5 184 LYS B O 1
ATOM 5958 N N . GLY B 1 185 ? -8.828 -46.719 -7.633 1 95.06 185 GLY B N 1
ATOM 5959 C CA . GLY B 1 185 ? -9.844 -47.688 -7.18 1 95.06 185 GLY B CA 1
ATOM 5960 C C . GLY B 1 185 ? -11.258 -47.156 -7.336 1 95.06 185 GLY B C 1
ATOM 5961 O O . GLY B 1 185 ? -11.633 -46.656 -8.406 1 95.06 185 GLY B O 1
ATOM 5962 N N . PRO B 1 186 ? -12.086 -47.312 -6.277 1 94 186 PRO B N 1
ATOM 5963 C CA . PRO B 1 186 ? -13.492 -46.938 -6.426 1 94 186 PRO B CA 1
ATOM 5964 C C . PRO B 1 186 ? -13.68 -45.438 -6.68 1 94 186 PRO B C 1
ATOM 5966 O O . PRO B 1 186 ? -13 -44.625 -6.066 1 94 186 PRO B O 1
ATOM 5969 N N . VAL B 1 187 ? -14.625 -45.188 -7.574 1 97.25 187 VAL B N 1
ATOM 5970 C CA . VAL B 1 187 ? -14.945 -43.781 -7.938 1 97.25 187 VAL B CA 1
ATOM 5971 C C . VAL B 1 187 ? -16.031 -43.25 -7.008 1 97.25 187 VAL B C 1
ATOM 5973 O O . VAL B 1 187 ? -17 -43.938 -6.715 1 97.25 187 VAL B O 1
ATOM 5976 N N . ASN B 1 188 ? -15.82 -42.094 -6.496 1 97.25 188 ASN B N 1
ATOM 5977 C CA . ASN B 1 188 ? -16.797 -41.406 -5.664 1 97.25 188 ASN B CA 1
ATOM 5978 C C . ASN B 1 188 ? -17.812 -40.625 -6.508 1 97.25 188 ASN B C 1
ATOM 5980 O O . ASN B 1 188 ? -17.578 -39.469 -6.883 1 97.25 188 ASN B O 1
ATOM 5984 N N . GLU B 1 189 ? -18.969 -41.188 -6.707 1 97.56 189 GLU B N 1
ATOM 5985 C CA . GLU B 1 189 ? -20 -40.594 -7.562 1 97.56 189 GLU B CA 1
ATOM 5986 C C . GLU B 1 189 ? -20.516 -39.281 -6.977 1 97.56 189 GLU B C 1
ATOM 5988 O O . GLU B 1 189 ? -20.875 -38.375 -7.719 1 97.56 189 GLU B O 1
ATOM 5993 N N . LEU B 1 190 ? -20.547 -39.188 -5.645 1 97.12 190 LEU B N 1
ATOM 5994 C CA . LEU B 1 190 ? -20.984 -37.938 -5.023 1 97.12 190 LEU B CA 1
ATOM 5995 C C . LEU B 1 190 ? -20.078 -36.781 -5.438 1 97.12 190 LEU B C 1
ATOM 5997 O O . LEU B 1 190 ? -20.562 -35.688 -5.699 1 97.12 190 LEU B O 1
ATOM 6001 N N . ALA B 1 191 ? -18.812 -37.062 -5.512 1 97.88 191 ALA B N 1
ATOM 6002 C CA . ALA B 1 191 ? -17.859 -36.062 -5.941 1 97.88 191 ALA B CA 1
ATOM 6003 C C . ALA B 1 191 ? -18.062 -35.719 -7.41 1 97.88 191 ALA B C 1
ATOM 6005 O O . ALA B 1 191 ? -18 -34.531 -7.785 1 97.88 191 ALA B O 1
ATOM 6006 N N . LEU B 1 192 ? -18.25 -36.688 -8.234 1 98.31 192 LEU B N 1
ATOM 6007 C CA . LEU B 1 192 ? -18.484 -36.438 -9.648 1 98.31 192 LEU B CA 1
ATOM 6008 C C . LEU B 1 192 ? -19.734 -35.562 -9.844 1 98.31 192 LEU B C 1
ATOM 6010 O O . LEU B 1 192 ? -19.719 -34.656 -10.664 1 98.31 192 LEU B O 1
ATOM 6014 N N . GLN B 1 193 ? -20.766 -35.844 -9.094 1 98.19 193 GLN B N 1
ATOM 6015 C CA . GLN B 1 193 ? -22.016 -35.094 -9.188 1 98.19 193 GLN B CA 1
ATOM 6016 C C . GLN B 1 193 ? -21.797 -33.656 -8.734 1 98.19 193 GLN B C 1
ATOM 6018 O O . GLN B 1 193 ? -22.375 -32.719 -9.312 1 98.19 193 GLN B O 1
ATOM 6023 N N . HIS B 1 194 ? -21.031 -33.531 -7.691 1 98.25 194 HIS B N 1
ATOM 6024 C CA . HIS B 1 194 ? -20.734 -32.188 -7.184 1 98.25 194 HIS B CA 1
ATOM 6025 C C . HIS B 1 194 ? -20.078 -31.312 -8.25 1 98.25 194 HIS B C 1
ATOM 6027 O O . HIS B 1 194 ? -20.547 -30.219 -8.539 1 98.25 194 HIS B O 1
ATOM 6033 N N . TYR B 1 195 ? -19 -31.766 -8.812 1 98.75 195 TYR B N 1
ATOM 6034 C CA . TYR B 1 195 ? -18.266 -30.969 -9.797 1 98.75 195 TYR B CA 1
ATOM 6035 C C . TYR B 1 195 ? -19.094 -30.797 -11.07 1 98.75 195 TYR B C 1
ATOM 6037 O O . TYR B 1 195 ? -18.984 -29.781 -11.75 1 98.75 195 TYR B O 1
ATOM 6045 N N . GLU B 1 196 ? -19.922 -31.812 -11.414 1 98.56 196 GLU B N 1
ATOM 6046 C CA . GLU B 1 196 ? -20.844 -31.641 -12.531 1 98.56 196 GLU B CA 1
ATOM 6047 C C . GLU B 1 196 ? -21.797 -30.484 -12.281 1 98.56 196 GLU B C 1
ATOM 6049 O O . GLU B 1 196 ? -22.047 -29.672 -13.18 1 98.56 196 GLU B O 1
ATOM 6054 N N . ASP B 1 197 ? -22.344 -30.5 -11.086 1 98.69 197 ASP B N 1
ATOM 6055 C CA . ASP B 1 197 ? -23.266 -29.422 -10.727 1 98.69 197 ASP B CA 1
ATOM 6056 C C . ASP B 1 197 ? -22.547 -28.062 -10.711 1 98.69 197 ASP B C 1
ATOM 6058 O O . ASP B 1 197 ? -23.125 -27.047 -11.094 1 98.69 197 ASP B O 1
ATOM 6062 N N . LEU B 1 198 ? -21.328 -28.031 -10.219 1 98.75 198 LEU B N 1
ATOM 6063 C CA . LEU B 1 198 ? -20.516 -26.828 -10.242 1 98.75 198 LEU B CA 1
ATOM 6064 C C . LEU B 1 198 ? -20.328 -26.328 -11.672 1 98.75 198 LEU B C 1
ATOM 6066 O O . LEU B 1 198 ? -20.578 -25.156 -11.961 1 98.75 198 LEU B O 1
ATOM 6070 N N . ILE B 1 199 ? -19.969 -27.172 -12.578 1 98.88 199 ILE B N 1
ATOM 6071 C CA . ILE B 1 199 ? -19.75 -26.859 -13.984 1 98.88 199 ILE B CA 1
ATOM 6072 C C . ILE B 1 199 ? -21.047 -26.391 -14.617 1 98.88 199 ILE B C 1
ATOM 6074 O O . ILE B 1 199 ? -21.078 -25.375 -15.32 1 98.88 199 ILE B O 1
ATOM 6078 N N . ASP B 1 200 ? -22.125 -27.094 -14.352 1 98.69 200 ASP B N 1
ATOM 6079 C CA . ASP B 1 200 ? -23.422 -26.719 -14.906 1 98.69 200 ASP B CA 1
ATOM 6080 C C . ASP B 1 200 ? -23.875 -25.359 -14.383 1 98.69 200 ASP B C 1
ATOM 6082 O O . ASP B 1 200 ? -24.516 -24.594 -15.109 1 98.69 200 ASP B O 1
ATOM 6086 N N . THR B 1 201 ? -23.609 -25.109 -13.094 1 98.56 201 THR B N 1
ATOM 6087 C CA . THR B 1 201 ? -23.938 -23.812 -12.516 1 98.56 201 THR B CA 1
ATOM 6088 C C . THR B 1 201 ? -23.188 -22.688 -13.234 1 98.56 201 THR B C 1
ATOM 6090 O O . THR B 1 201 ? -23.766 -21.641 -13.516 1 98.56 201 THR B O 1
ATOM 6093 N N . CYS B 1 202 ? -21.906 -22.922 -13.516 1 98.62 202 CYS B N 1
ATOM 6094 C CA . CYS B 1 202 ? -21.156 -21.953 -14.32 1 98.62 202 CYS B CA 1
ATOM 6095 C C . CYS B 1 202 ? -21.875 -21.672 -15.633 1 98.62 202 CYS B C 1
ATOM 6097 O O . CYS B 1 202 ? -22.188 -20.516 -15.938 1 98.62 202 CYS B O 1
ATOM 6099 N N . ILE B 1 203 ? -22.219 -22.688 -16.344 1 98.31 203 ILE B N 1
ATOM 6100 C CA . ILE B 1 203 ? -22.828 -22.562 -17.656 1 98.31 203 ILE B CA 1
ATOM 6101 C C . ILE B 1 203 ? -24.188 -21.875 -17.547 1 98.31 203 ILE B C 1
ATOM 6103 O O . ILE B 1 203 ? -24.516 -21 -18.344 1 98.31 203 ILE B O 1
ATOM 6107 N N . GLU B 1 204 ? -24.891 -22.25 -16.547 1 97.62 204 GLU B N 1
ATOM 6108 C CA . GLU B 1 204 ? -26.203 -21.656 -16.297 1 97.62 204 GLU B CA 1
ATOM 6109 C C . GLU B 1 204 ? -26.109 -20.141 -16.125 1 97.62 204 GLU B C 1
ATOM 6111 O O . GLU B 1 204 ? -26.984 -19.406 -16.594 1 97.62 204 GLU B O 1
ATOM 6116 N N . TYR B 1 205 ? -25.062 -19.719 -15.492 1 97.5 205 TYR B N 1
ATOM 6117 C CA . TYR B 1 205 ? -24.938 -18.297 -15.203 1 97.5 205 TYR B CA 1
ATOM 6118 C C . TYR B 1 205 ? -24.062 -17.609 -16.25 1 97.5 205 TYR B C 1
ATOM 6120 O O . TYR B 1 205 ? -23.547 -16.516 -16.016 1 97.5 205 TYR B O 1
ATOM 6128 N N . GLY B 1 206 ? -23.766 -18.234 -17.375 1 96.88 206 GLY B N 1
ATOM 6129 C CA . GLY B 1 206 ? -23.031 -17.625 -18.469 1 96.88 206 GLY B CA 1
ATOM 6130 C C . GLY B 1 206 ? -21.531 -17.578 -18.234 1 96.88 206 GLY B C 1
ATOM 6131 O O . GLY B 1 206 ? -20.828 -16.781 -18.875 1 96.88 206 GLY B O 1
ATOM 6132 N N . VAL B 1 207 ? -21.062 -18.344 -17.297 1 98.44 207 VAL B N 1
ATOM 6133 C CA . VAL B 1 207 ? -19.641 -18.453 -17 1 98.44 207 VAL B CA 1
ATOM 6134 C C . VAL B 1 207 ? -19.078 -19.75 -17.594 1 98.44 207 VAL B C 1
ATOM 6136 O O . VAL B 1 207 ? -19.703 -20.797 -17.5 1 98.44 207 VAL B O 1
ATOM 6139 N N . LYS B 1 208 ? -18.016 -19.656 -18.25 1 98.62 208 LYS B N 1
ATOM 6140 C CA . LYS B 1 208 ? -17.375 -20.859 -18.812 1 98.62 208 LYS B CA 1
ATOM 6141 C C . LYS B 1 208 ? -16.375 -21.453 -17.828 1 98.62 208 LYS B C 1
ATOM 6143 O O . LYS B 1 208 ? -15.531 -20.75 -17.281 1 98.62 208 LYS B O 1
ATOM 6148 N N . PRO B 1 209 ? -16.469 -22.719 -17.594 1 98.75 209 PRO B N 1
ATOM 6149 C CA . PRO B 1 209 ? -15.531 -23.375 -16.656 1 98.75 209 PRO B CA 1
ATOM 6150 C C . PRO B 1 209 ? -14.164 -23.641 -17.297 1 98.75 209 PRO B C 1
ATOM 6152 O O . PRO B 1 209 ? -14.078 -23.969 -18.484 1 98.75 209 PRO B O 1
ATOM 6155 N N . VAL B 1 210 ? -13.109 -23.391 -16.578 1 98.88 210 VAL B N 1
ATOM 6156 C CA . VAL B 1 210 ? -11.734 -23.812 -16.844 1 98.88 210 VAL B CA 1
ATOM 6157 C C . VAL B 1 210 ? -11.273 -24.766 -15.727 1 98.88 210 VAL B C 1
ATOM 6159 O O . VAL B 1 210 ? -11.43 -24.453 -14.547 1 98.88 210 VAL B O 1
ATOM 6162 N N . VAL B 1 211 ? -10.688 -25.938 -16.109 1 98.88 211 VAL B N 1
ATOM 6163 C CA . VAL B 1 211 ? -10.477 -26.938 -15.078 1 98.88 211 VAL B CA 1
ATOM 6164 C C . VAL B 1 211 ? -9 -27.344 -15.031 1 98.88 211 VAL B C 1
ATOM 6166 O O . VAL B 1 211 ? -8.383 -27.578 -16.078 1 98.88 211 VAL B O 1
ATOM 6169 N N . THR B 1 212 ? -8.461 -27.328 -13.875 1 98.88 212 THR B N 1
ATOM 6170 C CA . THR B 1 212 ? -7.156 -27.922 -13.586 1 98.88 212 THR B CA 1
ATOM 6171 C C . THR B 1 212 ? -7.324 -29.25 -12.859 1 98.88 212 THR B C 1
ATOM 6173 O O . THR B 1 212 ? -8.008 -29.328 -11.844 1 98.88 212 THR B O 1
ATOM 6176 N N . LEU B 1 213 ? -6.664 -30.312 -13.32 1 98.88 213 LEU B N 1
ATOM 6177 C CA . LEU B 1 213 ? -6.848 -31.656 -12.781 1 98.88 213 LEU B CA 1
ATOM 6178 C C . LEU B 1 213 ? -6.094 -31.828 -11.469 1 98.88 213 LEU B C 1
ATOM 6180 O O . LEU B 1 213 ? -6.516 -32.594 -10.594 1 98.88 213 LEU B O 1
ATOM 6184 N N . PHE B 1 214 ? -4.961 -31.156 -11.383 1 98.81 214 PHE B N 1
ATOM 6185 C CA . PHE B 1 214 ? -4.148 -31.359 -10.188 1 98.81 214 PHE B CA 1
ATOM 6186 C C . PHE B 1 214 ? -3.516 -30.031 -9.742 1 98.81 214 PHE B C 1
ATOM 6188 O O . PHE B 1 214 ? -2.783 -29.406 -10.508 1 98.81 214 PHE B O 1
ATOM 6195 N N . HIS B 1 215 ? -3.814 -29.641 -8.469 1 98.31 215 HIS B N 1
ATOM 6196 C CA . HIS B 1 215 ? -3.285 -28.422 -7.883 1 98.31 215 HIS B CA 1
ATOM 6197 C C . HIS B 1 215 ? -2.641 -28.688 -6.531 1 98.31 215 HIS B C 1
ATOM 6199 O O . HIS B 1 215 ? -3.02 -28.094 -5.523 1 98.31 215 HIS B O 1
ATOM 6205 N N . TRP B 1 216 ? -1.681 -29.578 -6.418 1 96.5 216 TRP B N 1
ATOM 6206 C CA . TRP B 1 216 ? -0.632 -29.781 -5.426 1 96.5 216 TRP B CA 1
ATOM 6207 C C . TRP B 1 216 ? -1.084 -30.781 -4.363 1 96.5 216 TRP B C 1
ATOM 6209 O O . TRP B 1 216 ? -0.289 -31.203 -3.518 1 96.5 216 TRP B O 1
ATOM 6219 N N . ASP B 1 217 ? -2.318 -31.188 -4.242 1 95.62 217 ASP B N 1
ATOM 6220 C CA . ASP B 1 217 ? -2.836 -31.969 -3.127 1 95.62 217 ASP B CA 1
ATOM 6221 C C . ASP B 1 217 ? -2.889 -33.469 -3.48 1 95.62 217 ASP B C 1
ATOM 6223 O O . ASP B 1 217 ? -3.971 -34.031 -3.605 1 95.62 217 ASP B O 1
ATOM 6227 N N . THR B 1 218 ? -1.778 -34.062 -3.412 1 97.75 218 THR B N 1
ATOM 6228 C CA . THR B 1 218 ? -1.608 -35.469 -3.748 1 97.75 218 THR B CA 1
ATOM 6229 C C . THR B 1 218 ? -2.4 -36.375 -2.787 1 97.75 218 THR B C 1
ATOM 6231 O O . THR B 1 218 ? -2.318 -36.188 -1.569 1 97.75 218 THR B O 1
ATOM 6234 N N . PRO B 1 219 ? -3.16 -37.344 -3.348 1 97.56 219 PRO B N 1
ATOM 6235 C CA . PRO B 1 219 ? -3.842 -38.281 -2.441 1 97.56 219 PRO B CA 1
ATOM 6236 C C . PRO B 1 219 ? -2.889 -38.969 -1.464 1 97.56 219 PRO B C 1
ATOM 6238 O O . PRO B 1 219 ? -1.877 -39.531 -1.879 1 97.56 219 PRO B O 1
ATOM 6241 N N . LEU B 1 220 ? -3.221 -38.844 -0.216 1 95 220 LEU B N 1
ATOM 6242 C CA . LEU B 1 220 ? -2.342 -39.344 0.849 1 95 220 LEU B CA 1
ATOM 6243 C C . LEU B 1 220 ? -2.039 -40.812 0.687 1 95 220 LEU B C 1
ATOM 6245 O O . LEU B 1 220 ? -0.905 -41.25 0.899 1 95 220 LEU B O 1
ATOM 6249 N N . PHE B 1 221 ? -3.033 -41.594 0.314 1 95.06 221 PHE B N 1
ATOM 6250 C CA . PHE B 1 221 ? -2.873 -43.031 0.176 1 95.06 221 PHE B CA 1
ATOM 6251 C C . PHE B 1 221 ? -1.791 -43.375 -0.846 1 95.06 221 PHE B C 1
ATOM 6253 O O . PHE B 1 221 ? -0.98 -44.281 -0.63 1 95.06 221 PHE B O 1
ATOM 6260 N N . LEU B 1 222 ? -1.753 -42.688 -1.993 1 97.25 222 LEU B N 1
ATOM 6261 C CA . LEU B 1 222 ? -0.731 -42.906 -3.01 1 97.25 222 LEU B CA 1
ATOM 6262 C C . LEU B 1 222 ? 0.645 -42.5 -2.496 1 97.25 222 LEU B C 1
ATOM 6264 O O . LEU B 1 222 ? 1.638 -43.188 -2.754 1 97.25 222 LEU B O 1
ATOM 6268 N N . GLN B 1 223 ? 0.681 -41.375 -1.803 1 95.69 223 GLN B N 1
ATOM 6269 C CA . GLN B 1 223 ? 1.935 -40.938 -1.208 1 95.69 223 GLN B CA 1
ATOM 6270 C C . GLN B 1 223 ? 2.494 -41.969 -0.244 1 95.69 223 GLN B C 1
ATOM 6272 O O . GLN B 1 223 ? 3.689 -42.281 -0.27 1 95.69 223 GLN B O 1
ATOM 6277 N N . ASN B 1 224 ? 1.634 -42.531 0.573 1 92.44 224 ASN B N 1
ATOM 6278 C CA . ASN B 1 224 ? 2.07 -43.469 1.6 1 92.44 224 ASN B CA 1
ATOM 6279 C C . ASN B 1 224 ? 2.32 -44.844 1.02 1 92.44 224 ASN B C 1
ATOM 6281 O O . ASN B 1 224 ? 3.088 -45.625 1.581 1 92.44 224 ASN B O 1
ATOM 6285 N N . THR B 1 225 ? 1.655 -45.188 -0.081 1 93.31 225 THR B N 1
ATOM 6286 C CA . THR B 1 225 ? 1.768 -46.5 -0.665 1 93.31 225 THR B CA 1
ATOM 6287 C C . THR B 1 225 ? 3.074 -46.656 -1.441 1 93.31 225 THR B C 1
ATOM 6289 O O . THR B 1 225 ? 3.752 -47.688 -1.345 1 93.31 225 THR B O 1
ATOM 6292 N N . TYR B 1 226 ? 3.389 -45.594 -2.23 1 95.12 226 TYR B N 1
ATOM 6293 C CA . TYR B 1 226 ? 4.566 -45.844 -3.061 1 95.12 226 TYR B CA 1
ATOM 6294 C C . TYR B 1 226 ? 5.379 -44.562 -3.221 1 95.12 226 TYR B C 1
ATOM 6296 O O . TYR B 1 226 ? 6.27 -44.469 -4.07 1 95.12 226 TYR B O 1
ATOM 6304 N N . GLY B 1 227 ? 5.023 -43.5 -2.572 1 95.38 227 GLY B N 1
ATOM 6305 C CA . GLY B 1 227 ? 5.836 -42.312 -2.58 1 95.38 227 GLY B CA 1
ATOM 6306 C C . GLY B 1 227 ? 5.277 -41.219 -3.479 1 95.38 227 GLY B C 1
ATOM 6307 O O . GLY B 1 227 ? 5.957 -40.219 -3.758 1 95.38 227 GLY B O 1
ATOM 6308 N N . GLY B 1 228 ? 4.012 -41.375 -3.957 1 97.5 228 GLY B N 1
ATOM 6309 C CA . GLY B 1 228 ? 3.375 -40.344 -4.762 1 97.5 228 GLY B CA 1
ATOM 6310 C C . GLY B 1 228 ? 4.102 -40.062 -6.066 1 97.5 228 GLY B C 1
ATOM 6311 O O . GLY B 1 228 ? 4.395 -41 -6.824 1 97.5 228 GLY B O 1
ATOM 6312 N N . TRP B 1 229 ? 4.508 -38.844 -6.309 1 98.44 229 TRP B N 1
ATOM 6313 C CA . TRP B 1 229 ? 5.09 -38.406 -7.574 1 98.44 229 TRP B CA 1
ATOM 6314 C C . TRP B 1 229 ? 6.531 -38.875 -7.703 1 98.44 229 TRP B C 1
ATOM 6316 O O . TRP B 1 229 ? 7.148 -38.719 -8.758 1 98.44 229 TRP B O 1
ATOM 6326 N N . LEU B 1 230 ? 7.07 -39.469 -6.645 1 97.75 230 LEU B N 1
ATOM 6327 C CA . LEU B 1 230 ? 8.43 -39.969 -6.719 1 97.75 230 LEU B CA 1
ATOM 6328 C C . LEU B 1 230 ? 8.461 -41.312 -7.422 1 97.75 230 LEU B C 1
ATOM 6330 O O . LEU B 1 230 ? 9.531 -41.812 -7.816 1 97.75 230 LEU B O 1
ATOM 6334 N N . SER B 1 231 ? 7.266 -41.938 -7.617 1 97.75 231 SER B N 1
ATOM 6335 C CA . SER B 1 231 ? 7.168 -43.281 -8.195 1 97.75 231 SER B CA 1
ATOM 6336 C C . SER B 1 231 ? 6.574 -43.219 -9.602 1 97.75 231 SER B C 1
ATOM 6338 O O . SER B 1 231 ? 5.645 -42.469 -9.859 1 97.75 231 SER B O 1
ATOM 6340 N N . PRO B 1 232 ? 7.094 -44.062 -10.531 1 97.69 232 PRO B N 1
ATOM 6341 C CA . PRO B 1 232 ? 6.492 -44.156 -11.867 1 97.69 232 PRO B CA 1
ATOM 6342 C C . PRO B 1 232 ? 5.059 -44.688 -11.844 1 97.69 232 PRO B C 1
ATOM 6344 O O . PRO B 1 232 ? 4.312 -44.5 -12.805 1 97.69 232 PRO B O 1
ATOM 6347 N N . ASN B 1 233 ? 4.625 -45.281 -10.727 1 97.75 233 ASN B N 1
ATOM 6348 C CA . ASN B 1 233 ? 3.273 -45.812 -10.609 1 97.75 233 ASN B CA 1
ATOM 6349 C C . ASN B 1 233 ? 2.225 -44.719 -10.68 1 97.75 233 ASN B C 1
ATOM 6351 O O . ASN B 1 233 ? 1.079 -44.969 -11.055 1 97.75 233 ASN B O 1
ATOM 6355 N N . ILE B 1 234 ? 2.617 -43.531 -10.359 1 98.56 234 ILE B N 1
ATOM 6356 C CA . ILE B 1 234 ? 1.667 -42.438 -10.266 1 98.56 234 ILE B CA 1
ATOM 6357 C C . ILE B 1 234 ? 1.164 -42.062 -11.664 1 98.56 234 ILE B C 1
ATOM 6359 O O . ILE B 1 234 ? 0.08 -41.5 -11.805 1 98.56 234 ILE B O 1
ATOM 6363 N N . ILE B 1 235 ? 1.98 -42.344 -12.703 1 98.69 235 ILE B N 1
ATOM 6364 C CA . ILE B 1 235 ? 1.641 -42 -14.078 1 98.69 235 ILE B CA 1
ATOM 6365 C C . ILE B 1 235 ? 0.329 -42.688 -14.477 1 98.69 235 ILE B C 1
ATOM 6367 O O . ILE B 1 235 ? -0.622 -42 -14.891 1 98.69 235 ILE B O 1
ATOM 6371 N N . GLU B 1 236 ? 0.221 -43.969 -14.195 1 98.56 236 GLU B N 1
ATOM 6372 C CA . GLU B 1 236 ? -0.98 -44.719 -14.547 1 98.56 236 GLU B CA 1
ATOM 6373 C C . GLU B 1 236 ? -2.178 -44.281 -13.719 1 98.56 236 GLU B C 1
ATOM 6375 O O . GLU B 1 236 ? -3.295 -44.156 -14.234 1 98.56 236 GLU B O 1
ATOM 6380 N N . ASP B 1 237 ? -1.919 -44.031 -12.469 1 98.62 237 ASP B N 1
ATOM 6381 C CA . ASP B 1 237 ? -3.004 -43.625 -11.586 1 98.62 237 ASP B CA 1
ATOM 6382 C C . ASP B 1 237 ? -3.543 -42.25 -11.977 1 98.62 237 ASP B C 1
ATOM 6384 O O . ASP B 1 237 ? -4.754 -42.031 -11.945 1 98.62 237 ASP B O 1
ATOM 6388 N N . PHE B 1 238 ? -2.672 -41.344 -12.328 1 98.75 238 PHE B N 1
ATOM 6389 C CA . PHE B 1 238 ? -3.09 -40.031 -12.758 1 98.75 238 PHE B CA 1
ATOM 6390 C C . PHE B 1 238 ? -3.863 -40.094 -14.07 1 98.75 238 PHE B C 1
ATOM 6392 O O . PHE B 1 238 ? -4.863 -39.375 -14.242 1 98.75 238 PHE B O 1
ATOM 6399 N N . VAL B 1 239 ? -3.402 -40.875 -15.008 1 98.81 239 VAL B N 1
ATOM 6400 C CA . VAL B 1 239 ? -4.059 -41.031 -16.297 1 98.81 239 VAL B CA 1
ATOM 6401 C C . VAL B 1 239 ? -5.453 -41.625 -16.109 1 98.81 239 VAL B C 1
ATOM 6403 O O . VAL B 1 239 ? -6.41 -41.188 -16.75 1 98.81 239 VAL B O 1
ATOM 6406 N N . ALA B 1 240 ? -5.551 -42.594 -15.188 1 98.69 240 ALA B N 1
ATOM 6407 C CA . ALA B 1 240 ? -6.852 -43.188 -14.883 1 98.69 240 ALA B CA 1
ATOM 6408 C C . ALA B 1 240 ? -7.805 -42.156 -14.297 1 98.69 240 ALA B C 1
ATOM 6410 O O . ALA B 1 240 ? -8.984 -42.094 -14.656 1 98.69 240 ALA B O 1
ATOM 6411 N N . TYR B 1 241 ? -7.305 -41.438 -13.398 1 98.5 241 TYR B N 1
ATOM 6412 C CA . TYR B 1 241 ? -8.055 -40.312 -12.82 1 98.5 241 TYR B CA 1
ATOM 6413 C C . TYR B 1 241 ? -8.492 -39.344 -13.898 1 98.5 241 TYR B C 1
ATOM 6415 O O . TYR B 1 241 ? -9.656 -38.938 -13.953 1 98.5 241 TYR B O 1
ATOM 6423 N N . SER B 1 242 ? -7.562 -38.938 -14.789 1 98.81 242 SER B N 1
ATOM 6424 C CA . SER B 1 242 ? -7.852 -38.031 -15.883 1 98.81 242 SER B CA 1
ATOM 6425 C C . SER B 1 242 ? -8.961 -38.562 -16.781 1 98.81 242 SER B C 1
ATOM 6427 O O . SER B 1 242 ? -9.836 -37.812 -17.219 1 98.81 242 SER B O 1
ATOM 6429 N N . LYS B 1 243 ? -8.906 -39.812 -17.031 1 98.62 243 LYS B N 1
ATOM 6430 C CA . LYS B 1 243 ? -9.898 -40.438 -17.906 1 98.62 243 LYS B CA 1
ATOM 6431 C C . LYS B 1 243 ? -11.305 -40.281 -17.312 1 98.62 243 LYS B C 1
ATOM 6433 O O . LYS B 1 243 ? -12.25 -40 -18.047 1 98.62 243 LYS B O 1
ATOM 6438 N N . ILE B 1 244 ? -11.391 -40.531 -16.047 1 98.62 244 ILE B N 1
ATOM 6439 C CA . ILE B 1 244 ? -12.68 -40.406 -15.367 1 98.62 244 ILE B CA 1
ATOM 6440 C C . ILE B 1 244 ? -13.219 -39 -15.5 1 98.62 244 ILE B C 1
ATOM 6442 O O . ILE B 1 244 ? -14.383 -38.812 -15.875 1 98.62 244 ILE B O 1
ATOM 6446 N N . VAL B 1 245 ? -12.383 -38.062 -15.273 1 98.75 245 VAL B N 1
ATOM 6447 C CA . VAL B 1 245 ? -12.781 -36.656 -15.25 1 98.75 245 VAL B CA 1
ATOM 6448 C C . VAL B 1 245 ? -13.109 -36.188 -16.672 1 98.75 245 VAL B C 1
ATOM 6450 O O . VAL B 1 245 ? -14.156 -35.594 -16.906 1 98.75 245 VAL B O 1
ATOM 6453 N N . PHE B 1 246 ? -12.289 -36.5 -17.688 1 98.62 246 PHE B N 1
ATOM 6454 C CA . PHE B 1 246 ? -12.508 -36.125 -19.078 1 98.62 246 PHE B CA 1
ATOM 6455 C C . PHE B 1 246 ? -13.805 -36.75 -19.594 1 98.62 246 PHE B C 1
ATOM 6457 O O . PHE B 1 246 ? -14.578 -36.062 -20.281 1 98.62 246 PHE B O 1
ATOM 6464 N N . SER B 1 247 ? -13.984 -37.969 -19.281 1 98.06 247 SER B N 1
ATOM 6465 C CA . SER B 1 247 ? -15.156 -38.656 -19.797 1 98.06 247 SER B CA 1
ATOM 6466 C C . SER B 1 247 ? -16.438 -38.062 -19.266 1 98.06 247 SER B C 1
ATOM 6468 O O . SER B 1 247 ? -17.453 -38 -19.969 1 98.06 247 SER B O 1
ATOM 6470 N N . ARG B 1 248 ? -16.328 -37.625 -18.062 1 97.88 248 ARG B N 1
ATOM 6471 C CA . ARG B 1 248 ? -17.531 -37.125 -17.406 1 97.88 248 ARG B CA 1
ATOM 6472 C C . ARG B 1 248 ? -17.828 -35.688 -17.844 1 97.88 248 ARG B C 1
ATOM 6474 O O . ARG B 1 248 ? -18.984 -35.312 -18.047 1 97.88 248 ARG B O 1
ATOM 6481 N N . TYR B 1 249 ? -16.797 -34.812 -17.938 1 98 249 TYR B N 1
ATOM 6482 C CA . TYR B 1 249 ? -17.016 -33.375 -18.031 1 98 249 TYR B CA 1
ATOM 6483 C C . TYR B 1 249 ? -16.469 -32.844 -19.359 1 98 249 TYR B C 1
ATOM 6485 O O . TYR B 1 249 ? -16.609 -31.656 -19.656 1 98 249 TYR B O 1
ATOM 6493 N N . GLY B 1 250 ? -15.805 -33.562 -20.172 1 95.81 250 GLY B N 1
ATOM 6494 C CA . GLY B 1 250 ? -14.977 -33.125 -21.281 1 95.81 250 GLY B CA 1
ATOM 6495 C C . GLY B 1 250 ? -15.727 -32.281 -22.297 1 95.81 250 GLY B C 1
ATOM 6496 O O . GLY B 1 250 ? -15.148 -31.391 -22.922 1 95.81 250 GLY B O 1
ATOM 6497 N N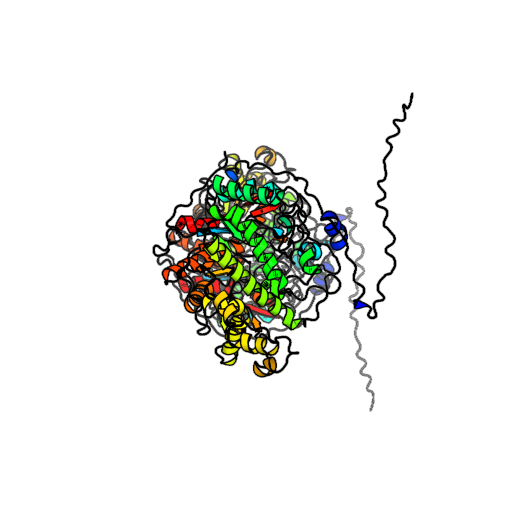 . ASP B 1 251 ? -16.969 -32.469 -22.5 1 94.75 251 ASP B N 1
ATOM 6498 C CA . ASP B 1 251 ? -17.75 -31.766 -23.516 1 94.75 251 ASP B CA 1
ATOM 6499 C C . ASP B 1 251 ? -18.219 -30.391 -23.016 1 94.75 251 ASP B C 1
ATOM 6501 O O . ASP B 1 251 ? -18.656 -29.547 -23.812 1 94.75 251 ASP B O 1
ATOM 6505 N N . LYS B 1 252 ? -18.031 -30.156 -21.734 1 97.75 252 LYS B N 1
ATOM 6506 C CA . LYS B 1 252 ? -18.594 -28.953 -21.156 1 97.75 252 LYS B CA 1
ATOM 6507 C C . LYS B 1 252 ? -17.484 -27.922 -20.844 1 97.75 252 LYS B C 1
ATOM 6509 O O . LYS B 1 252 ? -17.766 -26.75 -20.641 1 97.75 252 LYS B O 1
ATOM 6514 N N . VAL B 1 253 ? -16.266 -28.344 -20.812 1 98.56 253 VAL B N 1
ATOM 6515 C CA . VAL B 1 253 ? -15.164 -27.5 -20.375 1 98.56 253 VAL B CA 1
ATOM 6516 C C . VAL B 1 253 ? -14.305 -27.094 -21.562 1 98.56 253 VAL B C 1
ATOM 6518 O O . VAL B 1 253 ? -13.766 -27.953 -22.266 1 98.56 253 VAL B O 1
ATOM 6521 N N . PRO B 1 254 ? -14.156 -25.828 -21.828 1 98.06 254 PRO B N 1
ATOM 6522 C CA . PRO B 1 254 ? -13.43 -25.406 -23.031 1 98.06 254 PRO B CA 1
ATOM 6523 C C . PRO B 1 254 ? -11.914 -25.422 -22.844 1 98.06 254 PRO B C 1
ATOM 6525 O O . PRO B 1 254 ? -11.172 -25.547 -23.812 1 98.06 254 PRO B O 1
ATOM 6528 N N . HIS B 1 255 ? -11.367 -25.188 -21.656 1 98.56 255 HIS B N 1
ATOM 6529 C CA . HIS B 1 255 ? -9.938 -25.172 -21.375 1 98.56 255 HIS B CA 1
ATOM 6530 C C . HIS B 1 255 ? -9.586 -26.062 -20.188 1 98.56 255 HIS B C 1
ATOM 6532 O O . HIS B 1 255 ? -10.188 -25.953 -19.125 1 98.56 255 HIS B O 1
ATOM 6538 N N . TRP B 1 256 ? -8.609 -26.922 -20.406 1 98.75 256 TRP B N 1
ATOM 6539 C CA . TRP B 1 256 ? -8.133 -27.859 -19.406 1 98.75 256 TRP B CA 1
ATOM 6540 C C . TRP B 1 256 ? -6.648 -27.672 -19.125 1 98.75 256 TRP B C 1
ATOM 6542 O O . TRP B 1 256 ? -5.879 -27.344 -20.031 1 98.75 256 TRP B O 1
ATOM 6552 N N . PHE B 1 257 ? -6.293 -27.891 -17.906 1 98.94 257 PHE B N 1
ATOM 6553 C CA . PHE B 1 257 ? -4.895 -27.984 -17.5 1 98.94 257 PHE B CA 1
ATOM 6554 C C . PHE B 1 257 ? -4.66 -29.25 -16.688 1 98.94 257 PHE B C 1
ATOM 6556 O O . PHE B 1 257 ? -5.445 -29.578 -15.797 1 98.94 257 PHE B O 1
ATOM 6563 N N . THR B 1 258 ? -3.615 -29.984 -16.969 1 98.88 258 THR B N 1
ATOM 6564 C CA . THR B 1 258 ? -3.34 -31.219 -16.234 1 98.88 258 THR B CA 1
ATOM 6565 C C . THR B 1 258 ? -2.818 -30.906 -14.836 1 98.88 258 THR B C 1
ATOM 6567 O O . THR B 1 258 ? -3.35 -31.406 -13.852 1 98.88 258 THR B O 1
ATOM 6570 N N . VAL B 1 259 ? -1.792 -30.062 -14.797 1 98.81 259 VAL B N 1
ATOM 6571 C CA . VAL B 1 259 ? -1.18 -29.766 -13.508 1 98.81 259 VAL B CA 1
ATOM 6572 C C . VAL B 1 259 ? -0.94 -28.266 -13.391 1 98.81 259 VAL B C 1
ATOM 6574 O O . VAL B 1 259 ? -0.729 -27.578 -14.398 1 98.81 259 VAL B O 1
ATOM 6577 N N . ASN B 1 260 ? -1.061 -27.781 -12.133 1 98.81 260 ASN B N 1
ATOM 6578 C CA . ASN B 1 260 ? -0.71 -26.406 -11.797 1 98.81 260 ASN B CA 1
ATOM 6579 C C . ASN B 1 260 ? 0.705 -26.312 -11.234 1 98.81 260 ASN B C 1
ATOM 6581 O O . ASN B 1 260 ? 1.023 -26.938 -10.227 1 98.81 260 ASN B O 1
ATOM 6585 N N . GLU B 1 261 ? 1.574 -25.578 -11.859 1 98.62 261 GLU B N 1
ATOM 6586 C CA . GLU B 1 261 ? 2.895 -25.188 -11.367 1 98.62 261 GLU B CA 1
ATOM 6587 C C . GLU B 1 261 ? 3.68 -26.406 -10.883 1 98.62 261 GLU B C 1
ATOM 6589 O O . GLU B 1 261 ? 4.086 -26.469 -9.727 1 98.62 261 GLU B O 1
ATOM 6594 N N . PRO B 1 262 ? 4.051 -27.297 -11.742 1 98.69 262 PRO B N 1
ATOM 6595 C CA . PRO B 1 262 ? 4.746 -28.516 -11.32 1 98.69 262 PRO B CA 1
ATOM 6596 C C . PRO B 1 262 ? 6.066 -28.219 -10.617 1 98.69 262 PRO B C 1
ATOM 6598 O O . PRO B 1 262 ? 6.484 -28.984 -9.734 1 98.69 262 PRO B O 1
ATOM 6601 N N . ILE B 1 263 ? 6.723 -27.062 -10.938 1 98.38 263 ILE B N 1
ATOM 6602 C CA . ILE B 1 263 ? 7.957 -26.703 -10.25 1 98.38 263 ILE B CA 1
ATOM 6603 C C . ILE B 1 263 ? 7.691 -26.562 -8.758 1 98.38 263 ILE B C 1
ATOM 6605 O O . ILE B 1 263 ? 8.484 -27.031 -7.934 1 98.38 263 ILE B O 1
ATOM 6609 N N . VAL B 1 264 ? 6.59 -26.031 -8.398 1 97.62 264 VAL B N 1
ATOM 6610 C CA . VAL B 1 264 ? 6.293 -25.688 -7.012 1 97.62 264 VAL B CA 1
ATOM 6611 C C . VAL B 1 264 ? 6.043 -26.969 -6.211 1 97.62 264 VAL B C 1
ATOM 6613 O O . VAL B 1 264 ? 6.699 -27.203 -5.191 1 97.62 264 VAL B O 1
ATOM 6616 N N . PHE B 1 265 ? 5.176 -27.844 -6.613 1 96.38 265 PHE B N 1
ATOM 6617 C CA . PHE B 1 265 ? 4.875 -29 -5.777 1 96.38 265 PHE B CA 1
ATOM 6618 C C . PHE B 1 265 ? 5.992 -30.031 -5.855 1 96.38 265 PHE B C 1
ATOM 6620 O O . PHE B 1 265 ? 6.199 -30.797 -4.914 1 96.38 265 PHE B O 1
ATOM 6627 N N . CYS B 1 266 ? 6.758 -30.094 -6.969 1 98.31 266 CYS B N 1
ATOM 6628 C CA . CYS B 1 266 ? 7.891 -31.016 -7.031 1 98.31 266 CYS B CA 1
ATOM 6629 C C . CYS B 1 266 ? 9.016 -30.547 -6.105 1 98.31 266 CYS B C 1
ATOM 6631 O O . CYS B 1 266 ? 9.695 -31.375 -5.5 1 98.31 266 CYS B O 1
ATOM 6633 N N . THR B 1 267 ? 9.188 -29.234 -5.984 1 96.94 267 THR B N 1
ATOM 6634 C CA . THR B 1 267 ? 10.25 -28.719 -5.125 1 96.94 267 THR B CA 1
ATOM 6635 C C . THR B 1 267 ? 9.805 -28.703 -3.664 1 96.94 267 THR B C 1
ATOM 6637 O O . THR B 1 267 ? 10.562 -28.281 -2.787 1 96.94 267 THR B O 1
ATOM 6640 N N . THR B 1 268 ? 8.648 -29.188 -3.357 1 94 268 THR B N 1
ATOM 6641 C CA . THR B 1 268 ? 8.203 -29.406 -1.986 1 94 268 THR B CA 1
ATOM 6642 C C . THR B 1 268 ? 8.828 -30.672 -1.408 1 94 268 THR B C 1
ATOM 6644 O O . THR B 1 268 ? 8.875 -30.844 -0.189 1 94 268 THR B O 1
ATOM 6647 N N . TYR B 1 269 ? 9.188 -31.562 -2.268 1 94.88 269 TYR B N 1
ATOM 6648 C CA . TYR B 1 269 ? 9.945 -32.719 -1.808 1 94.88 269 TYR B CA 1
ATOM 6649 C C . TYR B 1 269 ? 11.352 -32.312 -1.364 1 94.88 269 TYR B C 1
ATOM 6651 O O . TYR B 1 269 ? 11.984 -31.469 -1.988 1 94.88 269 TYR B O 1
ATOM 6659 N N . PRO B 1 270 ? 11.945 -32.906 -0.451 1 95.12 270 PRO B N 1
ATOM 6660 C CA . PRO B 1 270 ? 11.398 -34 0.367 1 95.12 270 PRO B CA 1
ATOM 6661 C C . PRO B 1 270 ? 10.297 -33.531 1.312 1 95.12 270 PRO B C 1
ATOM 6663 O O . PRO B 1 270 ? 10.328 -32.375 1.779 1 95.12 270 PRO B O 1
ATOM 6666 N N . LEU B 1 271 ? 9.398 -34.438 1.526 1 92.69 271 LEU B N 1
ATOM 6667 C CA . LEU B 1 271 ? 8.383 -34.188 2.543 1 92.69 271 LEU B CA 1
ATOM 6668 C C . LEU B 1 271 ? 8.945 -34.406 3.943 1 92.69 271 LEU B C 1
ATOM 6670 O O . LEU B 1 271 ? 10.023 -35 4.098 1 92.69 271 LEU B O 1
ATOM 6674 N N . PRO B 1 272 ? 8.273 -33.875 4.922 1 86.81 272 PRO B N 1
ATOM 6675 C CA . PRO B 1 272 ? 8.773 -34.062 6.285 1 86.81 272 PRO B CA 1
ATOM 6676 C C . PRO B 1 272 ? 8.961 -35.531 6.652 1 86.81 272 PRO B C 1
ATOM 6678 O O . PRO B 1 272 ? 8.07 -36.344 6.414 1 86.81 272 PRO B O 1
ATOM 6681 N N . SER B 1 273 ? 10.094 -35.75 7.215 1 82.62 273 SER B N 1
ATOM 6682 C CA . SER B 1 273 ? 10.453 -37.125 7.574 1 82.62 273 SER B CA 1
ATOM 6683 C C . SER B 1 273 ? 9.594 -37.656 8.727 1 82.62 273 SER B C 1
ATOM 6685 O O . SER B 1 273 ? 9.25 -36.875 9.633 1 82.62 273 SER B O 1
ATOM 6687 N N . GLY B 1 274 ? 9.305 -38.906 8.641 1 75.38 274 GLY B N 1
ATOM 6688 C CA . GLY B 1 274 ? 8.617 -39.562 9.75 1 75.38 274 GLY B CA 1
ATOM 6689 C C . GLY B 1 274 ? 7.109 -39.5 9.625 1 75.38 274 GLY B C 1
ATOM 6690 O O . GLY B 1 274 ? 6.395 -40.094 10.445 1 75.38 274 GLY B O 1
ATOM 6691 N N . TYR B 1 275 ? 6.672 -38.938 8.508 1 80.06 275 TYR B N 1
ATOM 6692 C CA . TYR B 1 275 ? 5.23 -38.75 8.391 1 80.06 275 TYR B CA 1
ATOM 6693 C C . TYR B 1 275 ? 4.711 -39.406 7.105 1 80.06 275 TYR B C 1
ATOM 6695 O O . TYR B 1 275 ? 3.502 -39.594 6.941 1 80.06 275 TYR B O 1
ATOM 6703 N N . PHE B 1 276 ? 5.582 -39.719 6.285 1 88.56 276 PHE B N 1
ATOM 6704 C CA . PHE B 1 276 ? 5.266 -40.344 5.008 1 88.56 276 PHE B CA 1
ATOM 6705 C C . PHE B 1 276 ? 6.191 -41.531 4.742 1 88.56 276 PHE B C 1
ATOM 6707 O O . PHE B 1 276 ? 7.172 -41.75 5.461 1 88.56 276 PHE B O 1
ATOM 6714 N N . THR B 1 277 ? 5.781 -42.281 3.82 1 86.94 277 THR B N 1
ATOM 6715 C CA . THR B 1 277 ? 6.629 -43.406 3.432 1 86.94 277 THR B CA 1
ATOM 6716 C C . THR B 1 277 ? 8.031 -42.938 3.059 1 86.94 277 THR B C 1
ATOM 6718 O O . THR B 1 277 ? 8.18 -41.938 2.332 1 86.94 277 THR B O 1
ATOM 6721 N N . SER B 1 278 ? 9 -43.625 3.527 1 88.81 278 SER B N 1
ATOM 6722 C CA . SER B 1 278 ? 10.391 -43.25 3.266 1 88.81 278 SER B CA 1
ATOM 6723 C C . SER B 1 278 ? 10.805 -43.625 1.846 1 88.81 278 SER B C 1
ATOM 6725 O O . SER B 1 278 ? 10.156 -44.469 1.206 1 88.81 278 SER B O 1
ATOM 6727 N N . THR B 1 279 ? 11.758 -42.906 1.329 1 92.12 279 THR B N 1
ATOM 6728 C CA . THR B 1 279 ? 12.312 -43.188 0.005 1 92.12 279 THR B CA 1
ATOM 6729 C C . THR B 1 279 ? 13.836 -43.25 0.054 1 92.12 279 THR B C 1
ATOM 6731 O O . THR B 1 279 ? 14.453 -42.656 0.943 1 92.12 279 THR B O 1
ATOM 6734 N N . THR B 1 280 ? 14.422 -44.031 -0.861 1 92.62 280 THR B N 1
ATOM 6735 C CA . THR B 1 280 ? 15.875 -44.125 -0.96 1 92.62 280 THR B CA 1
ATOM 6736 C C . THR B 1 280 ? 16.422 -43.094 -1.91 1 92.62 280 THR B C 1
ATOM 6738 O O . THR B 1 280 ? 17.641 -42.938 -2.041 1 92.62 280 THR B O 1
ATOM 6741 N N . ILE B 1 281 ? 15.531 -42.375 -2.559 1 95.44 281 ILE B N 1
ATOM 6742 C CA . ILE B 1 281 ? 15.961 -41.312 -3.455 1 95.44 281 ILE B CA 1
ATOM 6743 C C . ILE B 1 281 ? 16.578 -40.156 -2.643 1 95.44 281 ILE B C 1
ATOM 6745 O O . ILE B 1 281 ? 15.93 -39.625 -1.744 1 95.44 281 ILE B O 1
ATOM 6749 N N . PRO B 1 282 ? 17.812 -39.781 -2.953 1 94.44 282 PRO B N 1
ATOM 6750 C CA . PRO B 1 282 ? 18.422 -38.688 -2.215 1 94.44 282 PRO B CA 1
ATOM 6751 C C . PRO B 1 282 ? 17.594 -37.406 -2.277 1 94.44 282 PRO B C 1
ATOM 6753 O O . PRO B 1 282 ? 16.969 -37.094 -3.307 1 94.44 282 PRO B O 1
ATOM 6756 N N . SER B 1 283 ? 17.625 -36.625 -1.205 1 93.88 283 SER B N 1
ATOM 6757 C CA . SER B 1 283 ? 16.766 -35.469 -1.012 1 93.88 283 SER B CA 1
ATOM 6758 C C . SER B 1 283 ? 16.875 -34.5 -2.186 1 93.88 283 SER B C 1
ATOM 6760 O O . SER B 1 283 ? 15.859 -34.062 -2.729 1 93.88 283 SER B O 1
ATOM 6762 N N . LYS B 1 284 ? 18.062 -34.156 -2.664 1 94.94 284 LYS B N 1
ATOM 6763 C CA . LYS B 1 284 ? 18.281 -33.156 -3.703 1 94.94 284 LYS B CA 1
ATOM 6764 C C . LYS B 1 284 ? 17.781 -33.656 -5.059 1 94.94 284 LYS B C 1
ATOM 6766 O O . LYS B 1 284 ? 17.609 -32.875 -5.992 1 94.94 284 LYS B O 1
ATOM 6771 N N . GLN B 1 285 ? 17.547 -35 -5.172 1 96.94 285 GLN B N 1
ATOM 6772 C CA . GLN B 1 285 ? 17.141 -35.594 -6.441 1 96.94 285 GLN B CA 1
ATOM 6773 C C . GLN B 1 285 ? 15.625 -35.75 -6.52 1 96.94 285 GLN B C 1
ATOM 6775 O O . GLN B 1 285 ? 15.062 -35.906 -7.609 1 96.94 285 GLN B O 1
ATOM 6780 N N . GLN B 1 286 ? 14.961 -35.719 -5.406 1 97.44 286 GLN B N 1
ATOM 6781 C CA . GLN B 1 286 ? 13.547 -36.031 -5.309 1 97.44 286 GLN B CA 1
ATOM 6782 C C . GLN B 1 286 ? 12.703 -35.094 -6.172 1 97.44 286 GLN B C 1
ATOM 6784 O O . GLN B 1 286 ? 11.812 -35.562 -6.902 1 97.44 286 GLN B O 1
ATOM 6789 N N . PRO B 1 287 ? 13.047 -33.781 -6.176 1 98.44 287 PRO B N 1
ATOM 6790 C CA . PRO B 1 287 ? 12.242 -32.906 -7.043 1 98.44 287 PRO B CA 1
ATOM 6791 C C . PRO B 1 287 ? 12.281 -33.344 -8.508 1 98.44 287 PRO B C 1
ATOM 6793 O O . PRO B 1 287 ? 11.266 -33.25 -9.203 1 98.44 287 PRO B O 1
ATOM 6796 N N . TYR B 1 288 ? 13.32 -33.812 -8.922 1 98.62 288 TYR B N 1
ATOM 6797 C CA . TYR B 1 288 ? 13.508 -34.125 -10.336 1 98.62 288 TYR B CA 1
ATOM 6798 C C . TYR B 1 288 ? 12.867 -35.438 -10.703 1 98.62 288 TYR B C 1
ATOM 6800 O O . TYR B 1 288 ? 12.406 -35.625 -11.828 1 98.62 288 TYR B O 1
ATOM 6808 N N . TYR B 1 289 ? 12.828 -36.438 -9.766 1 98.38 289 TYR B N 1
ATOM 6809 C CA . TYR B 1 289 ? 12.023 -37.625 -9.984 1 98.38 289 TYR B CA 1
ATOM 6810 C C . TYR B 1 289 ? 10.547 -37.281 -10.133 1 98.38 289 TYR B C 1
ATOM 6812 O O . TYR B 1 289 ? 9.867 -37.781 -11.023 1 98.38 289 TYR B O 1
ATOM 6820 N N . CYS B 1 290 ? 10.125 -36.406 -9.266 1 98.56 290 CYS B N 1
ATOM 6821 C CA . CYS B 1 290 ? 8.766 -35.906 -9.359 1 98.56 290 CYS B CA 1
ATOM 6822 C C . CYS B 1 290 ? 8.508 -35.312 -10.742 1 98.56 290 CYS B C 1
ATOM 6824 O O . CYS B 1 290 ? 7.555 -35.688 -11.422 1 98.56 290 CYS B O 1
ATOM 6826 N N . GLY B 1 291 ? 9.398 -34.406 -11.18 1 98.75 291 GLY B N 1
ATOM 6827 C CA . GLY B 1 291 ? 9.211 -33.719 -12.461 1 98.75 291 GLY B CA 1
ATOM 6828 C C . GLY B 1 291 ? 9.195 -34.688 -13.633 1 98.75 291 GLY B C 1
ATOM 6829 O O . GLY B 1 291 ? 8.445 -34.5 -14.594 1 98.75 291 GLY B O 1
ATOM 6830 N N . HIS B 1 292 ? 10.031 -35.688 -13.516 1 98.62 292 HIS B N 1
ATOM 6831 C CA . HIS B 1 292 ? 10.125 -36.688 -14.57 1 98.62 292 HIS B CA 1
ATOM 6832 C C . HIS B 1 292 ? 8.789 -37.406 -14.758 1 98.62 292 HIS B C 1
ATOM 6834 O O . HIS B 1 292 ? 8.312 -37.531 -15.891 1 98.62 292 HIS B O 1
ATOM 6840 N N . HIS B 1 293 ? 8.203 -37.781 -13.75 1 98.81 293 HIS B N 1
ATOM 6841 C CA . HIS B 1 293 ? 6.945 -38.531 -13.805 1 98.81 293 HIS B CA 1
ATOM 6842 C C . HIS B 1 293 ? 5.781 -37.594 -14.148 1 98.81 293 HIS B C 1
ATOM 6844 O O . HIS B 1 293 ? 4.832 -38.031 -14.812 1 98.81 293 HIS B O 1
ATOM 6850 N N . VAL B 1 294 ? 5.879 -36.312 -13.727 1 98.88 294 VAL B N 1
ATOM 6851 C CA . VAL B 1 294 ? 4.852 -35.344 -14.062 1 98.88 294 VAL B CA 1
ATOM 6852 C C . VAL B 1 294 ? 4.793 -35.156 -15.578 1 98.88 294 VAL B C 1
ATOM 6854 O O . VAL B 1 294 ? 3.709 -35.125 -16.172 1 98.88 294 VAL B O 1
ATOM 6857 N N . LEU B 1 295 ? 5.938 -35.031 -16.188 1 98.88 295 LEU B N 1
ATOM 6858 C CA . LEU B 1 295 ? 5.996 -34.844 -17.641 1 98.88 295 LEU B CA 1
ATOM 6859 C C . LEU B 1 295 ? 5.383 -36.031 -18.375 1 98.88 295 LEU B C 1
ATOM 6861 O O . LEU B 1 295 ? 4.621 -35.844 -19.328 1 98.88 295 LEU B O 1
ATOM 6865 N N . LEU B 1 296 ? 5.656 -37.188 -17.906 1 98.88 296 LEU B N 1
ATOM 6866 C CA . LEU B 1 296 ? 5.109 -38.406 -18.531 1 98.88 296 LEU B CA 1
ATOM 6867 C C . LEU B 1 296 ? 3.609 -38.5 -18.281 1 98.88 296 LEU B C 1
ATOM 6869 O O . LEU B 1 296 ? 2.846 -38.812 -19.203 1 98.88 296 LEU B O 1
ATOM 6873 N N . ALA B 1 297 ? 3.197 -38.25 -17.078 1 98.94 297 ALA B N 1
ATOM 6874 C CA . ALA B 1 297 ? 1.774 -38.281 -16.734 1 98.94 297 ALA B CA 1
ATOM 6875 C C . ALA B 1 297 ? 1.002 -37.25 -17.547 1 98.94 297 ALA B C 1
ATOM 6877 O O . ALA B 1 297 ? -0.092 -37.531 -18.047 1 98.94 297 ALA B O 1
ATOM 6878 N N . HIS B 1 298 ? 1.546 -36.094 -17.672 1 98.88 298 HIS B N 1
ATOM 6879 C CA . HIS B 1 298 ? 0.951 -35.031 -18.484 1 98.88 298 HIS B CA 1
ATOM 6880 C C . HIS B 1 298 ? 0.797 -35.469 -19.938 1 98.88 298 HIS B C 1
ATOM 6882 O O . HIS B 1 298 ? -0.287 -35.344 -20.5 1 98.88 298 HIS B O 1
ATOM 6888 N N . ALA B 1 299 ? 1.852 -35.938 -20.469 1 98.94 299 ALA B N 1
ATOM 6889 C CA . ALA B 1 299 ? 1.859 -36.344 -21.875 1 98.94 299 ALA B CA 1
ATOM 6890 C C . ALA B 1 299 ? 0.825 -37.406 -22.156 1 98.94 299 ALA B C 1
ATOM 6892 O O . ALA B 1 299 ? 0.077 -37.344 -23.141 1 98.94 299 ALA B O 1
ATOM 6893 N N . GLU B 1 300 ? 0.811 -38.438 -21.312 1 98.88 300 GLU B N 1
ATOM 6894 C CA . GLU B 1 300 ? -0.153 -39.5 -21.484 1 98.88 300 GLU B CA 1
ATOM 6895 C C . GLU B 1 300 ? -1.586 -39 -21.359 1 98.88 300 GLU B C 1
ATOM 6897 O O . GLU B 1 300 ? -2.473 -39.438 -22.094 1 98.88 300 GLU B O 1
ATOM 6902 N N . SER B 1 301 ? -1.802 -38.125 -20.422 1 98.88 301 SER B N 1
ATOM 6903 C CA . SER B 1 301 ? -3.127 -37.531 -20.25 1 98.88 301 SER B CA 1
ATOM 6904 C C . SER B 1 301 ? -3.531 -36.688 -21.453 1 98.88 301 SER B C 1
ATOM 6906 O O . SER B 1 301 ? -4.703 -36.656 -21.828 1 98.88 301 SER B O 1
ATOM 6908 N N . TYR B 1 302 ? -2.584 -36 -22.031 1 98.81 302 TYR B N 1
ATOM 6909 C CA . TYR B 1 302 ? -2.838 -35.219 -23.234 1 98.81 302 TYR B CA 1
ATOM 6910 C C . TYR B 1 302 ? -3.275 -36.094 -24.391 1 98.81 302 TYR B C 1
ATOM 6912 O O . TYR B 1 302 ? -4.262 -35.812 -25.062 1 98.81 302 TYR B O 1
ATOM 6920 N N . HIS B 1 303 ? -2.535 -37.156 -24.609 1 98.69 303 HIS B N 1
ATOM 6921 C CA . HIS B 1 303 ? -2.877 -38.094 -25.688 1 98.69 303 HIS B CA 1
ATOM 6922 C C . HIS B 1 303 ? -4.227 -38.75 -25.422 1 98.69 303 HIS B C 1
ATOM 6924 O O . HIS B 1 303 ? -4.996 -38.969 -26.359 1 98.69 303 HIS B O 1
ATOM 6930 N N . LEU B 1 304 ? -4.473 -39.062 -24.188 1 98.69 304 LEU B N 1
ATOM 6931 C CA . LEU B 1 304 ? -5.785 -39.562 -23.828 1 98.69 304 LEU B CA 1
ATOM 6932 C C . LEU B 1 304 ? -6.887 -38.594 -24.188 1 98.69 304 LEU B C 1
ATOM 6934 O O . LEU B 1 304 ? -7.898 -38.969 -24.781 1 98.69 304 LEU B O 1
ATOM 6938 N N . PHE B 1 305 ? -6.695 -37.375 -23.828 1 98.56 305 PHE B N 1
ATOM 6939 C CA . PHE B 1 305 ? -7.648 -36.312 -24.094 1 98.56 305 PHE B CA 1
ATOM 6940 C C . PHE B 1 305 ? -7.969 -36.25 -25.594 1 98.56 305 PHE B C 1
ATOM 6942 O O . PHE B 1 305 ? -9.133 -36.156 -25.969 1 98.56 305 PHE B O 1
ATOM 6949 N N . LYS B 1 306 ? -6.977 -36.281 -26.406 1 97.88 306 LYS B N 1
ATOM 6950 C CA . LYS B 1 306 ? -7.141 -36.219 -27.859 1 97.88 306 LYS B CA 1
ATOM 6951 C C . LYS B 1 306 ? -7.852 -37.469 -28.375 1 97.88 306 LYS B C 1
ATOM 6953 O O . LYS B 1 306 ? -8.695 -37.406 -29.266 1 97.88 306 LYS B O 1
ATOM 6958 N N . SER B 1 307 ? -7.512 -38.531 -27.797 1 98.25 307 SER B N 1
ATOM 6959 C CA . SER B 1 307 ? -8.094 -39.812 -28.234 1 98.25 307 SER B CA 1
ATOM 6960 C C . SER B 1 307 ? -9.586 -39.844 -27.938 1 98.25 307 SER B C 1
ATOM 6962 O O . SER B 1 307 ? -10.344 -40.562 -28.625 1 98.25 307 SER B O 1
ATOM 6964 N N . LEU B 1 308 ? -9.992 -39.156 -26.922 1 97.75 308 LEU B N 1
ATOM 6965 C CA . LEU B 1 308 ? -11.398 -39.125 -26.547 1 97.75 308 LEU B CA 1
ATOM 6966 C C . LEU B 1 308 ? -12.18 -38.188 -27.438 1 97.75 308 LEU B C 1
ATOM 6968 O O . LEU B 1 308 ? -13.406 -38.094 -27.344 1 97.75 308 LEU B O 1
ATOM 6972 N N . GLY B 1 309 ? -11.562 -37.438 -28.328 1 96.62 309 GLY B N 1
ATOM 6973 C CA . GLY B 1 309 ? -12.211 -36.562 -29.281 1 96.62 309 GLY B CA 1
ATOM 6974 C C . GLY B 1 309 ? -12.789 -35.281 -28.656 1 96.62 309 GLY B C 1
ATOM 6975 O O . GLY B 1 309 ? -13.773 -34.75 -29.156 1 96.62 309 GLY B O 1
ATOM 6976 N N . LEU B 1 310 ? -12.234 -34.875 -27.578 1 96.06 310 LEU B N 1
ATOM 6977 C CA . LEU B 1 310 ? -12.734 -33.719 -26.875 1 96.06 310 LEU B CA 1
ATOM 6978 C C . LEU B 1 310 ? -12.273 -32.438 -27.562 1 96.06 310 LEU B C 1
ATOM 6980 O O . LEU B 1 310 ? -11.172 -32.375 -28.109 1 96.06 310 LEU B O 1
ATOM 6984 N N . ASN B 1 311 ? -13.078 -31.391 -27.609 1 91.38 311 ASN B N 1
ATOM 6985 C CA . ASN B 1 311 ? -12.859 -30.188 -28.406 1 91.38 311 ASN B CA 1
ATOM 6986 C C . ASN B 1 311 ? -12.148 -29.109 -27.609 1 91.38 311 ASN B C 1
ATOM 6988 O O . ASN B 1 311 ? -11.703 -28.094 -28.172 1 91.38 311 ASN B O 1
ATOM 6992 N N . GLY B 1 312 ? -11.984 -29.188 -26.391 1 96.31 312 GLY B N 1
ATOM 6993 C CA . GLY B 1 312 ? -11.312 -28.156 -25.609 1 96.31 312 GLY B CA 1
ATOM 6994 C C . GLY B 1 312 ? -9.805 -28.188 -25.766 1 96.31 312 GLY B C 1
ATOM 6995 O O . GLY B 1 312 ? -9.266 -29 -26.531 1 96.31 312 GLY B O 1
ATOM 6996 N N . THR B 1 313 ? -9.141 -27.141 -25.281 1 98.12 313 THR B N 1
ATOM 6997 C CA . THR B 1 313 ? -7.68 -27.141 -25.234 1 98.12 313 THR B CA 1
ATOM 6998 C C . THR B 1 313 ? -7.176 -27.828 -23.984 1 98.12 313 THR B C 1
ATOM 7000 O O . THR B 1 313 ? -7.875 -27.875 -22.969 1 98.12 313 THR B O 1
ATOM 7003 N N . LEU B 1 314 ? -6.047 -28.438 -24.047 1 98.62 314 LEU B N 1
ATOM 7004 C CA . LEU B 1 314 ? -5.383 -29.031 -22.891 1 98.62 314 LEU B CA 1
ATOM 7005 C C . LEU B 1 314 ? -3.906 -28.656 -22.859 1 98.62 314 LEU B C 1
ATOM 7007 O O . LEU B 1 314 ? -3.209 -28.75 -23.875 1 98.62 314 LEU B O 1
ATOM 7011 N N . SER B 1 315 ? -3.516 -28.141 -21.797 1 98.69 315 SER B N 1
ATOM 7012 C CA . SER B 1 315 ? -2.125 -27.797 -21.516 1 98.69 315 SER B CA 1
ATOM 7013 C C . SER B 1 315 ? -1.797 -28.016 -20.031 1 98.69 315 SER B C 1
ATOM 7015 O O . SER B 1 315 ? -2.463 -28.797 -19.359 1 98.69 315 SER B O 1
ATOM 7017 N N . PHE B 1 316 ? -0.689 -27.531 -19.547 1 98.69 316 PHE B N 1
ATOM 7018 C CA . PHE B 1 316 ? -0.344 -27.422 -18.125 1 98.69 316 PHE B CA 1
ATOM 7019 C C . PHE B 1 316 ? 0.123 -26.016 -17.797 1 98.69 316 PHE B C 1
ATOM 7021 O O . PHE B 1 316 ? 0.431 -25.234 -18.688 1 98.69 316 PHE B O 1
ATOM 7028 N N . LYS B 1 317 ? 0.106 -25.656 -16.547 1 98.81 317 LYS B N 1
ATOM 7029 C CA . LYS B 1 317 ? 0.452 -24.297 -16.141 1 98.81 317 LYS B CA 1
ATOM 7030 C C . LYS B 1 317 ? 1.899 -24.219 -15.664 1 98.81 317 LYS B C 1
ATOM 7032 O O . LYS B 1 317 ? 2.248 -24.781 -14.625 1 98.81 317 LYS B O 1
ATOM 7037 N N . ASN B 1 318 ? 2.695 -23.484 -16.406 1 98.31 318 ASN B N 1
ATOM 7038 C CA . ASN B 1 318 ? 4.055 -23.172 -15.984 1 98.31 318 ASN B CA 1
ATOM 7039 C C . ASN B 1 318 ? 4.074 -22.078 -14.922 1 98.31 318 ASN B C 1
ATOM 7041 O O . ASN B 1 318 ? 3.076 -21.391 -14.727 1 98.31 318 ASN B O 1
ATOM 7045 N N . ASN B 1 319 ? 5.207 -21.969 -14.188 1 97.75 319 ASN B N 1
ATOM 7046 C CA . ASN B 1 319 ? 5.332 -20.875 -13.227 1 97.75 319 ASN B CA 1
ATOM 7047 C C . ASN B 1 319 ? 6.777 -20.406 -13.102 1 97.75 319 ASN B C 1
ATOM 7049 O O . ASN B 1 319 ? 7.699 -21.078 -13.562 1 97.75 319 ASN B O 1
ATOM 7053 N N . GLY B 1 320 ? 6.941 -19.375 -12.43 1 96.75 320 GLY B N 1
ATOM 7054 C CA . GLY B 1 320 ? 8.203 -18.672 -12.242 1 96.75 320 GLY B CA 1
ATOM 7055 C C . GLY B 1 320 ? 8.094 -17.188 -12.453 1 96.75 320 GLY B C 1
ATOM 7056 O O . GLY B 1 320 ? 7.383 -16.5 -11.711 1 96.75 320 GLY B O 1
ATOM 7057 N N . GLY B 1 321 ? 8.742 -16.703 -13.539 1 97.69 321 GLY B N 1
ATOM 7058 C CA . GLY B 1 321 ? 8.789 -15.289 -13.891 1 97.69 321 GLY B CA 1
ATOM 7059 C C . GLY B 1 321 ? 9.953 -14.938 -14.797 1 97.69 321 GLY B C 1
ATOM 7060 O O . GLY B 1 321 ? 10.789 -15.789 -15.102 1 97.69 321 GLY B O 1
ATOM 7061 N N . TYR B 1 322 ? 9.875 -13.719 -15.219 1 98.5 322 TYR B N 1
ATOM 7062 C CA . TYR B 1 322 ? 10.977 -13.281 -16.062 1 98.5 322 TYR B CA 1
ATOM 7063 C C . TYR B 1 322 ? 12.289 -13.25 -15.297 1 98.5 322 TYR B C 1
ATOM 7065 O O . TYR B 1 322 ? 12.312 -12.891 -14.117 1 98.5 322 TYR B O 1
ATOM 7073 N N . LYS B 1 323 ? 13.344 -13.695 -15.922 1 98.56 323 LYS B N 1
ATOM 7074 C CA . LYS B 1 323 ? 14.68 -13.719 -15.328 1 98.56 323 LYS B CA 1
ATOM 7075 C C . LYS B 1 323 ? 15.578 -12.656 -15.953 1 98.56 323 LYS B C 1
ATOM 7077 O O . LYS B 1 323 ? 15.938 -12.75 -17.125 1 98.56 323 LYS B O 1
ATOM 7082 N N . ILE B 1 324 ? 15.938 -11.695 -15.117 1 98.5 324 ILE B N 1
ATOM 7083 C CA . ILE B 1 324 ? 16.719 -10.555 -15.586 1 98.5 324 ILE B CA 1
ATOM 7084 C C . ILE B 1 324 ? 18.141 -10.641 -15.031 1 98.5 324 ILE B C 1
ATOM 7086 O O . ILE B 1 324 ? 18.328 -10.742 -13.812 1 98.5 324 ILE B O 1
ATOM 7090 N N . PRO B 1 325 ? 19.172 -10.664 -15.938 1 98.44 325 PRO B N 1
ATOM 7091 C CA . PRO B 1 325 ? 20.516 -10.609 -15.359 1 98.44 325 PRO B CA 1
ATOM 7092 C C . PRO B 1 325 ? 20.75 -9.344 -14.539 1 98.44 325 PRO B C 1
ATOM 7094 O O . PRO B 1 325 ? 20.484 -8.234 -15.016 1 98.44 325 PRO B O 1
ATOM 7097 N N . LEU B 1 326 ? 21.297 -9.5 -13.383 1 98 326 LEU B N 1
ATOM 7098 C CA . LEU B 1 326 ? 21.531 -8.352 -12.508 1 98 326 LEU B CA 1
ATOM 7099 C C . LEU B 1 326 ? 22.547 -7.402 -13.109 1 98 326 LEU B C 1
ATOM 7101 O O . LEU B 1 326 ? 22.391 -6.18 -13.039 1 98 326 LEU B O 1
ATOM 7105 N N . THR B 1 327 ? 23.625 -7.957 -13.633 1 97.56 327 THR B N 1
ATOM 7106 C CA . THR B 1 327 ? 24.672 -7.18 -14.281 1 97.56 327 THR B CA 1
ATOM 7107 C C . THR B 1 327 ? 24.906 -7.672 -15.711 1 97.56 327 THR B C 1
ATOM 7109 O O . THR B 1 327 ? 24.312 -8.664 -16.141 1 97.56 327 THR B O 1
ATOM 7112 N N . ASN B 1 328 ? 25.781 -7.02 -16.422 1 96.94 328 ASN B N 1
ATOM 7113 C CA . ASN B 1 328 ? 26.094 -7.395 -17.797 1 96.94 328 ASN B CA 1
ATOM 7114 C C . ASN B 1 328 ? 27.281 -8.367 -17.859 1 96.94 328 ASN B C 1
ATOM 7116 O O . ASN B 1 328 ? 27.891 -8.539 -18.922 1 96.94 328 ASN B O 1
ATOM 7120 N N . SER B 1 329 ? 27.562 -8.969 -16.797 1 97.12 329 SER B N 1
ATOM 7121 C CA . SER B 1 329 ? 28.672 -9.914 -16.75 1 97.12 329 SER B CA 1
ATOM 7122 C C . SER B 1 329 ? 28.297 -11.227 -17.438 1 97.12 329 SER B C 1
ATOM 7124 O O . SER B 1 329 ? 27.125 -11.609 -17.469 1 97.12 329 SER B O 1
ATOM 7126 N N . SER B 1 330 ? 29.297 -11.898 -17.938 1 97.62 330 SER B N 1
ATOM 7127 C CA . SER B 1 330 ? 29.094 -13.211 -18.547 1 97.62 330 SER B CA 1
ATOM 7128 C C . SER B 1 330 ? 28.625 -14.219 -17.5 1 97.62 330 SER B C 1
ATOM 7130 O O . SER B 1 330 ? 27.828 -15.117 -17.812 1 97.62 330 SER B O 1
ATOM 7132 N N . GLU B 1 331 ? 29.078 -14.078 -16.281 1 98 331 GLU B N 1
ATOM 7133 C CA . GLU B 1 331 ? 28.688 -14.977 -15.203 1 98 331 GLU B CA 1
ATOM 7134 C C . GLU B 1 331 ? 27.203 -14.859 -14.898 1 98 331 GLU B C 1
ATOM 7136 O O . GLU B 1 331 ? 26.516 -15.867 -14.703 1 98 331 GLU B O 1
ATOM 7141 N N . ASP B 1 332 ? 26.703 -13.641 -14.883 1 98.44 332 ASP B N 1
ATOM 7142 C CA . ASP B 1 332 ? 25.281 -13.43 -14.625 1 98.44 332 ASP B CA 1
ATOM 7143 C C . ASP B 1 332 ? 24.438 -13.914 -15.797 1 98.44 332 ASP B C 1
ATOM 7145 O O . ASP B 1 332 ? 23.297 -14.359 -15.602 1 98.44 332 ASP B O 1
ATOM 7149 N N . ALA B 1 333 ? 24.969 -13.781 -16.984 1 98.25 333 ALA B N 1
ATOM 7150 C CA . ALA B 1 333 ? 24.281 -14.312 -18.156 1 98.25 333 ALA B CA 1
ATOM 7151 C C . ALA B 1 333 ? 24.109 -15.828 -18.047 1 98.25 333 ALA B C 1
ATOM 7153 O O . ALA B 1 333 ? 23.031 -16.359 -18.328 1 98.25 333 ALA B O 1
ATOM 7154 N N . VAL B 1 334 ? 25.172 -16.5 -17.656 1 98.56 334 VAL B N 1
ATOM 7155 C CA . VAL B 1 334 ? 25.141 -17.953 -17.5 1 98.56 334 VAL B CA 1
ATOM 7156 C C . VAL B 1 334 ? 24.156 -18.312 -16.375 1 98.56 334 VAL B C 1
ATOM 7158 O O . VAL B 1 334 ? 23.359 -19.234 -16.531 1 98.56 334 VAL B O 1
ATOM 7161 N N . ALA B 1 335 ? 24.266 -17.609 -15.25 1 98.75 335 ALA B N 1
ATOM 7162 C CA . ALA B 1 335 ? 23.375 -17.859 -14.133 1 98.75 335 ALA B CA 1
ATOM 7163 C C . ALA B 1 335 ? 21.906 -17.688 -14.555 1 98.75 335 ALA B C 1
ATOM 7165 O O . ALA B 1 335 ? 21.047 -18.453 -14.141 1 98.75 335 ALA B O 1
ATOM 7166 N N . THR B 1 336 ? 21.641 -16.672 -15.312 1 98.62 336 THR B N 1
ATOM 7167 C CA . THR B 1 336 ? 20.297 -16.422 -15.805 1 98.62 336 THR B CA 1
ATOM 7168 C C . THR B 1 336 ? 19.812 -17.562 -16.688 1 98.62 336 THR B C 1
ATOM 7170 O O . THR B 1 336 ? 18.672 -18.016 -16.562 1 98.62 336 THR B O 1
ATOM 7173 N N . GLN B 1 337 ? 20.672 -18.016 -17.562 1 98.69 337 GLN B N 1
ATOM 7174 C CA . GLN B 1 337 ? 20.312 -19.141 -18.422 1 98.69 337 GLN B CA 1
ATOM 7175 C C . GLN B 1 337 ? 20.062 -20.406 -17.594 1 98.69 337 GLN B C 1
ATOM 7177 O O . GLN B 1 337 ? 19.141 -21.172 -17.875 1 98.69 337 GLN B O 1
ATOM 7182 N N . ARG B 1 338 ? 20.906 -20.641 -16.625 1 98.75 338 ARG B N 1
ATOM 7183 C CA . ARG B 1 338 ? 20.703 -21.766 -15.727 1 98.75 338 ARG B CA 1
ATOM 7184 C C . ARG B 1 338 ? 19.359 -21.641 -15 1 98.75 338 ARG B C 1
ATOM 7186 O O . ARG B 1 338 ? 18.641 -22.641 -14.852 1 98.75 338 ARG B O 1
ATOM 7193 N N . ALA B 1 339 ? 19.031 -20.469 -14.547 1 98.81 339 ALA B N 1
ATOM 7194 C CA . ALA B 1 339 ? 17.75 -20.25 -13.891 1 98.81 339 ALA B CA 1
ATOM 7195 C C . ALA B 1 339 ? 16.594 -20.625 -14.812 1 98.81 339 ALA B C 1
ATOM 7197 O O . ALA B 1 339 ? 15.617 -21.234 -14.375 1 98.81 339 ALA B O 1
ATOM 7198 N N . TRP B 1 340 ? 16.703 -20.234 -16.078 1 98.81 340 TRP B N 1
ATOM 7199 C CA . TRP B 1 340 ? 15.68 -20.625 -17.047 1 98.81 340 TRP B CA 1
ATOM 7200 C C . TRP B 1 340 ? 15.594 -22.141 -17.172 1 98.81 340 TRP B C 1
ATOM 7202 O O . TRP B 1 340 ? 14.508 -22.719 -17.125 1 98.81 340 TRP B O 1
ATOM 7212 N N . ASP B 1 341 ? 16.703 -22.797 -17.281 1 98.81 341 ASP B N 1
ATOM 7213 C CA . ASP B 1 341 ? 16.766 -24.219 -17.547 1 98.81 341 ASP B CA 1
ATOM 7214 C C . ASP B 1 341 ? 16.219 -25.016 -16.359 1 98.81 341 ASP B C 1
ATOM 7216 O O . ASP B 1 341 ? 15.578 -26.062 -16.547 1 98.81 341 ASP B O 1
ATOM 7220 N N . PHE B 1 342 ? 16.484 -24.531 -15.133 1 98.62 342 PHE B N 1
ATOM 7221 C CA . PHE B 1 342 ? 16.125 -25.266 -13.93 1 98.62 342 PHE B CA 1
ATOM 7222 C C . PHE B 1 342 ? 14.727 -24.859 -13.453 1 98.62 342 PHE B C 1
ATOM 7224 O O . PHE B 1 342 ? 14.203 -25.422 -12.492 1 98.62 342 PHE B O 1
ATOM 7231 N N . ASN B 1 343 ? 14.148 -23.844 -14.062 1 98.31 343 ASN B N 1
ATOM 7232 C CA . ASN B 1 343 ? 12.781 -23.453 -13.75 1 98.31 343 ASN B CA 1
ATOM 7233 C C . ASN B 1 343 ? 11.844 -23.672 -14.93 1 98.31 343 ASN B C 1
ATOM 7235 O O . ASN B 1 343 ? 11.562 -24.812 -15.289 1 98.31 343 ASN B O 1
ATOM 7239 N N . GLU B 1 344 ? 11.445 -22.672 -15.672 1 98.62 344 GLU B N 1
ATOM 7240 C CA . GLU B 1 344 ? 10.445 -22.812 -16.734 1 98.62 344 GLU B CA 1
ATOM 7241 C C . GLU B 1 344 ? 10.914 -23.812 -17.797 1 98.62 344 GLU B C 1
ATOM 7243 O O . GLU B 1 344 ? 10.117 -24.594 -18.297 1 98.62 344 GLU B O 1
ATOM 7248 N N . GLY B 1 345 ? 12.172 -23.781 -18.125 1 98.81 345 GLY B N 1
ATOM 7249 C CA . GLY B 1 345 ? 12.711 -24.688 -19.125 1 98.81 345 GLY B CA 1
ATOM 7250 C C . GLY B 1 345 ? 12.578 -26.156 -18.75 1 98.81 345 GLY B C 1
ATOM 7251 O O . GLY B 1 345 ? 12.5 -27.031 -19.625 1 98.81 345 GLY B O 1
ATOM 7252 N N . TRP B 1 346 ? 12.562 -26.438 -17.484 1 98.81 346 TRP B N 1
ATOM 7253 C CA . TRP B 1 346 ? 12.438 -27.781 -16.938 1 98.81 346 TRP B CA 1
ATOM 7254 C C . TRP B 1 346 ? 11.219 -28.484 -17.5 1 98.81 346 TRP B C 1
ATOM 7256 O O . TRP B 1 346 ? 11.273 -29.672 -17.812 1 98.81 346 TRP B O 1
ATOM 7266 N N . PHE B 1 347 ? 10.148 -27.797 -17.672 1 98.81 347 PHE B N 1
ATOM 7267 C CA . PHE B 1 347 ? 8.914 -28.422 -18.141 1 98.81 347 PHE B CA 1
ATOM 7268 C C . PHE B 1 347 ? 8.57 -27.938 -19.547 1 98.81 347 PHE B C 1
ATOM 7270 O O . PHE B 1 347 ? 8 -28.703 -20.344 1 98.81 347 PHE B O 1
ATOM 7277 N N . ALA B 1 348 ? 8.922 -26.703 -19.906 1 98.81 348 ALA B N 1
ATOM 7278 C CA . ALA B 1 348 ? 8.562 -26.141 -21.188 1 98.81 348 ALA B CA 1
ATOM 7279 C C . ALA B 1 348 ? 9.383 -26.766 -22.312 1 98.81 348 ALA B C 1
ATOM 7281 O O . ALA B 1 348 ? 8.844 -27.094 -23.375 1 98.81 348 ALA B O 1
ATOM 7282 N N . ASN B 1 349 ? 10.641 -26.938 -22.109 1 98.69 349 ASN B N 1
ATOM 7283 C CA . ASN B 1 349 ? 11.508 -27.422 -23.188 1 98.69 349 ASN B CA 1
ATOM 7284 C C . ASN B 1 349 ? 11.07 -28.797 -23.688 1 98.69 349 ASN B C 1
ATOM 7286 O O . ASN B 1 349 ? 10.938 -29.016 -24.891 1 98.69 349 ASN B O 1
ATOM 7290 N N . PRO B 1 350 ? 10.844 -29.766 -22.781 1 98.81 350 PRO B N 1
ATOM 7291 C CA . PRO B 1 350 ? 10.406 -31.078 -23.25 1 98.81 350 PRO B CA 1
ATOM 7292 C C . PRO B 1 350 ? 9.094 -31.016 -24.031 1 98.81 350 PRO B C 1
ATOM 7294 O O . PRO B 1 350 ? 8.922 -31.75 -25 1 98.81 350 PRO B O 1
ATOM 7297 N N . VAL B 1 351 ? 8.234 -30.141 -23.672 1 98.81 351 VAL B N 1
ATOM 7298 C CA . VAL B 1 351 ? 6.895 -30.141 -24.25 1 98.81 351 VAL B CA 1
ATOM 7299 C C . VAL B 1 351 ? 6.879 -29.312 -25.531 1 98.81 351 VAL B C 1
ATOM 7301 O O . VAL B 1 351 ? 6.238 -29.688 -26.516 1 98.81 351 VAL B O 1
ATOM 7304 N N . TYR B 1 352 ? 7.617 -28.219 -25.594 1 98.62 352 TYR B N 1
ATOM 7305 C CA . TYR B 1 352 ? 7.402 -27.234 -26.656 1 98.62 352 TYR B CA 1
ATOM 7306 C C . TYR B 1 352 ? 8.555 -27.25 -27.656 1 98.62 352 TYR B C 1
ATOM 7308 O O . TYR B 1 352 ? 8.461 -26.641 -28.734 1 98.62 352 TYR B O 1
ATOM 7316 N N . ILE B 1 353 ? 9.633 -27.906 -27.312 1 98.44 353 ILE B N 1
ATOM 7317 C CA . ILE B 1 353 ? 10.789 -27.766 -28.188 1 98.44 353 ILE B CA 1
ATOM 7318 C C . ILE B 1 353 ? 11.133 -29.141 -28.781 1 98.44 353 ILE B C 1
ATOM 7320 O O . ILE B 1 353 ? 11.023 -29.328 -30 1 98.44 353 ILE B O 1
ATOM 7324 N N . ASN B 1 354 ? 11.5 -30.188 -27.906 1 98.06 354 ASN B N 1
ATOM 7325 C CA . ASN B 1 354 ? 12.078 -31.359 -28.562 1 98.06 354 ASN B CA 1
ATOM 7326 C C . ASN B 1 354 ? 11.852 -32.625 -27.75 1 98.06 354 ASN B C 1
ATOM 7328 O O . ASN B 1 354 ? 12.469 -33.656 -28.016 1 98.06 354 ASN B O 1
ATOM 7332 N N . GLY B 1 355 ? 11.086 -32.531 -26.688 1 98.56 355 GLY B N 1
ATOM 7333 C CA . GLY B 1 355 ? 10.773 -33.688 -25.891 1 98.56 355 GLY B CA 1
ATOM 7334 C C . GLY B 1 355 ? 11.828 -34 -24.844 1 98.56 355 GLY B C 1
ATOM 7335 O O . GLY B 1 355 ? 11.727 -35 -24.125 1 98.56 355 GLY B O 1
ATOM 7336 N N . ASP B 1 356 ? 12.82 -33.125 -24.75 1 98.5 356 ASP B N 1
ATOM 7337 C CA . ASP B 1 356 ? 13.93 -33.406 -23.844 1 98.5 356 ASP B CA 1
ATOM 7338 C C . ASP B 1 356 ? 14.211 -32.188 -22.953 1 98.5 356 ASP B C 1
ATOM 7340 O O . ASP B 1 356 ? 13.633 -31.125 -23.156 1 98.5 356 ASP B O 1
ATOM 7344 N N . TYR B 1 357 ? 15 -32.469 -21.891 1 98.56 357 TYR B N 1
ATOM 7345 C CA . TYR B 1 357 ? 15.336 -31.438 -20.922 1 98.56 357 TYR B CA 1
ATOM 7346 C C . TYR B 1 357 ? 16.266 -30.391 -21.531 1 98.56 357 TYR B C 1
ATOM 7348 O O . TYR B 1 357 ? 16.969 -30.672 -22.5 1 98.56 357 TYR B O 1
ATOM 7356 N N . PRO B 1 358 ? 16.266 -29.125 -21.047 1 98.56 358 PRO B N 1
ATOM 7357 C CA . PRO B 1 358 ? 17.219 -28.125 -21.531 1 98.56 358 PRO B CA 1
ATOM 7358 C C . PRO B 1 358 ? 18.656 -28.422 -21.078 1 98.56 358 PRO B C 1
ATOM 7360 O O . PRO B 1 358 ? 18.859 -29.219 -20.172 1 98.56 358 PRO B O 1
ATOM 7363 N N . SER B 1 359 ? 19.562 -27.797 -21.594 1 97.88 359 SER B N 1
ATOM 7364 C CA . SER B 1 359 ? 20.969 -28.203 -21.625 1 97.88 359 SER B CA 1
ATOM 7365 C C . SER B 1 359 ? 21.547 -28.312 -20.219 1 97.88 359 SER B C 1
ATOM 7367 O O . SER B 1 359 ? 22.109 -29.344 -19.859 1 97.88 359 SER B O 1
ATOM 7369 N N . TYR B 1 360 ? 21.469 -27.25 -19.391 1 98.38 360 TYR B N 1
ATOM 7370 C CA . TYR B 1 360 ? 22.109 -27.266 -18.078 1 98.38 360 TYR B CA 1
ATOM 7371 C C . TYR B 1 360 ? 21.422 -28.266 -17.156 1 98.38 360 TYR B C 1
ATOM 7373 O O . TYR B 1 360 ? 22.078 -28.938 -16.359 1 98.38 360 TYR B O 1
ATOM 7381 N N . LEU B 1 361 ? 20.109 -28.312 -17.203 1 98.62 361 LEU B N 1
ATOM 7382 C CA . LEU B 1 361 ? 19.375 -29.297 -16.422 1 98.62 361 LEU B CA 1
ATOM 7383 C C . LEU B 1 361 ? 19.719 -30.719 -16.875 1 98.62 361 LEU B C 1
ATOM 7385 O O . LEU B 1 361 ? 19.922 -31.609 -16.047 1 98.62 361 LEU B O 1
ATOM 7389 N N . LYS B 1 362 ? 19.766 -30.938 -18.172 1 98.19 362 LYS B N 1
ATOM 7390 C CA . LYS B 1 362 ? 20.078 -32.25 -18.734 1 98.19 362 LYS B CA 1
ATOM 7391 C C . LYS B 1 362 ? 21.438 -32.75 -18.266 1 98.19 362 LYS B C 1
ATOM 7393 O O . LYS B 1 362 ? 21.609 -33.938 -17.938 1 98.19 362 LYS B O 1
ATOM 7398 N N . THR B 1 363 ? 22.359 -31.859 -18.266 1 97.12 363 THR B N 1
ATOM 7399 C CA . THR B 1 363 ? 23.703 -32.219 -17.797 1 97.12 363 THR B CA 1
ATOM 7400 C C . THR B 1 363 ? 23.656 -32.781 -16.375 1 97.12 363 THR B C 1
ATOM 7402 O O . THR B 1 363 ? 24.328 -33.781 -16.094 1 97.12 363 THR B O 1
ATOM 7405 N N . TYR B 1 364 ? 22.891 -32.188 -15.523 1 97.38 364 TYR B N 1
ATOM 7406 C CA . TYR B 1 364 ? 22.766 -32.688 -14.156 1 97.38 364 TYR B CA 1
ATOM 7407 C C . TYR B 1 364 ? 22.016 -34 -14.125 1 97.38 364 TYR B C 1
ATOM 7409 O O . TYR B 1 364 ? 22.438 -34.969 -13.461 1 97.38 364 TYR B O 1
ATOM 7417 N N . LEU B 1 365 ? 20.875 -34.062 -14.844 1 97.69 365 LEU B N 1
ATOM 7418 C CA . LEU B 1 365 ? 20 -35.25 -14.781 1 97.69 365 LEU B CA 1
ATOM 7419 C C . LEU B 1 365 ? 20.688 -36.469 -15.367 1 97.69 365 LEU B C 1
ATOM 7421 O O . LEU B 1 365 ? 20.391 -37.594 -14.977 1 97.69 365 LEU B O 1
ATOM 7425 N N . ASP B 1 366 ? 21.609 -36.25 -16.234 1 95.38 366 ASP B N 1
ATOM 7426 C CA . ASP B 1 366 ? 22.422 -37.344 -16.766 1 95.38 366 ASP B CA 1
ATOM 7427 C C . ASP B 1 366 ? 23.266 -38 -15.68 1 95.38 366 ASP B C 1
ATOM 7429 O O . ASP B 1 366 ? 23.625 -39.188 -15.781 1 95.38 366 ASP B O 1
ATOM 7433 N N . THR B 1 367 ? 23.578 -37.281 -14.688 1 94.88 367 THR B N 1
ATOM 7434 C CA . THR B 1 367 ? 24.422 -37.812 -13.617 1 94.88 367 THR B CA 1
ATOM 7435 C C . THR B 1 367 ? 23.609 -38.719 -12.711 1 94.88 367 THR B C 1
ATOM 7437 O O . THR B 1 367 ? 24.172 -39.531 -11.969 1 94.88 367 THR B O 1
ATOM 7440 N N . ILE B 1 368 ? 22.266 -38.75 -12.664 1 93.25 368 ILE B N 1
ATOM 7441 C CA . ILE B 1 368 ? 21.438 -39.594 -11.82 1 93.25 368 ILE B CA 1
ATOM 7442 C C . ILE B 1 368 ? 20.484 -40.406 -12.688 1 93.25 368 ILE B C 1
ATOM 7444 O O . ILE B 1 368 ? 19.484 -40.938 -12.203 1 93.25 368 ILE B O 1
ATOM 7448 N N . PRO B 1 369 ? 20.828 -40.812 -13.719 1 86.38 369 PRO B N 1
ATOM 7449 C CA . PRO B 1 369 ? 20.219 -41.5 -14.875 1 86.38 369 PRO B CA 1
ATOM 7450 C C . PRO B 1 369 ? 18.719 -41.281 -14.961 1 86.38 369 PRO B C 1
ATOM 7452 O O . PRO B 1 369 ? 17.953 -42.219 -15.109 1 86.38 369 PRO B O 1
ATOM 7455 N N . LEU B 1 370 ? 18.25 -40.125 -14.836 1 94.12 370 LEU B N 1
ATOM 7456 C CA . LEU B 1 370 ? 16.875 -39.719 -15.078 1 94.12 370 LEU B CA 1
ATOM 7457 C C . LEU B 1 370 ? 16.734 -39.062 -16.453 1 94.12 370 LEU B C 1
ATOM 7459 O O . LEU B 1 370 ? 16.797 -37.844 -16.578 1 94.12 370 LEU B O 1
ATOM 7463 N N . THR B 1 371 ? 16.562 -39.844 -17.469 1 96.06 371 THR B N 1
ATOM 7464 C CA . THR B 1 371 ? 16.5 -39.406 -18.859 1 96.06 371 THR B CA 1
ATOM 7465 C C . THR B 1 371 ? 15.258 -39.969 -19.547 1 96.06 371 THR B C 1
ATOM 7467 O O . THR B 1 371 ? 14.641 -40.938 -19.047 1 96.06 371 THR B O 1
ATOM 7470 N N . PHE B 1 372 ? 14.938 -39.406 -20.625 1 97.88 372 PHE B N 1
ATOM 7471 C CA . PHE B 1 372 ? 13.867 -39.906 -21.484 1 97.88 372 PHE B CA 1
ATOM 7472 C C . PHE B 1 372 ? 14.43 -40.719 -22.656 1 97.88 372 PHE B C 1
ATOM 7474 O O . PHE B 1 372 ? 15.398 -40.281 -23.297 1 97.88 372 PHE B O 1
ATOM 7481 N N . ASN B 1 373 ? 13.836 -41.844 -22.891 1 96.94 373 ASN B N 1
ATOM 7482 C CA . ASN B 1 373 ? 14.188 -42.531 -24.125 1 96.94 373 ASN B CA 1
ATOM 7483 C C . ASN B 1 373 ? 13.484 -41.938 -25.328 1 96.94 373 ASN B C 1
ATOM 7485 O O . ASN B 1 373 ? 12.688 -41 -25.188 1 96.94 373 ASN B O 1
ATOM 7489 N N . GLU B 1 374 ? 13.781 -42.438 -26.484 1 97.88 374 GLU B N 1
ATOM 7490 C CA . GLU B 1 374 ? 13.289 -41.812 -27.719 1 97.88 374 GLU B CA 1
ATOM 7491 C C . GLU B 1 374 ? 11.766 -41.875 -27.797 1 97.88 374 GLU B C 1
ATOM 7493 O O . GLU B 1 374 ? 11.117 -40.938 -28.266 1 97.88 374 GLU B O 1
ATOM 7498 N N . SER B 1 375 ? 11.227 -42.938 -27.375 1 98.31 375 SER B N 1
ATOM 7499 C CA . SER B 1 375 ? 9.781 -43.094 -27.375 1 98.31 375 SER B CA 1
ATOM 7500 C C . SER B 1 375 ? 9.117 -42.094 -26.422 1 98.31 375 SER B C 1
ATOM 7502 O O . SER B 1 375 ? 8.062 -41.562 -26.734 1 98.31 375 SER B O 1
ATOM 7504 N N . GLN B 1 376 ? 9.734 -41.906 -25.344 1 98.44 376 GLN B N 1
ATOM 7505 C CA . GLN B 1 376 ? 9.219 -40.969 -24.359 1 98.44 376 GLN B CA 1
ATOM 7506 C C . GLN B 1 376 ? 9.328 -39.531 -24.859 1 98.44 376 GLN B C 1
ATOM 7508 O O . GLN B 1 376 ? 8.406 -38.719 -24.672 1 98.44 376 GLN B O 1
ATOM 7513 N N . LYS B 1 377 ? 10.398 -39.219 -25.453 1 98.75 377 LYS B N 1
ATOM 7514 C CA . LYS B 1 377 ? 10.555 -37.875 -26.047 1 98.75 377 LYS B CA 1
ATOM 7515 C C . LYS B 1 377 ? 9.461 -37.594 -27.062 1 98.75 377 LYS B C 1
ATOM 7517 O O . LYS B 1 377 ? 8.883 -36.5 -27.078 1 98.75 377 LYS B O 1
ATOM 7522 N N . ALA B 1 378 ? 9.188 -38.594 -27.859 1 98.56 378 ALA B N 1
ATOM 7523 C CA . ALA B 1 378 ? 8.148 -38.438 -28.875 1 98.56 378 ALA B CA 1
ATOM 7524 C C . ALA B 1 378 ? 6.773 -38.312 -28.234 1 98.56 378 ALA B C 1
ATOM 7526 O O . ALA B 1 378 ? 5.922 -37.562 -28.719 1 98.56 378 ALA B O 1
ATOM 7527 N N . LEU B 1 379 ? 6.633 -39.031 -27.141 1 98.56 379 LEU B N 1
ATOM 7528 C CA . LEU B 1 379 ? 5.383 -38.969 -26.391 1 98.56 379 LEU B CA 1
ATOM 7529 C C . LEU B 1 379 ? 5.145 -37.594 -25.812 1 98.56 379 LEU B C 1
ATOM 7531 O O . LEU B 1 379 ? 4.012 -37.094 -25.797 1 98.56 379 LEU B O 1
ATOM 7535 N N . ILE B 1 380 ? 6.16 -36.938 -25.375 1 98.81 380 ILE B N 1
ATOM 7536 C CA . ILE B 1 380 ? 6.078 -35.688 -24.594 1 98.81 380 ILE B CA 1
ATOM 7537 C C . ILE B 1 380 ? 5.973 -34.5 -25.547 1 98.81 380 ILE B C 1
ATOM 7539 O O . ILE B 1 380 ? 5.188 -33.562 -25.297 1 98.81 380 ILE B O 1
ATOM 7543 N N . ASN B 1 381 ? 6.711 -34.531 -26.625 1 98.62 381 ASN B N 1
ATOM 7544 C CA . ASN B 1 381 ? 6.871 -33.375 -27.5 1 98.62 381 ASN B CA 1
ATOM 7545 C C . ASN B 1 381 ? 5.547 -32.969 -28.141 1 98.62 381 ASN B C 1
ATOM 7547 O O . ASN B 1 381 ? 4.871 -33.812 -28.75 1 98.62 381 ASN B O 1
ATOM 7551 N N . GLY B 1 382 ? 5.152 -31.703 -27.875 1 98.38 382 GLY B N 1
ATOM 7552 C CA . GLY B 1 382 ? 3.982 -31.156 -28.547 1 98.38 382 GLY B CA 1
ATOM 7553 C C . GLY B 1 382 ? 2.691 -31.391 -27.781 1 98.38 382 GLY B C 1
ATOM 7554 O O . GLY B 1 382 ? 1.601 -31.203 -28.328 1 98.38 382 GLY B O 1
ATOM 7555 N N . THR B 1 383 ? 2.762 -31.75 -26.516 1 98.69 383 THR B N 1
ATOM 7556 C CA . THR B 1 383 ? 1.575 -32.156 -25.781 1 98.69 383 THR B CA 1
ATOM 7557 C C . THR B 1 383 ? 0.952 -30.969 -25.047 1 98.69 383 THR B C 1
ATOM 7559 O O . THR B 1 383 ? 0.593 -31.078 -23.875 1 98.69 383 THR B O 1
ATOM 7562 N N . ALA B 1 384 ? 0.803 -29.828 -25.688 1 98.69 384 ALA B N 1
ATOM 7563 C CA . ALA B 1 384 ? 0.118 -28.656 -25.156 1 98.69 384 ALA B CA 1
ATOM 7564 C C . ALA B 1 384 ? -0.504 -27.828 -26.281 1 98.69 384 ALA B C 1
ATOM 7566 O O . ALA B 1 384 ? 0.137 -27.578 -27.297 1 98.69 384 ALA B O 1
ATOM 7567 N N . ASP B 1 385 ? -1.706 -27.375 -26.109 1 98.56 385 ASP B N 1
ATOM 7568 C CA . ASP B 1 385 ? -2.432 -26.641 -27.141 1 98.56 385 ASP B CA 1
ATOM 7569 C C . ASP B 1 385 ? -2.125 -25.156 -27.062 1 98.56 385 ASP B C 1
ATOM 7571 O O . ASP B 1 385 ? -2.314 -24.422 -28.031 1 98.56 385 ASP B O 1
ATOM 7575 N N . LEU B 1 386 ? -1.725 -24.656 -25.969 1 98.44 386 LEU B N 1
ATOM 7576 C CA . LEU B 1 386 ? -1.299 -23.281 -25.719 1 98.44 386 LEU B CA 1
ATOM 7577 C C . LEU B 1 386 ? -0.251 -23.234 -24.609 1 98.44 386 LEU B C 1
ATOM 7579 O O . LEU B 1 386 ? -0.006 -24.234 -23.938 1 98.44 386 LEU B O 1
ATOM 7583 N N . PHE B 1 387 ? 0.476 -22.172 -24.516 1 98.81 387 PHE B N 1
ATOM 7584 C CA . PHE B 1 387 ? 1.426 -21.969 -23.422 1 98.81 387 PHE B CA 1
ATOM 7585 C C . PHE B 1 387 ? 0.769 -21.25 -22.25 1 98.81 387 PHE B C 1
ATOM 7587 O O . PHE B 1 387 ? 0.39 -20.078 -22.375 1 98.81 387 PHE B O 1
ATOM 7594 N N . ALA B 1 388 ? 0.578 -21.938 -21.156 1 98.88 388 ALA B N 1
ATOM 7595 C CA . ALA B 1 388 ? -0.006 -21.328 -19.953 1 98.88 388 ALA B CA 1
ATOM 7596 C C . ALA B 1 388 ? 1.062 -21.062 -18.906 1 98.88 388 ALA B C 1
ATOM 7598 O O . ALA B 1 388 ? 1.922 -21.922 -18.656 1 98.88 388 ALA B O 1
ATOM 7599 N N . HIS B 1 389 ? 1.048 -19.875 -18.344 1 98.81 389 HIS B N 1
ATOM 7600 C CA . HIS B 1 389 ? 2.037 -19.5 -17.328 1 98.81 389 HIS B CA 1
ATOM 7601 C C . HIS B 1 389 ? 1.393 -18.734 -16.188 1 98.81 389 HIS B C 1
ATOM 7603 O O . HIS B 1 389 ? 0.617 -17.797 -16.422 1 98.81 389 HIS B O 1
ATOM 7609 N N . ASP B 1 390 ? 1.582 -19.188 -14.969 1 98.75 390 ASP B N 1
ATOM 7610 C CA . ASP B 1 390 ? 1.274 -18.406 -13.781 1 98.75 390 ASP B CA 1
ATOM 7611 C C . ASP B 1 390 ? 2.318 -17.312 -13.562 1 98.75 390 ASP B C 1
ATOM 7613 O O . ASP B 1 390 ? 3.236 -17.469 -12.758 1 98.75 390 ASP B O 1
ATOM 7617 N N . ALA B 1 391 ? 2.102 -16.156 -14.188 1 98.62 391 ALA B N 1
ATOM 7618 C CA . ALA B 1 391 ? 3.098 -15.102 -14.359 1 98.62 391 ALA B CA 1
ATOM 7619 C C . ALA B 1 391 ? 2.871 -13.961 -13.367 1 98.62 391 ALA B C 1
ATOM 7621 O O . ALA B 1 391 ? 2.416 -12.883 -13.75 1 98.62 391 ALA B O 1
ATOM 7622 N N . TYR B 1 392 ? 3.373 -14.117 -12.156 1 98.44 392 TYR B N 1
ATOM 7623 C CA . TYR B 1 392 ? 3.07 -13.188 -11.07 1 98.44 392 TYR B CA 1
ATOM 7624 C C . TYR B 1 392 ? 4.051 -12.023 -11.062 1 98.44 392 TYR B C 1
ATOM 7626 O O . TYR B 1 392 ? 3.689 -10.898 -10.711 1 98.44 392 TYR B O 1
ATOM 7634 N N . THR B 1 393 ? 5.34 -12.367 -11.336 1 98.44 393 THR B N 1
ATOM 7635 C CA . THR B 1 393 ? 6.387 -11.391 -11.062 1 98.44 393 THR B CA 1
ATOM 7636 C C . THR B 1 393 ? 7.637 -11.688 -11.883 1 98.44 393 THR B C 1
ATOM 7638 O O . THR B 1 393 ? 7.594 -12.469 -12.828 1 98.44 393 THR B O 1
ATOM 7641 N N . SER B 1 394 ? 8.688 -10.906 -11.781 1 98.44 394 SER B N 1
ATOM 7642 C CA . SER B 1 394 ? 10.031 -11.047 -12.328 1 98.44 394 SER B CA 1
ATOM 7643 C C . SER B 1 394 ? 11.094 -10.781 -11.266 1 98.44 394 SER B C 1
ATOM 7645 O O . SER B 1 394 ? 10.805 -10.156 -10.242 1 98.44 394 SER B O 1
ATOM 7647 N N . SER B 1 395 ? 12.266 -11.266 -11.484 1 98.56 395 SER B N 1
ATOM 7648 C CA . SER B 1 395 ? 13.359 -11.039 -10.547 1 98.56 395 SER B CA 1
ATOM 7649 C C . SER B 1 395 ? 14.695 -10.922 -11.281 1 98.56 395 SER B C 1
ATOM 7651 O O . SER B 1 395 ? 14.797 -11.266 -12.461 1 98.56 395 SER B O 1
ATOM 7653 N N . TYR B 1 396 ? 15.664 -10.461 -10.539 1 98.44 396 TYR B N 1
ATOM 7654 C CA . TYR B 1 396 ? 17.031 -10.438 -11.023 1 98.44 396 TYR B CA 1
ATOM 7655 C C . TYR B 1 396 ? 17.781 -11.719 -10.633 1 98.44 396 TYR B C 1
ATOM 7657 O O . TYR B 1 396 ? 17.547 -12.273 -9.555 1 98.44 396 TYR B O 1
ATOM 7665 N N . TYR B 1 397 ? 18.656 -12.133 -11.484 1 98.62 397 TYR B N 1
ATOM 7666 C CA . TYR B 1 397 ? 19.453 -13.336 -11.258 1 98.62 397 TYR B CA 1
ATOM 7667 C C . TYR B 1 397 ? 20.938 -13.047 -11.391 1 98.62 397 TYR B C 1
ATOM 7669 O O . TYR B 1 397 ? 21.344 -12.195 -12.188 1 98.62 397 TYR B O 1
ATOM 7677 N N . MET B 1 398 ? 21.703 -13.734 -10.602 1 98.62 398 MET B N 1
ATOM 7678 C CA . MET B 1 398 ? 23.156 -13.516 -10.617 1 98.62 398 MET B CA 1
ATOM 7679 C C . MET B 1 398 ? 23.906 -14.797 -10.234 1 98.62 398 MET B C 1
ATOM 7681 O O . MET B 1 398 ? 23.312 -15.719 -9.68 1 98.62 398 MET B O 1
ATOM 7685 N N . ALA B 1 399 ? 25.156 -14.836 -10.539 1 98.69 399 ALA B N 1
ATOM 7686 C CA . ALA B 1 399 ? 26.016 -15.984 -10.25 1 98.69 399 ALA B CA 1
ATOM 7687 C C . ALA B 1 399 ? 26.203 -16.172 -8.75 1 98.69 399 ALA B C 1
ATOM 7689 O O . ALA B 1 399 ? 26.078 -15.211 -7.98 1 98.69 399 ALA B O 1
ATOM 7690 N N . PRO B 1 400 ? 26.453 -17.484 -8.367 1 98.5 400 PRO B N 1
ATOM 7691 C CA . PRO B 1 400 ? 26.859 -17.672 -6.969 1 98.5 400 PRO B CA 1
ATOM 7692 C C . PRO B 1 400 ? 28.062 -16.812 -6.586 1 98.5 400 PRO B C 1
ATOM 7694 O O . PRO B 1 400 ? 28.938 -16.562 -7.422 1 98.5 400 PRO B O 1
ATOM 7697 N N . ASP B 1 401 ? 28.109 -16.516 -5.344 1 96.88 401 ASP B N 1
ATOM 7698 C CA . ASP B 1 401 ? 29.234 -15.719 -4.863 1 96.88 401 ASP B CA 1
ATOM 7699 C C . ASP B 1 401 ? 30.562 -16.438 -5.109 1 96.88 401 ASP B C 1
ATOM 7701 O O . ASP B 1 401 ? 31.578 -15.789 -5.383 1 96.88 401 ASP B O 1
ATOM 7705 N N . THR B 1 402 ? 30.562 -17.703 -5.047 1 97 402 THR B N 1
ATOM 7706 C CA . THR B 1 402 ? 31.766 -18.5 -5.195 1 97 402 THR B CA 1
ATOM 7707 C C . THR B 1 402 ? 32.062 -18.75 -6.668 1 97 402 THR B C 1
ATOM 7709 O O . THR B 1 402 ? 33.125 -19.312 -7.008 1 97 402 THR B O 1
ATOM 7712 N N . GLY B 1 403 ? 31.156 -18.375 -7.512 1 97.25 403 GLY B N 1
ATOM 7713 C CA . GLY B 1 403 ? 31.281 -18.656 -8.938 1 97.25 403 GLY B CA 1
ATOM 7714 C C . GLY B 1 403 ? 30.5 -19.859 -9.383 1 97.25 403 GLY B C 1
ATOM 7715 O O . GLY B 1 403 ? 30.266 -20.781 -8.594 1 97.25 403 GLY B O 1
ATOM 7716 N N . THR B 1 404 ? 30.156 -19.922 -10.68 1 97.88 404 THR B N 1
ATOM 7717 C CA . THR B 1 404 ? 29.344 -21 -11.242 1 97.88 404 THR B CA 1
ATOM 7718 C C . THR B 1 404 ? 30.109 -22.312 -11.234 1 97.88 404 THR B C 1
ATOM 7720 O O . THR B 1 404 ? 29.562 -23.359 -10.891 1 97.88 404 THR B O 1
ATOM 7723 N N . ASP B 1 405 ? 31.391 -22.312 -11.539 1 97 405 ASP B N 1
ATOM 7724 C CA . ASP B 1 405 ? 32.219 -23.516 -11.617 1 97 405 ASP B CA 1
ATOM 7725 C C . ASP B 1 405 ? 32.344 -24.188 -10.25 1 97 405 ASP B C 1
ATOM 7727 O O . ASP B 1 405 ? 32.25 -25.406 -10.133 1 97 405 ASP B O 1
ATOM 7731 N N . ALA B 1 406 ? 32.562 -23.359 -9.336 1 97.62 406 ALA B N 1
ATOM 7732 C CA . ALA B 1 406 ? 32.719 -23.875 -7.98 1 97.62 406 ALA B CA 1
ATOM 7733 C C . ALA B 1 406 ? 31.422 -24.547 -7.512 1 97.62 406 ALA B C 1
ATOM 7735 O O . ALA B 1 406 ? 31.453 -25.531 -6.785 1 97.62 406 ALA B O 1
ATOM 7736 N N . CYS B 1 407 ? 30.344 -24.016 -7.906 1 97.94 407 CYS B N 1
ATOM 7737 C CA . CYS B 1 407 ? 29.047 -24.578 -7.523 1 97.94 407 CYS B CA 1
ATOM 7738 C C . CYS B 1 407 ? 28.766 -25.875 -8.258 1 97.94 407 CYS B C 1
ATOM 7740 O O . CYS B 1 407 ? 28.375 -26.875 -7.641 1 97.94 407 CYS B O 1
ATOM 7742 N N . THR B 1 408 ? 28.969 -25.938 -9.555 1 97.25 408 THR B N 1
ATOM 7743 C CA . THR B 1 408 ? 28.594 -27.078 -10.367 1 97.25 408 THR B CA 1
ATOM 7744 C C . THR B 1 408 ? 29.5 -28.266 -10.07 1 97.25 408 THR B C 1
ATOM 7746 O O . THR B 1 408 ? 29.141 -29.422 -10.336 1 97.25 408 THR B O 1
ATOM 7749 N N . SER B 1 409 ? 30.656 -28.047 -9.461 1 96.62 409 SER B N 1
ATOM 7750 C CA . SER B 1 409 ? 31.609 -29.109 -9.18 1 96.62 409 SER B CA 1
ATOM 7751 C C . SER B 1 409 ? 31.453 -29.625 -7.754 1 96.62 409 SER B C 1
ATOM 7753 O O . SER B 1 409 ? 32.25 -30.469 -7.309 1 96.62 409 SER B O 1
ATOM 7755 N N . ASN B 1 410 ? 30.516 -29.078 -7.027 1 96.75 410 ASN B N 1
ATOM 7756 C CA . ASN B 1 410 ? 30.359 -29.406 -5.621 1 96.75 410 ASN B CA 1
ATOM 7757 C C . ASN B 1 410 ? 28.891 -29.703 -5.281 1 96.75 410 ASN B C 1
ATOM 7759 O O . ASN B 1 410 ? 28.125 -28.797 -4.992 1 96.75 410 ASN B O 1
ATOM 7763 N N . SER B 1 411 ? 28.562 -30.906 -5.102 1 94.88 411 SER B N 1
ATOM 7764 C CA . SER B 1 411 ? 27.172 -31.328 -4.875 1 94.88 411 SER B CA 1
ATOM 7765 C C . SER B 1 411 ? 26.688 -30.906 -3.492 1 94.88 411 SER B C 1
ATOM 7767 O O . SER B 1 411 ? 25.484 -30.938 -3.215 1 94.88 411 SER B O 1
ATOM 7769 N N . SER B 1 412 ? 27.578 -30.453 -2.646 1 95 412 SER B N 1
ATOM 7770 C CA . SER B 1 412 ? 27.219 -30.016 -1.302 1 95 412 SER B CA 1
ATOM 7771 C C . SER B 1 412 ? 26.938 -28.516 -1.254 1 95 412 SER B C 1
ATOM 7773 O O . SER B 1 412 ? 26.453 -28 -0.247 1 95 412 SER B O 1
ATOM 7775 N N . HIS B 1 413 ? 27.297 -27.891 -2.363 1 96.31 413 HIS B N 1
ATOM 7776 C CA . HIS B 1 413 ? 27.016 -26.453 -2.416 1 96.31 413 HIS B CA 1
ATOM 7777 C C . HIS B 1 413 ? 25.516 -26.188 -2.221 1 96.31 413 HIS B C 1
ATOM 7779 O O . HIS B 1 413 ? 24.672 -26.906 -2.752 1 96.31 413 HIS B O 1
ATOM 7785 N N . SER B 1 414 ? 25.172 -25.125 -1.541 1 96 414 SER B N 1
ATOM 7786 C CA . SER B 1 414 ? 23.797 -24.844 -1.184 1 96 414 SER B CA 1
ATOM 7787 C C . SER B 1 414 ? 22.953 -24.531 -2.42 1 96 414 SER B C 1
ATOM 7789 O O . SER B 1 414 ? 21.75 -24.781 -2.438 1 96 414 SER B O 1
ATOM 7791 N N . LEU B 1 415 ? 23.547 -24.062 -3.484 1 97.75 415 LEU B N 1
ATOM 7792 C CA . LEU B 1 415 ? 22.812 -23.656 -4.684 1 97.75 415 LEU B CA 1
ATOM 7793 C C . LEU B 1 415 ? 22.844 -24.766 -5.738 1 97.75 415 LEU B C 1
ATOM 7795 O O . LEU B 1 415 ? 22.297 -24.594 -6.828 1 97.75 415 LEU B O 1
ATOM 7799 N N . PHE B 1 416 ? 23.656 -25.859 -5.438 1 97.38 416 PHE B N 1
ATOM 7800 C CA . PHE B 1 416 ? 23.688 -26.984 -6.355 1 97.38 416 PHE B CA 1
ATOM 7801 C C . PHE B 1 416 ? 22.344 -27.703 -6.387 1 97.38 416 PHE B C 1
ATOM 7803 O O . PHE B 1 416 ? 21.734 -27.906 -5.344 1 97.38 416 PHE B O 1
ATOM 7810 N N . PRO B 1 417 ? 21.75 -28.109 -7.551 1 97.56 417 PRO B N 1
ATOM 7811 C CA . PRO B 1 417 ? 22.406 -28.141 -8.859 1 97.56 417 PRO B CA 1
ATOM 7812 C C . PRO B 1 417 ? 22.078 -26.922 -9.719 1 97.56 417 PRO B C 1
ATOM 7814 O O . PRO B 1 417 ? 22.625 -26.781 -10.82 1 97.56 417 PRO B O 1
ATOM 7817 N N . GLY B 1 418 ? 21.219 -25.969 -9.344 1 98.06 418 GLY B N 1
ATOM 7818 C CA . GLY B 1 418 ? 20.812 -24.828 -10.141 1 98.06 418 GLY B CA 1
ATOM 7819 C C . GLY B 1 418 ? 21.922 -23.812 -10.328 1 98.06 418 GLY B C 1
ATOM 7820 O O . GLY B 1 418 ? 22.141 -23.328 -11.438 1 98.06 418 GLY B O 1
ATOM 7821 N N . CYS B 1 419 ? 22.719 -23.5 -9.281 1 98.56 419 CYS B N 1
ATOM 7822 C CA . CYS B 1 419 ? 23.906 -22.641 -9.234 1 98.56 419 CYS B CA 1
ATOM 7823 C C . CYS B 1 419 ? 23.594 -21.25 -9.766 1 98.56 419 CYS B C 1
ATOM 7825 O O . CYS B 1 419 ? 24.297 -20.75 -10.641 1 98.56 419 CYS B O 1
ATOM 7827 N N . PHE B 1 420 ? 22.609 -20.547 -9.242 1 98.75 420 PHE B N 1
ATOM 7828 C CA . PHE B 1 420 ? 22.25 -19.141 -9.453 1 98.75 420 PHE B CA 1
ATOM 7829 C C . PHE B 1 420 ? 21.609 -18.547 -8.203 1 98.75 420 PHE B C 1
ATOM 7831 O O . PHE B 1 420 ? 21.078 -19.281 -7.367 1 98.75 420 PHE B O 1
ATOM 7838 N N . ASN B 1 421 ? 21.734 -17.25 -8.062 1 98.19 421 ASN B N 1
ATOM 7839 C CA . ASN B 1 421 ? 21.062 -16.453 -7.031 1 98.19 421 ASN B CA 1
ATOM 7840 C C . ASN B 1 421 ? 19.969 -15.586 -7.625 1 98.19 421 ASN B C 1
ATOM 7842 O O . ASN B 1 421 ? 19.922 -15.367 -8.836 1 98.19 421 ASN B O 1
ATOM 7846 N N . THR B 1 422 ? 19.078 -15.203 -6.742 1 98 422 THR B N 1
ATOM 7847 C CA . THR B 1 422 ? 18.016 -14.297 -7.148 1 98 422 THR B CA 1
ATOM 7848 C C . THR B 1 422 ? 17.891 -13.141 -6.164 1 98 422 THR B C 1
ATOM 7850 O O . THR B 1 422 ? 18.266 -13.266 -4.996 1 98 422 THR B O 1
ATOM 7853 N N . THR B 1 423 ? 17.516 -11.938 -6.652 1 97.81 423 THR B N 1
ATOM 7854 C CA . THR B 1 423 ? 17.234 -10.766 -5.824 1 97.81 423 THR B CA 1
ATOM 7855 C C . THR B 1 423 ? 16.172 -9.883 -6.48 1 97.81 423 THR B C 1
ATOM 7857 O O . THR B 1 423 ? 15.914 -10.008 -7.68 1 97.81 423 THR B O 1
ATOM 7860 N N . ASN B 1 424 ? 15.5 -9.18 -5.676 1 98.12 424 ASN B N 1
ATOM 7861 C CA . ASN B 1 424 ? 14.523 -8.227 -6.203 1 98.12 424 ASN B CA 1
ATOM 7862 C C . ASN B 1 424 ? 15.023 -6.789 -6.082 1 98.12 424 ASN B C 1
ATOM 7864 O O . ASN B 1 424 ? 14.25 -5.84 -6.215 1 98.12 424 ASN B O 1
ATOM 7868 N N . VAL B 1 425 ? 16.25 -6.586 -5.773 1 97.38 425 VAL B N 1
ATOM 7869 C CA . VAL B 1 425 ? 16.906 -5.281 -5.652 1 97.38 425 VAL B CA 1
ATOM 7870 C C . VAL B 1 425 ? 17.938 -5.105 -6.762 1 97.38 425 VAL B C 1
ATOM 7872 O O . VAL B 1 425 ? 18.766 -5.98 -6.98 1 97.38 425 VAL B O 1
ATOM 7875 N N . ASN B 1 426 ? 17.828 -4.098 -7.531 1 96.5 426 ASN B N 1
ATOM 7876 C CA . ASN B 1 426 ? 18.797 -3.861 -8.609 1 96.5 426 ASN B CA 1
ATOM 7877 C C . ASN B 1 426 ? 20.109 -3.293 -8.078 1 96.5 426 ASN B C 1
ATOM 7879 O O . ASN B 1 426 ? 20.281 -3.148 -6.863 1 96.5 426 ASN B O 1
ATOM 7883 N N . THR B 1 427 ? 21.016 -2.961 -9 1 95.31 427 THR B N 1
ATOM 7884 C CA . THR B 1 427 ? 22.359 -2.553 -8.609 1 95.31 427 THR B CA 1
ATOM 7885 C C . THR B 1 427 ? 22.344 -1.15 -8.008 1 95.31 427 THR B C 1
ATOM 7887 O O . THR B 1 427 ? 23.297 -0.753 -7.328 1 95.31 427 THR B O 1
ATOM 7890 N N . ASP B 1 428 ? 21.297 -0.377 -8.242 1 94.56 428 ASP B N 1
ATOM 7891 C CA . ASP B 1 428 ? 21.172 0.969 -7.691 1 94.56 428 ASP B CA 1
ATOM 7892 C C . ASP B 1 428 ? 20.516 0.941 -6.309 1 94.56 428 ASP B C 1
ATOM 7894 O O . ASP B 1 428 ? 20.344 1.985 -5.676 1 94.56 428 ASP B O 1
ATOM 7898 N N . GLY B 1 429 ? 20.125 -0.212 -5.859 1 95.06 429 GLY B N 1
ATOM 7899 C CA . GLY B 1 429 ? 19.578 -0.366 -4.52 1 95.06 429 GLY B CA 1
ATOM 7900 C C . GLY B 1 429 ? 18.078 -0.224 -4.465 1 95.06 429 GLY B C 1
ATOM 7901 O O . GLY B 1 429 ? 17.5 -0.15 -3.381 1 95.06 429 GLY B O 1
ATOM 7902 N N . TRP B 1 430 ? 17.406 -0.18 -5.582 1 97.44 430 TRP B N 1
ATOM 7903 C CA . TRP B 1 430 ? 15.953 -0.057 -5.641 1 97.44 430 TRP B CA 1
ATOM 7904 C C . TRP B 1 430 ? 15.305 -1.413 -5.887 1 97.44 430 TRP B C 1
ATOM 7906 O O . TRP B 1 430 ? 15.883 -2.277 -6.543 1 97.44 430 TRP B O 1
ATOM 7916 N N . LEU B 1 431 ? 14.156 -1.617 -5.359 1 97.69 431 LEU B N 1
ATOM 7917 C CA . LEU B 1 431 ? 13.352 -2.797 -5.672 1 97.69 431 LEU B CA 1
ATOM 7918 C C . LEU B 1 431 ? 12.992 -2.836 -7.152 1 97.69 431 LEU B C 1
ATOM 7920 O O . LEU B 1 431 ? 12.836 -1.788 -7.785 1 97.69 431 LEU B O 1
ATOM 7924 N N . ILE B 1 432 ? 12.812 -3.984 -7.68 1 97.31 432 ILE B N 1
ATOM 7925 C CA . ILE B 1 432 ? 12.336 -4.18 -9.047 1 97.31 432 ILE B CA 1
ATOM 7926 C C . ILE B 1 432 ? 10.93 -3.602 -9.188 1 97.31 432 ILE B C 1
ATOM 7928 O O . ILE B 1 432 ? 10.516 -3.225 -10.281 1 97.31 432 ILE B O 1
ATOM 7932 N N . GLY B 1 433 ? 10.219 -3.512 -8.18 1 97.25 433 GLY B N 1
ATOM 7933 C CA . GLY B 1 433 ? 8.883 -2.988 -7.934 1 97.25 433 GLY B CA 1
ATOM 7934 C C . GLY B 1 433 ? 8.422 -3.189 -6.504 1 97.25 433 GLY B C 1
ATOM 7935 O O . GLY B 1 433 ? 9.078 -3.885 -5.727 1 97.25 433 GLY B O 1
ATOM 7936 N N . ALA B 1 434 ? 7.363 -2.623 -6.16 1 96.81 434 ALA B N 1
ATOM 7937 C CA . ALA B 1 434 ? 6.887 -2.639 -4.777 1 96.81 434 ALA B CA 1
ATOM 7938 C C . ALA B 1 434 ? 6.711 -4.07 -4.273 1 96.81 434 ALA B C 1
ATOM 7940 O O . ALA B 1 434 ? 6.246 -4.941 -5.012 1 96.81 434 ALA B O 1
ATOM 7941 N N . ALA B 1 435 ? 7.047 -4.324 -2.992 1 97.5 435 ALA B N 1
ATOM 7942 C CA . ALA B 1 435 ? 6.906 -5.637 -2.365 1 97.5 435 ALA B CA 1
ATOM 7943 C C . ALA B 1 435 ? 5.453 -5.926 -2.016 1 97.5 435 ALA B C 1
ATOM 7945 O O . ALA B 1 435 ? 4.703 -5.02 -1.646 1 97.5 435 ALA B O 1
ATOM 7946 N N . ALA B 1 436 ? 5.051 -7.191 -2.135 1 97.88 436 ALA B N 1
ATOM 7947 C CA . ALA B 1 436 ? 3.762 -7.656 -1.625 1 97.88 436 ALA B CA 1
ATOM 7948 C C . ALA B 1 436 ? 3.811 -7.859 -0.114 1 97.88 436 ALA B C 1
ATOM 7950 O O . ALA B 1 436 ? 4.633 -7.25 0.576 1 97.88 436 ALA B O 1
ATOM 7951 N N . ASP B 1 437 ? 2.834 -8.586 0.429 1 97.25 437 ASP B N 1
ATOM 7952 C CA . ASP B 1 437 ? 2.797 -8.906 1.853 1 97.25 437 ASP B CA 1
ATOM 7953 C C . ASP B 1 437 ? 4.09 -9.586 2.297 1 97.25 437 ASP B C 1
ATOM 7955 O O . ASP B 1 437 ? 4.652 -10.406 1.564 1 97.25 437 ASP B O 1
ATOM 7959 N N . PRO B 1 438 ? 4.574 -9.312 3.525 1 93.56 438 PRO B N 1
ATOM 7960 C CA . PRO B 1 438 ? 5.828 -9.898 3.998 1 93.56 438 PRO B CA 1
ATOM 7961 C C . PRO B 1 438 ? 5.801 -11.422 4.016 1 93.56 438 PRO B C 1
ATOM 7963 O O . PRO B 1 438 ? 6.852 -12.062 3.93 1 93.56 438 PRO B O 1
ATOM 7966 N N . LEU B 1 439 ? 4.641 -12.023 4.082 1 94.06 439 LEU B N 1
ATOM 7967 C CA . LEU B 1 439 ? 4.523 -13.477 4.07 1 94.06 439 LEU B CA 1
ATOM 7968 C C . LEU B 1 439 ? 4.5 -14.008 2.643 1 94.06 439 LEU B C 1
ATOM 7970 O O . LEU B 1 439 ? 4.473 -15.219 2.426 1 94.06 439 LEU B O 1
ATOM 7974 N N . ALA B 1 440 ? 4.484 -13.133 1.688 1 96.31 440 ALA B N 1
ATOM 7975 C CA . ALA B 1 440 ? 4.691 -13.453 0.278 1 96.31 440 ALA B CA 1
ATOM 7976 C C . ALA B 1 440 ? 5.938 -12.75 -0.264 1 96.31 440 ALA B C 1
ATOM 7978 O O . ALA B 1 440 ? 5.875 -12.07 -1.291 1 96.31 440 ALA B O 1
ATOM 7979 N N . GLY B 1 441 ? 7.059 -12.961 0.402 1 94.69 441 GLY B N 1
ATOM 7980 C CA . GLY B 1 441 ? 8.297 -12.25 0.143 1 94.69 441 GLY B CA 1
ATOM 7981 C C . GLY B 1 441 ? 8.828 -12.461 -1.263 1 94.69 441 GLY B C 1
ATOM 7982 O O . GLY B 1 441 ? 9.625 -11.664 -1.761 1 94.69 441 GLY B O 1
ATOM 7983 N N . TRP B 1 442 ? 8.352 -13.438 -2 1 95.62 442 TRP B N 1
ATOM 7984 C CA . TRP B 1 442 ? 8.781 -13.766 -3.359 1 95.62 442 TRP B CA 1
ATOM 7985 C C . TRP B 1 442 ? 8.109 -12.844 -4.371 1 95.62 442 TRP B C 1
ATOM 7987 O O . TRP B 1 442 ? 8.531 -12.773 -5.531 1 95.62 442 TRP B O 1
ATOM 7997 N N . LEU B 1 443 ? 7.074 -12.156 -4.016 1 98.12 443 LEU B N 1
ATOM 7998 C CA . LEU B 1 443 ? 6.195 -11.453 -4.945 1 98.12 443 LEU B CA 1
ATOM 7999 C C . LEU B 1 443 ? 6.441 -9.945 -4.891 1 98.12 443 LEU B C 1
ATOM 8001 O O . LEU B 1 443 ? 6.301 -9.328 -3.832 1 98.12 443 LEU B O 1
ATOM 8005 N N . HIS B 1 444 ? 6.891 -9.352 -5.961 1 98.38 444 HIS B N 1
ATOM 8006 C CA . HIS B 1 444 ? 7.027 -7.918 -6.172 1 98.38 444 HIS B CA 1
ATOM 8007 C C . HIS B 1 444 ? 6.262 -7.465 -7.41 1 98.38 444 HIS B C 1
ATOM 8009 O O . HIS B 1 444 ? 6.07 -8.25 -8.344 1 98.38 444 HIS B O 1
ATOM 8015 N N . ASN B 1 445 ? 5.746 -6.238 -7.395 1 98.25 445 ASN B N 1
ATOM 8016 C CA . ASN B 1 445 ? 5.051 -5.668 -8.547 1 98.25 445 ASN B CA 1
ATOM 8017 C C . ASN B 1 445 ? 6.023 -5.324 -9.672 1 98.25 445 ASN B C 1
ATOM 8019 O O . ASN B 1 445 ? 6.277 -4.152 -9.938 1 98.25 445 ASN B O 1
ATOM 8023 N N . ALA B 1 446 ? 6.484 -6.254 -10.398 1 98.12 446 ALA B N 1
ATOM 8024 C CA . ALA B 1 446 ? 7.457 -6.109 -11.477 1 98.12 446 ALA B CA 1
ATOM 8025 C C . ALA B 1 446 ? 6.77 -6.074 -12.844 1 98.12 446 ALA B C 1
ATOM 8027 O O . ALA B 1 446 ? 7.266 -6.648 -13.812 1 98.12 446 ALA B O 1
ATOM 8028 N N . VAL B 1 447 ? 5.648 -5.383 -12.969 1 97.81 447 VAL B N 1
ATOM 8029 C CA . VAL B 1 447 ? 4.789 -5.422 -14.148 1 97.81 447 VAL B CA 1
ATOM 8030 C C . VAL B 1 447 ? 5.5 -4.777 -15.336 1 97.81 447 VAL B C 1
ATOM 8032 O O . VAL B 1 447 ? 5.203 -5.086 -16.484 1 97.81 447 VAL B O 1
ATOM 8035 N N . ASP B 1 448 ? 6.504 -3.924 -15.086 1 97.19 448 ASP B N 1
ATOM 8036 C CA . ASP B 1 448 ? 7.262 -3.277 -16.156 1 97.19 448 ASP B CA 1
ATOM 8037 C C . ASP B 1 448 ? 8.016 -4.309 -17 1 97.19 448 ASP B C 1
ATOM 8039 O O . ASP B 1 448 ? 8.43 -4.016 -18.125 1 97.19 448 ASP B O 1
ATOM 8043 N N . TRP B 1 449 ? 8.141 -5.496 -16.469 1 98.19 449 TRP B N 1
ATOM 8044 C CA . TRP B 1 449 ? 8.93 -6.52 -17.156 1 98.19 449 TRP B CA 1
ATOM 8045 C C . TRP B 1 449 ? 8.023 -7.547 -17.828 1 98.19 449 TRP B C 1
ATOM 8047 O O . TRP B 1 449 ? 8.5 -8.438 -18.531 1 98.19 449 TRP B O 1
ATOM 8057 N N . VAL B 1 450 ? 6.711 -7.426 -17.656 1 98.5 450 VAL B N 1
ATOM 8058 C CA . VAL B 1 450 ? 5.75 -8.398 -18.172 1 98.5 450 VAL B CA 1
ATOM 8059 C C . VAL B 1 450 ? 5.828 -8.438 -19.703 1 98.5 450 VAL B C 1
ATOM 8061 O O . VAL B 1 450 ? 5.859 -9.516 -20.297 1 98.5 450 VAL B O 1
ATOM 8064 N N . PRO B 1 451 ? 5.883 -7.285 -20.438 1 98.19 451 PRO B N 1
ATOM 8065 C CA . PRO B 1 451 ? 5.965 -7.367 -21.906 1 98.19 451 PRO B CA 1
ATOM 8066 C C . PRO B 1 451 ? 7.199 -8.125 -22.375 1 98.19 451 PRO B C 1
ATOM 8068 O O . PRO B 1 451 ? 7.098 -8.969 -23.281 1 98.19 451 PRO B O 1
ATOM 8071 N N . ALA B 1 452 ? 8.352 -7.844 -21.75 1 98.38 452 ALA B N 1
ATOM 8072 C CA . ALA B 1 452 ? 9.57 -8.57 -22.109 1 98.38 452 ALA B CA 1
ATOM 8073 C C . ALA B 1 452 ? 9.422 -10.062 -21.812 1 98.38 452 ALA B C 1
ATOM 8075 O O . ALA B 1 452 ? 9.914 -10.898 -22.578 1 98.38 452 ALA B O 1
ATOM 8076 N N . PHE B 1 453 ? 8.812 -10.359 -20.734 1 98.69 453 PHE B N 1
ATOM 8077 C CA . PHE B 1 453 ? 8.625 -11.734 -20.312 1 98.69 453 PHE B CA 1
ATOM 8078 C C . PHE B 1 453 ? 7.77 -12.508 -21.312 1 98.69 453 PHE B C 1
ATOM 8080 O O . PHE B 1 453 ? 8.148 -13.594 -21.75 1 98.69 453 PHE B O 1
ATOM 8087 N N . LEU B 1 454 ? 6.609 -11.938 -21.625 1 98.75 454 LEU B N 1
ATOM 8088 C CA . LEU B 1 454 ? 5.695 -12.594 -22.547 1 98.75 454 LEU B CA 1
ATOM 8089 C C . LEU B 1 454 ? 6.328 -12.742 -23.922 1 98.75 454 LEU B C 1
ATOM 8091 O O . LEU B 1 454 ? 6.141 -13.758 -24.594 1 98.75 454 LEU B O 1
ATOM 8095 N N . LYS B 1 455 ? 7.062 -11.773 -24.375 1 98.56 455 LYS B N 1
ATOM 8096 C CA . LYS B 1 455 ? 7.797 -11.883 -25.641 1 98.56 455 LYS B CA 1
ATOM 8097 C C . LYS B 1 455 ? 8.82 -13.016 -25.562 1 98.56 455 LYS B C 1
ATOM 8099 O O . LYS B 1 455 ? 8.969 -13.781 -26.531 1 98.56 455 LYS B O 1
ATOM 8104 N N . TYR B 1 456 ? 9.523 -13.062 -24.438 1 98.5 456 TYR B N 1
ATOM 8105 C CA . TYR B 1 456 ? 10.5 -14.125 -24.25 1 98.5 456 TYR B CA 1
ATOM 8106 C C . TYR B 1 456 ? 9.852 -15.5 -24.375 1 98.5 456 TYR B C 1
ATOM 8108 O O . TYR B 1 456 ? 10.398 -16.391 -25.031 1 98.5 456 TYR B O 1
ATOM 8116 N N . ILE B 1 457 ? 8.742 -15.703 -23.734 1 98.81 457 ILE B N 1
ATOM 8117 C CA . ILE B 1 457 ? 8.023 -16.969 -23.797 1 98.81 457 ILE B CA 1
ATOM 8118 C C . ILE B 1 457 ? 7.676 -17.297 -25.25 1 98.81 457 ILE B C 1
ATOM 8120 O O . ILE B 1 457 ? 7.906 -18.406 -25.703 1 98.81 457 ILE B O 1
ATOM 8124 N N . GLN B 1 458 ? 7.098 -16.359 -25.969 1 98.5 458 GLN B N 1
ATOM 8125 C CA . GLN B 1 458 ? 6.684 -16.562 -27.344 1 98.5 458 GLN B CA 1
ATOM 8126 C C . GLN B 1 458 ? 7.871 -16.969 -28.219 1 98.5 458 GLN B C 1
ATOM 8128 O O . GLN B 1 458 ? 7.75 -17.875 -29.062 1 98.5 458 GLN B O 1
ATOM 8133 N N . ASP B 1 459 ? 9.008 -16.328 -27.984 1 98.38 459 ASP B N 1
ATOM 8134 C CA . ASP B 1 459 ? 10.18 -16.547 -28.828 1 98.38 459 ASP B CA 1
ATOM 8135 C C . ASP B 1 459 ? 10.867 -17.859 -28.469 1 98.38 459 ASP B C 1
ATOM 8137 O O . ASP B 1 459 ? 11.406 -18.547 -29.344 1 98.38 459 ASP B O 1
ATOM 8141 N N . THR B 1 460 ? 10.867 -18.219 -27.203 1 98.62 460 THR B N 1
ATOM 8142 C CA . THR B 1 460 ? 11.648 -19.359 -26.719 1 98.62 460 THR B CA 1
ATOM 8143 C C . THR B 1 460 ? 10.852 -20.656 -26.812 1 98.62 460 THR B C 1
ATOM 8145 O O . THR B 1 460 ? 11.398 -21.703 -27.141 1 98.62 460 THR B O 1
ATOM 8148 N N . TRP B 1 461 ? 9.57 -20.562 -26.469 1 98.56 461 TRP B N 1
ATOM 8149 C CA . TRP B 1 461 ? 8.68 -21.719 -26.469 1 98.56 461 TRP B CA 1
ATOM 8150 C C . TRP B 1 461 ? 7.426 -21.438 -27.297 1 98.56 461 TRP B C 1
ATOM 8152 O O . TRP B 1 461 ? 6.328 -21.344 -26.734 1 98.56 461 TRP B O 1
ATOM 8162 N N . PRO B 1 462 ? 7.57 -21.406 -28.547 1 97.06 462 PRO B N 1
ATOM 8163 C CA . PRO B 1 462 ? 6.434 -21.031 -29.391 1 97.06 462 PRO B CA 1
ATOM 8164 C C . PRO B 1 462 ? 5.27 -22.016 -29.266 1 97.06 462 PRO B C 1
ATOM 8166 O O . PRO B 1 462 ? 5.488 -23.234 -29.156 1 97.06 462 PRO B O 1
ATOM 8169 N N . SER B 1 463 ? 4.117 -21.484 -29.234 1 96.44 463 SER B N 1
ATOM 8170 C CA . SER B 1 463 ? 2.873 -22.25 -29.188 1 96.44 463 SER B CA 1
ATOM 8171 C C . SER B 1 463 ? 1.831 -21.656 -30.125 1 96.44 463 SER B C 1
ATOM 8173 O O . SER B 1 463 ? 1.535 -20.469 -30.078 1 96.44 463 SER B O 1
ATOM 8175 N N . LYS B 1 464 ? 1.286 -22.562 -30.922 1 93.81 464 LYS B N 1
ATOM 8176 C CA . LYS B 1 464 ? 0.321 -22.094 -31.922 1 93.81 464 LYS B CA 1
ATOM 8177 C C . LYS B 1 464 ? -0.933 -21.531 -31.25 1 93.81 464 LYS B C 1
ATOM 8179 O O . LYS B 1 464 ? -1.558 -20.609 -31.766 1 93.81 464 LYS B O 1
ATOM 8184 N N . GLY B 1 465 ? -1.283 -22.078 -30.156 1 97.56 465 GLY B N 1
ATOM 8185 C CA . GLY B 1 465 ? -2.484 -21.641 -29.469 1 97.56 465 GLY B CA 1
ATOM 8186 C C . GLY B 1 465 ? -2.285 -20.359 -28.672 1 97.56 465 GLY B C 1
ATOM 8187 O O . GLY B 1 465 ? -3.209 -19.891 -28.016 1 97.56 465 GLY B O 1
ATOM 8188 N N . GLY B 1 466 ? -1.086 -19.766 -28.734 1 98.44 466 GLY B N 1
ATOM 8189 C CA . GLY B 1 466 ? -0.8 -18.516 -28.031 1 98.44 466 GLY B CA 1
ATOM 8190 C C . GLY B 1 466 ? -0.398 -18.734 -26.594 1 98.44 466 GLY B C 1
ATOM 8191 O O . GLY B 1 466 ? -0.086 -19.859 -26.188 1 98.44 466 GLY B O 1
ATOM 8192 N N . ILE B 1 467 ? -0.308 -17.578 -25.859 1 98.88 467 ILE B N 1
ATOM 8193 C CA . ILE B 1 467 ? 0.088 -17.547 -24.453 1 98.88 467 ILE B CA 1
ATOM 8194 C C . ILE B 1 467 ? -1.11 -17.172 -23.578 1 98.88 467 ILE B C 1
ATOM 8196 O O . ILE B 1 467 ? -1.823 -16.219 -23.875 1 98.88 467 ILE B O 1
ATOM 8200 N N . ALA B 1 468 ? -1.359 -17.938 -22.578 1 98.81 468 ALA B N 1
ATOM 8201 C CA . ALA B 1 468 ? -2.332 -17.578 -21.547 1 98.81 468 ALA B CA 1
ATOM 8202 C C . ALA B 1 468 ? -1.64 -17.297 -20.219 1 98.81 468 ALA B C 1
ATOM 8204 O O . ALA B 1 468 ? -0.854 -18.109 -19.719 1 98.81 468 ALA B O 1
ATOM 8205 N N . VAL B 1 469 ? -1.853 -16.109 -19.688 1 98.88 469 VAL B N 1
ATOM 8206 C CA . VAL B 1 469 ? -1.492 -15.867 -18.297 1 98.88 469 VAL B CA 1
ATOM 8207 C C . VAL B 1 469 ? -2.494 -16.562 -17.375 1 98.88 469 VAL B C 1
ATOM 8209 O O . VAL B 1 469 ? -3.529 -15.992 -17.031 1 98.88 469 VAL B O 1
ATOM 8212 N N . SER B 1 470 ? -2.168 -17.75 -17 1 98.75 470 SER B N 1
ATOM 8213 C CA . SER B 1 470 ? -3.154 -18.656 -16.422 1 98.75 470 SER B CA 1
ATOM 8214 C C . SER B 1 470 ? -3.357 -18.375 -14.938 1 98.75 470 SER B C 1
ATOM 8216 O O . SER B 1 470 ? -4.277 -18.922 -14.32 1 98.75 470 SER B O 1
ATOM 8218 N N . GLU B 1 471 ? -2.508 -17.578 -14.328 1 98.62 471 GLU B N 1
ATOM 8219 C CA . GLU B 1 471 ? -2.666 -17.047 -12.984 1 98.62 471 GLU B CA 1
ATOM 8220 C C . GLU B 1 471 ? -1.784 -15.828 -12.766 1 98.62 471 GLU B C 1
ATOM 8222 O O . GLU B 1 471 ? -0.635 -15.789 -13.211 1 98.62 471 GLU B O 1
ATOM 8227 N N . PHE B 1 472 ? -2.258 -14.844 -12.117 1 98.62 472 PHE B N 1
ATOM 8228 C CA . PHE B 1 4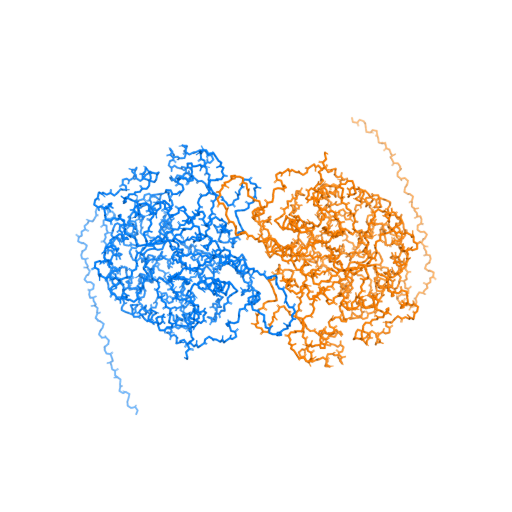72 ? -1.535 -13.672 -11.633 1 98.62 472 PHE B CA 1
ATOM 8229 C C . PHE B 1 472 ? -2.338 -12.953 -10.555 1 98.62 472 PHE B C 1
ATOM 8231 O O . PHE B 1 472 ? -3.557 -13.117 -10.469 1 98.62 472 PHE B O 1
ATOM 8238 N N . GLY B 1 473 ? -1.701 -12.305 -9.695 1 98.62 473 GLY B N 1
ATOM 8239 C CA . GLY B 1 473 ? -2.338 -11.641 -8.562 1 98.62 473 GLY B CA 1
ATOM 8240 C C . GLY B 1 473 ? -1.346 -11.039 -7.59 1 98.62 473 GLY B C 1
ATOM 8241 O O . GLY B 1 473 ? -0.133 -11.172 -7.77 1 98.62 473 GLY B O 1
ATOM 8242 N N . PHE B 1 474 ? -1.849 -10.367 -6.574 1 98.75 474 PHE B N 1
ATOM 8243 C CA . PHE B 1 474 ? -0.988 -9.625 -5.664 1 98.75 474 PHE B CA 1
ATOM 8244 C C . PHE B 1 474 ? -1.532 -9.672 -4.242 1 98.75 474 PHE B C 1
ATOM 8246 O O . PHE B 1 474 ? -2.715 -9.406 -4.012 1 98.75 474 PHE B O 1
ATOM 8253 N N . ALA B 1 475 ? -0.651 -10.023 -3.32 1 98.5 475 ALA B N 1
ATOM 8254 C CA . ALA B 1 475 ? -1.022 -9.992 -1.907 1 98.5 475 ALA B CA 1
ATOM 8255 C C . ALA B 1 475 ? -0.846 -8.594 -1.321 1 98.5 475 ALA B C 1
ATOM 8257 O O . ALA B 1 475 ? 0.282 -8.141 -1.113 1 98.5 475 ALA B O 1
ATOM 8258 N N . ASP B 1 476 ? -1.936 -7.949 -1.036 1 97.62 476 ASP B N 1
ATOM 8259 C CA . ASP B 1 476 ? -1.863 -6.605 -0.477 1 97.62 476 ASP B CA 1
ATOM 8260 C C . ASP B 1 476 ? -1.107 -6.602 0.85 1 97.62 476 ASP B C 1
ATOM 8262 O O . ASP B 1 476 ? -1.385 -7.418 1.73 1 97.62 476 ASP B O 1
ATOM 8266 N N . PRO B 1 477 ? -0.129 -5.664 0.988 1 96.75 477 PRO B N 1
ATOM 8267 C CA . PRO B 1 477 ? 0.729 -5.711 2.174 1 96.75 477 PRO B CA 1
ATOM 8268 C C . PRO B 1 477 ? -0.043 -5.477 3.471 1 96.75 477 PRO B C 1
ATOM 8270 O O . PRO B 1 477 ? -0.835 -4.535 3.561 1 96.75 477 PRO B O 1
ATOM 8273 N N . PHE B 1 478 ? 0.116 -6.375 4.438 1 95.62 478 PHE B N 1
ATOM 8274 C CA . PHE B 1 478 ? -0.373 -6.262 5.809 1 95.62 478 PHE B CA 1
ATOM 8275 C C . PHE B 1 478 ? -1.896 -6.254 5.84 1 95.62 478 PHE B C 1
ATOM 8277 O O . PHE B 1 478 ? -2.502 -5.68 6.746 1 95.62 478 PHE B O 1
ATOM 8284 N N . GLU B 1 479 ? -2.506 -6.785 4.867 1 96.75 479 GLU B N 1
ATOM 8285 C CA . GLU B 1 479 ? -3.963 -6.77 4.773 1 96.75 479 GLU B CA 1
ATOM 8286 C C . GLU B 1 479 ? -4.602 -7.488 5.957 1 96.75 479 GLU B C 1
ATOM 8288 O O . GLU B 1 479 ? -5.672 -7.094 6.426 1 96.75 479 GLU B O 1
ATOM 8293 N N . TYR B 1 480 ? -3.945 -8.547 6.484 1 95.75 480 TYR B N 1
ATOM 8294 C CA . TYR B 1 480 ? -4.473 -9.336 7.594 1 95.75 480 TYR B CA 1
ATOM 8295 C C . TYR B 1 480 ? -4.648 -8.469 8.836 1 95.75 480 TYR B C 1
ATOM 8297 O O . TYR B 1 480 ? -5.5 -8.758 9.68 1 95.75 480 TYR B O 1
ATOM 8305 N N . GLU B 1 481 ? -3.922 -7.383 8.977 1 94.56 481 GLU B N 1
ATOM 8306 C CA . GLU B 1 481 ? -3.945 -6.527 10.156 1 94.56 481 GLU B CA 1
ATOM 8307 C C . GLU B 1 481 ? -5.098 -5.527 10.094 1 94.56 481 GLU B C 1
ATOM 8309 O O . GLU B 1 481 ? -5.434 -4.895 11.102 1 94.56 481 GLU B O 1
ATOM 8314 N N . LYS B 1 482 ? -5.68 -5.391 8.969 1 95 482 LYS B N 1
ATOM 8315 C CA . LYS B 1 482 ? -6.809 -4.48 8.82 1 95 482 LYS B CA 1
ATOM 8316 C C . LYS B 1 482 ? -8.07 -5.066 9.445 1 95 482 LYS B C 1
ATOM 8318 O O . LYS B 1 482 ? -8.375 -6.246 9.25 1 95 482 LYS B O 1
ATOM 8323 N N . THR B 1 483 ? -8.82 -4.246 10.164 1 92.38 483 THR B N 1
ATOM 8324 C CA . THR B 1 483 ? -9.969 -4.785 10.891 1 92.38 483 THR B CA 1
ATOM 8325 C C . THR B 1 483 ? -11.266 -4.137 10.406 1 92.38 483 THR B C 1
ATOM 8327 O O . THR B 1 483 ? -12.352 -4.691 10.594 1 92.38 483 THR B O 1
ATOM 8330 N N . LEU B 1 484 ? -11.219 -3.01 9.773 1 95.19 484 LEU B N 1
ATOM 8331 C CA . LEU B 1 484 ? -12.414 -2.338 9.266 1 95.19 484 LEU B CA 1
ATOM 8332 C C . LEU B 1 484 ? -12.727 -2.787 7.844 1 95.19 484 LEU B C 1
ATOM 8334 O O . LEU B 1 484 ? -11.844 -2.801 6.984 1 95.19 484 LEU B O 1
ATOM 8338 N N . LEU B 1 485 ? -13.977 -3.104 7.578 1 97 485 LEU B N 1
ATOM 8339 C CA . LEU B 1 485 ? -14.398 -3.631 6.285 1 97 485 LEU B CA 1
ATOM 8340 C C . LEU B 1 485 ? -14.047 -2.666 5.16 1 97 485 LEU B C 1
ATOM 8342 O O . LEU B 1 485 ? -13.555 -3.086 4.109 1 97 485 LEU B O 1
ATOM 8346 N N . SER B 1 486 ? -14.289 -1.388 5.348 1 96.88 486 SER B N 1
ATOM 8347 C CA . SER B 1 486 ? -14 -0.401 4.312 1 96.88 486 SER B CA 1
ATOM 8348 C C . SER B 1 486 ? -12.516 -0.365 3.975 1 96.88 486 SER B C 1
ATOM 8350 O O . SER B 1 486 ? -12.141 -0.191 2.814 1 96.88 486 SER B O 1
ATOM 8352 N N . ASP B 1 487 ? -11.641 -0.526 5.004 1 96.75 487 ASP B N 1
ATOM 8353 C CA . ASP B 1 487 ? -10.203 -0.587 4.793 1 96.75 487 ASP B CA 1
ATOM 8354 C C . ASP B 1 487 ? -9.812 -1.85 4.027 1 96.75 487 ASP B C 1
ATOM 8356 O O . ASP B 1 487 ? -8.953 -1.806 3.141 1 96.75 487 ASP B O 1
ATOM 8360 N N . ILE B 1 488 ? -10.43 -2.936 4.383 1 97.5 488 ILE B N 1
ATOM 8361 C CA . ILE B 1 488 ? -10.133 -4.23 3.783 1 97.5 488 ILE B CA 1
ATOM 8362 C C . ILE B 1 488 ? -10.523 -4.219 2.309 1 97.5 488 ILE B C 1
ATOM 8364 O O . ILE B 1 488 ? -9.773 -4.703 1.454 1 97.5 488 ILE B O 1
ATOM 8368 N N . ARG B 1 489 ? -11.672 -3.664 2.006 1 98.06 489 ARG B N 1
ATOM 8369 C CA . ARG B 1 489 ? -12.203 -3.68 0.646 1 98.06 489 ARG B CA 1
ATOM 8370 C C . ARG B 1 489 ? -11.406 -2.746 -0.262 1 98.06 489 ARG B C 1
ATOM 8372 O O . ARG B 1 489 ? -11.438 -2.887 -1.486 1 98.06 489 ARG B O 1
ATOM 8379 N N . THR B 1 490 ? -10.75 -1.77 0.329 1 97.38 490 THR B N 1
ATOM 8380 C CA . THR B 1 490 ? -9.922 -0.84 -0.43 1 97.38 490 THR B CA 1
ATOM 8381 C C . THR B 1 490 ? -8.469 -1.322 -0.481 1 97.38 490 THR B C 1
ATOM 8383 O O . THR B 1 490 ? -7.605 -0.767 0.194 1 97.38 490 THR B O 1
ATOM 8386 N N . ASP B 1 491 ? -8.234 -2.277 -1.306 1 97.75 491 ASP B N 1
ATOM 8387 C CA . ASP B 1 491 ? -6.926 -2.91 -1.419 1 97.75 491 ASP B CA 1
ATOM 8388 C C . ASP B 1 491 ? -6.078 -2.232 -2.494 1 97.75 491 ASP B C 1
ATOM 8390 O O . ASP B 1 491 ? -5.855 -2.799 -3.566 1 97.75 491 ASP B O 1
ATOM 8394 N N . THR B 1 492 ? -5.422 -1.245 -2.141 1 96.56 492 THR B N 1
ATOM 8395 C CA . THR B 1 492 ? -4.82 -0.265 -3.039 1 96.56 492 THR B CA 1
ATOM 8396 C C . THR B 1 492 ? -3.691 -0.896 -3.85 1 96.56 492 THR B C 1
ATOM 8398 O O . THR B 1 492 ? -3.617 -0.714 -5.066 1 96.56 492 THR B O 1
ATOM 8401 N N . SER B 1 493 ? -2.779 -1.595 -3.191 1 97.62 493 SER B N 1
ATOM 8402 C CA . SER B 1 493 ? -1.636 -2.168 -3.895 1 97.62 493 SER B CA 1
ATOM 8403 C C . SER B 1 493 ? -2.08 -3.225 -4.902 1 97.62 493 SER B C 1
ATOM 8405 O O . SER B 1 493 ? -1.525 -3.316 -5.996 1 97.62 493 SER B O 1
ATOM 8407 N N . ARG B 1 494 ? -3.043 -3.996 -4.512 1 98.5 494 ARG B N 1
ATOM 8408 C CA . ARG B 1 494 ? -3.57 -5.008 -5.422 1 98.5 494 ARG B CA 1
ATOM 8409 C C . ARG B 1 494 ? -4.293 -4.363 -6.602 1 98.5 494 ARG B C 1
ATOM 8411 O O . ARG B 1 494 ? -4.156 -4.809 -7.738 1 98.5 494 ARG B O 1
ATOM 8418 N N . THR B 1 495 ? -5.086 -3.307 -6.309 1 98.31 495 THR B N 1
ATOM 8419 C CA . THR B 1 495 ? -5.781 -2.555 -7.348 1 98.31 495 THR B CA 1
ATOM 8420 C C . THR B 1 495 ? -4.789 -1.999 -8.367 1 98.31 495 THR B C 1
ATOM 8422 O O . THR B 1 495 ? -4.988 -2.139 -9.57 1 98.31 495 THR B O 1
ATOM 8425 N N . LEU B 1 496 ? -3.729 -1.444 -7.859 1 97.38 496 LEU B N 1
ATOM 8426 C CA . LEU B 1 496 ? -2.691 -0.89 -8.727 1 97.38 496 LEU B CA 1
ATOM 8427 C C . LEU B 1 496 ? -2.037 -1.985 -9.562 1 97.38 496 LEU B C 1
ATOM 8429 O O . LEU B 1 496 ? -1.777 -1.794 -10.75 1 97.38 496 LEU B O 1
ATOM 8433 N N . TYR B 1 497 ? -1.763 -3.074 -8.922 1 98.44 497 TYR B N 1
ATOM 8434 C CA . TYR B 1 497 ? -1.159 -4.211 -9.609 1 98.44 497 TYR B CA 1
ATOM 8435 C C . TYR B 1 497 ? -2.02 -4.656 -10.789 1 98.44 497 TYR B C 1
ATOM 8437 O O . TYR B 1 497 ? -1.52 -4.82 -11.898 1 98.44 497 TYR B O 1
ATOM 8445 N N . TYR B 1 498 ? -3.318 -4.84 -10.594 1 98.69 498 TYR B N 1
ATOM 8446 C CA . TYR B 1 498 ? -4.191 -5.316 -11.664 1 98.69 498 TYR B CA 1
ATOM 8447 C C . TYR B 1 498 ? -4.293 -4.285 -12.781 1 98.69 498 TYR B C 1
ATOM 8449 O O . TYR B 1 498 ? -4.285 -4.641 -13.961 1 98.69 498 TYR B O 1
ATOM 8457 N N . LYS B 1 499 ? -4.406 -3.055 -12.43 1 96.75 499 LYS B N 1
ATOM 8458 C CA . LYS B 1 499 ? -4.449 -2.014 -13.453 1 96.75 499 LYS B CA 1
ATOM 8459 C C . LYS B 1 499 ? -3.203 -2.059 -14.336 1 96.75 499 LYS B C 1
ATOM 8461 O O . LYS B 1 499 ? -3.309 -2.137 -15.562 1 96.75 499 LYS B O 1
ATOM 8466 N N . GLN B 1 500 ? -2.057 -2.07 -13.719 1 97.19 500 GLN B N 1
ATOM 8467 C CA . GLN B 1 500 ? -0.784 -2.012 -14.43 1 97.19 500 GLN B CA 1
ATOM 8468 C C . GLN B 1 500 ? -0.519 -3.309 -15.195 1 97.19 500 GLN B C 1
ATOM 8470 O O . GLN B 1 500 ? 0.056 -3.287 -16.281 1 97.19 500 GLN B O 1
ATOM 8475 N N . TYR B 1 501 ? -0.906 -4.391 -14.602 1 98.62 501 TYR B N 1
ATOM 8476 C CA . TYR B 1 501 ? -0.695 -5.68 -15.258 1 98.62 501 TYR B CA 1
ATOM 8477 C C . TYR B 1 501 ? -1.513 -5.781 -16.531 1 98.62 501 TYR B C 1
ATOM 8479 O O . TYR B 1 501 ? -1.018 -6.258 -17.562 1 98.62 501 TYR B O 1
ATOM 8487 N N . MET B 1 502 ? -2.791 -5.348 -16.5 1 98.44 502 MET B N 1
ATOM 8488 C CA . MET B 1 502 ? -3.617 -5.355 -17.703 1 98.44 502 MET B CA 1
ATOM 8489 C C . MET B 1 502 ? -3.02 -4.457 -18.781 1 98.44 502 MET B C 1
ATOM 8491 O O . MET B 1 502 ? -3.008 -4.812 -19.953 1 98.44 502 MET B O 1
ATOM 8495 N N . GLU B 1 503 ? -2.482 -3.33 -18.344 1 96.88 503 GLU B N 1
ATOM 8496 C CA . GLU B 1 503 ? -1.809 -2.443 -19.297 1 96.88 503 GLU B CA 1
ATOM 8497 C C . GLU B 1 503 ? -0.595 -3.125 -19.922 1 96.88 503 GLU B C 1
ATOM 8499 O O . GLU B 1 503 ? -0.336 -2.967 -21.109 1 96.88 503 GLU B O 1
ATOM 8504 N N . ALA B 1 504 ? 0.124 -3.859 -19.141 1 98 504 ALA B N 1
ATOM 8505 C CA . ALA B 1 504 ? 1.3 -4.574 -19.625 1 98 504 ALA B CA 1
ATOM 8506 C C . ALA B 1 504 ? 0.91 -5.633 -20.656 1 98 504 ALA B C 1
ATOM 8508 O O . ALA B 1 504 ? 1.606 -5.82 -21.656 1 98 504 ALA B O 1
ATOM 8509 N N . ILE B 1 505 ? -0.182 -6.348 -20.406 1 98.56 505 ILE B N 1
ATOM 8510 C CA . ILE B 1 505 ? -0.673 -7.336 -21.359 1 98.56 505 ILE B CA 1
ATOM 8511 C C . ILE B 1 505 ? -1.081 -6.637 -22.656 1 98.56 505 ILE B C 1
ATOM 8513 O O . ILE B 1 505 ? -0.743 -7.098 -23.75 1 98.56 505 ILE B O 1
ATOM 8517 N N . LEU B 1 506 ? -1.816 -5.531 -22.531 1 98.06 506 LEU B N 1
ATOM 8518 C CA . LEU B 1 506 ? -2.254 -4.77 -23.688 1 98.06 506 LEU B CA 1
ATOM 8519 C C . LEU B 1 506 ? -1.059 -4.281 -24.5 1 98.06 506 LEU B C 1
ATOM 8521 O O . LEU B 1 506 ? -1.07 -4.352 -25.734 1 98.06 506 LEU B O 1
ATOM 8525 N N . LEU B 1 507 ? -0.029 -3.818 -23.812 1 96.94 507 LEU B N 1
ATOM 8526 C CA . LEU B 1 507 ? 1.205 -3.406 -24.469 1 96.94 507 LEU B CA 1
ATOM 8527 C C . LEU B 1 507 ? 1.832 -4.57 -25.234 1 96.94 507 LEU B C 1
ATOM 8529 O O . LEU B 1 507 ? 2.262 -4.41 -26.375 1 96.94 507 LEU B O 1
ATOM 8533 N N . SER B 1 508 ? 1.869 -5.727 -24.625 1 97.94 508 SER B N 1
ATOM 8534 C CA . SER B 1 508 ? 2.424 -6.922 -25.234 1 97.94 508 SER B CA 1
ATOM 8535 C C . SER B 1 508 ? 1.671 -7.285 -26.516 1 97.94 508 SER B C 1
ATOM 8537 O O . SER B 1 508 ? 2.285 -7.566 -27.547 1 97.94 508 SER B O 1
ATOM 8539 N N . ILE B 1 509 ? 0.371 -7.27 -26.438 1 98.19 509 ILE B N 1
ATOM 8540 C CA . ILE B 1 509 ? -0.472 -7.598 -27.578 1 98.19 509 ILE B CA 1
ATOM 8541 C C . ILE B 1 509 ? -0.224 -6.598 -28.719 1 98.19 509 ILE B C 1
ATOM 8543 O O . ILE B 1 509 ? -0.074 -6.984 -29.875 1 98.19 509 ILE B O 1
ATOM 8547 N N . SER B 1 510 ? -0.161 -5.359 -28.344 1 96.44 510 SER B N 1
ATOM 8548 C CA . SER B 1 510 ? 0.041 -4.305 -29.328 1 96.44 510 SER B CA 1
ATOM 8549 C C . SER B 1 510 ? 1.383 -4.461 -30.031 1 96.44 510 SER B C 1
ATOM 8551 O O . SER B 1 510 ? 1.549 -4.008 -31.172 1 96.44 510 SER B O 1
ATOM 8553 N N . GLU B 1 511 ? 2.33 -5.152 -29.391 1 96.12 511 GLU B N 1
ATOM 8554 C CA . GLU B 1 511 ? 3.664 -5.344 -29.953 1 96.12 511 GLU B CA 1
ATOM 8555 C C . GLU B 1 511 ? 3.777 -6.695 -30.656 1 96.12 511 GLU B C 1
ATOM 8557 O O . GLU B 1 511 ? 4.871 -7.109 -31.047 1 96.12 511 GLU B O 1
ATOM 8562 N N . GLY B 1 512 ? 2.729 -7.402 -30.734 1 97.44 512 GLY B N 1
ATOM 8563 C CA . GLY B 1 512 ? 2.691 -8.578 -31.594 1 97.44 512 GLY B CA 1
ATOM 8564 C C . GLY B 1 512 ? 2.76 -9.883 -30.828 1 97.44 512 GLY B C 1
ATOM 8565 O O . GLY B 1 512 ? 2.807 -10.961 -31.422 1 97.44 512 GLY B O 1
ATOM 8566 N N . VAL B 1 513 ? 2.754 -9.812 -29.562 1 98.31 513 VAL B N 1
ATOM 8567 C CA . VAL B 1 513 ? 2.721 -11.047 -28.781 1 98.31 513 VAL B CA 1
ATOM 8568 C C . VAL B 1 513 ? 1.31 -11.633 -28.797 1 98.31 513 VAL B C 1
ATOM 8570 O O . VAL B 1 513 ? 0.329 -10.914 -28.594 1 98.31 513 VAL B O 1
ATOM 8573 N N . ASN B 1 514 ? 1.173 -12.922 -29.062 1 98.56 514 ASN B N 1
ATOM 8574 C CA . ASN B 1 514 ? -0.114 -13.602 -29.156 1 98.56 514 ASN B CA 1
ATOM 8575 C C . ASN B 1 514 ? -0.607 -14.055 -27.781 1 98.56 514 ASN B C 1
ATOM 8577 O O . ASN B 1 514 ? -0.57 -15.242 -27.469 1 98.56 514 ASN B O 1
ATOM 8581 N N . VAL B 1 515 ? -1.056 -13.133 -26.984 1 98.75 515 VAL B N 1
ATOM 8582 C CA . VAL B 1 515 ? -1.674 -13.445 -25.703 1 98.75 515 VAL B CA 1
ATOM 8583 C C . VAL B 1 515 ? -3.164 -13.711 -25.906 1 98.75 515 VAL B C 1
ATOM 8585 O O . VAL B 1 515 ? -3.883 -12.875 -26.453 1 98.75 515 VAL B O 1
ATOM 8588 N N . VAL B 1 516 ? -3.656 -14.844 -25.344 1 98.69 516 VAL B N 1
ATOM 8589 C CA . VAL B 1 516 ? -5 -15.258 -25.734 1 98.69 516 VAL B CA 1
ATOM 8590 C C . VAL B 1 516 ? -5.922 -15.242 -24.516 1 98.69 516 VAL B C 1
ATOM 8592 O O . VAL B 1 516 ? -7.145 -15.328 -24.656 1 98.69 516 VAL B O 1
ATOM 8595 N N . GLY B 1 517 ? -5.34 -15.07 -23.344 1 98.69 517 GLY B N 1
ATOM 8596 C CA . GLY B 1 517 ? -6.203 -15.055 -22.172 1 98.69 517 GLY B CA 1
ATOM 8597 C C . GLY B 1 517 ? -5.457 -14.797 -20.875 1 98.69 517 GLY B C 1
ATOM 8598 O O . GLY B 1 517 ? -4.223 -14.828 -20.844 1 98.69 517 GLY B O 1
ATOM 8599 N N . CYS B 1 518 ? -6.191 -14.469 -19.812 1 98.81 518 CYS B N 1
ATOM 8600 C CA . CYS B 1 518 ? -5.613 -14.281 -18.484 1 98.81 518 CYS B CA 1
ATOM 8601 C C . CYS B 1 518 ? -6.629 -14.602 -17.391 1 98.81 518 CYS B C 1
ATOM 8603 O O . CYS B 1 518 ? -7.824 -14.352 -17.562 1 98.81 518 CYS B O 1
ATOM 8605 N N . LEU B 1 519 ? -6.188 -15.195 -16.312 1 98.88 519 LEU B N 1
ATOM 8606 C CA . LEU B 1 519 ? -7.008 -15.586 -15.18 1 98.88 519 LEU B CA 1
ATOM 8607 C C . LEU B 1 519 ? -6.457 -14.992 -13.883 1 98.88 519 LEU B C 1
ATOM 8609 O O . LEU B 1 519 ? -5.359 -15.344 -13.453 1 98.88 519 LEU B O 1
ATOM 8613 N N . ALA B 1 520 ? -7.227 -14.148 -13.227 1 98.81 520 ALA B N 1
ATOM 8614 C CA . ALA B 1 520 ? -6.793 -13.453 -12.016 1 98.81 520 ALA B CA 1
ATOM 8615 C C . ALA B 1 520 ? -6.898 -14.359 -10.797 1 98.81 520 ALA B C 1
ATOM 8617 O O . ALA B 1 520 ? -7.879 -15.094 -10.633 1 98.81 520 ALA B O 1
ATOM 8618 N N . TRP B 1 521 ? -5.773 -14.438 -10.039 1 98.44 521 TRP B N 1
ATOM 8619 C CA . TRP B 1 521 ? -5.742 -15.07 -8.719 1 98.44 521 TRP B CA 1
ATOM 8620 C C . TRP B 1 521 ? -5.867 -14.031 -7.613 1 98.44 521 TRP B C 1
ATOM 8622 O O . TRP B 1 521 ? -5.172 -13.008 -7.629 1 98.44 521 TRP B O 1
ATOM 8632 N N . SER B 1 522 ? -6.785 -14.242 -6.559 1 98 522 SER B N 1
ATOM 8633 C CA . SER B 1 522 ? -7.758 -15.328 -6.52 1 98 522 SER B CA 1
ATOM 8634 C C . SER B 1 522 ? -9.18 -14.797 -6.355 1 98 522 SER B C 1
ATOM 8636 O O . SER B 1 522 ? -9.375 -13.617 -6.062 1 98 522 SER B O 1
ATOM 8638 N N . ILE B 1 523 ? -10.102 -15.508 -6.578 1 98.19 523 ILE B N 1
ATOM 8639 C CA . ILE B 1 523 ? -11.5 -15.094 -6.539 1 98.19 523 ILE B CA 1
ATOM 8640 C C . ILE B 1 523 ? -11.82 -14.484 -5.18 1 98.19 523 ILE B C 1
ATOM 8642 O O . ILE B 1 523 ? -12.602 -13.531 -5.09 1 98.19 523 ILE B O 1
ATOM 8646 N N . MET B 1 524 ? -11.188 -15.023 -4.105 1 98.56 524 MET B N 1
ATOM 8647 C CA . MET B 1 524 ? -11.461 -14.547 -2.752 1 98.56 524 MET B CA 1
ATOM 8648 C C . MET B 1 524 ? -10.281 -14.852 -1.828 1 98.56 524 MET B C 1
ATOM 8650 O O . MET B 1 524 ? -9.391 -15.625 -2.182 1 98.56 524 MET B O 1
ATOM 8654 N N . ASP B 1 525 ? -10.305 -14.141 -0.688 1 98.19 525 ASP B N 1
ATOM 8655 C CA . ASP B 1 525 ? -9.344 -14.5 0.345 1 98.19 525 ASP B CA 1
ATOM 8656 C C . ASP B 1 525 ? -9.492 -15.969 0.752 1 98.19 525 ASP B C 1
ATOM 8658 O O . ASP B 1 525 ? -10.578 -16.406 1.119 1 98.19 525 ASP B O 1
ATOM 8662 N N . ASN B 1 526 ? -8.406 -16.719 0.596 1 97.69 526 ASN B N 1
ATOM 8663 C CA . ASN B 1 526 ? -8.422 -18.141 0.915 1 97.69 526 ASN B CA 1
ATOM 8664 C C . ASN B 1 526 ? -7.145 -18.562 1.632 1 97.69 526 ASN B C 1
ATOM 8666 O O . ASN B 1 526 ? -6.266 -17.75 1.893 1 97.69 526 ASN B O 1
ATOM 8670 N N . LEU B 1 527 ? -7.148 -19.828 2.072 1 95.75 527 LEU B N 1
ATOM 8671 C CA . LEU B 1 527 ? -5.953 -20.438 2.658 1 95.75 527 LEU B CA 1
ATOM 8672 C C . LEU B 1 527 ? -4.805 -20.453 1.652 1 95.75 527 LEU B C 1
ATOM 8674 O O . LEU B 1 527 ? -4.945 -21 0.558 1 95.75 527 LEU B O 1
ATOM 8678 N N . GLU B 1 528 ? -3.723 -19.797 1.99 1 94.69 528 GLU B N 1
ATOM 8679 C CA . GLU B 1 528 ? -2.576 -19.75 1.088 1 94.69 528 GLU B CA 1
ATOM 8680 C C . GLU B 1 528 ? -1.496 -20.734 1.519 1 94.69 528 GLU B C 1
ATOM 8682 O O . GLU B 1 528 ? -0.408 -20.328 1.935 1 94.69 528 GLU B O 1
ATOM 8687 N N . TRP B 1 529 ? -1.902 -22 1.406 1 92.56 529 TRP B N 1
ATOM 8688 C CA . TRP B 1 529 ? -1.008 -23.141 1.633 1 92.56 529 TRP B CA 1
ATOM 8689 C C . TRP B 1 529 ? -0.25 -22.984 2.945 1 92.56 529 TRP B C 1
ATOM 8691 O O . TRP B 1 529 ? -0.857 -22.938 4.02 1 92.56 529 TRP B O 1
ATOM 8701 N N . ALA B 1 530 ? 1.092 -22.828 2.979 1 89.06 530 ALA B N 1
ATOM 8702 C CA . ALA B 1 530 ? 1.89 -22.812 4.203 1 89.06 530 ALA B CA 1
ATOM 8703 C C . ALA B 1 530 ? 1.691 -21.516 4.977 1 89.06 530 ALA B C 1
ATOM 8705 O O . ALA B 1 530 ? 1.925 -21.469 6.188 1 89.06 530 ALA B O 1
ATOM 8706 N N . SER B 1 531 ? 1.172 -20.469 4.277 1 90.81 531 SER B N 1
ATOM 8707 C CA . SER B 1 531 ? 1.021 -19.172 4.922 1 90.81 531 SER B CA 1
ATOM 8708 C C . SER B 1 531 ? -0.352 -19.031 5.57 1 90.81 531 SER B C 1
ATOM 8710 O O . SER B 1 531 ? -0.624 -18.047 6.258 1 90.81 531 SER B O 1
ATOM 8712 N N . GLY B 1 532 ? -1.158 -20.016 5.355 1 92.12 532 GLY B N 1
ATOM 8713 C CA . GLY B 1 532 ? -2.467 -20.031 5.988 1 92.12 532 GLY B CA 1
ATOM 8714 C C . GLY B 1 532 ? -3.34 -18.859 5.566 1 92.12 532 GLY B C 1
ATOM 8715 O O . GLY B 1 532 ? -3.361 -18.484 4.391 1 92.12 532 GLY B O 1
ATOM 8716 N N . ASN B 1 533 ? -4.074 -18.344 6.512 1 93.5 533 ASN B N 1
ATOM 8717 C CA . ASN B 1 533 ? -5.027 -17.281 6.223 1 93.5 533 ASN B CA 1
ATOM 8718 C C . ASN B 1 533 ? -4.406 -15.898 6.441 1 93.5 533 ASN B C 1
ATOM 8720 O O . ASN B 1 533 ? -5.094 -14.883 6.344 1 93.5 533 ASN B O 1
ATOM 8724 N N . HIS B 1 534 ? -3.125 -15.82 6.637 1 93.94 534 HIS B N 1
ATOM 8725 C CA . HIS B 1 534 ? -2.508 -14.578 7.074 1 93.94 534 HIS B CA 1
ATOM 8726 C C . HIS B 1 534 ? -2.004 -13.758 5.887 1 93.94 534 HIS B C 1
ATOM 8728 O O . HIS B 1 534 ? -1.647 -12.594 6.039 1 93.94 534 HIS B O 1
ATOM 8734 N N . VAL B 1 535 ? -1.905 -14.32 4.766 1 95.81 535 VAL B N 1
ATOM 8735 C CA . VAL B 1 535 ? -1.652 -13.602 3.52 1 95.81 535 VAL B CA 1
ATOM 8736 C C . VAL B 1 535 ? -2.912 -13.609 2.654 1 95.81 535 VAL B C 1
ATOM 8738 O O . VAL B 1 535 ? -3.584 -14.633 2.531 1 95.81 535 VAL B O 1
ATOM 8741 N N . LYS B 1 536 ? -3.232 -12.453 2.102 1 97.62 536 LYS B N 1
ATOM 8742 C CA . LYS B 1 536 ? -4.492 -12.312 1.38 1 97.62 536 LYS B CA 1
ATOM 8743 C C . LYS B 1 536 ? -4.25 -12 -0.094 1 97.62 536 LYS B C 1
ATOM 8745 O O . LYS B 1 536 ? -3.637 -10.984 -0.425 1 97.62 536 LYS B O 1
ATOM 8750 N N . PHE B 1 537 ? -4.754 -12.812 -0.973 1 98.12 537 PHE B N 1
ATOM 8751 C CA . PHE B 1 537 ? -4.66 -12.609 -2.414 1 98.12 537 PHE B CA 1
ATOM 8752 C C . PHE B 1 537 ? -6.027 -12.289 -3.008 1 98.12 537 PHE B C 1
ATOM 8754 O O . PHE B 1 537 ? -6.125 -11.859 -4.156 1 98.12 537 PHE B O 1
ATOM 8761 N N . GLY B 1 538 ? -7.051 -12.484 -2.225 1 98.62 538 GLY B N 1
ATOM 8762 C CA . GLY B 1 538 ? -8.406 -12.539 -2.756 1 98.62 538 GLY B CA 1
ATOM 8763 C C . GLY B 1 538 ? -8.914 -11.195 -3.236 1 98.62 538 GLY B C 1
ATOM 8764 O O . GLY B 1 538 ? -8.648 -10.164 -2.607 1 98.62 538 GLY B O 1
ATOM 8765 N N . MET B 1 539 ? -9.672 -11.18 -4.309 1 98.75 539 MET B N 1
ATOM 8766 C CA . MET B 1 539 ? -10.352 -9.992 -4.816 1 98.75 539 MET B CA 1
ATOM 8767 C C . MET B 1 539 ? -11.711 -9.82 -4.148 1 98.75 539 MET B C 1
ATOM 8769 O O . MET B 1 539 ? -12.43 -8.852 -4.422 1 98.75 539 MET B O 1
ATOM 8773 N N . GLN B 1 540 ? -12.094 -10.727 -3.309 1 98.75 540 GLN B N 1
ATOM 8774 C CA . GLN B 1 540 ? -13.195 -10.625 -2.361 1 98.75 540 GLN B CA 1
ATOM 8775 C C . GLN B 1 540 ? -12.734 -10.961 -0.945 1 98.75 540 GLN B C 1
ATOM 8777 O O . GLN B 1 540 ? -11.961 -11.898 -0.746 1 98.75 540 GLN B O 1
ATOM 8782 N N . TYR B 1 541 ? -13.242 -10.148 0.063 1 98.44 541 TYR B N 1
ATOM 8783 C CA . TYR B 1 541 ? -13.062 -10.477 1.474 1 98.44 541 TYR B CA 1
ATOM 8784 C C . TYR B 1 541 ? -14.055 -11.547 1.913 1 98.44 541 TYR B C 1
ATOM 8786 O O . TYR B 1 541 ? -15.219 -11.531 1.505 1 98.44 541 TYR B O 1
ATOM 8794 N N . VAL B 1 542 ? -13.555 -12.508 2.654 1 97.81 542 VAL B N 1
ATOM 8795 C CA . VAL B 1 542 ? -14.422 -13.516 3.258 1 97.81 542 VAL B CA 1
ATOM 8796 C C . VAL B 1 542 ? -14.359 -13.406 4.781 1 97.81 542 VAL B C 1
ATOM 8798 O O . VAL B 1 542 ? -13.289 -13.539 5.375 1 97.81 542 VAL B O 1
ATOM 8801 N N . ASN B 1 543 ? -15.508 -13.102 5.391 1 95.5 543 ASN B N 1
ATOM 8802 C CA . ASN B 1 543 ? -15.617 -13.281 6.832 1 95.5 543 ASN B CA 1
ATOM 8803 C C . ASN B 1 543 ? -15.703 -14.758 7.207 1 95.5 543 ASN B C 1
ATOM 8805 O O . ASN B 1 543 ? -16.75 -15.391 7.031 1 95.5 543 ASN B O 1
ATOM 8809 N N . LEU B 1 544 ? -14.711 -15.312 7.73 1 92.06 544 LEU B N 1
ATOM 8810 C CA . LEU B 1 544 ? -14.586 -16.75 7.934 1 92.06 544 LEU B CA 1
ATOM 8811 C C . LEU B 1 544 ? -15.508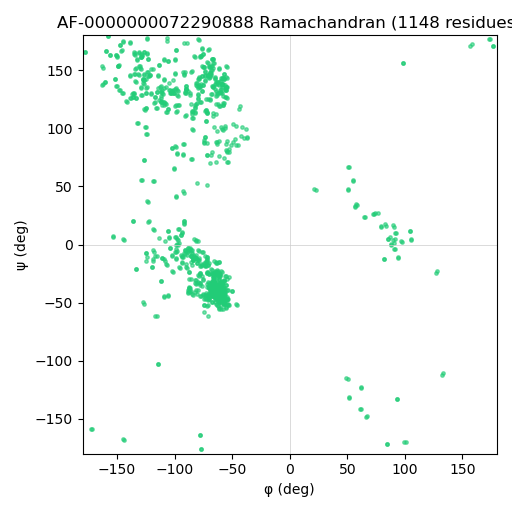 -17.219 9.055 1 92.06 544 LEU B C 1
ATOM 8813 O O . LEU B 1 544 ? -15.758 -18.422 9.195 1 92.06 544 LEU B O 1
ATOM 8817 N N . THR B 1 545 ? -16 -16.234 9.773 1 90.12 545 THR B N 1
ATOM 8818 C CA . THR B 1 545 ? -16.953 -16.562 10.828 1 90.12 545 THR B CA 1
ATOM 8819 C C . THR B 1 545 ? -18.375 -16.688 10.266 1 90.12 545 THR B C 1
ATOM 8821 O O . THR B 1 545 ? -19.062 -17.672 10.516 1 90.12 545 THR B O 1
ATOM 8824 N N . THR B 1 546 ? -18.734 -15.781 9.414 1 91.19 546 THR B N 1
ATOM 8825 C CA . THR B 1 546 ? -20.125 -15.719 8.945 1 91.19 546 THR B CA 1
ATOM 8826 C C . THR B 1 546 ? -20.25 -16.328 7.555 1 91.19 546 THR B C 1
ATOM 8828 O O . THR B 1 546 ? -21.344 -16.688 7.133 1 91.19 546 THR B O 1
ATOM 8831 N N . GLY B 1 547 ? -19.188 -16.359 6.852 1 92.62 547 GLY B N 1
ATOM 8832 C CA . GLY B 1 547 ? -19.203 -16.844 5.48 1 92.62 547 GLY B CA 1
ATOM 8833 C C . GLY B 1 547 ? -19.531 -15.758 4.469 1 92.62 547 GLY B C 1
ATOM 8834 O O . GLY B 1 547 ? -19.516 -16 3.262 1 92.62 547 GLY B O 1
ATOM 8835 N N . GLU B 1 548 ? -19.766 -14.477 4.906 1 95.06 548 GLU B N 1
ATOM 8836 C CA . GLU B 1 548 ? -20.109 -13.383 4.008 1 95.06 548 GLU B CA 1
ATOM 8837 C C . GLU B 1 548 ? -18.938 -13.008 3.107 1 95.06 548 GLU B C 1
ATOM 8839 O O . GLU B 1 548 ? -17.781 -13.109 3.516 1 95.06 548 GLU B O 1
ATOM 8844 N N . ARG B 1 549 ? -19.281 -12.625 1.912 1 97.62 549 ARG B N 1
ATOM 8845 C CA . ARG B 1 549 ? -18.281 -12.156 0.946 1 97.62 549 ARG B CA 1
ATOM 8846 C C . ARG B 1 549 ? -18.484 -10.68 0.625 1 97.62 549 ARG B C 1
ATOM 8848 O O . ARG B 1 549 ? -19.625 -10.211 0.557 1 97.62 549 ARG B O 1
ATOM 8855 N N . TYR B 1 550 ? -17.391 -9.945 0.387 1 98.31 550 TYR B N 1
ATOM 8856 C CA . TYR B 1 550 ? -17.438 -8.547 -0.046 1 98.31 550 TYR B CA 1
ATOM 8857 C C . TYR B 1 550 ? -16.438 -8.297 -1.168 1 98.31 550 TYR B C 1
ATOM 8859 O O . TYR B 1 550 ? -15.25 -8.586 -1.022 1 98.31 550 TYR B O 1
ATOM 8867 N N . TYR B 1 551 ? -16.953 -7.719 -2.318 1 98.69 551 TYR B N 1
ATOM 8868 C CA . TYR B 1 551 ? -16.047 -7.34 -3.393 1 98.69 551 TYR B CA 1
ATOM 8869 C C . TYR B 1 551 ? -15.016 -6.32 -2.906 1 98.69 551 TYR B C 1
ATOM 8871 O O . TYR B 1 551 ? -15.352 -5.43 -2.119 1 98.69 551 TYR B O 1
ATOM 8879 N N . LYS B 1 552 ? -13.805 -6.457 -3.346 1 98.69 552 LYS B N 1
ATOM 8880 C CA . LYS B 1 552 ? -12.781 -5.449 -3.104 1 98.69 552 LYS B CA 1
ATOM 8881 C C . LYS B 1 552 ? -12.602 -4.543 -4.32 1 98.69 552 LYS B C 1
ATOM 8883 O O . LYS B 1 552 ? -13.062 -4.867 -5.414 1 98.69 552 LYS B O 1
ATOM 8888 N N . ALA B 1 553 ? -11.898 -3.461 -4.125 1 98.69 553 ALA B N 1
ATOM 8889 C CA . ALA B 1 553 ? -11.633 -2.488 -5.18 1 98.69 553 ALA B CA 1
ATOM 8890 C C . ALA B 1 553 ? -10.891 -3.137 -6.348 1 98.69 553 ALA B C 1
ATOM 8892 O O . ALA B 1 553 ? -11.148 -2.814 -7.508 1 98.69 553 ALA B O 1
ATOM 8893 N N . SER B 1 554 ? -10.023 -4.035 -6.105 1 98.81 554 SER B N 1
ATOM 8894 C CA . SER B 1 554 ? -9.195 -4.688 -7.117 1 98.81 554 SER B CA 1
ATOM 8895 C C . SER B 1 554 ? -10.055 -5.453 -8.117 1 98.81 554 SER B C 1
ATOM 8897 O O . SER B 1 554 ? -9.734 -5.492 -9.312 1 98.81 554 SER B O 1
ATOM 8899 N N . PHE B 1 555 ? -11.148 -6.086 -7.66 1 98.88 555 PHE B N 1
ATOM 8900 C CA . PHE B 1 555 ? -12.023 -6.828 -8.555 1 98.88 555 PHE B CA 1
ATOM 8901 C C . PHE B 1 555 ? -12.641 -5.906 -9.602 1 98.88 555 PHE B C 1
ATOM 8903 O O . PHE B 1 555 ? -12.625 -6.215 -10.797 1 98.88 555 PHE B O 1
ATOM 8910 N N . PHE B 1 556 ? -13.109 -4.77 -9.164 1 98.75 556 PHE B N 1
ATOM 8911 C CA . PHE B 1 556 ? -13.734 -3.797 -10.055 1 98.75 556 PHE B CA 1
ATOM 8912 C C . PHE B 1 556 ? -12.711 -3.25 -11.047 1 98.75 556 PHE B C 1
ATOM 8914 O O . PHE B 1 556 ? -13.031 -3.055 -12.227 1 98.75 556 PHE B O 1
ATOM 8921 N N . GLU B 1 557 ? -11.484 -2.994 -10.547 1 98.5 557 GLU B N 1
ATOM 8922 C CA . GLU B 1 557 ? -10.438 -2.488 -11.422 1 98.5 557 GLU B CA 1
ATOM 8923 C C . GLU B 1 557 ? -10.094 -3.504 -12.508 1 98.5 557 GLU B C 1
ATOM 8925 O O . GLU B 1 557 ? -9.906 -3.137 -13.672 1 98.5 557 GLU B O 1
ATOM 8930 N N . TYR B 1 558 ? -9.984 -4.734 -12.109 1 98.75 558 TYR B N 1
ATOM 8931 C CA . TYR B 1 558 ? -9.711 -5.812 -13.055 1 98.75 558 TYR B CA 1
ATOM 8932 C C . TYR B 1 558 ? -10.781 -5.867 -14.148 1 98.75 558 TYR B C 1
ATOM 8934 O O . TYR B 1 558 ? -10.461 -5.883 -15.336 1 98.75 558 TYR B O 1
ATOM 8942 N N . VAL B 1 559 ? -12.016 -5.832 -13.789 1 98.75 559 VAL B N 1
ATOM 8943 C CA . VAL B 1 559 ? -13.141 -5.891 -14.719 1 98.75 559 VAL B CA 1
ATOM 8944 C C . VAL B 1 559 ? -13.148 -4.645 -15.609 1 98.75 559 VAL B C 1
ATOM 8946 O O . VAL B 1 559 ? -13.438 -4.73 -16.797 1 98.75 559 VAL B O 1
ATOM 8949 N N . ASN B 1 560 ? -12.797 -3.533 -15.008 1 97.75 560 ASN B N 1
ATOM 8950 C CA . ASN B 1 560 ? -12.82 -2.268 -15.734 1 97.75 560 ASN B CA 1
ATOM 8951 C C . ASN B 1 560 ? -11.891 -2.299 -16.953 1 97.75 560 ASN B C 1
ATOM 8953 O O . ASN B 1 560 ? -12.18 -1.678 -17.969 1 97.75 560 ASN B O 1
ATOM 8957 N N . ALA B 1 561 ? -10.75 -2.988 -16.875 1 97.94 561 ALA B N 1
ATOM 8958 C CA . ALA B 1 561 ? -9.82 -3.098 -18 1 97.94 561 ALA B CA 1
ATOM 8959 C C . ALA B 1 561 ? -10.516 -3.691 -19.219 1 97.94 561 ALA B C 1
ATOM 8961 O O . ALA B 1 561 ? -10.258 -3.268 -20.359 1 97.94 561 ALA B O 1
ATOM 8962 N N . PHE B 1 562 ? -11.375 -4.609 -19 1 98.5 562 PHE B N 1
ATOM 8963 C CA . PHE B 1 562 ? -12.047 -5.277 -20.109 1 98.5 562 PHE B CA 1
ATOM 8964 C C . PHE B 1 562 ? -13.227 -4.453 -20.609 1 98.5 562 PHE B C 1
ATOM 8966 O O . PHE B 1 562 ? -13.539 -4.461 -21.797 1 98.5 562 PHE B O 1
ATOM 8973 N N . LYS B 1 563 ? -13.883 -3.738 -19.719 1 97.12 563 LYS B N 1
ATOM 8974 C CA . LYS B 1 563 ? -14.914 -2.805 -20.156 1 97.12 563 LYS B CA 1
ATOM 8975 C C . LYS B 1 563 ? -14.344 -1.756 -21.094 1 97.12 563 LYS B C 1
ATOM 8977 O O . LYS B 1 563 ? -15.016 -1.346 -22.047 1 97.12 563 LYS B O 1
ATOM 8982 N N . LEU B 1 564 ? -13.133 -1.401 -20.891 1 95.62 564 LEU B N 1
ATOM 8983 C CA . LEU B 1 564 ? -12.508 -0.323 -21.641 1 95.62 564 LEU B CA 1
ATOM 8984 C C . LEU B 1 564 ? -11.898 -0.852 -22.938 1 95.62 564 LEU B C 1
ATOM 8986 O O . LEU B 1 564 ? -11.953 -0.185 -23.969 1 95.62 564 LEU B O 1
ATOM 8990 N N . TYR B 1 565 ? -11.32 -2.086 -22.859 1 97.25 565 TYR B N 1
ATOM 8991 C CA . TYR B 1 565 ? -10.398 -2.4 -23.953 1 97.25 565 TYR B CA 1
ATOM 8992 C C . TYR B 1 565 ? -10.797 -3.699 -24.641 1 97.25 565 TYR B C 1
ATOM 8994 O O . TYR B 1 565 ? -10.227 -4.059 -25.672 1 97.25 565 TYR B O 1
ATOM 9002 N N . ALA B 1 566 ? -11.773 -4.414 -24.109 1 97.19 566 ALA B N 1
ATOM 9003 C CA . ALA B 1 566 ? -12.109 -5.688 -24.734 1 97.19 566 ALA B CA 1
ATOM 9004 C C . ALA B 1 566 ? -13.016 -5.477 -25.938 1 97.19 566 ALA B C 1
ATOM 9006 O O . ALA B 1 566 ? -13.914 -4.637 -25.922 1 97.19 566 ALA B O 1
ATOM 9007 N N . GLU B 1 567 ? -12.797 -6.188 -27.016 1 95.06 567 GLU B N 1
ATOM 9008 C CA . GLU B 1 567 ? -13.695 -6.176 -28.172 1 95.06 567 GLU B CA 1
ATOM 9009 C C . GLU B 1 567 ? -15.047 -6.797 -27.828 1 95.06 567 GLU B C 1
ATOM 9011 O O . GLU B 1 567 ? -16.094 -6.316 -28.281 1 95.06 567 GLU B O 1
ATOM 9016 N N . ASP B 1 568 ? -14.961 -7.809 -27.078 1 96.44 568 ASP B N 1
ATOM 9017 C CA . ASP B 1 568 ? -16.188 -8.461 -26.609 1 96.44 568 ASP B CA 1
ATOM 9018 C C . ASP B 1 568 ? -16.781 -7.719 -25.422 1 96.44 568 ASP B C 1
ATOM 9020 O O . ASP B 1 568 ? -16.062 -7.375 -24.469 1 96.44 568 ASP B O 1
ATOM 9024 N N . PRO B 1 569 ? -18.016 -7.523 -25.391 1 96.5 569 PRO B N 1
ATOM 9025 C CA . PRO B 1 569 ? -18.625 -6.766 -24.297 1 96.5 569 PRO B CA 1
ATOM 9026 C C . PRO B 1 569 ? -18.625 -7.531 -22.969 1 96.5 569 PRO B C 1
ATOM 9028 O O . PRO B 1 569 ? -18.766 -8.758 -22.969 1 96.5 569 PRO B O 1
ATOM 9031 N N . VAL B 1 570 ? -18.484 -6.82 -21.922 1 97.56 570 VAL B N 1
ATOM 9032 C CA . VAL B 1 570 ? -18.672 -7.375 -20.594 1 97.56 570 VAL B CA 1
ATOM 9033 C C . VAL B 1 570 ? -20.156 -7.434 -20.266 1 97.56 570 VAL B C 1
ATOM 9035 O O . VAL B 1 570 ? -20.828 -6.402 -20.219 1 97.56 570 VAL B O 1
ATOM 9038 N N . VAL B 1 571 ? -20.688 -8.617 -19.969 1 97.19 571 VAL B N 1
ATOM 9039 C CA . VAL B 1 571 ? -22.141 -8.797 -19.828 1 97.19 571 VAL B CA 1
ATOM 9040 C C . VAL B 1 571 ? -22.438 -9.43 -18.469 1 97.19 571 VAL B C 1
ATOM 9042 O O . VAL B 1 571 ? -22.391 -10.648 -18.328 1 97.19 571 VAL B O 1
ATOM 9045 N N . PRO B 1 572 ? -22.859 -8.633 -17.516 1 97.25 572 PRO B N 1
ATOM 9046 C CA . PRO B 1 572 ? -23.281 -9.203 -16.234 1 97.25 572 PRO B CA 1
ATOM 9047 C C . PRO B 1 572 ? -24.484 -10.125 -16.359 1 97.25 572 PRO B C 1
ATOM 9049 O O . PRO B 1 572 ? -25.391 -9.844 -17.156 1 97.25 572 PRO B O 1
ATOM 9052 N N . VAL B 1 573 ? -24.484 -11.203 -15.688 1 96.94 573 VAL B N 1
ATOM 9053 C CA . VAL B 1 573 ? -25.609 -12.117 -15.555 1 96.94 573 VAL B CA 1
ATOM 9054 C C . VAL B 1 573 ? -26.062 -12.188 -14.102 1 96.94 573 VAL B C 1
ATOM 9056 O O . VAL B 1 573 ? -25.266 -12.453 -13.203 1 96.94 573 VAL B O 1
ATOM 9059 N N . TYR B 1 574 ? -27.344 -11.961 -13.844 1 95.5 574 TYR B N 1
ATOM 9060 C CA . TYR B 1 574 ? -27.875 -11.906 -12.484 1 95.5 574 TYR B CA 1
ATOM 9061 C C . TYR B 1 574 ? -28.781 -13.094 -12.203 1 95.5 574 TYR B C 1
ATOM 9063 O O . TYR B 1 574 ? -29.609 -13.461 -13.039 1 95.5 574 TYR B O 1
ATOM 9071 N N . VAL B 1 575 ? -28.516 -13.641 -11.109 1 90.81 575 VAL B N 1
ATOM 9072 C CA . VAL B 1 575 ? -29.422 -14.688 -10.633 1 90.81 575 VAL B CA 1
ATOM 9073 C C . VAL B 1 575 ? -30.766 -14.07 -10.289 1 90.81 575 VAL B C 1
ATOM 9075 O O . VAL B 1 575 ? -30.844 -12.961 -9.758 1 90.81 575 VAL B O 1
ATOM 9078 N N . GLN B 1 576 ? -31.891 -14.836 -10.75 1 84.56 576 GLN B N 1
ATOM 9079 C CA . GLN B 1 576 ? -33.25 -14.383 -10.469 1 84.56 576 GLN B CA 1
ATOM 9080 C C . GLN B 1 576 ? -33.781 -15.016 -9.188 1 84.56 576 GLN B C 1
ATOM 9082 O O . GLN B 1 576 ? -33.438 -16.141 -8.852 1 84.56 576 GLN B O 1
#

Solvent-accessible surface area (backbone atoms only — not comparable to full-atom values): 60582 Å² total; per-residue (Å²): 137,82,79,80,78,80,82,81,80,79,80,74,80,71,75,73,72,68,78,74,68,89,75,76,88,64,94,43,84,81,61,70,74,84,90,79,92,72,55,63,68,50,50,32,56,74,67,48,42,90,74,61,76,53,91,73,80,56,76,45,81,56,64,56,74,59,71,70,70,69,60,58,44,72,89,80,38,76,59,84,68,61,71,60,72,49,71,82,86,75,79,78,63,83,79,45,51,43,55,75,81,51,45,43,31,32,24,58,46,35,70,31,28,21,21,58,47,72,46,79,63,26,18,52,25,48,57,51,31,28,35,56,34,78,93,45,48,56,29,46,90,74,38,55,46,26,31,48,61,34,31,68,27,35,44,49,38,54,48,40,56,42,12,51,70,20,40,43,29,43,32,36,33,47,53,50,10,29,38,16,30,49,41,48,82,68,72,34,62,64,33,51,51,49,54,48,48,53,47,48,48,28,51,73,47,64,17,43,41,28,43,27,52,34,74,74,51,49,22,30,50,36,28,51,70,60,43,29,50,62,26,73,68,41,28,60,37,50,32,52,52,46,48,55,51,43,72,72,46,32,91,73,35,55,39,37,25,49,40,51,28,60,69,60,57,23,60,52,40,62,66,64,83,91,75,53,51,84,73,88,66,54,58,91,49,35,25,54,41,19,49,54,34,48,50,51,25,44,18,54,36,40,53,48,46,57,71,70,67,48,83,40,44,46,25,46,31,39,44,67,53,40,73,37,38,53,54,92,46,70,57,13,49,50,13,28,52,30,47,39,19,64,43,49,26,53,61,45,28,17,29,50,71,70,20,41,63,29,69,67,42,37,61,55,32,61,75,69,75,63,76,73,53,72,69,51,17,61,54,25,37,63,47,47,47,35,42,29,28,34,56,50,29,48,38,29,17,28,41,35,94,78,34,50,67,58,25,74,75,27,87,80,38,89,45,38,88,56,29,44,39,75,42,54,55,49,92,78,57,35,44,68,30,54,69,33,15,81,87,42,73,88,41,28,55,23,41,40,39,43,38,45,33,55,45,46,43,50,72,74,47,54,42,93,56,21,34,26,38,60,24,31,58,46,32,33,61,64,51,65,75,52,81,49,65,44,60,54,28,48,35,60,65,28,25,51,47,41,48,48,41,53,50,25,50,32,51,25,40,68,71,67,40,58,66,41,31,40,21,38,35,26,58,37,42,36,41,47,70,46,48,8,70,60,44,42,39,30,32,17,49,57,42,79,85,80,64,49,74,43,71,20,43,27,42,49,41,46,48,46,54,39,64,74,28,35,69,53,81,66,60,60,34,74,59,125,124,94,75,82,78,79,81,79,80,78,80,74,79,70,75,76,71,68,77,73,69,90,73,76,87,61,93,43,83,84,60,68,74,86,88,79,92,73,53,63,69,51,50,33,57,73,65,50,42,93,74,62,75,53,90,73,79,56,74,43,81,56,64,56,77,59,70,72,70,70,59,58,44,71,88,82,38,76,60,84,69,60,72,58,70,49,71,83,84,76,80,78,61,84,80,44,50,43,57,76,82,52,45,45,30,32,24,57,47,36,68,32,29,23,20,59,47,72,46,80,63,25,18,52,25,47,57,51,29,27,38,55,34,76,92,43,49,56,27,46,90,74,37,56,47,25,31,48,58,35,32,67,27,36,44,48,38,55,46,40,55,42,12,51,70,20,40,44,29,42,32,36,34,48,53,50,10,30,38,16,31,49,41,46,83,67,73,33,61,64,34,50,51,49,54,49,49,52,47,49,49,27,51,72,46,65,18,43,41,28,43,28,52,35,73,74,50,49,21,32,52,36,30,50,71,62,42,30,52,63,24,73,67,41,29,59,38,49,34,53,52,46,49,56,52,42,72,74,47,35,90,72,36,54,40,38,24,50,39,50,28,60,71,59,56,22,59,52,39,63,65,64,82,91,76,53,50,84,72,88,65,53,59,91,50,36,25,54,42,18,48,54,34,48,50,52,26,43,17,53,36,40,54,48,46,57,71,69,67,49,82,40,44,47,24,46,30,40,45,64,54,38,72,36,36,55,54,92,44,71,57,13,48,50,13,28,50,30,48,40,19,64,42,50,26,52,62,45,29,16,28,50,71,70,19,40,63,29,70,67,39,36,60,55,33,61,74,69,74,63,75,73,52,73,68,49,17,61,53,26,36,62,47,45,46,35,41,28,28,32,57,50,30,47,39,28,16,27,40,36,93,80,33,50,66,58,24,74,74,26,84,81,36,90,45,38,86,56,28,44,40,75,42,55,55,48,90,78,56,35,44,68,31,54,70,35,16,80,86,40,74,88,41,28,56,22,42,39,40,41,36,46,33,55,45,47,45,51,72,74,48,55,42,94,54,20,35,27,37,61,24,30,58,46,32,31,61,63,51,64,75,52,83,50,66,45,62,56,29,48,35,60,64,28,24,51,46,41,48,47,40,53,49,25,51,33,52,25,41,68,72,66,40,57,67,41,30,41,20,38,35,25,59,39,42,36,43,47,68,45,47,8,69,61,46,42,40,30,31,16,49,57,42,77,84,79,64,49,73,41,72,20,43,28,42,50,41,47,48,45,53,39,65,73,29,33,66,53,80,68,59,59,34,73,60,124

Radius of gyration: 35.94 Å; Cα contacts (8 Å, |Δi|>4): 2331; chains: 2; bounding box: 104×118×92 Å

Secondary structure (DSSP, 8-state):
--------------------------SSGGG--------HHHHHHHHT------S--SPPPP-PPPGGGGPPPTTT---SSS-------PPP-TT--BPTT-EEEEE--HHHH---TTSTTPPPBHHHHHHH-GGG--SGGG--SSSTT-HHHHHHHHHHHHHHTT--EEEEE--HHHHSTTSSSS--HHHHHHHHHHHHHHHHTTPEEEEEEESS--BHHHHHHH-GGGSTHHHHHHHHHHHHHHHHHTTT-SEEEEEE-HHHHHTTPSPPTTSS---SS-GGGHHHHHHHHHHHHHHHHHHHHHHTT--SEEEEEEEEEEEEESSS-HHHHHHHHHHHHHTHHHHHHIIIIISS--HHHHHHHTTTT----HHHHHHHTT--SSEEEEEEEEEEEE--TT-HHHHHT-TTSTTTTT--EEESB-TTS-BSS-B--GGGTT-B--GGGHHHHHHHHHHHS--TT-EEEEEE----TTGGG--SHHHHH--HHHHHHHHHHHHHHHHHHHTT--EEEEEEE-SS----GGGTTSS---SEEE-TTT--EEE-HHHHHHHHHHHHHBSSPP------/--------------------------SSGGG--------HHHHHHHHT------S--SPPPP-PPPGGGGPPPTTT---SSS-------PPP-TT--BPTT-EEEEE--HHHH---TTSTTPPPBHHHHHHH-GGG--SGGG--SSSTT-HHHHHHHHHHHHHHTT--EEEEE--HHHHSTTSSSS--HHHHHHHHHHHHHHHHTTPEEEEEEESS--BHHHHHHH-GGGSTHHHHHHHHHHHHHHHHHTTT-SEEEEEE-HHHHHTTPSPPTTSS---SS-GGGHHHHHHHHHHHHHHHHHHHHHHTT--SEEEEEEEEEEEEESSS-HHHHHHHHHHHHHTHHHHHHIIIIISS--HHHHHHHTTTT----HHHHHHHTT--SSEEEEEEEEEEEE--TT-HHHHHT-TTSTTTTT--EEESB-TTS-BSS-B--GGGTT-B--GGGHHHHHHHHHHHS--TT-EEEEEE----TTGGG--SHHHHH--HHHHHHHHHHHHHHHHHHHTT--EEEEEEE-SS----GGGTTSS---SEEE-TTT--EEE-HHHHHHHHHHHHHBSSPP------

Organism: Botryotinia fuckeliana (strain B05.10) (NCBI:txid332648)

Nearest PDB structures (foldseek):
  3aiq-assembly1_A  TM=8.841E-01  e=6.694E-42  Triticum aestivum
  4ipn-assembly1_B  TM=8.308E-01  e=1.018E-31  Streptococcus pneumoniae TIGR4
  6wgd-assembly2_B  TM=8.176E-01  e=6.424E-32  Bacillus licheniformis
  6wgd-assembly1_A  TM=8.667E-01  e=9.646E-30  Bacillus licheniformis
  6wgd-assembly3_C  TM=8.345E-01  e=1.145E-30  Bacillus licheniformis

pLDDT: mean 92.46, std 14.43, range [16.77, 98.94]

Foldseek 3Di:
DPPPPPPPPPPPPPPPPPPPDPDDDDPDPVPPDDDDDDAQVRLCPPFQRDFDDDPQDAADAADWDDPVQQAFDPPVDDDPPPDDDDDDDDDDDPLFFFEPQFAEAFEDECQWAAACQPHQRFHAFVLSNCLGPPLNPLAPPSFGSNCWLNCLRVVLHLLQVRQQLLRAEYEYEQDCRCQPVLLDDDGRVSSLVSVVVSLVSCVVSNHAYEYEHEEQGFRQNCCQVPNALLDLVNLVSLLVSLLVNCVSCLQRHAHYEHYEALLVNLLCPPGDPPSGHDDPPDGVCSSVSSLLSVLLSLLSNLVVNVVVVGNHWYYHEFEDEAEAAQDPDPQSVVLSVLVCQSGRQQRLCLAQPFNFGDDLVNVVCVVVPSTDDPVNSVSRYNSGQEAHYQYAAYWYKGFDPVGQVVQCVDCPDPCPPSGMDIDQAHPVGHGCADAAAPLPRVGHLNLVCVLVGLVCCCVVRNHPNFYENAEYFTFQYQLLVDDDPVSNQARPVRLVSLLSNLVSVSVNVSVPGRYRYYYYPHCEQTQPRNHGNRTGGHQWYADSVPSDIHGHNNVSSNSVSCCSHYPDHRDRGTDD/DPCPPPPPPPPPPPPPPPPPDPDDDDPDPVPPDDDDDDAQVRLCCPFQRDFDDDPQDAADAADWDDPVQQAFDPPVDDDPPPDDDDDPDDDDDPLFFFEPQFAEAFEDECQWAAACQPPQRFHAFVLSNCLGPPLQPLAPPSFGSNCWLNCLRVVLHLLQVRQQLLRAEYEYEQDCRCQPVLLDDDGRVSSLVSVVVSLVSCVVSNHAYEYEHEEQGFRQNCCQVPNALLDLVNLVSLLVSLLVNCVSCLQRHQHYEHYEALLVNLLCPPGDPPSGHDDPPDGVCSSVSSLLSVLLSLLSNLVVNVVVVGNHWYYHEFEDEAEAAQDPDPQSVVLSVLVCQSGRQQRLCLAQPFVWGDDLVVVVCVVVPSTDDPVNSVSRYNSGQEAHYQYAAYWYKGAPPVGQVVQCVDCPDPCPPSGMDIDQAHPVGDGCADAAAPLPRVGHLNLVCVLVTLVCCCVVRNHPNFYENAEYFTWQYQLLVDDDPVSNQARPVRLVSLLSNLVSVSVNVSVPGRYRYYYYPHCEQTQPRNHGNRTGGHQWYADSVPSDIHGHNNVSSNSVSCCSHYPDHRDRGTDD

Sequence (1152 aa):
MKLLLWSLSFGTVFSTSTAATPTTTAESADAFTTNININVQQLWDLFVGPVETATINTTVSATPVPTSELIPPPPLHYSSFPSGAQVPLAQKNESWKFPSGFWWGVASAAYQIEGAAADEGRGPSIWDVFTHNAAAKATLFNDTGDVGDNQYYLYKQDIARIAALGVPYYSFSISWSRILPFGKGPVNELALQHYEDLIDTCIEYGVKPVVTLFHWDTPLFLQNTYGGWLSPNIIEDFVAYSKIVFSRYGDKVPHWFTVNEPIVFCTTYPLPSGYFTSTTIPSKQQPYYCGHHVLLAHAESYHLFKSLGLNGTLSFKNNGGYKIPLTNSSEDAVATQRAWDFNEGWFANPVYINGDYPSYLKTYLDTIPLTFNESQKALINGTADLFAHDAYTSSYYMAPDTGTDACTSNSSHSLFPGCFNTTNVNTDGWLIGAAADPLAGWLHNAVDWVPAFLKYIQDTWPSKGGIAVSEFGFADPFEYEKTLLSDIRTDTSRTLYYKQYMEAILLSISEGVNVVGCLAWSIMDNLEWASGNHVKFGMQYVNLTTGERYYKASFFEYVNAFKLYAEDPVVPVYVQMKLLLWSLSFGTVFSTSTAATPTTTAESADAFTTNININVQQLWDLFVGPVETATINTTVSATPVPTSELIPPPPLHYSSFPSGAQVPLAQKNESWKFPSGFWWGVASAAYQIEGAAADEGRGPSIWDVFTHNAAAKATLFNDTGDVGDNQYYLYKQDIARIAALGVPYYSFSISWSRILPFGKGPVNELALQHYEDLIDTCIEYGVKPVVTLFHWDTPLFLQNTYGGWLSPNIIEDFVAYSKIVFSRYGDKVPHWFTVNEPIVFCTTYPLPSGYFTSTTIPSKQQPYYCGHHVLLAHAESYHLFKSLGLNGTLSFKNNGGYKIPLTNSSEDAVATQRAWDFNEGWFANPVYINGDYPSYLKTYLDTIPLTFNESQKALINGTADLFAHDAYTSSYYMAPDTGTDACTSNSSHSLFPGCFNTTNVNTDGWLIGAAADPLAGWLHNAVDWVPAFLKYIQDTWPSKGGIAVSEFGFADPFEYEKTLLSDIRTDTSRTLYYKQYMEAILLSISEGVNVVGCLAWSIMDNLEWASGNHVKFGMQYVNLTTGERYYKASFFEYVNAFKLYAEDPVVPVYVQ

InterPro domains:
  IPR001360 Glycoside hydrolase family 1 [PF00232] (97-558)
  IPR001360 Glycoside hydrolase family 1 [PR00131] (161-175)
  IPR001360 Glycoside hydrolase family 1 [PR00131] (491-502)
  IPR001360 Glycoside hydrolase family 1 [PR00131] (512-529)
  IPR001360 Glycoside hydrolase family 1 [PR00131] (536-548)
  IPR001360 Glycoside hydrolase family 1 [PTHR10353] (98-557)
  IPR017853 Glycoside hydrolase superfamily [SSF51445] (95-561)
  IPR033132 Glycosyl hydrolases family 1, N-terminal conserved site [PS00653] (102-116)